Protein AF-0000000083547851 (afdb_homodimer)

Secondary structure (DSSP, 8-state):
---SEEEETTEEEEETTT----SHHHHHHSHHHHHHHHHHHHHHHHHT-HHHHHHHHHH-S-GGGHHHHHHHHHHHHTTS-HHHHHHTT-TTHHHHSSHHHHHHHHHHHHHHHHHSEEEEEEE--SS-HHHHHHHHHHHHHHHHHHHHHHHHHHHHHHHSS--SEEE----S-SEEEEEE-----PPTT-GGGTTPPEEEEEEE-SSEEE--S-S---S-PEEESS-GGGGEE--GGGEEEEEEEETTEEEEEEEEGGGHHHHHHHHHHSEEPPHHHHTT---SEEEEEEEEES-SSPPEEEEEETTTTEEEEEEE--GGG-SHHHHHHHHHHHHHHHHHHTT-EEEEEEEEEEEETTS-EEEEEEE--TTSSHHHHHHHHHHHTTTTEEEEEEEEEEEEEEE--TTSPPEEEES-SEEEEEGGGS-HHHHHHTTTT-EEE-TTSTT-EEEEE-S-HHHHTS-EE-SEEEEEE-SS--BTTB-SEEE-SSHHHHHHHHHHTEEEEESSSS-EEEEE-GGG-TTTTTTTHHHHHHHHHHHHHHHHHHT-EEEEEE--TTSTT-TTHHHHHHHHHHHHHHH-/---SEEEETTEEEEETTT----SHHHHHHSHHHHHHHHHHHHHHHHHT-HHHHHHHHHH-S-GGGHHHHHHHHHHHHTTS-HHHHHHTT-TTHHHHSSHHHHHHHHHHHHHHHHHSEEEEEEE--SS-HHHHHHHHHHHHHHHHHHHHHHHHHHHHHHHSS--SEEE----S-SEEEEEE-----PPTT-GGGTTPPEEEEEEE-SSEEE--S-S---S-PEEESS-GGGGEE--GGGEEEEEEEETTEEEEEEEEGGGHHHHHHHHHHSEEPPHHHHTT---SEEEEEEEEES-SSPPEEEEEETTTTEEEEEEE--GGG-SHHHHHHHHHHHHHHHHHHTT-EEEEEEEEEEEETTS-EEEEEEE--TTSSHHHHHHHHHHHTTTTEEEEEEEEEEEEEEE--TTS--EEEES-SEEEEEGGGS-HHHHHHTTTT-EEE-TTSTT-EEEEE-S-HHHHTS-EE-SEEEEEE-SS--BTTB-SEEE-SSHHHHHHHHHHTEEEEESSSS-EEEEE-GGG-TTTTTTTHHHHHHHHHHHHHHHHHHT-EEEEEE--TTSTT-TTHHHHHHHHHHHHHHH-

InterPro domains:
  IPR008210 Phosphoenolpyruvate carboxykinase, N-terminal [G3DSA:3.40.449.10] (261-346)
  IPR013035 Phosphoenolpyruvate carboxykinase, C-terminal [G3DSA:3.90.228.20] (347-407)

Structure (mmCIF, N/CA/C/O backbone):
data_AF-0000000083547851-model_v1
#
loop_
_entity.id
_entity.type
_entity.pdbx_description
1 polymer 'Phosphoenolpyruvate carboxykinase'
#
loop_
_atom_site.group_PDB
_atom_site.id
_atom_site.type_symbol
_atom_site.label_atom_id
_atom_site.label_alt_id
_atom_site.label_comp_id
_atom_site.label_asym_id
_atom_site.label_entity_id
_atom_site.label_seq_id
_atom_site.pdbx_PDB_ins_code
_atom_site.Cartn_x
_atom_site.Cartn_y
_atom_site.Cartn_z
_atom_site.occupancy
_atom_site.B_iso_or_equiv
_atom_site.auth_seq_id
_atom_site.auth_comp_id
_atom_site.auth_asym_id
_atom_site.auth_atom_id
_atom_site.pdbx_PDB_model_num
ATOM 1 N N . MET A 1 1 ? 23.109 -26.609 12.781 1 41.97 1 MET A N 1
ATOM 2 C CA . MET A 1 1 ? 22.141 -25.875 13.594 1 41.97 1 MET A CA 1
ATOM 3 C C . MET A 1 1 ? 21.719 -24.578 12.906 1 41.97 1 MET A C 1
ATOM 5 O O . MET A 1 1 ? 22.578 -23.812 12.469 1 41.97 1 MET A O 1
ATOM 9 N N . LYS A 1 2 ? 20.484 -24.531 12.523 1 64.06 2 LYS A N 1
ATOM 10 C CA . LYS A 1 2 ? 20.016 -23.391 11.75 1 64.06 2 LYS A CA 1
ATOM 11 C C . LYS A 1 2 ? 20.234 -22.078 12.508 1 64.06 2 LYS A C 1
ATOM 13 O O . LYS A 1 2 ? 19.922 -21.984 13.695 1 64.06 2 LYS A O 1
ATOM 18 N N . LYS A 1 3 ? 21.094 -21.312 12.062 1 80.38 3 LYS A N 1
ATOM 19 C CA . LYS A 1 3 ? 21.438 -20.016 12.648 1 80.38 3 LYS A CA 1
ATOM 20 C C . LYS A 1 3 ? 20.188 -19.281 13.125 1 80.38 3 LYS A C 1
ATOM 22 O O . LYS A 1 3 ? 19.125 -19.375 12.5 1 80.38 3 LYS A O 1
ATOM 27 N N . GLU A 1 4 ? 20.359 -18.797 14.297 1 88.25 4 GLU A N 1
ATOM 28 C CA . GLU A 1 4 ? 19.25 -18.047 14.875 1 88.25 4 GLU A CA 1
ATOM 29 C C . GLU A 1 4 ? 18.922 -16.812 14.047 1 88.25 4 GLU A C 1
ATOM 31 O O . GLU A 1 4 ? 17.766 -16.359 14.031 1 88.25 4 GLU A O 1
ATOM 36 N N . PHE A 1 5 ? 19.984 -16.312 13.461 1 92.56 5 PHE A N 1
ATOM 37 C CA . PHE A 1 5 ? 19.812 -15.047 12.742 1 92.56 5 PHE A CA 1
ATOM 38 C C . PHE A 1 5 ? 20.797 -14.945 11.594 1 92.56 5 PHE A C 1
ATOM 40 O O . PHE A 1 5 ? 21.953 -15.383 11.711 1 92.56 5 PHE A O 1
ATOM 47 N N . SER A 1 6 ? 20.328 -14.492 10.477 1 93 6 SER A N 1
ATOM 48 C CA . SER A 1 6 ? 21.219 -14.211 9.352 1 93 6 SER A CA 1
ATOM 49 C C . SER A 1 6 ? 20.828 -12.914 8.648 1 93 6 SER A C 1
ATOM 51 O O . SER A 1 6 ? 19.656 -12.555 8.609 1 93 6 SER A O 1
ATOM 53 N N . LEU A 1 7 ? 21.781 -12.18 8.258 1 94 7 LEU A N 1
ATOM 54 C CA . LEU A 1 7 ? 21.625 -10.953 7.492 1 94 7 LEU A CA 1
ATOM 55 C C . LEU A 1 7 ? 22.562 -10.93 6.289 1 94 7 LEU A C 1
ATOM 57 O O . LEU A 1 7 ? 23.781 -10.922 6.445 1 94 7 LEU A O 1
ATOM 61 N N . SER A 1 8 ? 21.938 -11.078 5.137 1 89 8 SER A N 1
ATOM 62 C CA . SER A 1 8 ? 22.688 -11.062 3.891 1 89 8 SER A CA 1
ATOM 63 C C . SER A 1 8 ? 21.875 -10.461 2.754 1 89 8 SER A C 1
ATOM 65 O O . SER A 1 8 ? 20.688 -10.773 2.598 1 89 8 SER A O 1
ATOM 67 N N . ASN A 1 9 ? 22.469 -9.609 2.033 1 85.25 9 ASN A N 1
ATOM 68 C CA . ASN A 1 9 ? 21.812 -9 0.874 1 85.25 9 ASN A CA 1
ATOM 69 C C . ASN A 1 9 ? 20.516 -8.312 1.257 1 85.25 9 ASN A C 1
ATOM 71 O O . ASN A 1 9 ? 19.484 -8.523 0.616 1 85.25 9 ASN A O 1
ATOM 75 N N . ASP A 1 10 ? 20.516 -7.652 2.377 1 88.94 10 ASP A N 1
ATOM 76 C CA . ASP A 1 10 ? 19.375 -6.879 2.889 1 88.94 10 ASP A CA 1
ATOM 77 C C . ASP A 1 10 ? 18.219 -7.793 3.256 1 88.94 10 ASP A C 1
ATOM 79 O O . ASP A 1 10 ? 17.078 -7.336 3.379 1 88.94 10 ASP A O 1
ATOM 83 N N . ASN A 1 11 ? 18.594 -9.117 3.385 1 91.75 11 ASN A N 1
ATOM 84 C CA . ASN A 1 11 ? 17.625 -10.109 3.855 1 91.75 11 ASN A CA 1
ATOM 85 C C . ASN A 1 11 ? 17.938 -10.562 5.277 1 91.75 11 ASN A C 1
ATOM 87 O O . ASN A 1 11 ? 19.094 -10.859 5.594 1 91.75 11 ASN A O 1
ATOM 91 N N . VAL A 1 12 ? 16.953 -10.57 6.035 1 95 12 VAL A N 1
ATOM 92 C CA . VAL A 1 12 ? 17.094 -11.039 7.41 1 95 12 VAL A CA 1
ATOM 93 C C . VAL A 1 12 ? 16.281 -12.32 7.602 1 95 12 VAL A C 1
ATOM 95 O O . VAL A 1 12 ? 15.125 -12.398 7.18 1 95 12 VAL A O 1
ATOM 98 N N . MET A 1 13 ? 16.906 -13.289 8.141 1 94.56 13 MET A N 1
ATOM 99 C CA . MET A 1 13 ? 16.219 -14.516 8.531 1 94.56 13 MET A CA 1
ATOM 100 C C . MET A 1 13 ? 16.266 -14.703 10.047 1 94.56 13 MET A C 1
ATOM 102 O O . MET A 1 13 ? 17.328 -14.727 10.648 1 94.56 13 MET A O 1
ATOM 106 N N . ILE A 1 14 ? 15.141 -14.781 10.609 1 94.88 14 ILE A N 1
ATOM 107 C CA . ILE A 1 14 ? 15.016 -14.992 12.047 1 94.88 14 ILE A CA 1
ATOM 108 C C . ILE A 1 14 ? 14.43 -16.375 12.328 1 94.88 14 ILE A C 1
ATOM 110 O O . ILE A 1 14 ? 13.273 -16.641 11.984 1 94.88 14 ILE A O 1
ATOM 114 N N . ASN A 1 15 ? 15.156 -17.188 12.961 1 92.69 15 ASN A N 1
ATOM 115 C CA . ASN A 1 15 ? 14.727 -18.531 13.281 1 92.69 15 ASN A CA 1
ATOM 116 C C . ASN A 1 15 ? 14.094 -18.609 14.672 1 92.69 15 ASN A C 1
ATOM 118 O O . ASN A 1 15 ? 14.805 -18.734 15.672 1 92.69 15 ASN A O 1
ATOM 122 N N . PHE A 1 16 ? 12.82 -18.672 14.727 1 90.62 16 PHE A N 1
ATOM 123 C CA . PHE A 1 16 ? 12.086 -18.688 15.984 1 90.62 16 PHE A CA 1
ATOM 124 C C . PHE A 1 16 ? 12.32 -20 16.734 1 90.62 16 PHE A C 1
ATOM 126 O O . PHE A 1 16 ? 12.172 -20.062 17.953 1 90.62 16 PHE A O 1
ATOM 133 N N . THR A 1 17 ? 12.625 -21.016 15.969 1 86.25 17 THR A N 1
ATOM 134 C CA . THR A 1 17 ? 12.891 -22.312 16.578 1 86.25 17 THR A CA 1
ATOM 135 C C . THR A 1 17 ? 14.18 -22.266 17.406 1 86.25 17 THR A C 1
ATOM 137 O O . THR A 1 17 ? 14.242 -22.828 18.5 1 86.25 17 THR A O 1
ATOM 140 N N . ALA A 1 18 ? 15.141 -21.625 16.875 1 86.56 18 ALA A N 1
ATOM 141 C CA . ALA A 1 18 ? 16.438 -21.531 17.531 1 86.56 18 ALA A CA 1
ATOM 142 C C . ALA A 1 18 ? 16.391 -20.562 18.719 1 86.56 18 ALA A C 1
ATOM 144 O O . ALA A 1 18 ? 16.922 -20.859 19.781 1 86.56 18 ALA A O 1
ATOM 145 N N . LYS A 1 19 ? 15.789 -19.391 18.484 1 87 19 LYS A N 1
ATOM 146 C CA . LYS A 1 19 ? 15.695 -18.375 19.531 1 87 19 LYS A CA 1
ATOM 147 C C . LYS A 1 19 ? 14.5 -17.453 19.297 1 87 19 LYS A C 1
ATOM 149 O O . LYS A 1 19 ? 14.312 -16.938 18.203 1 87 19 LYS A O 1
ATOM 154 N N . TYR A 1 20 ? 13.711 -17.359 20.312 1 90.19 20 TYR A N 1
ATOM 155 C CA . TYR A 1 20 ? 12.578 -16.453 20.266 1 90.19 20 TYR A CA 1
ATOM 156 C C . TYR A 1 20 ? 12.695 -15.375 21.344 1 90.19 20 TYR A C 1
ATOM 158 O O . TYR A 1 20 ? 12.812 -15.695 22.531 1 90.19 20 TYR A O 1
ATOM 166 N N . CYS A 1 21 ? 12.75 -14.125 20.891 1 90.25 21 CYS A N 1
ATOM 167 C CA . CYS A 1 21 ? 12.836 -13.008 21.828 1 90.25 21 CYS A CA 1
ATOM 168 C C . CYS A 1 21 ? 11.453 -12.555 22.266 1 90.25 21 CYS A C 1
ATOM 170 O O . CYS A 1 21 ? 10.656 -12.094 21.453 1 90.25 21 CYS A O 1
ATOM 172 N N . ASN A 1 22 ? 11.133 -12.641 23.531 1 91.38 22 ASN A N 1
ATOM 173 C CA . ASN A 1 22 ? 9.812 -12.242 24.031 1 91.38 22 ASN A CA 1
ATOM 174 C C . ASN A 1 22 ? 9.914 -11.094 25.016 1 91.38 22 ASN A C 1
ATOM 176 O O . ASN A 1 22 ? 8.961 -10.82 25.75 1 91.38 22 ASN A O 1
ATOM 180 N N . SER A 1 23 ? 11.109 -10.492 25.109 1 94.31 23 SER A N 1
ATOM 181 C CA . SER A 1 23 ? 11.312 -9.32 25.953 1 94.31 23 SER A CA 1
ATOM 182 C C . SER A 1 23 ? 12.289 -8.344 25.312 1 94.31 23 SER A C 1
ATOM 184 O O . SER A 1 23 ? 13.109 -8.734 24.484 1 94.31 23 SER A O 1
ATOM 186 N N . PRO A 1 24 ? 12.219 -7.066 25.766 1 94.88 24 PRO A N 1
ATOM 187 C CA . PRO A 1 24 ? 13.164 -6.078 25.234 1 94.88 24 PRO A CA 1
ATOM 188 C C . PRO A 1 24 ? 14.617 -6.438 25.516 1 94.88 24 PRO A C 1
ATOM 190 O O . PRO A 1 24 ? 15.484 -6.242 24.656 1 94.88 24 PRO A O 1
ATOM 193 N N . GLU A 1 25 ? 14.875 -6.992 26.672 1 94.56 25 GLU A N 1
ATOM 194 C CA . GLU A 1 25 ? 16.234 -7.355 27.062 1 94.56 25 GLU A CA 1
ATOM 195 C C . GLU A 1 25 ? 16.797 -8.461 26.172 1 94.56 25 GLU A C 1
ATOM 197 O O . GLU A 1 25 ? 17.922 -8.367 25.688 1 94.56 25 GLU A O 1
ATOM 202 N N . LYS A 1 26 ? 15.977 -9.438 25.969 1 94.75 26 LYS A N 1
ATOM 203 C CA . LYS A 1 26 ? 16.406 -10.539 25.109 1 94.75 26 LYS A CA 1
ATOM 204 C C . LYS A 1 26 ? 16.641 -10.062 23.688 1 94.75 26 LYS A C 1
ATOM 206 O O . LYS A 1 26 ? 17.578 -10.523 23.016 1 94.75 26 LYS A O 1
ATOM 211 N N . LEU A 1 27 ? 15.766 -9.18 23.219 1 96 27 LEU A N 1
ATOM 212 C CA . LEU A 1 27 ? 15.898 -8.641 21.875 1 96 27 LEU A CA 1
ATOM 213 C C . LEU A 1 27 ? 17.188 -7.84 21.734 1 96 27 LEU A C 1
ATOM 215 O O . LEU A 1 27 ? 17.969 -8.062 20.797 1 96 27 LEU A O 1
ATOM 219 N N . LEU A 1 28 ? 17.453 -6.973 22.703 1 96.62 28 LEU A N 1
ATOM 220 C CA . LEU A 1 28 ? 18.609 -6.086 22.656 1 96.62 28 LEU A CA 1
ATOM 221 C C . LEU A 1 28 ? 19.906 -6.871 22.812 1 96.62 28 LEU A C 1
ATOM 223 O O . LEU A 1 28 ? 20.938 -6.508 22.219 1 96.62 28 LEU A O 1
ATOM 227 N N . GLU A 1 29 ? 19.859 -7.953 23.453 1 94.69 29 GLU A N 1
ATOM 228 C CA . GLU A 1 29 ? 21.062 -8.742 23.703 1 94.69 29 GLU A CA 1
ATOM 229 C C . GLU A 1 29 ? 21.266 -9.805 22.641 1 94.69 29 GLU A C 1
ATOM 231 O O . GLU A 1 29 ? 22.297 -10.492 22.625 1 94.69 29 GLU A O 1
ATOM 236 N N . SER A 1 30 ? 20.359 -9.906 21.812 1 94.19 30 SER A N 1
ATOM 237 C CA . SER A 1 30 ? 20.438 -10.938 20.781 1 94.19 30 SER A CA 1
ATOM 238 C C . SER A 1 30 ? 21.531 -10.633 19.781 1 94.19 30 SER A C 1
ATOM 240 O O . SER A 1 30 ? 21.891 -9.477 19.578 1 94.19 30 SER A O 1
ATOM 242 N N . ASN A 1 31 ? 22.031 -11.703 19.219 1 93.38 31 ASN A N 1
ATOM 243 C CA . ASN A 1 31 ? 23 -11.555 18.141 1 93.38 31 ASN A CA 1
ATOM 244 C C . ASN A 1 31 ? 22.391 -10.836 16.938 1 93.38 31 ASN A C 1
ATOM 246 O O . ASN A 1 31 ? 23.078 -10.078 16.25 1 93.38 31 ASN A O 1
ATOM 250 N N . GLY A 1 32 ? 21.172 -11.102 16.703 1 94.5 32 GLY A N 1
ATOM 251 C CA . GLY A 1 32 ? 20.484 -10.445 15.609 1 94.5 32 GLY A CA 1
ATOM 252 C C . GLY A 1 32 ? 20.469 -8.938 15.719 1 94.5 32 GLY A C 1
ATOM 253 O O . GLY A 1 32 ? 20.766 -8.234 14.75 1 94.5 32 GLY A O 1
ATOM 254 N N . PHE A 1 33 ? 20.203 -8.453 16.922 1 96.44 33 PHE A N 1
ATOM 255 C CA . PHE A 1 33 ? 20.172 -7.004 17.109 1 96.44 33 PHE A CA 1
ATOM 256 C C . PHE A 1 33 ? 21.531 -6.391 16.844 1 96.44 33 PHE A C 1
ATOM 258 O O . PHE A 1 33 ? 21.641 -5.367 16.172 1 96.44 33 PHE A O 1
ATOM 265 N N . LYS A 1 34 ? 22.531 -7.008 17.359 1 95.31 34 LYS A N 1
ATOM 266 C CA . LYS A 1 34 ? 23.906 -6.527 17.203 1 95.31 34 LYS A CA 1
ATOM 267 C C . LYS A 1 34 ? 24.297 -6.484 15.719 1 95.31 34 LYS A C 1
ATOM 269 O O . LYS A 1 34 ? 24.891 -5.508 15.258 1 95.31 34 LYS A O 1
ATOM 274 N N . ARG A 1 35 ? 23.922 -7.504 15.039 1 95.56 35 ARG A N 1
ATOM 275 C CA . ARG A 1 35 ? 24.266 -7.586 13.617 1 95.56 35 ARG A CA 1
ATOM 276 C C . ARG A 1 35 ? 23.547 -6.496 12.828 1 95.56 35 ARG A C 1
ATOM 278 O O . ARG A 1 35 ? 24.141 -5.902 11.922 1 95.56 35 ARG A O 1
ATOM 285 N N . VAL A 1 36 ? 22.328 -6.289 13.156 1 97.19 36 VAL A N 1
ATOM 286 C CA . VAL A 1 36 ? 21.547 -5.266 12.461 1 97.19 36 VAL A CA 1
ATOM 287 C C . VAL A 1 36 ? 22.141 -3.887 12.742 1 97.19 36 VAL A C 1
ATOM 289 O O . VAL A 1 36 ? 22.297 -3.07 11.836 1 97.19 36 VAL A O 1
ATOM 292 N N . PHE A 1 37 ? 22.484 -3.604 13.992 1 97.12 37 PHE A N 1
ATOM 293 C CA . PHE A 1 37 ? 23.062 -2.312 14.352 1 97.12 37 PHE A CA 1
ATOM 294 C C . PHE A 1 37 ? 24.375 -2.084 13.625 1 97.12 37 PHE A C 1
ATOM 296 O O . PHE A 1 37 ? 24.641 -0.99 13.117 1 97.12 37 PHE A O 1
ATOM 303 N N . ASN A 1 38 ? 25.203 -3.094 13.555 1 96.19 38 ASN A N 1
ATOM 304 C CA . ASN A 1 38 ? 26.484 -2.971 12.891 1 96.19 38 ASN A CA 1
ATOM 305 C C . ASN A 1 38 ? 26.312 -2.76 11.383 1 96.19 38 ASN A C 1
ATOM 307 O O . ASN A 1 38 ? 27.094 -2.023 10.766 1 96.19 38 ASN A O 1
ATOM 311 N N . ALA A 1 39 ? 25.344 -3.506 10.836 1 96.38 39 ALA A N 1
ATOM 312 C CA . ALA A 1 39 ? 25.062 -3.283 9.422 1 96.38 39 ALA A CA 1
ATOM 313 C C . ALA A 1 39 ? 24.594 -1.849 9.18 1 96.38 39 ALA A C 1
ATOM 315 O O . ALA A 1 39 ? 24.984 -1.231 8.18 1 96.38 39 ALA A O 1
ATOM 316 N N . TYR A 1 40 ? 23.797 -1.335 10.086 1 96.12 40 TYR A N 1
ATOM 317 C CA . TYR A 1 40 ? 23.328 0.049 10.023 1 96.12 40 TYR A CA 1
ATOM 318 C C . TYR A 1 40 ? 24.516 1.015 10.117 1 96.12 40 TYR A C 1
ATOM 320 O O . TYR A 1 40 ? 24.625 1.94 9.312 1 96.12 40 TYR A O 1
ATOM 328 N N . LEU A 1 41 ? 25.406 0.788 11.031 1 94.81 41 LEU A N 1
ATOM 329 C CA . LEU A 1 41 ? 26.578 1.645 11.242 1 94.81 41 LEU A CA 1
ATOM 330 C C . LEU A 1 41 ? 27.469 1.678 10.008 1 94.81 41 LEU A C 1
ATOM 332 O O . LEU A 1 41 ? 27.984 2.734 9.633 1 94.81 41 LEU A O 1
ATOM 336 N N . LYS A 1 42 ? 27.641 0.545 9.445 1 94.06 42 LYS A N 1
ATOM 337 C CA . LYS A 1 42 ? 28.438 0.468 8.227 1 94.06 42 LYS A CA 1
ATOM 338 C C . LYS A 1 42 ? 27.828 1.298 7.109 1 94.06 42 LYS A C 1
ATOM 340 O O . LYS A 1 42 ? 28.531 1.981 6.367 1 94.06 42 LYS A O 1
ATOM 345 N N . LYS A 1 43 ? 26.562 1.206 7.023 1 93.25 43 LYS A N 1
ATOM 346 C CA . LYS A 1 43 ? 25.859 1.924 5.969 1 93.25 43 LYS A CA 1
ATOM 347 C C . LYS A 1 43 ? 25.969 3.434 6.156 1 93.25 43 LYS A C 1
ATOM 349 O O . LYS A 1 43 ? 26.281 4.16 5.207 1 93.25 43 LYS A O 1
ATOM 354 N N . ILE A 1 44 ? 25.719 3.91 7.363 1 91.31 44 ILE A N 1
ATOM 355 C CA . ILE A 1 44 ? 25.734 5.352 7.598 1 91.31 44 ILE A CA 1
ATOM 356 C C . ILE A 1 44 ? 27.172 5.871 7.555 1 91.31 44 ILE A C 1
ATOM 358 O O . ILE A 1 44 ? 27.406 7.031 7.219 1 91.31 44 ILE A O 1
ATOM 362 N 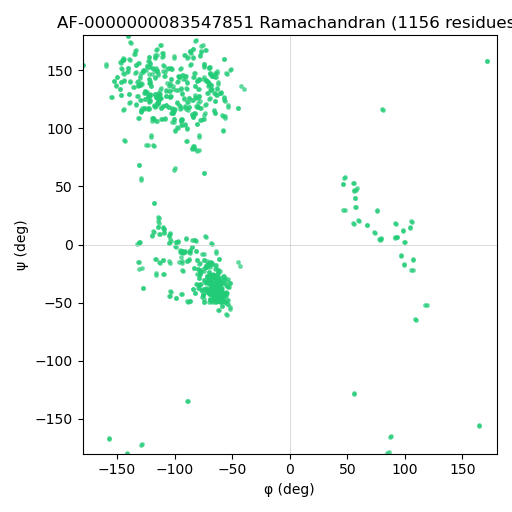N . LYS A 1 45 ? 28.125 5.031 7.871 1 89.62 45 LYS A N 1
ATOM 363 C CA . LYS A 1 45 ? 29.531 5.395 7.742 1 89.62 45 LYS A CA 1
ATOM 364 C C . LYS A 1 45 ? 29.922 5.602 6.281 1 89.62 45 LYS A C 1
ATOM 366 O O . LYS A 1 45 ? 30.578 6.586 5.941 1 89.62 45 LYS A O 1
ATOM 371 N N . LYS A 1 46 ? 29.5 4.684 5.488 1 89.88 46 LYS A N 1
ATOM 372 C CA . LYS A 1 46 ? 29.812 4.758 4.062 1 89.88 46 LYS A CA 1
ATOM 373 C C . LYS A 1 46 ? 29.25 6.043 3.453 1 89.88 46 LYS A C 1
ATOM 375 O O . LYS A 1 46 ? 29.891 6.656 2.594 1 89.88 46 LYS A O 1
ATOM 380 N N . LYS A 1 47 ? 28.172 6.477 3.943 1 81.88 47 LYS A N 1
ATOM 381 C CA . LYS A 1 47 ? 27.516 7.668 3.416 1 81.88 47 LYS A CA 1
ATOM 382 C C . LYS A 1 47 ? 27.953 8.914 4.172 1 81.88 47 LYS A C 1
ATOM 384 O O . LYS A 1 47 ? 27.609 10.039 3.789 1 81.88 47 LYS A O 1
ATOM 389 N N . ASN A 1 48 ? 28.703 8.742 5.184 1 81.75 48 ASN A N 1
ATOM 390 C CA . ASN A 1 48 ? 29.062 9.836 6.074 1 81.75 48 ASN A CA 1
ATOM 391 C C . ASN A 1 48 ? 27.859 10.688 6.445 1 81.75 48 ASN A C 1
ATOM 393 O O . ASN A 1 48 ? 27.859 11.898 6.258 1 81.75 48 ASN A O 1
ATOM 397 N N . SER A 1 49 ? 26.859 9.977 6.914 1 83.12 49 SER A N 1
ATOM 398 C CA . SER A 1 49 ? 25.578 10.609 7.199 1 83.12 49 SER A CA 1
ATOM 399 C C . SER A 1 49 ? 25.656 11.461 8.461 1 83.12 49 SER A C 1
ATOM 401 O O . SER A 1 49 ? 26.625 11.383 9.211 1 83.12 49 SER A O 1
ATOM 403 N N . ASN A 1 50 ? 24.641 12.32 8.734 1 80.56 50 ASN A N 1
ATOM 404 C CA . ASN A 1 50 ? 24.562 13.133 9.938 1 80.56 50 ASN A CA 1
ATOM 405 C C . ASN A 1 50 ? 24.438 12.266 11.188 1 80.56 50 ASN A C 1
ATOM 407 O O . ASN A 1 50 ? 24.953 12.617 12.25 1 80.56 50 ASN A O 1
ATOM 411 N N . SER A 1 51 ? 23.797 11.164 11.008 1 88.25 51 SER A N 1
ATOM 412 C CA . SER A 1 51 ? 23.656 10.242 12.125 1 88.25 51 SER A CA 1
ATOM 413 C C . SER A 1 51 ? 25 9.656 12.531 1 88.25 51 SER A C 1
ATOM 415 O O . SER A 1 51 ? 25.281 9.484 13.719 1 88.25 51 SER A O 1
ATOM 417 N N . TYR A 1 52 ? 25.797 9.359 11.469 1 88.94 52 TYR A N 1
ATOM 418 C CA . TYR A 1 52 ? 27.125 8.812 11.766 1 88.94 52 TYR A CA 1
ATOM 419 C C . TYR A 1 52 ? 27.984 9.844 12.484 1 88.94 52 TYR A C 1
ATOM 421 O O . TYR A 1 52 ? 28.609 9.539 13.508 1 88.94 52 TYR A O 1
ATOM 429 N N . LYS A 1 53 ? 27.984 11.086 11.984 1 86.38 53 LYS A N 1
ATOM 430 C CA . LYS A 1 53 ? 28.766 12.164 12.594 1 86.38 53 LYS A CA 1
ATOM 431 C C . LYS A 1 53 ? 28.312 12.414 14.031 1 86.38 53 LYS A C 1
ATOM 433 O O . LYS A 1 53 ? 29.141 12.602 14.922 1 86.38 53 LYS A O 1
ATOM 438 N N . TYR A 1 54 ? 27.031 12.375 14.18 1 89.69 54 TYR A N 1
ATOM 439 C CA . TYR A 1 54 ? 26.453 12.594 15.5 1 89.69 54 TYR A CA 1
ATOM 440 C C . TYR A 1 54 ? 26.922 11.531 16.484 1 89.69 54 TYR A C 1
ATOM 442 O O . TYR A 1 54 ? 27.344 11.859 17.594 1 89.69 54 TYR A O 1
ATOM 450 N N . LEU A 1 55 ? 26.922 10.281 16.078 1 91.38 55 LEU A N 1
ATOM 451 C CA . LEU A 1 55 ? 27.266 9.18 16.969 1 91.38 55 LEU A CA 1
ATOM 452 C C . LEU A 1 55 ? 28.75 9.219 17.328 1 91.38 55 LEU A C 1
ATOM 454 O O . LEU A 1 55 ? 29.125 9.039 18.5 1 91.38 55 LEU A O 1
ATOM 458 N N . ILE A 1 56 ? 29.562 9.484 16.359 1 89.12 56 ILE A N 1
ATOM 459 C CA . ILE A 1 56 ? 31.016 9.461 16.578 1 89.12 56 ILE A CA 1
ATOM 460 C C . ILE A 1 56 ? 31.422 10.664 17.438 1 89.12 56 ILE A C 1
ATOM 462 O O . ILE A 1 56 ? 32.281 10.547 18.312 1 89.12 56 ILE A O 1
ATOM 466 N N . GLN A 1 57 ? 30.828 11.75 17.203 1 88.25 57 GLN A N 1
ATOM 467 C CA . GLN A 1 57 ? 31.188 12.977 17.922 1 88.25 57 GLN A CA 1
ATOM 468 C C . GLN A 1 57 ? 30.75 12.898 19.391 1 88.25 57 GLN A C 1
ATOM 470 O O . GLN A 1 57 ? 31.422 13.453 20.266 1 88.25 57 GLN A O 1
ATOM 475 N N . ASN A 1 58 ? 29.656 12.188 19.656 1 89.88 58 ASN A N 1
ATOM 476 C CA . ASN A 1 58 ? 29.062 12.305 20.984 1 89.88 58 ASN A CA 1
ATOM 477 C C . ASN A 1 58 ? 29.25 11.031 21.797 1 89.88 58 ASN A C 1
ATOM 479 O O . ASN A 1 58 ? 29.141 11.047 23.031 1 89.88 58 ASN A O 1
ATOM 483 N N . ALA A 1 59 ? 29.406 9.867 21.219 1 86.19 59 ALA A N 1
ATOM 484 C CA . ALA A 1 59 ? 29.547 8.625 21.969 1 86.19 59 ALA A CA 1
ATOM 485 C C . ALA A 1 59 ? 30.953 8.523 22.578 1 86.19 59 ALA A C 1
ATOM 487 O O . ALA A 1 59 ? 31.125 7.883 23.625 1 86.19 59 ALA A O 1
ATOM 488 N N . HIS A 1 60 ? 32 9.227 22.109 1 81.25 60 HIS A N 1
ATOM 489 C CA . HIS A 1 60 ? 33.375 9.219 22.578 1 81.25 60 HIS A CA 1
ATOM 490 C C . HIS A 1 60 ? 33.875 7.789 22.781 1 81.25 60 HIS A C 1
ATOM 492 O O . HIS A 1 60 ? 34.5 7.477 23.812 1 81.25 60 HIS A O 1
ATOM 498 N N . THR A 1 61 ? 33.406 6.812 22.047 1 79.62 61 THR A N 1
ATOM 499 C CA . THR A 1 61 ? 33.812 5.418 22.062 1 79.62 61 THR A CA 1
ATOM 500 C C . THR A 1 61 ? 34.375 5.012 20.703 1 79.62 61 THR A C 1
ATOM 502 O O . THR A 1 61 ? 34.094 5.652 19.688 1 79.62 61 THR A O 1
ATOM 505 N N . GLU A 1 62 ? 35.281 4.031 20.891 1 77.44 62 GLU A N 1
ATOM 506 C CA . GLU A 1 62 ? 35.812 3.5 19.641 1 77.44 62 GLU A CA 1
ATOM 507 C C . GLU A 1 62 ? 34.719 2.848 18.812 1 77.44 62 GLU A C 1
ATOM 509 O O . GLU A 1 62 ? 33.75 2.299 19.344 1 77.44 62 GLU A O 1
ATOM 514 N N . ASN A 1 63 ? 34.812 2.898 17.594 1 76.19 63 ASN A N 1
ATOM 515 C CA . ASN A 1 63 ? 33.844 2.4 16.641 1 76.19 63 ASN A CA 1
ATOM 516 C C . ASN A 1 63 ? 33.5 0.931 16.891 1 76.19 63 ASN A C 1
ATOM 518 O O . ASN A 1 63 ? 32.375 0.513 16.75 1 76.19 63 ASN A O 1
ATOM 522 N N . GLU A 1 64 ? 34.438 0.224 17.422 1 79.94 64 GLU A N 1
ATOM 523 C CA . GLU A 1 64 ? 34.281 -1.218 17.578 1 79.94 64 GLU A CA 1
ATOM 524 C C . GLU A 1 64 ? 33.406 -1.538 18.781 1 79.94 64 GLU A C 1
ATOM 526 O O . GLU A 1 64 ? 32.812 -2.611 18.859 1 79.94 64 GLU A O 1
ATOM 531 N N . ASP A 1 65 ? 33.219 -0.588 19.641 1 88.81 65 ASP A N 1
ATOM 532 C CA . ASP A 1 65 ? 32.469 -0.851 20.859 1 88.81 65 ASP A CA 1
ATOM 533 C C . ASP A 1 65 ? 31.156 -0.068 20.875 1 88.81 65 ASP A C 1
ATOM 535 O O . ASP A 1 65 ? 30.453 -0.04 21.875 1 88.81 65 ASP A O 1
ATOM 539 N N . LEU A 1 66 ? 30.875 0.491 19.797 1 92.19 66 LEU A N 1
ATOM 540 C CA . LEU A 1 66 ? 29.703 1.348 19.734 1 92.19 66 LEU A CA 1
ATOM 541 C C . LEU A 1 66 ? 28.422 0.525 19.875 1 92.19 66 LEU A C 1
ATOM 543 O O . LEU A 1 66 ? 27.422 1.005 20.422 1 92.19 66 LEU A O 1
ATOM 547 N N . ASP A 1 67 ? 28.453 -0.737 19.375 1 93.44 67 ASP A N 1
ATOM 548 C CA . ASP A 1 67 ? 27.266 -1.586 19.453 1 93.44 67 ASP A CA 1
ATOM 549 C C . ASP A 1 67 ? 26.953 -1.924 20.906 1 93.44 67 ASP A C 1
ATOM 551 O O . ASP A 1 67 ? 25.797 -1.77 21.344 1 93.44 67 ASP A O 1
ATOM 555 N N . VAL A 1 68 ? 27.984 -2.252 21.672 1 93.38 68 VAL A N 1
ATOM 556 C CA . VAL A 1 68 ? 27.797 -2.574 23.078 1 93.38 68 VAL A CA 1
ATOM 557 C C . VAL A 1 68 ? 27.328 -1.33 23.828 1 93.38 68 VAL A C 1
ATOM 559 O O . VAL A 1 68 ? 26.438 -1.405 24.672 1 93.38 68 VAL A O 1
ATOM 562 N N . PHE A 1 69 ? 27.969 -0.246 23.5 1 93.88 69 PHE A N 1
ATOM 563 C CA . PHE A 1 69 ? 27.641 1.041 24.109 1 93.88 69 PHE A CA 1
ATOM 564 C C . PHE A 1 69 ? 26.172 1.39 23.875 1 93.88 69 PHE A C 1
ATOM 566 O O . PHE A 1 69 ? 25.469 1.741 24.828 1 93.88 69 PHE A O 1
ATOM 573 N N . MET A 1 70 ? 25.703 1.268 22.688 1 94.75 70 MET A N 1
ATOM 574 C CA . MET A 1 70 ? 24.344 1.642 22.312 1 94.75 70 MET A CA 1
ATOM 575 C C . MET A 1 70 ? 23.328 0.666 22.906 1 94.75 70 MET A C 1
ATOM 577 O O . MET A 1 70 ? 22.234 1.069 23.312 1 94.75 70 MET A O 1
ATOM 581 N N . ILE A 1 71 ? 23.656 -0.613 22.906 1 95.69 71 ILE A N 1
ATOM 582 C CA . ILE A 1 71 ? 22.766 -1.627 23.469 1 95.69 71 ILE A CA 1
ATOM 583 C C . ILE A 1 71 ? 22.516 -1.343 24.938 1 95.69 71 ILE A C 1
ATOM 585 O O . ILE A 1 71 ? 21.375 -1.414 25.406 1 95.69 71 ILE A O 1
ATOM 589 N N . HIS A 1 72 ? 23.562 -0.981 25.594 1 94.31 72 HIS A N 1
ATOM 590 C CA . HIS A 1 72 ? 23.406 -0.659 27.016 1 94.31 72 HIS A CA 1
ATOM 591 C C . HIS A 1 72 ? 22.547 0.584 27.219 1 94.31 72 HIS A C 1
ATOM 593 O O . HIS A 1 72 ? 21.719 0.629 28.125 1 94.31 72 HIS A O 1
ATOM 599 N N . LEU A 1 73 ? 22.812 1.528 26.422 1 95.12 73 LEU A N 1
ATOM 600 C CA . LEU A 1 73 ? 22 2.742 26.5 1 95.12 73 LEU A CA 1
ATOM 601 C C . LEU A 1 73 ? 20.531 2.438 26.234 1 95.12 73 LEU A C 1
ATOM 603 O O . LEU A 1 73 ? 19.656 2.949 26.938 1 95.12 73 LEU A O 1
ATOM 607 N N . PHE A 1 74 ? 20.234 1.61 25.203 1 96.88 74 PHE A N 1
ATOM 608 C CA . PHE A 1 74 ? 18.859 1.248 24.859 1 96.88 74 PHE A CA 1
ATOM 609 C C . PHE A 1 74 ? 18.219 0.48 26 1 96.88 74 PHE A C 1
ATOM 611 O O . PHE A 1 74 ? 17.016 0.646 26.266 1 96.88 74 PHE A O 1
ATOM 618 N N . LYS A 1 75 ? 19 -0.335 26.672 1 95.81 75 LYS A N 1
ATOM 619 C CA . LYS A 1 75 ? 18.5 -1.049 27.828 1 95.81 75 LYS A CA 1
ATOM 620 C C . LYS A 1 75 ? 18.078 -0.078 28.938 1 95.81 75 LYS A C 1
ATOM 622 O O . LYS A 1 75 ? 17.016 -0.235 29.531 1 95.81 75 LYS A O 1
ATOM 627 N N . LEU A 1 76 ? 18.875 0.927 29.156 1 95.38 76 LEU A N 1
ATOM 628 C CA . LEU A 1 76 ? 18.547 1.937 30.156 1 95.38 76 LEU A CA 1
ATOM 629 C C . LEU A 1 76 ? 17.312 2.727 29.75 1 95.38 76 LEU A C 1
ATOM 631 O O . LEU A 1 76 ? 16.406 2.945 30.562 1 95.38 76 LEU A O 1
ATOM 635 N N . LEU A 1 77 ? 17.266 3.086 28.453 1 95.88 77 LEU A N 1
ATOM 636 C CA . LEU A 1 77 ? 16.172 3.916 27.953 1 95.88 77 LEU A CA 1
ATOM 637 C C . LEU A 1 77 ? 14.867 3.127 27.891 1 95.88 77 LEU A C 1
ATOM 639 O O . LEU A 1 77 ? 13.789 3.707 27.75 1 95.88 77 LEU A O 1
ATOM 643 N N . SER A 1 78 ? 14.961 1.794 28 1 95 78 SER A N 1
ATOM 644 C CA . SER A 1 78 ? 13.75 0.982 28.047 1 95 78 SER A CA 1
ATOM 645 C C . SER A 1 78 ? 13.055 1.091 29.406 1 95 78 SER A C 1
ATOM 647 O O . SER A 1 78 ? 11.875 0.744 29.531 1 95 78 SER A O 1
ATOM 649 N N . ILE A 1 79 ? 13.852 1.665 30.359 1 93.06 79 ILE A N 1
ATOM 650 C CA . ILE A 1 79 ? 13.312 1.696 31.703 1 93.06 79 ILE A CA 1
ATOM 651 C C . ILE A 1 79 ? 13.375 3.119 32.25 1 93.06 79 ILE A C 1
ATOM 653 O O . ILE A 1 79 ? 12.461 3.568 32.938 1 93.06 79 ILE A O 1
ATOM 657 N N . LEU A 1 80 ? 14.484 3.869 31.906 1 94.44 80 LEU A N 1
ATOM 658 C CA . LEU A 1 80 ? 14.734 5.184 32.469 1 94.44 80 LEU A CA 1
ATOM 659 C C . LEU A 1 80 ? 14.523 6.285 31.453 1 94.44 80 LEU A C 1
ATOM 661 O O . LEU A 1 80 ? 14.75 6.07 30.25 1 94.44 80 LEU A O 1
ATOM 665 N N . ASN A 1 81 ? 14.094 7.441 31.875 1 94.19 81 ASN A N 1
ATOM 666 C CA . ASN A 1 81 ? 14.031 8.594 30.969 1 94.19 81 ASN A CA 1
ATOM 667 C C . ASN A 1 81 ? 15.375 9.305 30.891 1 94.19 81 ASN A C 1
ATOM 669 O O . ASN A 1 81 ? 16.297 9.016 31.656 1 94.19 81 ASN A O 1
ATOM 673 N N . VAL A 1 82 ? 15.477 10.148 29.984 1 93.81 82 VAL A N 1
ATOM 674 C CA . VAL A 1 82 ? 16.719 10.82 29.656 1 93.81 82 VAL A CA 1
ATOM 675 C C . VAL A 1 82 ? 17.234 11.578 30.875 1 93.81 82 VAL A C 1
ATOM 677 O O . VAL A 1 82 ? 18.438 11.539 31.172 1 93.81 82 VAL A O 1
ATOM 680 N N . ASN A 1 83 ? 16.375 12.281 31.594 1 92.38 83 ASN A N 1
ATOM 681 C CA . ASN A 1 83 ? 16.781 13.078 32.75 1 92.38 83 ASN A CA 1
ATOM 682 C C . ASN A 1 83 ? 17.375 12.203 33.844 1 92.38 83 ASN A C 1
ATOM 684 O O . ASN A 1 83 ? 18.359 12.578 34.5 1 92.38 83 ASN A O 1
ATOM 688 N N . GLU A 1 84 ? 16.797 11.078 34 1 93.94 84 GLU A N 1
ATOM 689 C CA . GLU A 1 84 ? 17.297 10.125 35 1 93.94 84 GLU A CA 1
ATOM 690 C C . GLU A 1 84 ? 18.703 9.625 34.625 1 93.94 84 GLU A C 1
ATOM 692 O O . GLU A 1 84 ? 19.578 9.508 35.5 1 93.94 84 GLU A O 1
ATOM 697 N N . ILE A 1 85 ? 18.922 9.359 33.406 1 94.19 85 ILE A N 1
ATOM 698 C CA . ILE A 1 85 ? 20.203 8.844 32.938 1 94.19 85 ILE A CA 1
ATOM 699 C C . ILE A 1 85 ? 21.266 9.922 33.062 1 94.19 85 ILE A C 1
ATOM 701 O O . ILE A 1 85 ? 22.406 9.648 33.469 1 94.19 85 ILE A O 1
ATOM 705 N N . ILE A 1 86 ? 20.922 11.102 32.719 1 90.69 86 ILE A N 1
ATOM 706 C CA . ILE A 1 86 ? 21.844 12.227 32.812 1 90.69 86 ILE A CA 1
ATOM 707 C C . ILE A 1 86 ? 22.203 12.477 34.25 1 90.69 86 ILE A C 1
ATOM 709 O O . ILE A 1 86 ? 23.375 12.727 34.594 1 90.69 86 ILE A O 1
ATOM 713 N N . ASN A 1 87 ? 21.234 12.438 35.125 1 91.88 87 ASN A N 1
ATOM 714 C CA . ASN A 1 87 ? 21.469 12.68 36.562 1 91.88 87 ASN A CA 1
ATOM 715 C C . ASN A 1 87 ? 22.391 11.641 37.156 1 91.88 87 ASN A C 1
ATOM 717 O O . ASN A 1 87 ? 23.078 11.906 38.156 1 91.88 87 ASN A O 1
ATOM 721 N N . LEU A 1 88 ? 22.406 10.539 36.5 1 91.56 88 LEU A N 1
ATOM 722 C CA . LEU A 1 88 ? 23.297 9.477 36.969 1 91.56 88 LEU A CA 1
ATOM 723 C C . LEU A 1 88 ? 24.719 9.695 36.438 1 91.56 88 LEU A C 1
ATOM 725 O O . LEU A 1 88 ? 25.625 8.922 36.781 1 91.56 88 LEU A O 1
ATOM 729 N N . ASN A 1 89 ? 24.891 10.844 35.719 1 82.19 89 ASN A N 1
ATOM 730 C CA . ASN A 1 89 ? 26.188 11.203 35.156 1 82.19 89 ASN A CA 1
ATOM 731 C C . ASN A 1 89 ? 26.844 10.023 34.438 1 82.19 89 ASN A C 1
ATOM 733 O O . ASN A 1 89 ? 27.984 9.656 34.75 1 82.19 89 ASN A O 1
ATOM 737 N N . THR A 1 90 ? 26.109 9.586 33.531 1 80.75 90 THR A N 1
ATOM 738 C CA . THR A 1 90 ? 26.594 8.422 32.781 1 80.75 90 THR A CA 1
ATOM 739 C C . THR A 1 90 ? 27.375 8.859 31.562 1 80.75 90 THR A C 1
ATOM 741 O O . THR A 1 90 ? 27.328 10.023 31.156 1 80.75 90 THR A O 1
ATOM 744 N N . LYS A 1 91 ? 28.125 7.977 31.016 1 87.94 91 LYS A N 1
ATOM 745 C CA . LYS A 1 91 ? 28.906 8.195 29.797 1 87.94 91 LYS A CA 1
ATOM 746 C C . LYS A 1 91 ? 28 8.453 28.594 1 87.94 91 LYS A C 1
ATOM 748 O O . LYS A 1 91 ? 28.469 8.914 27.547 1 87.94 91 LYS A O 1
ATOM 753 N N . TYR A 1 92 ? 26.719 8.328 28.828 1 91.56 92 TYR A N 1
ATOM 754 C CA . TYR A 1 92 ? 25.781 8.445 27.719 1 91.56 92 TYR A CA 1
ATOM 755 C C . TYR A 1 92 ? 25.25 9.867 27.609 1 91.56 92 TYR A C 1
ATOM 757 O O . TYR A 1 92 ? 24.562 10.211 26.641 1 91.56 92 TYR A O 1
ATOM 765 N N . SER A 1 93 ? 25.562 10.758 28.531 1 90.56 93 SER A N 1
ATOM 766 C CA . SER A 1 93 ? 24.969 12.086 28.641 1 90.56 93 SER A CA 1
ATOM 767 C C . SER A 1 93 ? 25.234 12.914 27.391 1 90.56 93 SER A C 1
ATOM 769 O O . SER A 1 93 ? 24.359 13.641 26.906 1 90.56 93 SER A O 1
ATOM 771 N N . SER A 1 94 ? 26.391 12.781 26.891 1 89.62 94 SER A N 1
ATOM 772 C CA . SER A 1 94 ? 26.75 13.57 25.719 1 89.62 94 SER A CA 1
ATOM 773 C C . SER A 1 94 ? 25.875 13.219 24.516 1 89.62 94 SER A C 1
ATOM 775 O O . SER A 1 94 ? 25.609 14.078 23.672 1 89.62 94 SER A O 1
ATOM 777 N N . LEU A 1 95 ? 25.406 12.008 24.469 1 91.38 95 LEU A N 1
ATOM 778 C CA . LEU A 1 95 ? 24.625 11.523 23.344 1 91.38 95 LEU A CA 1
ATOM 779 C C . LEU A 1 95 ? 23.156 11.914 23.484 1 91.38 95 LEU A C 1
ATOM 781 O O . LEU A 1 95 ? 22.5 12.234 22.5 1 91.38 95 LEU A O 1
ATOM 785 N N . ILE A 1 96 ? 22.672 11.852 24.688 1 92.31 96 ILE A N 1
ATOM 786 C CA . ILE A 1 96 ? 21.234 11.969 24.859 1 92.31 96 ILE A CA 1
ATOM 787 C C . ILE A 1 96 ? 20.875 13.398 25.266 1 92.31 96 ILE A C 1
ATOM 789 O O . ILE A 1 96 ? 19.688 13.734 25.391 1 92.31 96 ILE A O 1
ATOM 793 N N . ASN A 1 97 ? 21.922 14.273 25.438 1 87.44 97 ASN A N 1
ATOM 794 C CA . ASN A 1 97 ? 21.672 15.672 25.75 1 87.44 97 ASN A CA 1
ATOM 795 C C . ASN A 1 97 ? 20.969 16.391 24.609 1 87.44 97 ASN A C 1
ATOM 797 O O . ASN A 1 97 ? 20.125 17.266 24.844 1 87.44 97 ASN A O 1
ATOM 801 N N . ASN A 1 98 ? 21.344 16.078 23.469 1 88.75 98 ASN A N 1
ATOM 802 C CA . ASN A 1 98 ? 20.625 16.578 22.312 1 88.75 98 ASN A CA 1
ATOM 803 C C . ASN A 1 98 ? 19.5 15.633 21.891 1 88.75 98 ASN A C 1
ATOM 805 O O . ASN A 1 98 ? 19.672 14.82 20.984 1 88.75 98 ASN A O 1
ATOM 809 N N . LYS A 1 99 ? 18.391 15.852 22.453 1 91 99 LYS A N 1
ATOM 810 C CA . LYS A 1 99 ? 17.25 14.945 22.312 1 91 99 LYS A CA 1
ATOM 811 C C . LYS A 1 99 ? 16.828 14.828 20.844 1 91 99 LYS A C 1
ATOM 813 O O . LYS A 1 99 ? 16.531 13.734 20.359 1 91 99 LYS A O 1
ATOM 818 N N . ASP A 1 100 ? 16.844 15.945 20.125 1 86.94 100 ASP A N 1
ATOM 819 C CA . ASP A 1 100 ? 16.375 15.961 18.75 1 86.94 100 ASP A CA 1
ATOM 820 C C . ASP A 1 100 ? 17.266 15.109 17.844 1 86.94 100 ASP A C 1
ATOM 822 O O . ASP A 1 100 ? 16.781 14.305 17.047 1 86.94 100 ASP A O 1
ATOM 826 N N . SER A 1 101 ? 18.516 15.328 17.984 1 88.25 101 SER A N 1
ATOM 827 C CA . SER A 1 101 ? 19.469 14.562 17.188 1 88.25 101 SER A CA 1
ATOM 828 C C . SER A 1 101 ? 19.391 13.07 17.516 1 88.25 101 SER A C 1
ATOM 830 O O . SER A 1 101 ? 19.531 12.227 16.625 1 88.25 101 SER A O 1
ATOM 832 N N . PHE A 1 102 ? 19.234 12.789 18.781 1 94.25 102 PHE A N 1
ATOM 833 C CA . PHE A 1 102 ? 19.141 11.391 19.188 1 94.25 102 PHE A CA 1
ATOM 834 C C . PHE A 1 102 ? 17.891 10.75 18.594 1 94.25 102 PHE A C 1
ATOM 836 O O . PHE A 1 102 ? 17.922 9.602 18.156 1 94.25 102 PHE A O 1
ATOM 843 N N . ILE A 1 103 ? 16.812 11.492 18.609 1 92.5 103 ILE A N 1
ATOM 844 C CA . ILE A 1 103 ? 15.562 10.984 18.047 1 92.5 103 ILE A CA 1
ATOM 845 C C . ILE A 1 103 ? 15.727 10.75 16.547 1 92.5 103 ILE A C 1
ATOM 847 O O . ILE A 1 103 ? 15.219 9.766 16.016 1 92.5 103 ILE A O 1
ATOM 851 N N . ASP A 1 104 ? 16.375 11.633 15.898 1 89.06 104 ASP A N 1
ATOM 852 C CA . ASP A 1 104 ? 16.656 11.469 14.477 1 89.06 104 ASP A CA 1
ATOM 853 C C . ASP A 1 104 ? 17.422 10.18 14.203 1 89.06 104 ASP A C 1
ATOM 855 O O . ASP A 1 104 ? 17.141 9.469 13.242 1 89.06 104 ASP A O 1
ATOM 859 N N . PHE A 1 105 ? 18.406 9.961 15.07 1 93.69 105 PHE A N 1
ATOM 860 C CA . PHE A 1 105 ? 19.203 8.742 14.969 1 93.69 105 PHE A CA 1
ATOM 861 C C . PHE A 1 105 ? 18.328 7.512 15.164 1 93.69 105 PHE A C 1
ATOM 863 O O . PHE A 1 105 ? 18.422 6.551 14.398 1 93.69 105 PHE A O 1
ATOM 870 N N . ILE A 1 106 ? 17.453 7.523 16.188 1 95.62 106 ILE A N 1
ATOM 871 C CA . ILE A 1 106 ? 16.594 6.383 16.484 1 95.62 106 ILE A CA 1
ATOM 872 C C . ILE A 1 106 ? 15.648 6.129 15.312 1 95.62 106 ILE A C 1
ATOM 874 O O . ILE A 1 106 ? 15.438 4.977 14.914 1 95.62 106 ILE A O 1
ATOM 878 N N . GLU A 1 107 ? 15.086 7.141 14.758 1 92.38 107 GLU A N 1
ATOM 879 C CA . GLU A 1 107 ? 14.18 7.016 13.617 1 92.38 107 GLU A CA 1
ATOM 880 C C . GLU A 1 107 ? 14.898 6.445 12.398 1 92.38 107 GLU A C 1
ATOM 882 O O . GLU A 1 107 ? 14.336 5.621 11.672 1 92.38 107 GLU A O 1
ATOM 887 N N . ASP A 1 108 ? 16.062 6.918 12.203 1 93.38 108 ASP A N 1
ATOM 888 C CA . ASP A 1 108 ? 16.875 6.438 11.078 1 93.38 108 ASP A CA 1
ATOM 889 C C . ASP A 1 108 ? 17.188 4.949 11.227 1 93.38 108 ASP A C 1
ATOM 891 O O . ASP A 1 108 ? 17.094 4.195 10.258 1 93.38 108 ASP A O 1
ATOM 895 N N . PHE A 1 109 ? 17.578 4.605 12.445 1 96.69 109 PHE A N 1
ATOM 896 C CA . PHE A 1 109 ? 17.906 3.207 12.711 1 96.69 109 PHE A CA 1
ATOM 897 C C . PHE A 1 109 ? 16.672 2.33 12.547 1 96.69 109 PHE A C 1
ATOM 899 O O . PHE A 1 109 ? 16.734 1.268 11.922 1 96.69 109 PHE A O 1
ATOM 906 N N . TYR A 1 110 ? 15.539 2.762 13.141 1 95.62 110 TYR A N 1
ATOM 907 C CA . TYR A 1 110 ? 14.273 2.045 13 1 95.62 110 TYR A CA 1
ATOM 908 C C . TYR A 1 110 ? 13.875 1.923 11.539 1 95.62 110 TYR A C 1
ATOM 910 O O . TYR A 1 110 ? 13.422 0.863 11.094 1 95.62 110 TYR A O 1
ATOM 918 N N . GLY A 1 111 ? 14.078 2.996 10.805 1 93.25 111 GLY A N 1
ATOM 919 C CA . GLY A 1 111 ? 13.805 2.977 9.375 1 93.25 111 GLY A CA 1
ATOM 920 C C . GLY A 1 111 ? 14.664 1.985 8.609 1 93.25 111 GLY A C 1
ATOM 921 O O . GLY A 1 111 ? 14.18 1.307 7.703 1 93.25 111 GLY A O 1
ATOM 922 N N . PHE A 1 112 ? 15.945 1.89 8.992 1 94.81 112 PHE A N 1
ATOM 923 C CA . PHE A 1 112 ? 16.859 0.924 8.383 1 94.81 112 PHE A CA 1
ATOM 924 C C . PHE A 1 112 ? 16.344 -0.497 8.57 1 94.81 112 PHE A C 1
ATOM 926 O O . PHE A 1 112 ? 16.297 -1.279 7.617 1 94.81 112 PHE A O 1
ATOM 933 N N . TRP A 1 113 ? 15.922 -0.797 9.781 1 96.81 113 TRP A N 1
ATOM 934 C CA . TRP A 1 113 ? 15.391 -2.117 10.094 1 96.81 113 TRP A CA 1
ATOM 935 C C . TRP A 1 113 ? 14.164 -2.424 9.242 1 96.81 113 TRP A C 1
ATOM 937 O O . TRP A 1 113 ? 14.055 -3.508 8.664 1 96.81 113 TRP A O 1
ATOM 947 N N . ARG A 1 114 ? 13.297 -1.522 9.094 1 93.5 114 ARG A N 1
ATOM 948 C CA . ARG A 1 114 ? 12.023 -1.738 8.414 1 93.5 114 ARG A CA 1
ATOM 949 C C . ARG A 1 114 ? 12.211 -1.853 6.91 1 93.5 114 ARG A C 1
ATOM 951 O O . ARG A 1 114 ? 11.336 -2.35 6.203 1 93.5 114 ARG A O 1
ATOM 958 N N . LYS A 1 115 ? 13.305 -1.384 6.453 1 90.94 115 LYS A N 1
ATOM 959 C CA . LYS A 1 115 ? 13.57 -1.442 5.02 1 90.94 115 LYS A CA 1
ATOM 960 C C . LYS A 1 115 ? 14.133 -2.803 4.617 1 90.94 115 LYS A C 1
ATOM 962 O O . LYS A 1 115 ? 14.117 -3.164 3.441 1 90.94 115 LYS A O 1
ATOM 967 N N . LEU A 1 116 ? 14.648 -3.482 5.586 1 94.5 116 LEU A N 1
ATOM 968 C CA . LEU A 1 116 ? 15.164 -4.82 5.312 1 94.5 116 LEU A CA 1
ATOM 969 C C . LEU A 1 116 ? 14.031 -5.789 5 1 94.5 116 LEU A C 1
ATOM 971 O O . LEU A 1 116 ? 12.898 -5.582 5.434 1 94.5 116 LEU A O 1
ATOM 975 N N . GLU A 1 117 ? 14.281 -6.762 4.148 1 94.38 117 GLU A N 1
ATOM 976 C CA . GLU A 1 117 ? 13.359 -7.887 3.99 1 94.38 117 GLU A CA 1
ATOM 977 C C . GLU A 1 117 ? 13.5 -8.883 5.137 1 94.38 117 GLU A C 1
ATOM 979 O O . GLU A 1 117 ? 14.562 -9.492 5.309 1 94.38 117 GLU A O 1
ATOM 984 N N . ARG A 1 118 ? 12.484 -9.062 5.883 1 96.75 118 ARG A N 1
ATOM 985 C CA . ARG A 1 118 ? 12.57 -9.805 7.137 1 96.75 118 ARG A CA 1
ATOM 986 C C . ARG A 1 118 ? 11.719 -11.07 7.082 1 96.75 118 ARG A C 1
ATOM 988 O O . ARG A 1 118 ? 10.5 -10.992 6.945 1 96.75 118 ARG A O 1
ATOM 995 N N . TYR A 1 119 ? 12.406 -12.195 7.23 1 96.38 119 TYR A N 1
ATOM 996 C CA . TYR A 1 119 ? 11.758 -13.5 7.176 1 96.38 119 TYR A CA 1
ATOM 997 C C . TYR A 1 119 ? 11.867 -14.227 8.516 1 96.38 119 TYR A C 1
ATOM 999 O O . TYR A 1 119 ? 12.961 -14.328 9.078 1 96.38 119 TYR A O 1
ATOM 1007 N N . THR A 1 120 ? 10.758 -14.664 9.055 1 95.62 120 THR A N 1
ATOM 1008 C CA . THR A 1 120 ? 10.758 -15.5 10.25 1 95.62 120 THR A CA 1
ATOM 1009 C C . THR A 1 120 ? 10.492 -16.953 9.883 1 95.62 120 THR A C 1
ATOM 1011 O O . THR A 1 120 ? 9.727 -17.234 8.953 1 95.62 120 THR A O 1
ATOM 1014 N N . VAL A 1 121 ? 11.156 -17.875 10.555 1 93.88 121 VAL A N 1
ATOM 1015 C CA . VAL A 1 121 ? 11.039 -19.297 10.219 1 93.88 121 VAL A CA 1
ATOM 1016 C C . VAL A 1 121 ? 10.797 -20.109 11.484 1 93.88 121 VAL A C 1
ATOM 1018 O O . VAL A 1 121 ? 11.391 -19.828 12.531 1 93.88 121 VAL A O 1
ATOM 1021 N N . ILE A 1 122 ? 9.922 -21.016 11.406 1 91.75 122 ILE A N 1
ATOM 1022 C CA . ILE A 1 122 ? 9.727 -21.984 12.477 1 91.75 122 ILE A CA 1
ATOM 1023 C C . ILE A 1 122 ? 9.703 -23.391 11.906 1 91.75 122 ILE A C 1
ATOM 1025 O O . ILE A 1 122 ? 9.188 -23.609 10.805 1 91.75 122 ILE A O 1
ATOM 1029 N N . GLN A 1 123 ? 10.352 -24.266 12.562 1 88.62 123 GLN A N 1
ATOM 1030 C CA . GLN A 1 123 ? 10.359 -25.672 12.156 1 88.62 123 GLN A CA 1
ATOM 1031 C C . GLN A 1 123 ? 9.234 -26.453 12.844 1 88.62 123 GLN A C 1
ATOM 1033 O O . GLN A 1 123 ? 9.109 -26.422 14.07 1 88.62 123 GLN A O 1
ATOM 1038 N N . ASN A 1 124 ? 8.422 -26.953 12.078 1 79.88 124 ASN A N 1
ATOM 1039 C CA . ASN A 1 124 ? 7.34 -27.781 12.594 1 79.88 124 ASN A CA 1
ATOM 1040 C C . ASN A 1 124 ? 7.805 -29.219 12.805 1 79.88 124 ASN A C 1
ATOM 1042 O O . ASN A 1 124 ? 7.953 -29.984 11.844 1 79.88 124 ASN A O 1
ATOM 1046 N N . ASN A 1 125 ? 8.438 -29.625 13.93 1 64.38 125 ASN A N 1
ATOM 1047 C CA . ASN A 1 125 ? 8.891 -31 14.172 1 64.38 125 ASN A CA 1
ATOM 1048 C C . ASN A 1 125 ? 7.727 -31.922 14.5 1 64.38 125 ASN A C 1
ATOM 1050 O O . ASN A 1 125 ? 7.809 -33.125 14.281 1 64.38 125 ASN A O 1
ATOM 1054 N N . LYS A 1 126 ? 6.785 -31.516 15.5 1 55.81 126 LYS A N 1
ATOM 1055 C CA . LYS A 1 126 ? 5.777 -32.438 15.992 1 55.81 126 LYS A CA 1
ATOM 1056 C C . LYS A 1 126 ? 4.484 -32.344 15.188 1 55.81 126 LYS A C 1
ATOM 1058 O O . LYS A 1 126 ? 4.176 -31.281 14.641 1 55.81 126 LYS A O 1
ATOM 1063 N N . ILE A 1 127 ? 3.828 -33.406 14.938 1 45.03 127 ILE A N 1
ATOM 1064 C CA . ILE A 1 127 ? 2.539 -33.719 14.328 1 45.03 127 ILE A CA 1
ATOM 1065 C C . ILE A 1 127 ? 1.479 -32.75 14.852 1 45.03 127 ILE A C 1
ATOM 1067 O O . ILE A 1 127 ? 0.326 -32.781 14.422 1 45.03 127 ILE A O 1
ATOM 1071 N N . ASN A 1 128 ? 1.681 -32.125 15.867 1 43.12 128 ASN A N 1
ATOM 1072 C CA . ASN A 1 128 ? 0.507 -31.422 16.375 1 43.12 128 ASN A CA 1
ATOM 1073 C C . ASN A 1 128 ? 0.242 -30.125 15.609 1 43.12 128 ASN A C 1
ATOM 1075 O O . ASN A 1 128 ? 0.838 -29.094 15.898 1 43.12 128 ASN A O 1
ATOM 1079 N N . ASP A 1 129 ? -0.363 -30.203 14.516 1 50.56 129 ASP A N 1
ATOM 1080 C CA . ASP A 1 129 ? -0.625 -29.438 13.312 1 50.56 129 ASP A CA 1
ATOM 1081 C C . ASP A 1 129 ? -1.161 -28.047 13.656 1 50.56 129 ASP A C 1
ATOM 1083 O O . ASP A 1 129 ? -0.704 -27.047 13.109 1 50.56 129 ASP A O 1
ATOM 1087 N N . GLY A 1 130 ? -2.295 -27.984 14.469 1 45.94 130 GLY A N 1
ATOM 1088 C CA . GLY A 1 130 ? -3.189 -26.844 14.594 1 45.94 130 GLY A CA 1
ATOM 1089 C C . GLY A 1 130 ? -2.621 -25.719 15.453 1 45.94 130 GLY A C 1
ATOM 1090 O O . GLY A 1 130 ? -2.65 -24.562 15.055 1 45.94 130 GLY A O 1
ATOM 1091 N N . LEU A 1 131 ? -1.979 -26.141 16.516 1 44.94 131 LEU A N 1
ATOM 1092 C CA . LEU A 1 131 ? -1.527 -25.203 17.547 1 44.94 131 LEU A CA 1
ATOM 1093 C C . LEU A 1 131 ? -0.273 -24.469 17.078 1 44.94 131 LEU A C 1
ATOM 1095 O O . LEU A 1 131 ? -0.105 -23.281 17.375 1 44.94 131 LEU A O 1
ATOM 1099 N N . GLU A 1 132 ? 0.402 -25.141 16.141 1 62.16 132 GLU A N 1
ATOM 1100 C CA . GLU A 1 132 ? 1.711 -24.578 15.805 1 62.16 132 GLU A CA 1
ATOM 1101 C C . GLU A 1 132 ? 1.584 -23.406 14.844 1 62.16 132 GLU A C 1
ATOM 1103 O O . GLU A 1 132 ? 2.273 -22.391 14.992 1 62.16 132 GLU A O 1
ATOM 1108 N N . LYS A 1 133 ? 0.559 -23.625 14.031 1 71.56 133 LYS A N 1
ATOM 1109 C CA . LYS A 1 133 ? 0.464 -22.531 13.07 1 71.56 133 LYS A CA 1
ATOM 1110 C C . LYS A 1 133 ? -0.119 -21.281 13.719 1 71.56 133 LYS A C 1
ATOM 1112 O O . LYS A 1 133 ? 0.379 -20.172 13.5 1 71.56 133 LYS A O 1
ATOM 1117 N N . THR A 1 134 ? -1.149 -21.531 14.492 1 70.56 134 THR A N 1
ATOM 1118 C CA . THR A 1 134 ? -1.743 -20.406 15.195 1 70.56 134 THR A CA 1
ATOM 1119 C C . THR A 1 134 ? -0.736 -19.781 16.156 1 70.56 134 THR A C 1
ATOM 1121 O O . THR A 1 134 ? -0.655 -18.562 16.266 1 70.56 134 THR A O 1
ATOM 1124 N N . SER A 1 135 ? -0.046 -20.688 16.609 1 79.56 135 SER A N 1
ATOM 1125 C CA . SER A 1 135 ? 0.97 -20.219 17.547 1 79.56 135 SER A CA 1
ATOM 1126 C C . SER A 1 135 ? 2.055 -19.422 16.828 1 79.56 135 SER A C 1
ATOM 1128 O O . SER A 1 135 ? 2.564 -18.438 17.359 1 79.56 135 SER A O 1
ATOM 1130 N N . PHE A 1 136 ? 2.256 -19.906 15.641 1 86.38 136 PHE A N 1
ATOM 1131 C CA . PHE A 1 136 ? 3.289 -19.188 14.891 1 86.38 136 PHE A CA 1
ATOM 1132 C C . PHE A 1 136 ? 2.814 -17.797 14.5 1 86.38 136 PHE A C 1
ATOM 1134 O O . PHE A 1 136 ? 3.574 -16.828 14.578 1 86.38 136 PHE A O 1
ATOM 1141 N N . ILE A 1 137 ? 1.591 -17.703 14.102 1 88.12 137 ILE A N 1
ATOM 1142 C CA . ILE A 1 137 ? 1.01 -16.422 13.727 1 88.12 137 ILE A CA 1
ATOM 1143 C C . ILE A 1 137 ? 1.027 -15.477 14.93 1 88.12 137 ILE A C 1
ATOM 1145 O O . ILE A 1 137 ? 1.421 -14.32 14.812 1 88.12 137 ILE A O 1
ATOM 1149 N N . GLU A 1 138 ? 0.691 -16 16 1 88.44 138 GLU A N 1
ATOM 1150 C CA . GLU A 1 138 ? 0.697 -15.203 17.234 1 88.44 138 GLU A CA 1
ATOM 1151 C C . GLU A 1 138 ? 2.113 -14.781 17.609 1 88.44 138 GLU A C 1
ATOM 1153 O O . GLU A 1 138 ? 2.33 -13.641 18.031 1 88.44 138 GLU A O 1
ATOM 1158 N N . ALA A 1 139 ? 3.021 -15.711 17.453 1 90.62 139 ALA A N 1
ATOM 1159 C CA . ALA A 1 139 ? 4.418 -15.406 17.766 1 90.62 139 ALA A CA 1
ATOM 1160 C C . ALA A 1 139 ? 4.934 -14.266 16.891 1 90.62 139 ALA A C 1
ATOM 1162 O O . ALA A 1 139 ? 5.672 -13.398 17.359 1 90.62 139 ALA A O 1
ATOM 1163 N N . ASN A 1 140 ? 4.574 -14.336 15.672 1 92.12 140 ASN A N 1
ATOM 1164 C CA . ASN A 1 140 ? 4.992 -13.273 14.766 1 92.12 140 ASN A CA 1
ATOM 1165 C C . ASN A 1 140 ? 4.391 -11.93 15.164 1 92.12 140 ASN A C 1
ATOM 1167 O O . ASN A 1 140 ? 5.066 -10.898 15.109 1 92.12 140 ASN A O 1
ATOM 1171 N N . ASN A 1 141 ? 3.154 -11.945 15.5 1 90.06 141 ASN A N 1
ATOM 1172 C CA . ASN A 1 141 ? 2.48 -10.727 15.938 1 90.06 141 ASN A CA 1
ATOM 1173 C C . ASN A 1 141 ? 3.115 -10.164 17.203 1 90.06 141 ASN A C 1
ATOM 1175 O O . ASN A 1 141 ? 3.316 -8.953 17.328 1 90.06 141 ASN A O 1
ATOM 1179 N N . ASP A 1 142 ? 3.369 -11.016 18.094 1 91.69 142 ASP A N 1
ATOM 1180 C CA . ASP A 1 142 ? 3.984 -10.602 19.359 1 91.69 142 ASP A CA 1
ATOM 1181 C C . ASP A 1 142 ? 5.379 -10.023 19.125 1 91.69 142 ASP A C 1
ATOM 1183 O O . ASP A 1 142 ? 5.781 -9.07 19.781 1 91.69 142 ASP A O 1
ATOM 1187 N N . PHE A 1 143 ? 6.082 -10.703 18.297 1 94.06 143 PHE A N 1
ATOM 1188 C CA . PHE A 1 143 ? 7.414 -10.219 17.969 1 94.06 143 PHE A CA 1
ATOM 1189 C C . PHE A 1 143 ? 7.348 -8.812 17.375 1 94.06 143 PHE A C 1
ATOM 1191 O O . PHE A 1 143 ? 8.141 -7.945 17.734 1 94.06 143 PHE A O 1
ATOM 1198 N N . SER A 1 144 ? 6.406 -8.586 16.484 1 93.31 144 SER A N 1
ATOM 1199 C CA . SER A 1 144 ? 6.203 -7.262 15.898 1 93.31 144 SER A CA 1
ATOM 1200 C C . SER A 1 144 ? 5.875 -6.223 16.969 1 93.31 144 SER A C 1
ATOM 1202 O O . SER A 1 144 ? 6.438 -5.129 16.969 1 93.31 144 SER A O 1
ATOM 1204 N N . MET A 1 145 ? 4.996 -6.543 17.875 1 91.75 145 MET A N 1
ATOM 1205 C CA . MET A 1 145 ? 4.59 -5.633 18.938 1 91.75 145 MET A CA 1
ATOM 1206 C C . MET A 1 145 ? 5.758 -5.344 19.875 1 91.75 145 MET A C 1
ATOM 1208 O O . MET A 1 145 ? 5.887 -4.227 20.391 1 91.75 145 MET A O 1
ATOM 1212 N N . LEU A 1 146 ? 6.566 -6.367 20.078 1 94.25 146 LEU A N 1
ATOM 1213 C CA . LEU A 1 146 ? 7.734 -6.188 20.938 1 94.25 146 LEU A CA 1
ATOM 1214 C C . LEU A 1 146 ? 8.656 -5.109 20.375 1 94.25 146 LEU A C 1
ATOM 1216 O O . LEU A 1 146 ? 9.102 -4.223 21.109 1 94.25 146 LEU A O 1
ATOM 1220 N N . ILE A 1 147 ? 8.938 -5.211 19.125 1 96 147 ILE A N 1
ATOM 1221 C CA . ILE A 1 147 ? 9.828 -4.258 18.484 1 96 147 ILE A CA 1
ATOM 1222 C C . ILE A 1 147 ? 9.195 -2.867 18.5 1 96 147 ILE A C 1
ATOM 1224 O O . ILE A 1 147 ? 9.859 -1.888 18.859 1 96 147 ILE A O 1
ATOM 1228 N N . LEU A 1 148 ? 7.914 -2.756 18.172 1 92.75 148 LEU A N 1
ATOM 1229 C CA . LEU A 1 148 ? 7.207 -1.48 18.141 1 92.75 148 LEU A CA 1
ATOM 1230 C C . LEU A 1 148 ? 7.176 -0.834 19.516 1 92.75 148 LEU A C 1
ATOM 1232 O O . LEU A 1 148 ? 7.422 0.368 19.656 1 92.75 148 LEU A O 1
ATOM 1236 N N . ASN A 1 149 ? 6.902 -1.608 20.469 1 92.81 149 ASN A N 1
ATOM 1237 C CA . ASN A 1 149 ? 6.812 -1.094 21.828 1 92.81 149 ASN A CA 1
ATOM 1238 C C . ASN A 1 149 ? 8.172 -0.614 22.344 1 92.81 149 ASN A C 1
ATOM 1240 O O . ASN A 1 149 ? 8.25 0.405 23.031 1 92.81 149 ASN A O 1
ATOM 1244 N N . LEU A 1 150 ? 9.156 -1.389 22.062 1 95.62 150 LEU A N 1
ATOM 1245 C CA . LEU A 1 150 ? 10.5 -0.977 22.469 1 95.62 150 LEU A CA 1
ATOM 1246 C C . LEU A 1 150 ? 10.891 0.339 21.812 1 95.62 150 LEU A C 1
ATOM 1248 O O . LEU A 1 150 ? 11.391 1.249 22.469 1 95.62 150 LEU A O 1
ATOM 1252 N N . TYR A 1 151 ? 10.68 0.438 20.531 1 95.5 151 TYR A N 1
ATOM 1253 C CA . TYR A 1 151 ? 10.953 1.652 19.781 1 95.5 151 TYR A CA 1
ATOM 1254 C C . TYR A 1 151 ? 10.234 2.85 20.391 1 95.5 151 TYR A C 1
ATOM 1256 O O . TYR A 1 151 ? 10.844 3.891 20.641 1 95.5 151 TYR A O 1
ATOM 1264 N N . ARG A 1 152 ? 8.977 2.693 20.672 1 93 152 ARG A N 1
ATOM 1265 C CA . ARG A 1 152 ? 8.148 3.771 21.203 1 93 152 ARG A CA 1
ATOM 1266 C C . ARG A 1 152 ? 8.578 4.145 22.625 1 93 152 ARG A C 1
ATOM 1268 O O . ARG A 1 152 ? 8.594 5.32 22.984 1 93 152 ARG A O 1
ATOM 1275 N N . LYS A 1 153 ? 8.906 3.121 23.359 1 94.56 153 LYS A N 1
ATOM 1276 C CA . LYS A 1 153 ? 9.336 3.357 24.734 1 94.56 153 LYS A CA 1
ATOM 1277 C C . LYS A 1 153 ? 10.633 4.164 24.781 1 94.56 153 LYS A C 1
ATOM 1279 O O . LYS A 1 153 ? 10.766 5.09 25.578 1 94.56 153 LYS A O 1
ATOM 1284 N N . ILE A 1 154 ? 11.539 3.805 23.953 1 95.88 154 ILE A N 1
ATOM 1285 C CA . ILE A 1 154 ? 12.805 4.531 23.875 1 95.88 154 ILE A CA 1
ATOM 1286 C C . ILE A 1 154 ? 12.547 5.98 23.469 1 95.88 154 ILE A C 1
ATOM 1288 O O . ILE A 1 154 ? 13.055 6.906 24.109 1 95.88 154 ILE A O 1
ATOM 1292 N N . GLU A 1 155 ? 11.766 6.195 22.484 1 94.12 155 GLU A N 1
ATOM 1293 C CA . GLU A 1 155 ? 11.445 7.547 22.031 1 94.12 155 GLU A CA 1
ATOM 1294 C C . GLU A 1 155 ? 10.742 8.336 23.141 1 94.12 155 GLU A C 1
ATOM 1296 O O . GLU A 1 155 ? 11.047 9.508 23.359 1 94.12 155 GLU A O 1
ATOM 1301 N N . GLU A 1 156 ? 9.828 7.707 23.766 1 93.5 156 GLU A N 1
ATOM 1302 C CA . GLU A 1 156 ? 9.07 8.336 24.844 1 93.5 156 GLU A CA 1
ATOM 1303 C C . GLU A 1 156 ? 9.984 8.773 25.984 1 93.5 156 GLU A C 1
ATOM 1305 O O . GLU A 1 156 ? 9.836 9.875 26.516 1 93.5 156 GLU A O 1
ATOM 1310 N N . ASN A 1 157 ? 10.906 7.918 26.312 1 95.12 157 ASN A N 1
ATOM 1311 C CA . ASN A 1 157 ? 11.812 8.195 27.422 1 95.12 157 ASN A CA 1
ATOM 1312 C C . ASN A 1 157 ? 12.828 9.281 27.062 1 95.12 157 ASN A C 1
ATOM 1314 O O . ASN A 1 157 ? 13.398 9.914 27.953 1 95.12 157 ASN A O 1
ATOM 1318 N N . VAL A 1 158 ? 12.969 9.469 25.797 1 94.25 158 VAL A N 1
ATOM 1319 C CA . VAL A 1 158 ? 13.867 10.531 25.359 1 94.25 158 VAL A CA 1
ATOM 1320 C C . VAL A 1 158 ? 13.102 11.852 25.266 1 94.25 158 VAL A C 1
ATOM 1322 O O . VAL A 1 158 ? 13.539 12.867 25.812 1 94.25 158 VAL A O 1
ATOM 1325 N N . VAL A 1 159 ? 11.984 11.859 24.625 1 90.5 159 VAL A N 1
ATOM 1326 C CA . VAL A 1 159 ? 11.219 13.078 24.375 1 90.5 159 VAL A CA 1
ATOM 1327 C C . VAL A 1 159 ? 10.484 13.5 25.641 1 90.5 159 VAL A C 1
ATOM 1329 O O . VAL A 1 159 ? 10.289 14.695 25.891 1 90.5 159 VAL A O 1
ATOM 1332 N N . GLY A 1 160 ? 10 12.539 26.5 1 89.25 160 GLY A N 1
ATOM 1333 C CA . GLY A 1 160 ? 9.359 12.836 27.766 1 89.25 160 GLY A CA 1
ATOM 1334 C C . GLY A 1 160 ? 7.844 12.781 27.688 1 89.25 160 GLY A C 1
ATOM 1335 O O . GLY A 1 160 ? 7.156 13.148 28.656 1 89.25 160 GLY A O 1
ATOM 1336 N N . HIS A 1 161 ? 7.277 12.43 26.516 1 88.69 161 HIS A N 1
ATOM 1337 C CA . HIS A 1 161 ? 5.828 12.289 26.406 1 88.69 161 HIS A CA 1
ATOM 1338 C C . HIS A 1 161 ? 5.457 11.203 25.406 1 88.69 161 HIS A C 1
ATOM 1340 O O . HIS A 1 161 ? 6.25 10.859 24.531 1 88.69 161 HIS A O 1
ATOM 1346 N N . LYS A 1 162 ? 4.258 10.656 25.562 1 88.5 162 LYS A N 1
ATOM 1347 C CA . LYS A 1 162 ? 3.742 9.633 24.656 1 88.5 162 LYS A CA 1
ATOM 1348 C C . LYS A 1 162 ? 3.32 10.234 23.312 1 88.5 162 LYS A C 1
ATOM 1350 O O . LYS A 1 162 ? 2.928 11.398 23.25 1 88.5 162 LYS A O 1
ATOM 1355 N N . PRO A 1 163 ? 3.371 9.43 22.344 1 88.94 163 PRO A N 1
ATOM 1356 C CA . PRO A 1 163 ? 2.898 9.914 21.047 1 88.94 163 PRO A CA 1
ATOM 1357 C C . PRO A 1 163 ? 1.383 10.102 21 1 88.94 163 PRO A C 1
ATOM 1359 O O . PRO A 1 163 ? 0.653 9.43 21.734 1 88.94 163 PRO A O 1
ATOM 1362 N N . THR A 1 164 ? 0.956 11.008 20.172 1 92.5 164 THR A N 1
ATOM 1363 C CA . THR A 1 164 ? -0.471 11.227 19.953 1 92.5 164 THR A CA 1
ATOM 1364 C C . THR A 1 164 ? -0.979 10.406 18.781 1 92.5 164 THR A C 1
ATOM 1366 O O . THR A 1 164 ? -2.182 10.164 18.656 1 92.5 164 THR A O 1
ATOM 1369 N N . VAL A 1 165 ? -0.098 10.055 17.938 1 92.44 165 VAL A N 1
ATOM 1370 C CA . VAL A 1 165 ? -0.458 9.25 16.781 1 92.44 165 VAL A CA 1
ATOM 1371 C C . VAL A 1 165 ? 0.361 7.961 16.766 1 92.44 165 VAL A C 1
ATOM 1373 O O . VAL A 1 165 ? 1.594 8 16.766 1 92.44 165 VAL A O 1
ATOM 1376 N N . TYR A 1 166 ? -0.3 6.895 16.859 1 92.38 166 TYR A N 1
ATOM 1377 C CA . TYR A 1 166 ? 0.331 5.578 16.828 1 92.38 166 TYR A CA 1
ATOM 1378 C C . TYR A 1 166 ? 0.182 4.945 15.445 1 92.38 166 TYR A C 1
ATOM 1380 O O . TYR A 1 166 ? -0.931 4.625 15.023 1 92.38 166 TYR A O 1
ATOM 1388 N N . ARG A 1 167 ? 1.261 4.73 14.812 1 89.69 167 ARG A N 1
ATOM 1389 C CA . ARG A 1 167 ? 1.246 4.086 13.5 1 89.69 167 ARG A CA 1
ATOM 1390 C C . ARG A 1 167 ? 1.623 2.613 13.617 1 89.69 167 ARG A C 1
ATOM 1392 O O . ARG A 1 167 ? 2.762 2.281 13.945 1 89.69 167 ARG A O 1
ATOM 1399 N N . GLN A 1 168 ? 0.676 1.802 13.305 1 87.19 168 GLN A N 1
ATOM 1400 C CA . GLN A 1 168 ? 0.887 0.361 13.406 1 87.19 168 GLN A CA 1
ATOM 1401 C C . GLN A 1 168 ? 1.538 -0.189 12.141 1 87.19 168 GLN A C 1
ATOM 1403 O O . GLN A 1 168 ? 0.878 -0.846 11.328 1 87.19 168 GLN A O 1
ATOM 1408 N N . LEU A 1 169 ? 2.85 -0.051 12.102 1 85.75 169 LEU A N 1
ATOM 1409 C CA . LEU A 1 169 ? 3.625 -0.522 10.961 1 85.75 169 LEU A CA 1
ATOM 1410 C C . LEU A 1 169 ? 4.164 -1.926 11.211 1 85.75 169 LEU A C 1
ATOM 1412 O O . LEU A 1 169 ? 4.406 -2.307 12.359 1 85.75 169 LEU A O 1
ATOM 1416 N N . PRO A 1 170 ? 4.328 -2.611 10.133 1 85.38 170 PRO A N 1
ATOM 1417 C CA . PRO A 1 170 ? 4.984 -3.91 10.312 1 85.38 170 PRO A CA 1
ATOM 1418 C C . PRO A 1 170 ? 6.43 -3.783 10.789 1 85.38 170 PRO A C 1
ATOM 1420 O O . PRO A 1 170 ? 7.266 -3.209 10.086 1 85.38 170 PRO A O 1
ATOM 1423 N N . ALA A 1 171 ? 6.656 -4.23 11.977 1 91.69 171 ALA A N 1
ATOM 1424 C CA . ALA A 1 171 ? 7.992 -4.105 12.547 1 91.69 171 ALA A CA 1
ATOM 1425 C C . ALA A 1 171 ? 8.648 -5.473 12.719 1 91.69 171 ALA A C 1
ATOM 1427 O O . ALA A 1 171 ? 9.867 -5.57 12.891 1 91.69 171 ALA A O 1
ATOM 1428 N N . GLY A 1 172 ? 7.867 -6.496 12.656 1 93.31 172 GLY A N 1
ATOM 1429 C CA . GLY A 1 172 ? 8.406 -7.844 12.727 1 93.31 172 GLY A CA 1
ATOM 1430 C C . GLY A 1 172 ? 8.797 -8.406 11.375 1 93.31 172 GLY A C 1
ATOM 1431 O O . GLY A 1 172 ? 9.5 -7.75 10.602 1 93.31 172 GLY A O 1
ATOM 1432 N N . GLY A 1 173 ? 8.43 -9.633 11.117 1 93.38 173 GLY A N 1
ATOM 1433 C CA . GLY A 1 173 ? 8.695 -10.227 9.812 1 93.38 173 GLY A CA 1
ATOM 1434 C C . GLY A 1 173 ? 7.688 -9.812 8.758 1 93.38 173 GLY A C 1
ATOM 1435 O O . GLY A 1 173 ? 6.496 -9.68 9.039 1 93.38 173 GLY A O 1
ATOM 1436 N N . ASN A 1 174 ? 8.18 -9.57 7.555 1 93 174 ASN A N 1
ATOM 1437 C CA . ASN A 1 174 ? 7.285 -9.336 6.422 1 93 174 ASN A CA 1
ATOM 1438 C C . ASN A 1 174 ? 6.625 -10.625 5.945 1 93 174 ASN A C 1
ATOM 1440 O O . ASN A 1 174 ? 5.539 -10.594 5.367 1 93 174 ASN A O 1
ATOM 1444 N N . ALA A 1 175 ? 7.371 -11.664 6.129 1 95.69 175 ALA A N 1
ATOM 1445 C CA . ALA A 1 175 ? 6.859 -12.984 5.789 1 95.69 175 ALA A CA 1
ATOM 1446 C C . ALA A 1 175 ? 7.348 -14.039 6.781 1 95.69 175 ALA A C 1
ATOM 1448 O O . ALA A 1 175 ? 8.484 -13.969 7.262 1 95.69 175 ALA A O 1
ATOM 1449 N N . GLY A 1 176 ? 6.465 -14.938 7.09 1 95.12 176 GLY A N 1
ATOM 1450 C CA . GLY A 1 176 ? 6.797 -16.062 7.949 1 95.12 176 GLY A CA 1
ATOM 1451 C C . GLY A 1 176 ? 6.668 -17.406 7.254 1 95.12 176 GLY A C 1
ATOM 1452 O O . GLY A 1 176 ? 5.754 -17.609 6.453 1 95.12 176 GLY A O 1
ATOM 1453 N N . LEU A 1 177 ? 7.59 -18.328 7.609 1 95.62 177 LEU A N 1
ATOM 1454 C CA . LEU A 1 177 ? 7.598 -19.656 7.004 1 95.62 177 LEU A CA 1
ATOM 1455 C C . LEU A 1 177 ? 7.48 -20.734 8.07 1 95.62 177 LEU A C 1
ATOM 1457 O O . LEU A 1 177 ? 8.195 -20.703 9.078 1 95.62 177 LEU A O 1
ATOM 1461 N N . ILE A 1 178 ? 6.57 -21.547 7.863 1 94.38 178 ILE A N 1
ATOM 1462 C CA . ILE A 1 178 ? 6.559 -22.812 8.586 1 94.38 178 ILE A CA 1
ATOM 1463 C C . ILE A 1 178 ? 7.148 -23.906 7.711 1 94.38 178 ILE A C 1
ATOM 1465 O O . ILE A 1 178 ? 6.668 -24.156 6.605 1 94.38 178 ILE A O 1
ATOM 1469 N N . VAL A 1 179 ? 8.156 -24.531 8.172 1 94.5 179 VAL A N 1
ATOM 1470 C CA . VAL A 1 179 ? 8.852 -25.5 7.336 1 94.5 179 VAL A CA 1
ATOM 1471 C C . VAL A 1 179 ? 8.844 -26.875 8.016 1 94.5 179 VAL A C 1
ATOM 1473 O O . VAL A 1 179 ? 8.625 -26.969 9.227 1 94.5 179 VAL A O 1
ATOM 1476 N N . ASN A 1 180 ? 8.969 -27.891 7.27 1 93.12 180 ASN A N 1
ATOM 1477 C CA . ASN A 1 180 ? 9.07 -29.266 7.777 1 93.12 180 ASN A CA 1
ATOM 1478 C C . ASN A 1 180 ? 10.188 -30.031 7.078 1 93.12 180 ASN A C 1
ATOM 1480 O O . ASN A 1 180 ? 10.781 -29.531 6.117 1 93.12 180 ASN A O 1
ATOM 1484 N N . ASN A 1 181 ? 10.516 -31.141 7.648 1 90.5 181 ASN A N 1
ATOM 1485 C CA . ASN A 1 181 ? 11.555 -32 7.082 1 90.5 181 ASN A CA 1
ATOM 1486 C C . ASN A 1 181 ? 10.953 -33.156 6.281 1 90.5 181 ASN A C 1
ATOM 1488 O O . ASN A 1 181 ? 11.156 -34.312 6.625 1 90.5 181 ASN A O 1
ATOM 1492 N N . ALA A 1 182 ? 10.328 -32.812 5.242 1 90 182 ALA A N 1
ATOM 1493 C CA . ALA A 1 182 ? 9.766 -33.844 4.391 1 90 182 ALA A CA 1
ATOM 1494 C C . ALA A 1 182 ? 10.859 -34.531 3.568 1 90 182 ALA A C 1
ATOM 1496 O O . ALA A 1 182 ? 11.875 -33.906 3.238 1 90 182 ALA A O 1
ATOM 1497 N N . ASN A 1 183 ? 10.617 -35.812 3.447 1 89.88 183 ASN A N 1
ATOM 1498 C CA . ASN A 1 183 ? 11.531 -36.594 2.607 1 89.88 183 ASN A CA 1
ATOM 1499 C C . ASN A 1 183 ? 10.82 -37.156 1.376 1 89.88 183 ASN A C 1
ATOM 1501 O O . ASN A 1 183 ? 9.602 -37.344 1.383 1 89.88 183 ASN A O 1
ATOM 1505 N N . TRP A 1 184 ? 11.594 -37.281 0.352 1 93.38 184 TRP A N 1
ATOM 1506 C CA . TRP A 1 184 ? 11.133 -37.906 -0.871 1 93.38 184 TRP A CA 1
ATOM 1507 C C . TRP A 1 184 ? 12.172 -38.906 -1.398 1 93.38 184 TRP A C 1
ATOM 1509 O O . TRP A 1 184 ? 13.336 -38.844 -1.001 1 93.38 184 TRP A O 1
ATOM 1519 N N . PRO A 1 185 ? 11.758 -39.969 -2.031 1 94.69 185 PRO A N 1
ATOM 1520 C CA . PRO A 1 185 ? 12.742 -40.906 -2.541 1 94.69 185 PRO A CA 1
ATOM 1521 C C . PRO A 1 185 ? 13.742 -40.281 -3.504 1 94.69 185 PRO A C 1
ATOM 1523 O O . PRO A 1 185 ? 13.492 -40.219 -4.711 1 94.69 185 PRO A O 1
ATOM 1526 N N . LEU A 1 186 ? 14.844 -39.969 -2.982 1 94.81 186 LEU A N 1
ATOM 1527 C CA . LEU A 1 186 ? 15.875 -39.25 -3.742 1 94.81 186 LEU A CA 1
ATOM 1528 C C . LEU A 1 186 ? 16.656 -40.25 -4.617 1 94.81 186 LEU A C 1
ATOM 1530 O O . LEU A 1 186 ? 17.312 -41.156 -4.109 1 94.81 186 LEU A O 1
ATOM 1534 N N . PRO A 1 187 ? 16.594 -40.031 -5.867 1 95.06 187 PRO A N 1
ATOM 1535 C CA . PRO A 1 187 ? 17.422 -40.875 -6.727 1 95.06 187 PRO A CA 1
ATOM 1536 C C . PRO A 1 187 ? 18.891 -40.469 -6.707 1 95.06 187 PRO A C 1
ATOM 1538 O O . PRO A 1 187 ? 19.25 -39.438 -6.113 1 95.06 187 PRO A O 1
ATOM 1541 N N . SER A 1 188 ? 19.688 -41.344 -7.34 1 92.25 188 SER A N 1
ATOM 1542 C CA . SER A 1 188 ? 21.109 -41.031 -7.445 1 92.25 188 SER A CA 1
ATOM 1543 C C . SER A 1 188 ? 21.328 -39.719 -8.18 1 92.25 188 SER A C 1
ATOM 1545 O O . SER A 1 188 ? 20.672 -39.438 -9.188 1 92.25 188 SER A O 1
ATOM 1547 N N . GLY A 1 189 ? 22.141 -38.844 -7.598 1 93.94 189 GLY A N 1
ATOM 1548 C CA . GLY A 1 189 ? 22.438 -37.594 -8.227 1 93.94 189 GLY A CA 1
ATOM 1549 C C . GLY A 1 189 ? 21.75 -36.406 -7.562 1 93.94 189 GLY A C 1
ATOM 1550 O O . GLY A 1 189 ? 22.094 -35.25 -7.828 1 93.94 189 GLY A O 1
ATOM 1551 N N . TYR A 1 190 ? 20.797 -36.719 -6.715 1 96.69 190 TYR A N 1
ATOM 1552 C CA . TYR A 1 190 ? 20.016 -35.625 -6.086 1 96.69 190 TYR A CA 1
ATOM 1553 C C . TYR A 1 190 ? 20.281 -35.594 -4.586 1 96.69 190 TYR A C 1
ATOM 1555 O O . TYR A 1 190 ? 19.547 -34.938 -3.84 1 96.69 190 TYR A O 1
ATOM 1563 N N . GLU A 1 191 ? 21.344 -36.156 -4.094 1 93.75 191 GLU A N 1
ATOM 1564 C CA . GLU A 1 191 ? 21.656 -36.312 -2.676 1 93.75 191 GLU A CA 1
ATOM 1565 C C . GLU A 1 191 ? 21.906 -34.969 -1.998 1 93.75 191 GLU A C 1
ATOM 1567 O O . GLU A 1 191 ? 21.609 -34.812 -0.811 1 93.75 191 GLU A O 1
ATOM 1572 N N . LYS A 1 192 ? 22.312 -34.031 -2.73 1 94.31 192 LYS A N 1
ATOM 1573 C CA . LYS A 1 192 ? 22.641 -32.719 -2.178 1 94.31 192 LYS A CA 1
ATOM 1574 C C . LYS A 1 192 ? 21.391 -32 -1.704 1 94.31 192 LYS A C 1
ATOM 1576 O O . LYS A 1 192 ? 21.469 -31.031 -0.943 1 94.31 192 LYS A O 1
ATOM 1581 N N . LEU A 1 193 ? 20.266 -32.438 -2.199 1 96.12 193 LEU A N 1
ATOM 1582 C CA . LEU A 1 193 ? 19.016 -31.766 -1.854 1 96.12 193 LEU A CA 1
ATOM 1583 C C . LEU A 1 193 ? 18.391 -32.375 -0.608 1 96.12 193 LEU A C 1
ATOM 1585 O O . LEU A 1 193 ? 17.344 -31.938 -0.141 1 96.12 193 LEU A O 1
ATOM 1589 N N . LYS A 1 194 ? 19.141 -33.281 -0.081 1 93 194 LYS A N 1
ATOM 1590 C CA . LYS A 1 194 ? 18.625 -34 1.094 1 93 194 LYS A CA 1
ATOM 1591 C C . LYS A 1 194 ? 18.578 -33.062 2.309 1 93 194 LYS A C 1
ATOM 1593 O O . LYS A 1 194 ? 19.469 -32.219 2.494 1 93 194 LYS A O 1
ATOM 1598 N N . ASP A 1 195 ? 17.562 -33.062 3.111 1 91.44 195 ASP A N 1
ATOM 1599 C CA . ASP A 1 195 ? 17.406 -32.406 4.406 1 91.44 195 ASP A CA 1
ATOM 1600 C C . ASP A 1 195 ? 17.125 -30.922 4.238 1 91.44 195 ASP A C 1
ATOM 1602 O O . ASP A 1 195 ? 17.219 -30.156 5.195 1 91.44 195 ASP A O 1
ATOM 1606 N N . ILE A 1 196 ? 16.969 -30.5 3.021 1 95.38 196 ILE A N 1
ATOM 1607 C CA . ILE A 1 196 ? 16.469 -29.141 2.83 1 95.38 196 ILE A CA 1
ATOM 1608 C C . ILE A 1 196 ? 15.008 -29.047 3.258 1 95.38 196 ILE A C 1
ATOM 1610 O O . ILE A 1 196 ? 14.18 -29.859 2.824 1 95.38 196 ILE A O 1
ATOM 1614 N N . PRO A 1 197 ? 14.695 -28.141 4.129 1 95.25 197 PRO A N 1
ATOM 1615 C CA . PRO A 1 197 ? 13.32 -28.062 4.641 1 95.25 197 PRO A CA 1
ATOM 1616 C C . PRO A 1 197 ? 12.312 -27.656 3.572 1 95.25 197 PRO A C 1
ATOM 1618 O O . PRO A 1 197 ? 12.633 -26.844 2.699 1 95.25 197 PRO A O 1
ATOM 1621 N N . PHE A 1 198 ? 11.109 -28.234 3.686 1 97.06 198 PHE A N 1
ATOM 1622 C CA . PHE A 1 198 ? 10 -27.891 2.809 1 97.06 198 PHE A CA 1
ATOM 1623 C C . PHE A 1 198 ? 9.117 -26.828 3.447 1 97.06 198 PHE A C 1
ATOM 1625 O O . PHE A 1 198 ? 8.82 -26.891 4.641 1 97.06 198 PHE A O 1
ATOM 1632 N N . ILE A 1 199 ? 8.758 -25.844 2.689 1 96.88 199 ILE A N 1
ATOM 1633 C CA . ILE A 1 199 ? 7.82 -24.828 3.164 1 96.88 199 ILE A CA 1
ATOM 1634 C C . ILE A 1 199 ? 6.414 -25.422 3.213 1 96.88 199 ILE A C 1
ATOM 1636 O O . ILE A 1 199 ? 5.875 -25.844 2.188 1 96.88 199 ILE A O 1
ATOM 1640 N N . GLU A 1 200 ? 5.863 -25.438 4.297 1 95.19 200 GLU A N 1
ATOM 1641 C CA . GLU A 1 200 ? 4.523 -25.969 4.504 1 95.19 200 GLU A CA 1
ATOM 1642 C C . GLU A 1 200 ? 3.467 -24.875 4.414 1 95.19 200 GLU A C 1
ATOM 1644 O O . GLU A 1 200 ? 2.369 -25.109 3.902 1 95.19 200 GLU A O 1
ATOM 1649 N N . SER A 1 201 ? 3.799 -23.75 5.031 1 94.88 201 SER A N 1
ATOM 1650 C CA . SER A 1 201 ? 2.889 -22.609 5.043 1 94.88 201 SER A CA 1
ATOM 1651 C C . SER A 1 201 ? 3.652 -21.297 5.016 1 94.88 201 SER A C 1
ATOM 1653 O O . SER A 1 201 ? 4.805 -21.234 5.445 1 94.88 201 SER A O 1
ATOM 1655 N N . ILE A 1 202 ? 3.045 -20.328 4.477 1 96.12 202 ILE A N 1
ATOM 1656 C CA . ILE A 1 202 ? 3.619 -19 4.402 1 96.12 202 ILE A CA 1
ATOM 1657 C C . ILE A 1 202 ? 2.65 -17.984 5.016 1 96.12 202 ILE A C 1
ATOM 1659 O O . ILE A 1 202 ? 1.438 -18.062 4.797 1 96.12 202 ILE A O 1
ATOM 1663 N N . MET A 1 203 ? 3.131 -17.172 5.832 1 94.94 203 MET A N 1
ATOM 1664 C CA . MET A 1 203 ? 2.381 -16.031 6.371 1 94.94 203 MET A CA 1
ATOM 1665 C C . MET A 1 203 ? 2.881 -14.719 5.781 1 94.94 203 MET A C 1
ATOM 1667 O O . MET A 1 203 ? 4.078 -14.43 5.832 1 94.94 203 MET A O 1
ATOM 1671 N N . LEU A 1 204 ? 2 -13.93 5.254 1 94.56 204 LEU A N 1
ATOM 1672 C CA . LEU A 1 204 ? 2.373 -12.656 4.648 1 94.56 204 LEU A CA 1
ATOM 1673 C C . LEU A 1 204 ? 1.793 -11.484 5.441 1 94.56 204 LEU A C 1
ATOM 1675 O O . LEU A 1 204 ? 0.601 -11.477 5.754 1 94.56 204 LEU A O 1
ATOM 1679 N N . ASP A 1 205 ? 2.643 -10.625 5.812 1 91.56 205 ASP A N 1
ATOM 1680 C CA . ASP A 1 205 ? 2.193 -9.352 6.363 1 91.56 205 ASP A CA 1
ATOM 1681 C C . ASP A 1 205 ? 2.039 -8.305 5.262 1 91.56 205 ASP A C 1
ATOM 1683 O O . ASP A 1 205 ? 3.014 -7.66 4.871 1 91.56 205 ASP A O 1
ATOM 1687 N N . LEU A 1 206 ? 0.831 -8.039 4.867 1 85.75 206 LEU A N 1
ATOM 1688 C CA . LEU A 1 206 ? 0.569 -7.215 3.691 1 85.75 206 LEU A CA 1
ATOM 1689 C C . LEU A 1 206 ? 0.447 -5.742 4.07 1 85.75 206 LEU A C 1
ATOM 1691 O O . LEU A 1 206 ? 0.017 -5.418 5.18 1 85.75 206 LEU A O 1
ATOM 1695 N N . PRO A 1 207 ? 0.903 -4.898 3.217 1 86.81 207 PRO A N 1
ATOM 1696 C CA . PRO A 1 207 ? 1.398 -5.148 1.861 1 86.81 207 PRO A CA 1
ATOM 1697 C C . PRO A 1 207 ? 2.824 -5.695 1.846 1 86.81 207 PRO A C 1
ATOM 1699 O O . PRO A 1 207 ? 3.652 -5.293 2.668 1 86.81 207 PRO A O 1
ATOM 1702 N N . TYR A 1 208 ? 3.059 -6.602 0.928 1 92.19 208 TYR A N 1
ATOM 1703 C CA . TYR A 1 208 ? 4.387 -7.18 0.763 1 92.19 208 TYR A CA 1
ATOM 1704 C C . TYR A 1 208 ? 5.102 -6.574 -0.441 1 92.19 208 TYR A C 1
ATOM 1706 O O . TYR A 1 208 ? 4.656 -6.742 -1.581 1 92.19 208 TYR A O 1
ATOM 1714 N N . ILE A 1 209 ? 6.145 -5.852 -0.172 1 91.12 209 ILE A N 1
ATOM 1715 C CA . ILE A 1 209 ? 6.926 -5.184 -1.208 1 91.12 209 ILE A CA 1
ATOM 1716 C C . ILE A 1 209 ? 8.375 -5.66 -1.151 1 91.12 209 ILE A C 1
ATOM 1718 O O . ILE A 1 209 ? 9.016 -5.598 -0.101 1 91.12 209 ILE A O 1
ATOM 1722 N N . SER A 1 210 ? 8.898 -6.168 -2.238 1 93.25 210 SER A N 1
ATOM 1723 C CA . SER A 1 210 ? 10.289 -6.598 -2.314 1 93.25 210 SER A CA 1
ATOM 1724 C C . SER A 1 210 ? 11.07 -5.777 -3.334 1 93.25 210 SER A C 1
ATOM 1726 O O . SER A 1 210 ? 10.477 -5.133 -4.203 1 93.25 210 SER A O 1
ATOM 1728 N N . TYR A 1 211 ? 12.367 -5.805 -3.213 1 90.81 211 TYR A N 1
ATOM 1729 C CA . TYR A 1 211 ? 13.234 -5 -4.07 1 90.81 211 TYR A CA 1
ATOM 1730 C C . TYR A 1 211 ? 14.359 -5.844 -4.656 1 90.81 211 TYR A C 1
ATOM 1732 O O . TYR A 1 211 ? 15.531 -5.609 -4.371 1 90.81 211 TYR A O 1
ATOM 1740 N N . PRO A 1 212 ? 14 -6.773 -5.543 1 93.88 212 PRO A N 1
ATOM 1741 C CA . PRO A 1 212 ? 15.055 -7.535 -6.219 1 93.88 212 PRO A CA 1
ATOM 1742 C C . PRO A 1 212 ? 16.047 -6.641 -6.957 1 93.88 212 PRO A C 1
ATOM 1744 O O . PRO A 1 212 ? 15.711 -5.508 -7.312 1 93.88 212 PRO A O 1
ATOM 1747 N N . LYS A 1 213 ? 17.219 -7.145 -7.238 1 92.94 213 LYS A N 1
ATOM 1748 C CA . LYS A 1 213 ? 18.297 -6.352 -7.809 1 92.94 213 LYS A CA 1
ATOM 1749 C C . LYS A 1 213 ? 18.094 -6.137 -9.305 1 92.94 213 LYS A C 1
ATOM 1751 O O . LYS A 1 213 ? 18.609 -5.176 -9.875 1 92.94 213 LYS A O 1
ATOM 1756 N N . ARG A 1 214 ? 17.312 -7.031 -9.922 1 91.38 214 ARG A N 1
ATOM 1757 C CA . ARG A 1 214 ? 17.047 -6.934 -11.352 1 91.38 214 ARG A CA 1
ATOM 1758 C C . ARG A 1 214 ? 15.547 -6.84 -11.625 1 91.38 214 ARG A C 1
ATOM 1760 O O . ARG A 1 214 ? 14.727 -7.184 -10.766 1 91.38 214 ARG A O 1
ATOM 1767 N N . ASN A 1 215 ? 15.242 -6.359 -12.836 1 88.38 215 ASN A N 1
ATOM 1768 C CA . ASN A 1 215 ? 13.836 -6.211 -13.195 1 88.38 215 ASN A CA 1
ATOM 1769 C C . ASN A 1 215 ? 13.539 -6.82 -14.562 1 88.38 215 ASN A C 1
ATOM 1771 O O . ASN A 1 215 ? 12.43 -6.691 -15.086 1 88.38 215 ASN A O 1
ATOM 1775 N N . THR A 1 216 ? 14.508 -7.387 -15.141 1 86.56 216 THR A N 1
ATOM 1776 C CA . THR A 1 216 ? 14.32 -8.039 -16.438 1 86.56 216 THR A CA 1
ATOM 1777 C C . THR A 1 216 ? 15.086 -9.359 -16.484 1 86.56 216 THR A C 1
ATOM 1779 O O . THR A 1 216 ? 15.953 -9.617 -15.648 1 86.56 216 THR A O 1
ATOM 1782 N N . ARG A 1 217 ? 14.68 -10.164 -17.344 1 87.31 217 ARG A N 1
ATOM 1783 C CA . ARG A 1 217 ? 15.352 -11.43 -17.641 1 87.31 217 ARG A CA 1
ATOM 1784 C C . ARG A 1 217 ? 16.031 -11.391 -19 1 87.31 217 ARG A C 1
ATOM 1786 O O . ARG A 1 217 ? 15.594 -10.664 -19.891 1 87.31 217 ARG A O 1
ATOM 1793 N N . ASP A 1 218 ? 17.047 -12.195 -19.094 1 84.06 218 ASP A N 1
ATOM 1794 C CA . ASP A 1 218 ? 17.75 -12.281 -20.375 1 84.06 218 ASP A CA 1
ATOM 1795 C C . ASP A 1 218 ? 17.922 -13.734 -20.797 1 84.06 218 ASP A C 1
ATOM 1797 O O . ASP A 1 218 ? 18.016 -14.633 -19.953 1 84.06 218 ASP A O 1
ATOM 1801 N N . GLY A 1 219 ? 17.812 -13.961 -22.109 1 80 219 GLY A N 1
ATOM 1802 C CA . GLY A 1 219 ? 18.234 -15.219 -22.688 1 80 219 GLY A CA 1
ATOM 1803 C C . GLY A 1 219 ? 17.172 -16.297 -22.656 1 80 219 GLY A C 1
ATOM 1804 O O . GLY A 1 219 ? 16 -16.016 -22.375 1 80 219 GLY A O 1
ATOM 1805 N N . ILE A 1 220 ? 17.578 -17.484 -23.172 1 87.31 220 ILE A N 1
ATOM 1806 C CA . ILE A 1 220 ? 16.766 -18.688 -23.203 1 87.31 220 ILE A CA 1
ATOM 1807 C C . ILE A 1 220 ? 17.391 -19.781 -22.344 1 87.31 220 ILE A C 1
ATOM 1809 O O . ILE A 1 220 ? 18.594 -19.75 -22.094 1 87.31 220 ILE A O 1
ATOM 1813 N N . PHE A 1 221 ? 16.641 -20.672 -21.797 1 96.06 221 PHE A N 1
ATOM 1814 C CA . PHE A 1 221 ? 17.141 -21.766 -20.984 1 96.06 221 PHE A CA 1
ATOM 1815 C C . PHE A 1 221 ? 17.641 -22.906 -21.875 1 96.06 221 PHE A C 1
ATOM 1817 O O . PHE A 1 221 ? 16.906 -23.406 -22.719 1 96.06 221 PHE A O 1
ATOM 1824 N N . ASN A 1 222 ? 18.859 -23.312 -21.656 1 96 222 ASN A N 1
ATOM 1825 C CA . ASN A 1 222 ? 19.469 -24.297 -22.547 1 96 222 ASN A CA 1
ATOM 1826 C C . ASN A 1 222 ? 19.5 -25.688 -21.906 1 96 222 ASN A C 1
ATOM 1828 O O . ASN A 1 222 ? 19.594 -25.797 -20.688 1 96 222 ASN A O 1
ATOM 1832 N N . GLU A 1 223 ? 19.469 -26.672 -22.75 1 97.38 223 GLU A N 1
ATOM 1833 C CA . GLU A 1 223 ? 19.547 -28.047 -22.281 1 97.38 223 GLU A CA 1
ATOM 1834 C C . GLU A 1 223 ? 21 -28.453 -22.031 1 97.38 223 GLU A C 1
ATOM 1836 O O . GLU A 1 223 ? 21.891 -28.078 -22.781 1 97.38 223 GLU A O 1
ATOM 1841 N N . CYS A 1 224 ? 21.234 -29.109 -20.953 1 96.69 224 CYS A N 1
ATOM 1842 C CA . CYS A 1 224 ? 22.516 -29.766 -20.719 1 96.69 224 CYS A CA 1
ATOM 1843 C C . CYS A 1 224 ? 22.344 -31.281 -20.609 1 96.69 224 CYS A C 1
ATOM 1845 O O . CYS A 1 224 ? 21.234 -31.766 -20.406 1 96.69 224 CYS A O 1
ATOM 1847 N N . PHE A 1 225 ? 23.438 -32.031 -20.734 1 96.31 225 PHE A N 1
ATOM 1848 C CA . PHE A 1 225 ? 23.297 -33.469 -20.875 1 96.31 225 PHE A CA 1
ATOM 1849 C C . PHE A 1 225 ? 24 -34.188 -19.734 1 96.31 225 PHE A C 1
ATOM 1851 O O . PHE A 1 225 ? 24.203 -35.406 -19.797 1 96.31 225 PHE A O 1
ATOM 1858 N N . GLU A 1 226 ? 24.422 -33.344 -18.781 1 95.12 226 GLU A N 1
ATOM 1859 C CA . GLU A 1 226 ? 24.891 -33.844 -17.5 1 95.12 226 GLU A CA 1
ATOM 1860 C C . GLU A 1 226 ? 24.156 -33.188 -16.344 1 95.12 226 GLU A C 1
ATOM 1862 O O . GLU A 1 226 ? 23.734 -32.031 -16.453 1 95.12 226 GLU A O 1
ATOM 1867 N N . ASN A 1 227 ? 24.047 -33.969 -15.289 1 96.31 227 ASN A N 1
ATOM 1868 C CA . ASN A 1 227 ? 23.359 -33.406 -14.117 1 96.31 227 ASN A CA 1
ATOM 1869 C C . ASN A 1 227 ? 24.141 -32.25 -13.5 1 96.31 227 ASN A C 1
ATOM 1871 O O . ASN A 1 227 ? 25.234 -32.469 -12.969 1 96.31 227 ASN A O 1
ATOM 1875 N N . PRO A 1 228 ? 23.562 -31.094 -13.539 1 96 228 PRO A N 1
ATOM 1876 C CA . PRO A 1 228 ? 24.297 -29.922 -13.055 1 96 228 PRO A CA 1
ATOM 1877 C C . PRO A 1 228 ? 24.5 -29.938 -11.539 1 96 228 PRO A C 1
ATOM 1879 O O . PRO A 1 228 ? 25.328 -29.203 -11.016 1 96 228 PRO A O 1
ATOM 1882 N N . LEU A 1 229 ? 23.812 -30.734 -10.773 1 95.5 229 LEU A N 1
ATOM 1883 C CA . LEU A 1 229 ? 23.922 -30.812 -9.32 1 95.5 229 LEU A CA 1
ATOM 1884 C C . LEU A 1 229 ? 25.25 -31.453 -8.914 1 95.5 229 LEU A C 1
ATOM 1886 O O . LEU A 1 229 ? 25.672 -31.312 -7.77 1 95.5 229 LEU A O 1
ATOM 1890 N N . GLU A 1 230 ? 25.844 -32.094 -9.812 1 92.06 230 GLU A N 1
ATOM 1891 C CA . GLU A 1 230 ? 27.109 -32.75 -9.516 1 92.06 230 GLU A CA 1
ATOM 1892 C C . GLU A 1 230 ? 28.219 -31.75 -9.227 1 92.06 230 GLU A C 1
ATOM 1894 O O . GLU A 1 230 ? 29.141 -32.031 -8.461 1 92.06 230 GLU A O 1
ATOM 1899 N N . HIS A 1 231 ? 28.141 -30.609 -9.773 1 88.25 231 HIS A N 1
ATOM 1900 C CA . HIS A 1 231 ? 29.25 -29.672 -9.695 1 88.25 231 HIS A CA 1
ATOM 1901 C C . HIS A 1 231 ? 28.859 -28.438 -8.875 1 88.25 231 HIS A C 1
ATOM 1903 O O . HIS A 1 231 ? 29.562 -27.422 -8.914 1 88.25 231 HIS A O 1
ATOM 1909 N N . CYS A 1 232 ? 27.812 -28.547 -8.164 1 91.38 232 CYS A N 1
ATOM 1910 C CA . CYS A 1 232 ? 27.422 -27.375 -7.379 1 91.38 232 CYS A CA 1
ATOM 1911 C C . CYS A 1 232 ? 27.609 -27.625 -5.887 1 91.38 232 CYS A C 1
ATOM 1913 O O . CYS A 1 232 ? 27.906 -28.75 -5.48 1 91.38 232 CYS A O 1
ATOM 1915 N N . THR A 1 233 ? 27.656 -26.578 -5.125 1 89.19 233 THR A N 1
ATOM 1916 C CA . THR A 1 233 ? 27.734 -26.625 -3.668 1 89.19 233 THR A CA 1
ATOM 1917 C C . THR A 1 233 ? 26.453 -26.062 -3.039 1 89.19 233 THR A C 1
ATOM 1919 O O . THR A 1 233 ? 26.016 -24.969 -3.387 1 89.19 233 THR A O 1
ATOM 1922 N N . LEU A 1 234 ? 25.875 -26.922 -2.176 1 91.69 234 LEU A N 1
ATOM 1923 C CA . LEU A 1 234 ? 24.672 -26.516 -1.472 1 91.69 234 LEU A CA 1
ATOM 1924 C C . LEU A 1 234 ? 24.828 -26.688 0.035 1 91.69 234 LEU A C 1
ATOM 1926 O O . LEU A 1 234 ? 25.156 -27.766 0.508 1 91.69 234 LEU A O 1
ATOM 1930 N N . SER A 1 235 ? 24.766 -25.578 0.746 1 89 235 SER A N 1
ATOM 1931 C CA . SER A 1 235 ? 24.656 -25.641 2.199 1 89 235 SER A CA 1
ATOM 1932 C C . SER A 1 235 ? 23.203 -25.719 2.645 1 89 235 SER A C 1
ATOM 1934 O O . SER A 1 235 ? 22.453 -24.75 2.514 1 89 235 SER A O 1
ATOM 1936 N N . THR A 1 236 ? 22.859 -26.781 3.236 1 87.75 236 THR A N 1
ATOM 1937 C CA . THR A 1 236 ? 21.453 -27.094 3.535 1 87.75 236 THR A CA 1
ATOM 1938 C C . THR A 1 236 ? 20.812 -25.969 4.352 1 87.75 236 THR A C 1
ATOM 1940 O O . THR A 1 236 ? 19.641 -25.656 4.164 1 87.75 236 THR A O 1
ATOM 1943 N N . ASP A 1 237 ? 21.562 -25.281 5.113 1 87.5 237 ASP A N 1
ATOM 1944 C CA . ASP A 1 237 ? 21.031 -24.281 6.035 1 87.5 237 ASP A CA 1
ATOM 1945 C C . ASP A 1 237 ? 20.625 -23.016 5.289 1 87.5 237 ASP A C 1
ATOM 1947 O O . ASP A 1 237 ? 19.906 -22.172 5.836 1 87.5 237 ASP A O 1
ATOM 1951 N N . HIS A 1 238 ? 20.953 -22.984 4.062 1 92.31 238 HIS A N 1
ATOM 1952 C CA . HIS A 1 238 ? 20.688 -21.766 3.314 1 92.31 238 HIS A CA 1
ATOM 1953 C C . HIS A 1 238 ? 19.562 -21.953 2.305 1 92.31 238 HIS A C 1
ATOM 1955 O O . HIS A 1 238 ? 19.328 -21.094 1.458 1 92.31 238 HIS A O 1
ATOM 1961 N N . TRP A 1 239 ? 18.859 -23.078 2.502 1 95.56 239 TRP A N 1
ATOM 1962 C CA . TRP A 1 239 ? 17.953 -23.406 1.408 1 95.56 239 TRP A CA 1
ATOM 1963 C C . TRP A 1 239 ? 16.562 -23.719 1.935 1 95.56 239 TRP A C 1
ATOM 1965 O O . TRP A 1 239 ? 16.406 -24.141 3.082 1 95.56 239 TRP A O 1
ATOM 1975 N N . PHE A 1 240 ? 15.594 -23.547 1.079 1 97.12 240 PHE A N 1
ATOM 1976 C CA . PHE A 1 240 ? 14.195 -23.891 1.306 1 97.12 240 PHE A CA 1
ATOM 1977 C C . PHE A 1 240 ? 13.57 -24.469 0.042 1 97.12 240 PHE A C 1
ATOM 1979 O O . PHE A 1 240 ? 13.953 -24.109 -1.071 1 97.12 240 PHE A O 1
ATOM 1986 N N . CYS A 1 241 ? 12.656 -25.344 0.223 1 98.31 241 CYS A N 1
ATOM 1987 C CA . CYS A 1 241 ? 11.961 -25.938 -0.911 1 98.31 241 CYS A CA 1
ATOM 1988 C C . CYS A 1 241 ? 10.492 -25.547 -0.93 1 98.31 241 CYS A C 1
ATOM 1990 O O . CYS A 1 241 ? 9.781 -25.734 0.056 1 98.31 241 CYS A O 1
ATOM 1992 N N . TYR A 1 242 ? 10.039 -24.969 -1.94 1 98.62 242 TYR A N 1
ATOM 1993 C CA . TYR A 1 242 ? 8.633 -24.703 -2.186 1 98.62 242 TYR A CA 1
ATOM 1994 C C . TYR A 1 242 ? 8 -25.828 -3.018 1 98.62 242 TYR A C 1
ATOM 1996 O O . TYR A 1 242 ? 8.312 -25.969 -4.203 1 98.62 242 TYR A O 1
ATOM 2004 N N . PRO A 1 243 ? 7.184 -26.625 -2.406 1 98.69 243 PRO A N 1
ATOM 2005 C CA . PRO A 1 243 ? 6.477 -27.625 -3.205 1 98.69 243 PRO A CA 1
ATOM 2006 C C . PRO A 1 243 ? 5.336 -27.031 -4.023 1 98.69 243 PRO A C 1
ATOM 2008 O O . PRO A 1 243 ? 4.273 -26.719 -3.475 1 98.69 243 PRO A O 1
ATOM 2011 N N . ALA A 1 244 ? 5.543 -26.969 -5.281 1 98.69 244 ALA A N 1
ATOM 2012 C CA . ALA A 1 244 ? 4.609 -26.25 -6.152 1 98.69 244 ALA A CA 1
ATOM 2013 C C . ALA A 1 244 ? 3.812 -27.219 -7.016 1 98.69 244 ALA A C 1
ATOM 2015 O O . ALA A 1 244 ? 4.309 -28.281 -7.387 1 98.69 244 ALA A O 1
ATOM 2016 N N . LYS A 1 245 ? 2.637 -26.906 -7.258 1 98.44 245 LYS A N 1
ATOM 2017 C CA . LYS A 1 245 ? 1.858 -27.516 -8.328 1 98.44 245 LYS A CA 1
ATOM 2018 C C . LYS A 1 245 ? 1.861 -26.656 -9.586 1 98.44 245 LYS A C 1
ATOM 2020 O O . LYS A 1 245 ? 1.117 -25.672 -9.672 1 98.44 245 LYS A O 1
ATOM 2025 N N . VAL A 1 246 ? 2.633 -26.984 -10.5 1 98.5 246 VAL A N 1
ATOM 2026 C CA . VAL A 1 246 ? 2.68 -26.312 -11.797 1 98.5 246 VAL A CA 1
ATOM 2027 C C . VAL A 1 246 ? 1.791 -27.062 -12.789 1 98.5 246 VAL A C 1
ATOM 2029 O O . VAL A 1 246 ? 2.18 -28.094 -13.32 1 98.5 246 VAL A O 1
ATOM 2032 N N . GLY A 1 247 ? 0.67 -26.438 -13.094 1 97.56 247 GLY A N 1
ATOM 2033 C CA . GLY A 1 247 ? -0.338 -27.281 -13.719 1 97.56 247 GLY A CA 1
ATOM 2034 C C . GLY A 1 247 ? -0.685 -28.5 -12.891 1 97.56 247 GLY A C 1
ATOM 2035 O O . GLY A 1 247 ? -0.987 -28.391 -11.703 1 97.56 247 GLY A O 1
ATOM 2036 N N . THR A 1 248 ? -0.627 -29.625 -13.5 1 97.12 248 THR A N 1
ATOM 2037 C CA . THR A 1 248 ? -0.948 -30.859 -12.781 1 97.12 248 THR A CA 1
ATOM 2038 C C . THR A 1 248 ? 0.323 -31.531 -12.281 1 97.12 248 THR A C 1
ATOM 2040 O O . THR A 1 248 ? 0.26 -32.594 -11.672 1 97.12 248 THR A O 1
ATOM 2043 N N . LEU A 1 249 ? 1.456 -30.922 -12.516 1 98.62 249 LEU A N 1
ATOM 2044 C CA . LEU A 1 249 ? 2.725 -31.547 -12.148 1 98.62 249 LEU A CA 1
ATOM 2045 C C . LEU A 1 249 ? 3.172 -31.109 -10.766 1 98.62 249 LEU A C 1
ATOM 2047 O O . LEU A 1 249 ? 2.92 -29.969 -10.359 1 98.62 249 LEU A O 1
ATOM 2051 N N . LEU A 1 250 ? 3.822 -31.969 -10.016 1 98.69 250 LEU A N 1
ATOM 2052 C CA . LEU A 1 250 ? 4.457 -31.641 -8.75 1 98.69 250 LEU A CA 1
ATOM 2053 C C . LEU A 1 250 ? 5.895 -31.172 -8.961 1 98.69 250 LEU A C 1
ATOM 2055 O O . LEU A 1 250 ? 6.695 -31.875 -9.586 1 98.69 250 LEU A O 1
ATOM 2059 N N . ALA A 1 251 ? 6.195 -30.016 -8.508 1 98.88 251 ALA A N 1
ATOM 2060 C CA . ALA A 1 251 ? 7.527 -29.438 -8.672 1 98.88 251 ALA A CA 1
ATOM 2061 C C . ALA A 1 251 ? 8.133 -29.078 -7.316 1 98.88 251 ALA A C 1
ATOM 2063 O O . ALA A 1 251 ? 7.473 -28.453 -6.484 1 98.88 251 ALA A O 1
ATOM 2064 N N . PHE A 1 252 ? 9.328 -29.531 -7.027 1 98.81 252 PHE A N 1
ATOM 2065 C CA . PHE A 1 252 ? 10.109 -29.078 -5.891 1 98.81 252 PHE A CA 1
ATOM 2066 C C . PHE A 1 252 ? 11.055 -27.953 -6.309 1 98.81 252 PHE A C 1
ATOM 2068 O O . PHE A 1 252 ? 12.062 -28.203 -6.98 1 98.81 252 PHE A O 1
ATOM 2075 N N . ILE A 1 253 ? 10.758 -26.75 -5.93 1 98.81 253 ILE A N 1
ATOM 2076 C CA . ILE A 1 253 ? 11.562 -25.578 -6.277 1 98.81 253 ILE A CA 1
ATOM 2077 C C . ILE A 1 253 ? 12.438 -25.188 -5.086 1 98.81 253 ILE A C 1
ATOM 2079 O O . ILE A 1 253 ? 11.93 -24.672 -4.086 1 98.81 253 ILE A O 1
ATOM 2083 N N . TYR A 1 254 ? 13.695 -25.469 -5.168 1 98.56 254 TYR A N 1
ATOM 2084 C CA . TYR A 1 254 ? 14.672 -25.109 -4.141 1 98.56 254 TYR A CA 1
ATOM 2085 C C . TYR A 1 254 ? 15.227 -23.719 -4.371 1 98.56 254 TYR A C 1
ATOM 2087 O O . TYR A 1 254 ? 15.719 -23.406 -5.461 1 98.56 254 TYR A O 1
ATOM 2095 N N . VAL A 1 255 ? 15.148 -22.875 -3.357 1 97.94 255 VAL A N 1
ATOM 2096 C CA . VAL A 1 255 ? 15.578 -21.484 -3.494 1 97.94 255 VAL A CA 1
ATOM 2097 C C . VAL A 1 255 ? 16.594 -21.141 -2.4 1 97.94 255 VAL A C 1
ATOM 2099 O O . VAL A 1 255 ? 16.359 -21.453 -1.226 1 97.94 255 VAL A O 1
ATOM 2102 N N . HIS A 1 256 ? 17.688 -20.578 -2.789 1 96.5 256 HIS A N 1
ATOM 2103 C CA . HIS A 1 256 ? 18.672 -20.078 -1.831 1 96.5 256 HIS A CA 1
ATOM 2104 C C . HIS A 1 256 ? 18.094 -18.922 -1.011 1 96.5 256 HIS A C 1
ATOM 2106 O O . HIS A 1 256 ? 17.344 -18.094 -1.53 1 96.5 256 HIS A O 1
ATOM 2112 N N . ARG A 1 257 ? 18.438 -18.75 0.181 1 94.06 257 ARG A N 1
ATOM 2113 C CA . ARG A 1 257 ? 17.875 -17.797 1.128 1 94.06 257 ARG A CA 1
ATOM 2114 C C . ARG A 1 257 ? 18.094 -16.359 0.646 1 94.06 257 ARG A C 1
ATOM 2116 O O . ARG A 1 257 ? 17.297 -15.477 0.951 1 94.06 257 ARG A O 1
ATOM 2123 N N . ASP A 1 258 ? 19.125 -16.125 -0.115 1 94.5 258 ASP A N 1
ATOM 2124 C CA . ASP A 1 258 ? 19.406 -14.773 -0.608 1 94.5 258 ASP A CA 1
ATOM 2125 C C . ASP A 1 258 ? 18.328 -14.32 -1.595 1 94.5 258 ASP A C 1
ATOM 2127 O O . ASP A 1 258 ? 18.234 -13.133 -1.91 1 94.5 258 ASP A O 1
ATOM 2131 N N . PHE A 1 259 ? 17.547 -15.297 -2.094 1 96.31 259 PHE A N 1
ATOM 2132 C CA . PHE A 1 259 ? 16.5 -14.984 -3.055 1 96.31 259 PHE A CA 1
ATOM 2133 C C . PHE A 1 259 ? 15.133 -15.344 -2.496 1 96.31 259 PHE A C 1
ATOM 2135 O O . PHE A 1 259 ? 14.242 -15.766 -3.24 1 96.31 259 PHE A O 1
ATOM 2142 N N . MET A 1 260 ? 14.984 -15.148 -1.211 1 95.88 260 MET A N 1
ATOM 2143 C CA . MET A 1 260 ? 13.789 -15.617 -0.518 1 95.88 260 MET A CA 1
ATOM 2144 C C . MET A 1 260 ? 12.547 -14.875 -1.01 1 95.88 260 MET A C 1
ATOM 2146 O O . MET A 1 260 ? 11.438 -15.406 -0.972 1 95.88 260 MET A O 1
ATOM 2150 N N . ALA A 1 261 ? 12.695 -13.648 -1.471 1 95.75 261 ALA A N 1
ATOM 2151 C CA . ALA A 1 261 ? 11.562 -12.898 -2.008 1 95.75 261 ALA A CA 1
ATOM 2152 C C . ALA A 1 261 ? 10.875 -13.664 -3.129 1 95.75 261 ALA A C 1
ATOM 2154 O O . ALA A 1 261 ? 9.648 -13.609 -3.27 1 95.75 261 ALA A O 1
ATOM 2155 N N . HIS A 1 262 ? 11.648 -14.375 -3.893 1 97.44 262 HIS A N 1
ATOM 2156 C CA . HIS A 1 262 ? 11.086 -15.133 -5.004 1 97.44 262 HIS A CA 1
ATOM 2157 C C . HIS A 1 262 ? 10.359 -16.375 -4.508 1 97.44 262 HIS A C 1
ATOM 2159 O O . HIS A 1 262 ? 9.32 -16.75 -5.055 1 97.44 262 HIS A O 1
ATOM 2165 N N . ALA A 1 263 ? 10.938 -17 -3.49 1 97 263 ALA A N 1
ATOM 2166 C CA . ALA A 1 263 ? 10.258 -18.141 -2.902 1 97 263 ALA A CA 1
ATOM 2167 C C . ALA A 1 263 ? 8.883 -17.766 -2.357 1 97 263 ALA A C 1
ATOM 2169 O O . ALA A 1 263 ? 7.906 -18.484 -2.561 1 97 263 ALA A O 1
ATOM 2170 N N . ILE A 1 264 ? 8.859 -16.656 -1.691 1 97.06 264 ILE A N 1
ATOM 2171 C CA . ILE A 1 264 ? 7.613 -16.156 -1.125 1 97.06 264 ILE A CA 1
ATOM 2172 C C . ILE A 1 264 ? 6.625 -15.852 -2.248 1 97.06 264 ILE A C 1
ATOM 2174 O O . ILE A 1 264 ? 5.441 -16.188 -2.148 1 97.06 264 ILE A O 1
ATOM 2178 N N . THR A 1 265 ? 7.121 -15.266 -3.256 1 97.69 265 THR A N 1
ATOM 2179 C CA . THR A 1 265 ? 6.277 -14.828 -4.363 1 97.69 265 THR A CA 1
ATOM 2180 C C . THR A 1 265 ? 5.625 -16.016 -5.055 1 97.69 265 THR A C 1
ATOM 2182 O O . THR A 1 265 ? 4.539 -15.898 -5.621 1 97.69 265 THR A O 1
ATOM 2185 N N . LEU A 1 266 ? 6.227 -17.156 -4.996 1 98.38 266 LEU A N 1
ATOM 2186 C CA . LEU A 1 266 ? 5.699 -18.359 -5.609 1 98.38 266 LEU A CA 1
ATOM 2187 C C . LEU A 1 266 ? 4.309 -18.688 -5.074 1 98.38 266 LEU A C 1
ATOM 2189 O O . LEU A 1 266 ? 3.482 -19.266 -5.785 1 98.38 266 LEU A O 1
ATOM 2193 N N . CYS A 1 267 ? 4.008 -18.281 -3.893 1 97.56 267 CYS A N 1
ATOM 2194 C CA . CYS A 1 267 ? 2.74 -18.656 -3.281 1 97.56 267 CYS A CA 1
ATOM 2195 C C . CYS A 1 267 ? 1.573 -17.953 -3.969 1 97.56 267 CYS A C 1
ATOM 2197 O O . CYS A 1 267 ? 0.435 -18.422 -3.896 1 97.56 267 CYS A O 1
ATOM 2199 N N . ASN A 1 268 ? 1.881 -16.828 -4.605 1 96.88 268 ASN A N 1
ATOM 2200 C CA . ASN A 1 268 ? 0.847 -16.141 -5.363 1 96.88 268 ASN A CA 1
ATOM 2201 C C . ASN A 1 268 ? 0.747 -16.656 -6.793 1 96.88 268 ASN A C 1
ATOM 2203 O O . ASN A 1 268 ? -0.227 -16.391 -7.492 1 96.88 268 ASN A O 1
ATOM 2207 N N . LEU A 1 269 ? 1.704 -17.406 -7.223 1 97.5 269 LEU A N 1
ATOM 2208 C CA . LEU A 1 269 ? 1.751 -17.812 -8.625 1 97.5 269 LEU A CA 1
ATOM 2209 C C . LEU A 1 269 ? 1.323 -19.266 -8.789 1 97.5 269 LEU A C 1
ATOM 2211 O O . LEU A 1 269 ? 0.652 -19.609 -9.758 1 97.5 269 LEU A O 1
ATOM 2215 N N . PHE A 1 270 ? 1.837 -20.125 -7.898 1 98.25 270 PHE A N 1
ATOM 2216 C CA . PHE A 1 270 ? 1.554 -21.547 -7.977 1 98.25 270 PHE A CA 1
ATOM 2217 C C . PHE A 1 270 ? 0.9 -22.047 -6.691 1 98.25 270 PHE A C 1
ATOM 2219 O O . PHE A 1 270 ? 1.294 -21.641 -5.598 1 98.25 270 PHE A O 1
ATOM 2226 N N . GLU A 1 271 ? -0.075 -22.906 -6.902 1 97.31 271 GLU A N 1
ATOM 2227 C CA . GLU A 1 271 ? -0.647 -23.562 -5.734 1 97.31 271 GLU A CA 1
ATOM 2228 C C . GLU A 1 271 ? 0.408 -24.375 -4.988 1 97.31 271 GLU A C 1
ATOM 2230 O O . GLU A 1 271 ? 1.207 -25.094 -5.609 1 97.31 271 GLU A O 1
ATOM 2235 N N . MET A 1 272 ? 0.479 -24.188 -3.703 1 97.69 272 MET A N 1
ATOM 2236 C CA . MET A 1 272 ? 1.396 -24.969 -2.875 1 97.69 272 MET A CA 1
ATOM 2237 C C . MET A 1 272 ? 0.826 -26.359 -2.586 1 97.69 272 MET A C 1
ATOM 2239 O O . MET A 1 272 ? -0.323 -26.484 -2.16 1 97.69 272 MET A O 1
ATOM 2243 N N . ALA A 1 273 ? 1.608 -27.359 -2.848 1 97.81 273 ALA A N 1
ATOM 2244 C CA . ALA A 1 273 ? 1.187 -28.719 -2.52 1 97.81 273 ALA A CA 1
ATOM 2245 C C . ALA A 1 273 ? 1.118 -28.922 -1.008 1 97.81 273 ALA A C 1
ATOM 2247 O O . ALA A 1 273 ? 1.939 -28.375 -0.265 1 97.81 273 ALA A O 1
ATOM 2248 N N . ARG A 1 274 ? 0.201 -29.688 -0.579 1 95.06 274 ARG A N 1
ATOM 2249 C CA . ARG A 1 274 ? 0.082 -30.031 0.835 1 95.06 274 ARG A CA 1
ATOM 2250 C C . ARG A 1 274 ? 1.003 -31.188 1.198 1 95.06 274 ARG A C 1
ATOM 2252 O O . ARG A 1 274 ? 1.432 -31.953 0.325 1 95.06 274 ARG A O 1
ATOM 2259 N N . GLU A 1 275 ? 1.246 -31.281 2.443 1 93.5 275 GLU A N 1
ATOM 2260 C CA . GLU A 1 275 ? 2.24 -32.25 2.904 1 93.5 275 GLU A CA 1
ATOM 2261 C C . GLU A 1 275 ? 1.919 -33.656 2.408 1 93.5 275 GLU A C 1
ATOM 2263 O O . GLU A 1 275 ? 2.814 -34.375 1.984 1 93.5 275 GLU A O 1
ATOM 2268 N N . LYS A 1 276 ? 0.635 -34.031 2.443 1 93.94 276 LYS A N 1
ATOM 2269 C CA . LYS A 1 276 ? 0.215 -35.344 2.012 1 93.94 276 LYS A CA 1
ATOM 2270 C C . LYS A 1 276 ? 0.473 -35.562 0.521 1 93.94 276 LYS A C 1
ATOM 2272 O O . LYS A 1 276 ? 0.551 -36.688 0.048 1 93.94 276 LYS A O 1
ATOM 2277 N N . GLU A 1 277 ? 0.662 -34.469 -0.16 1 96.38 277 GLU A N 1
ATOM 2278 C CA . GLU A 1 277 ? 0.803 -34.531 -1.611 1 96.38 277 GLU A CA 1
ATOM 2279 C C . GLU A 1 277 ? 2.271 -34.625 -2.021 1 96.38 277 GLU A C 1
ATOM 2281 O O . GLU A 1 277 ? 2.584 -34.875 -3.184 1 96.38 277 GLU A O 1
ATOM 2286 N N . TYR A 1 278 ? 3.178 -34.344 -1.076 1 96.94 278 TYR A N 1
ATOM 2287 C CA . TYR A 1 278 ? 4.566 -34.344 -1.526 1 96.94 278 TYR A CA 1
ATOM 2288 C C . TYR A 1 278 ? 5.441 -35.219 -0.639 1 96.94 278 TYR A C 1
ATOM 2290 O O . TYR A 1 278 ? 6.555 -35.562 -1.021 1 96.94 278 TYR A O 1
ATOM 2298 N N . ARG A 1 279 ? 5.035 -35.531 0.567 1 95.56 279 ARG A N 1
ATOM 2299 C CA . ARG A 1 279 ? 5.832 -36.406 1.437 1 95.56 279 ARG A CA 1
ATOM 2300 C C . ARG A 1 279 ? 5.941 -37.812 0.859 1 95.56 279 ARG A C 1
ATOM 2302 O O . ARG A 1 279 ? 4.93 -38.438 0.555 1 95.56 279 ARG A O 1
ATOM 2309 N N . GLY A 1 280 ? 7.086 -38.188 0.69 1 96.25 280 GLY A N 1
ATOM 2310 C CA . GLY A 1 280 ? 7.324 -39.531 0.173 1 96.25 280 GLY A CA 1
ATOM 2311 C C . GLY A 1 280 ? 7.023 -39.656 -1.308 1 96.25 280 GLY A C 1
ATOM 2312 O O . GLY A 1 280 ? 6.961 -40.781 -1.838 1 96.25 280 GLY A O 1
ATOM 2313 N N . ILE A 1 281 ? 6.801 -38.594 -1.983 1 97 281 ILE A N 1
ATOM 2314 C CA . ILE A 1 281 ? 6.418 -38.625 -3.391 1 97 281 ILE A CA 1
ATOM 2315 C C . ILE A 1 281 ? 7.535 -38.031 -4.242 1 97 281 ILE A C 1
ATOM 2317 O O . ILE A 1 281 ? 8.078 -36.969 -3.914 1 97 281 ILE A O 1
ATOM 2321 N N . LYS A 1 282 ? 7.926 -38.781 -5.277 1 97.31 282 LYS A N 1
ATOM 2322 C CA . LYS A 1 282 ? 8.891 -38.25 -6.234 1 97.31 282 LYS A CA 1
ATOM 2323 C C . LYS A 1 282 ? 8.266 -37.156 -7.109 1 97.31 282 LYS A C 1
ATOM 2325 O O . LYS A 1 282 ? 7.188 -37.375 -7.676 1 97.31 282 LYS A O 1
ATOM 2330 N N . PRO A 1 283 ? 8.891 -36.031 -7.238 1 98.31 283 PRO A N 1
ATOM 2331 C CA . PRO A 1 283 ? 8.328 -34.969 -8.07 1 98.31 283 PRO A CA 1
ATOM 2332 C C . PRO A 1 283 ? 8.547 -35.219 -9.562 1 98.31 283 PRO A C 1
ATOM 2334 O O . PRO A 1 283 ? 9.367 -36.062 -9.945 1 98.31 283 PRO A O 1
ATOM 2337 N N . ASP A 1 284 ? 7.801 -34.531 -10.391 1 98.69 284 ASP A N 1
ATOM 2338 C CA . ASP A 1 284 ? 8.023 -34.5 -11.836 1 98.69 284 ASP A CA 1
ATOM 2339 C C . ASP A 1 284 ? 9.148 -33.531 -12.188 1 98.69 284 ASP A C 1
ATOM 2341 O O . ASP A 1 284 ? 9.898 -33.75 -13.141 1 98.69 284 ASP A O 1
ATOM 2345 N N . ILE A 1 285 ? 9.203 -32.406 -11.445 1 98.81 285 ILE A N 1
ATOM 2346 C CA . ILE A 1 285 ? 10.125 -31.312 -11.719 1 98.81 285 ILE A CA 1
ATOM 2347 C C . ILE A 1 285 ? 10.961 -31.031 -10.477 1 98.81 285 ILE A C 1
ATOM 2349 O O . ILE A 1 285 ? 10.438 -31.016 -9.359 1 98.81 285 ILE A O 1
ATOM 2353 N N . VAL A 1 286 ? 12.234 -30.922 -10.594 1 98.75 286 VAL A N 1
ATOM 2354 C CA . VAL A 1 286 ? 13.133 -30.344 -9.594 1 98.75 286 VAL A CA 1
ATOM 2355 C C . VAL A 1 286 ? 13.789 -29.094 -10.148 1 98.75 286 VAL A C 1
ATOM 2357 O O . VAL A 1 286 ? 14.312 -29.094 -11.266 1 98.75 286 VAL A O 1
ATOM 2360 N N . PHE A 1 287 ? 13.719 -28 -9.484 1 98.88 287 PHE A N 1
ATOM 2361 C CA . PHE A 1 287 ? 14.281 -26.734 -9.922 1 98.88 287 PHE A CA 1
ATOM 2362 C C . PHE A 1 287 ? 15.141 -26.109 -8.82 1 98.88 287 PHE A C 1
ATOM 2364 O O . PHE A 1 287 ? 14.648 -25.828 -7.73 1 98.88 287 PHE A O 1
ATOM 2371 N N . VAL A 1 288 ? 16.406 -25.969 -9.031 1 98.5 288 VAL A N 1
ATOM 2372 C CA . VAL A 1 288 ? 17.359 -25.422 -8.07 1 98.5 288 VAL A CA 1
ATOM 2373 C C . VAL A 1 288 ? 17.75 -24 -8.492 1 98.5 288 VAL A C 1
ATOM 2375 O O . VAL A 1 288 ? 18.359 -23.812 -9.547 1 98.5 288 VAL A O 1
ATOM 2378 N N . PHE A 1 289 ? 17.453 -23.047 -7.645 1 98.31 289 PHE A N 1
ATOM 2379 C CA . PHE A 1 289 ? 17.641 -21.625 -7.977 1 98.31 289 PHE A CA 1
ATOM 2380 C C . PHE A 1 289 ? 18.625 -20.984 -7.008 1 98.31 289 PHE A C 1
ATOM 2382 O O . PHE A 1 289 ? 18.297 -20.719 -5.852 1 98.31 289 PHE A O 1
ATOM 2389 N N . GLY A 1 290 ? 19.828 -20.672 -7.484 1 96.25 290 GLY A N 1
ATOM 2390 C CA . GLY A 1 290 ? 20.781 -19.922 -6.691 1 96.25 290 GLY A CA 1
ATOM 2391 C C . GLY A 1 290 ? 21.922 -20.781 -6.16 1 96.25 290 GLY A C 1
ATOM 2392 O O . GLY A 1 290 ? 22.5 -20.484 -5.113 1 96.25 290 GLY A O 1
ATOM 2393 N N . ALA A 1 291 ? 22.141 -21.891 -6.723 1 95.75 291 ALA A N 1
ATOM 2394 C CA . ALA A 1 291 ? 23.266 -22.734 -6.312 1 95.75 291 ALA A CA 1
ATOM 2395 C C . ALA A 1 291 ? 24.594 -22.141 -6.785 1 95.75 291 ALA A C 1
ATOM 2397 O O . ALA A 1 291 ? 24.672 -21.578 -7.883 1 95.75 291 ALA A O 1
ATOM 2398 N N . LYS A 1 292 ? 25.547 -22.25 -5.961 1 92.56 292 LYS A N 1
ATOM 2399 C CA . LYS A 1 292 ? 26.859 -21.766 -6.332 1 92.56 292 LYS A CA 1
ATOM 2400 C C . LYS A 1 292 ? 27.672 -22.844 -7.035 1 92.56 292 LYS A C 1
ATOM 2402 O O . LYS A 1 292 ? 27.625 -24.016 -6.66 1 92.56 292 LYS A O 1
ATOM 2407 N N . ASP A 1 293 ? 28.266 -22.453 -8.094 1 89.62 293 ASP A N 1
ATOM 2408 C CA . ASP A 1 293 ? 29.156 -23.391 -8.781 1 89.62 293 ASP A CA 1
ATOM 2409 C C . ASP A 1 293 ? 30.406 -22.672 -9.297 1 89.62 293 ASP A C 1
ATOM 2411 O O . ASP A 1 293 ? 30.641 -21.5 -8.977 1 89.62 293 ASP A O 1
ATOM 2415 N N . SER A 1 294 ? 31.328 -23.375 -9.945 1 84.5 294 SER A N 1
ATOM 2416 C CA . SER A 1 294 ? 32.656 -22.875 -10.281 1 84.5 294 SER A CA 1
ATOM 2417 C C . SER A 1 294 ? 32.625 -22.016 -11.539 1 84.5 294 SER A C 1
ATOM 2419 O O . SER A 1 294 ? 33.562 -21.297 -11.828 1 84.5 294 SER A O 1
ATOM 2421 N N . SER A 1 295 ? 31.547 -21.953 -12.141 1 86.81 295 SER A N 1
ATOM 2422 C CA . SER A 1 295 ? 31.469 -21.188 -13.383 1 86.81 295 SER A CA 1
ATOM 2423 C C . SER A 1 295 ? 31.359 -19.703 -13.117 1 86.81 295 SER A C 1
ATOM 2425 O O . SER A 1 295 ? 30.641 -19.281 -12.203 1 86.81 295 SER A O 1
ATOM 2427 N N . PRO A 1 296 ? 32.125 -18.922 -13.82 1 85.5 296 PRO A N 1
ATOM 2428 C CA . PRO A 1 296 ? 32.031 -17.484 -13.641 1 85.5 296 PRO A CA 1
ATOM 2429 C C . PRO A 1 296 ? 30.75 -16.891 -14.172 1 85.5 296 PRO A C 1
ATOM 2431 O O . PRO A 1 296 ? 30.328 -15.812 -13.727 1 85.5 296 PRO A O 1
ATOM 2434 N N . LYS A 1 297 ? 30.266 -17.562 -15.141 1 88.62 297 LYS A N 1
ATOM 2435 C CA . LYS A 1 297 ? 29 -17.062 -15.711 1 88.62 297 LYS A CA 1
ATOM 2436 C C . LYS A 1 297 ? 27.812 -17.812 -15.125 1 88.62 297 LYS A C 1
ATOM 2438 O O . LYS A 1 297 ? 27.875 -19.016 -14.867 1 88.62 297 LYS A O 1
ATOM 2443 N N . VAL A 1 298 ? 26.766 -17.125 -14.953 1 93.56 298 VAL A N 1
ATOM 2444 C CA . VAL A 1 298 ? 25.531 -17.719 -14.43 1 93.56 298 VAL A CA 1
ATOM 2445 C C . VAL A 1 298 ? 24.984 -18.734 -15.422 1 93.56 298 VAL A C 1
ATOM 2447 O O . VAL A 1 298 ? 24.906 -18.469 -16.625 1 93.56 298 VAL A O 1
ATOM 2450 N N . LYS A 1 299 ? 24.688 -19.859 -14.977 1 94.5 299 LYS A N 1
ATOM 2451 C CA . LYS A 1 299 ? 24.078 -20.922 -15.789 1 94.5 299 LYS A CA 1
ATOM 2452 C C . LYS A 1 299 ? 22.562 -20.891 -15.68 1 94.5 299 LYS A C 1
ATOM 2454 O O . LYS A 1 299 ? 22.016 -20.734 -14.586 1 94.5 299 LYS A O 1
ATOM 2459 N N . THR A 1 300 ? 21.906 -20.906 -16.719 1 96.5 300 THR A N 1
ATOM 2460 C CA . THR A 1 300 ? 20.469 -21.078 -16.828 1 96.5 300 THR A CA 1
ATOM 2461 C C . THR A 1 300 ? 20.125 -22.266 -17.719 1 96.5 300 THR A C 1
ATOM 2463 O O . THR A 1 300 ? 19.859 -22.078 -18.922 1 96.5 300 THR A O 1
ATOM 2466 N N . ILE A 1 301 ? 20.109 -23.406 -17.109 1 97.5 301 ILE A N 1
ATOM 2467 C CA . ILE A 1 301 ? 20.094 -24.625 -17.922 1 97.5 301 ILE A CA 1
ATOM 2468 C C . ILE A 1 301 ? 19.062 -25.609 -17.359 1 97.5 301 ILE A C 1
ATOM 2470 O O . ILE A 1 301 ? 18.562 -25.406 -16.25 1 97.5 301 ILE A O 1
ATOM 2474 N N . PHE A 1 302 ? 18.688 -26.578 -18.109 1 98.38 302 PHE A N 1
ATOM 2475 C CA . PHE A 1 302 ? 17.844 -27.672 -17.656 1 98.38 302 PHE A CA 1
ATOM 2476 C C . PHE A 1 302 ? 18.406 -29.016 -18.109 1 98.38 302 PHE A C 1
ATOM 2478 O O . PHE A 1 302 ? 19.188 -29.078 -19.062 1 98.38 302 PHE A O 1
ATOM 2485 N N . TYR A 1 303 ? 18.094 -30.031 -17.406 1 98.44 303 TYR A N 1
ATOM 2486 C CA . TYR A 1 303 ? 18.547 -31.391 -17.641 1 98.44 303 TYR A CA 1
ATOM 2487 C C . TYR A 1 303 ? 17.375 -32.375 -17.672 1 98.44 303 TYR A C 1
ATOM 2489 O O . TYR A 1 303 ? 16.672 -32.531 -16.688 1 98.44 303 TYR A O 1
ATOM 2497 N N . ASP A 1 304 ? 17.172 -32.969 -18.844 1 98.19 304 ASP A N 1
ATOM 2498 C CA . ASP A 1 304 ? 16.156 -34 -18.969 1 98.19 304 ASP A CA 1
ATOM 2499 C C . ASP A 1 304 ? 16.672 -35.344 -18.422 1 98.19 304 ASP A C 1
ATOM 2501 O O . ASP A 1 304 ? 17.266 -36.125 -19.156 1 98.19 304 ASP A O 1
ATOM 2505 N N . ASP A 1 305 ? 16.391 -35.625 -17.172 1 97.75 305 ASP A N 1
ATOM 2506 C CA . ASP A 1 305 ? 16.844 -36.844 -16.516 1 97.75 305 ASP A CA 1
ATOM 2507 C C . ASP A 1 305 ? 15.898 -38 -16.828 1 97.75 305 ASP A C 1
ATOM 2509 O O . ASP A 1 305 ? 15.109 -38.406 -15.969 1 97.75 305 ASP A O 1
ATOM 2513 N N . SER A 1 306 ? 16.062 -38.625 -17.922 1 95.31 306 SER A N 1
ATOM 2514 C CA . SER A 1 306 ? 15.195 -39.688 -18.391 1 95.31 306 SER A CA 1
ATOM 2515 C C . SER A 1 306 ? 15.305 -40.938 -17.516 1 95.31 306 SER A C 1
ATOM 2517 O O . SER A 1 306 ? 14.336 -41.688 -17.359 1 95.31 306 SER A O 1
ATOM 2519 N N . GLU A 1 307 ? 16.469 -41.094 -16.938 1 95.38 307 GLU A N 1
ATOM 2520 C CA . GLU A 1 307 ? 16.688 -42.281 -16.078 1 95.38 307 GLU A CA 1
ATOM 2521 C C . GLU A 1 307 ? 15.766 -42.25 -14.852 1 95.38 307 GLU A C 1
ATOM 2523 O O . GLU A 1 307 ? 15.211 -43.25 -14.461 1 95.38 307 GLU A O 1
ATOM 2528 N N . ASN A 1 308 ? 15.656 -41.094 -14.305 1 96.12 308 ASN A N 1
ATOM 2529 C CA . ASN A 1 308 ? 14.867 -40.969 -13.086 1 96.12 308 ASN A CA 1
ATOM 2530 C C . ASN A 1 308 ? 13.516 -40.312 -13.359 1 96.12 308 ASN A C 1
ATOM 2532 O O . ASN A 1 308 ? 12.695 -40.156 -12.453 1 96.12 308 ASN A O 1
ATOM 2536 N N . ASP A 1 309 ? 13.227 -39.969 -14.609 1 97 309 ASP A N 1
ATOM 2537 C CA . ASP A 1 309 ? 11.984 -39.312 -15.023 1 97 309 ASP A CA 1
ATOM 2538 C C . ASP A 1 309 ? 11.75 -38.031 -14.25 1 97 309 ASP A C 1
ATOM 2540 O O . ASP A 1 309 ? 10.695 -37.844 -13.648 1 97 309 ASP A O 1
ATOM 2544 N N . ILE A 1 310 ? 12.75 -37.219 -14.148 1 98.38 310 ILE A N 1
ATOM 2545 C CA . ILE A 1 310 ? 12.711 -35.906 -13.516 1 98.38 310 ILE A CA 1
ATOM 2546 C C . ILE A 1 310 ? 13.219 -34.844 -14.484 1 98.38 310 ILE A C 1
ATOM 2548 O O . ILE A 1 310 ? 14.25 -35.031 -15.141 1 98.38 310 ILE A O 1
ATOM 2552 N N . MET A 1 311 ? 12.469 -33.812 -14.758 1 98.75 311 MET A N 1
ATOM 2553 C CA . MET A 1 311 ? 12.969 -32.625 -15.461 1 98.75 311 MET A CA 1
ATOM 2554 C C . MET A 1 311 ? 13.633 -31.656 -14.5 1 98.75 311 MET A C 1
ATOM 2556 O O . MET A 1 311 ? 12.961 -31.062 -13.648 1 98.75 311 MET A O 1
ATOM 2560 N N . LEU A 1 312 ? 14.945 -31.516 -14.578 1 98.69 312 LEU A N 1
ATOM 2561 C CA . LEU A 1 312 ? 15.727 -30.75 -13.609 1 98.69 312 LEU A CA 1
ATOM 2562 C C . LEU A 1 312 ? 16.094 -29.375 -14.18 1 98.69 312 LEU A C 1
ATOM 2564 O O . LEU A 1 312 ? 16.672 -29.281 -15.266 1 98.69 312 LEU A O 1
ATOM 2568 N N . GLY A 1 313 ? 15.617 -28.281 -13.562 1 98.62 313 GLY A N 1
ATOM 2569 C CA . GLY A 1 313 ? 16.062 -26.938 -13.867 1 98.62 313 GLY A CA 1
ATOM 2570 C C . GLY A 1 313 ? 17.156 -26.438 -12.93 1 98.62 313 GLY A C 1
ATOM 2571 O O . GLY A 1 313 ? 17.141 -26.766 -11.742 1 98.62 313 GLY A O 1
ATOM 2572 N N . TYR A 1 314 ? 18.078 -25.656 -13.453 1 98.19 314 TYR A N 1
ATOM 2573 C CA . TYR A 1 314 ? 19.234 -25.188 -12.688 1 98.19 314 TYR A CA 1
ATOM 2574 C C . TYR A 1 314 ? 19.625 -23.781 -13.086 1 98.19 314 TYR A C 1
ATOM 2576 O O . TYR A 1 314 ? 19.953 -23.516 -14.242 1 98.19 314 TYR A O 1
ATOM 2584 N N . ILE A 1 315 ? 19.516 -22.891 -12.18 1 97.5 315 ILE A N 1
ATOM 2585 C CA . ILE A 1 315 ? 20.016 -21.531 -12.336 1 97.5 315 ILE A CA 1
ATOM 2586 C C . ILE A 1 315 ? 21.016 -21.219 -11.234 1 97.5 315 ILE A C 1
ATOM 2588 O O . ILE A 1 315 ? 20.672 -21.219 -10.055 1 97.5 315 ILE A O 1
ATOM 2592 N N . SER A 1 316 ? 22.25 -20.969 -11.562 1 96.69 316 SER A N 1
ATOM 2593 C CA . SER A 1 316 ? 23.297 -20.766 -10.578 1 96.69 316 SER A CA 1
ATOM 2594 C C . SER A 1 316 ? 23.219 -19.375 -9.953 1 96.69 316 SER A C 1
ATOM 2596 O O . SER A 1 316 ? 22.516 -18.5 -10.461 1 96.69 316 SER A O 1
ATOM 2598 N N . TYR A 1 317 ? 23.953 -19.203 -8.852 1 95.69 317 TYR A N 1
ATOM 2599 C CA . TYR A 1 317 ? 23.922 -17.984 -8.039 1 95.69 317 TYR A CA 1
ATOM 2600 C C . TYR A 1 317 ? 24.531 -16.812 -8.797 1 95.69 317 TYR A C 1
ATOM 2602 O O . TYR A 1 317 ? 25.562 -16.953 -9.445 1 95.69 317 TYR A O 1
ATOM 2610 N N . GLY A 1 318 ? 23.844 -15.711 -8.742 1 93.69 318 GLY A N 1
ATOM 2611 C CA . GLY A 1 318 ? 24.312 -14.453 -9.305 1 93.69 318 GLY A CA 1
ATOM 2612 C C . GLY A 1 318 ? 23.344 -13.312 -9.117 1 93.69 318 GLY A C 1
ATOM 2613 O O . GLY A 1 318 ? 22.125 -13.531 -9.047 1 93.69 318 GLY A O 1
ATOM 2614 N N . GLU A 1 319 ? 23.844 -12.141 -9.109 1 90.75 319 GLU A N 1
ATOM 2615 C CA . GLU A 1 319 ? 22.984 -10.977 -8.93 1 90.75 319 GLU A CA 1
ATOM 2616 C C . GLU A 1 319 ? 22.047 -10.789 -10.125 1 90.75 319 GLU A C 1
ATOM 2618 O O . GLU A 1 319 ? 20.938 -10.266 -9.977 1 90.75 319 GLU A O 1
ATOM 2623 N N . GLU A 1 320 ? 22.5 -11.266 -11.219 1 91.44 320 GLU A N 1
ATOM 2624 C CA . GLU A 1 320 ? 21.766 -11.062 -12.461 1 91.44 320 GLU A CA 1
ATOM 2625 C C . GLU A 1 320 ? 20.453 -11.859 -12.477 1 91.44 320 GLU A C 1
ATOM 2627 O O . GLU A 1 320 ? 19.547 -11.562 -13.242 1 91.44 320 GLU A O 1
ATOM 2632 N N . ILE A 1 321 ? 20.359 -12.828 -11.609 1 94.19 321 ILE A N 1
ATOM 2633 C CA . ILE A 1 321 ? 19.203 -13.703 -11.672 1 94.19 321 ILE A CA 1
ATOM 2634 C C . ILE A 1 321 ? 18.172 -13.273 -10.641 1 94.19 321 ILE A C 1
ATOM 2636 O O . ILE A 1 321 ? 17.125 -13.914 -10.484 1 94.19 321 ILE A O 1
ATOM 2640 N N . ASP A 1 322 ? 18.484 -12.18 -9.922 1 95.5 322 ASP A N 1
ATOM 2641 C CA . ASP A 1 322 ? 17.594 -11.703 -8.867 1 95.5 322 ASP A CA 1
ATOM 2642 C C . ASP A 1 322 ? 16.359 -11.016 -9.461 1 95.5 322 ASP A C 1
ATOM 2644 O O . ASP A 1 322 ? 16.156 -9.82 -9.25 1 95.5 322 ASP A O 1
ATOM 2648 N N . TYR A 1 323 ? 15.68 -11.766 -10.148 1 95.19 323 TYR A N 1
ATOM 2649 C CA . TYR A 1 323 ? 14.438 -11.375 -10.812 1 95.19 323 TYR A CA 1
ATOM 2650 C C . TYR A 1 323 ? 13.461 -12.539 -10.867 1 95.19 323 TYR A C 1
ATOM 2652 O O . TYR A 1 323 ? 13.812 -13.633 -11.32 1 95.19 323 TYR A O 1
ATOM 2660 N N . PHE A 1 324 ? 12.25 -12.305 -10.43 1 97.12 324 PHE A N 1
ATOM 2661 C CA . PHE A 1 324 ? 11.266 -13.367 -10.289 1 97.12 324 PHE A CA 1
ATOM 2662 C C . PHE A 1 324 ? 10.953 -14 -11.641 1 97.12 324 PHE A C 1
ATOM 2664 O O . PHE A 1 324 ? 10.539 -15.156 -11.703 1 97.12 324 PHE A O 1
ATOM 2671 N N . GLY A 1 325 ? 11.148 -13.281 -12.695 1 94.75 325 GLY A N 1
ATOM 2672 C CA . GLY A 1 325 ? 10.914 -13.805 -14.031 1 94.75 325 GLY A CA 1
ATOM 2673 C C . GLY A 1 325 ? 11.719 -15.055 -14.336 1 94.75 325 GLY A C 1
ATOM 2674 O O . GLY A 1 325 ? 11.258 -15.93 -15.078 1 94.75 325 GLY A O 1
ATOM 2675 N N . TYR A 1 326 ? 12.906 -15.133 -13.781 1 96.62 326 TYR A N 1
ATOM 2676 C CA . TYR A 1 326 ? 13.727 -16.328 -13.992 1 96.62 326 TYR A CA 1
ATOM 2677 C C . TYR A 1 326 ? 13.086 -17.547 -13.352 1 96.62 326 TYR A C 1
ATOM 2679 O O . TYR A 1 326 ? 13.094 -18.641 -13.93 1 96.62 326 TYR A O 1
ATOM 2687 N N . VAL A 1 327 ? 12.562 -17.359 -12.156 1 98.06 327 VAL A N 1
ATOM 2688 C CA . VAL A 1 327 ? 11.945 -18.469 -11.438 1 98.06 327 VAL A CA 1
ATOM 2689 C C . VAL A 1 327 ? 10.672 -18.906 -12.156 1 98.06 327 VAL A C 1
ATOM 2691 O O . VAL A 1 327 ? 10.469 -20.094 -12.414 1 98.06 327 VAL A O 1
ATOM 2694 N N . LYS A 1 328 ? 9.844 -17.969 -12.469 1 96.81 328 LYS A N 1
ATOM 2695 C CA . LYS A 1 328 ? 8.578 -18.25 -13.148 1 96.81 328 LYS A CA 1
ATOM 2696 C C . LYS A 1 328 ? 8.812 -18.953 -14.477 1 96.81 328 LYS A C 1
ATOM 2698 O O . LYS A 1 328 ? 8.258 -20.031 -14.727 1 96.81 328 LYS A O 1
ATOM 2703 N N . LYS A 1 329 ? 9.664 -18.359 -15.32 1 96.19 329 LYS A N 1
ATOM 2704 C CA . LYS A 1 329 ? 9.789 -18.844 -16.688 1 96.19 329 LYS A CA 1
ATOM 2705 C C . LYS A 1 329 ? 10.516 -20.172 -16.75 1 96.19 329 LYS A C 1
ATOM 2707 O O . LYS A 1 329 ? 10.227 -21.016 -17.609 1 96.19 329 LYS A O 1
ATOM 2712 N N . MET A 1 330 ? 11.461 -20.375 -15.828 1 98.19 330 MET A N 1
ATOM 2713 C CA . MET A 1 330 ? 12.094 -21.688 -15.781 1 98.19 330 MET A CA 1
ATOM 2714 C C . MET A 1 330 ? 11.086 -22.766 -15.383 1 98.19 330 MET A C 1
ATOM 2716 O O . MET A 1 330 ? 11.031 -23.828 -16 1 98.19 330 MET A O 1
ATOM 2720 N N . ALA A 1 331 ? 10.297 -22.516 -14.336 1 98.56 331 ALA A N 1
ATOM 2721 C CA . ALA A 1 331 ? 9.273 -23.469 -13.914 1 98.56 331 ALA A CA 1
ATOM 2722 C C . ALA A 1 331 ? 8.328 -23.812 -15.07 1 98.56 3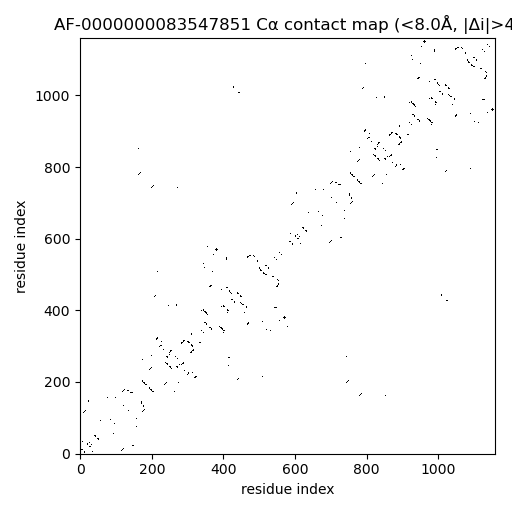31 ALA A C 1
ATOM 2724 O O . ALA A 1 331 ? 7.996 -24.969 -15.289 1 98.56 331 ALA A O 1
ATOM 2725 N N . LEU A 1 332 ? 7.957 -22.812 -15.805 1 97.94 332 LEU A N 1
ATOM 2726 C CA . LEU A 1 332 ? 7.043 -22.984 -16.922 1 97.94 332 LEU A CA 1
ATOM 2727 C C . LEU A 1 332 ? 7.719 -23.75 -18.062 1 97.94 332 LEU A C 1
ATOM 2729 O O . LEU A 1 332 ? 7.082 -24.562 -18.734 1 97.94 332 LEU A O 1
ATOM 2733 N N . THR A 1 333 ? 8.984 -23.453 -18.297 1 98.38 333 THR A N 1
ATOM 2734 C CA . THR A 1 333 ? 9.734 -24.172 -19.328 1 98.38 333 THR A CA 1
ATOM 2735 C C . THR A 1 333 ? 9.805 -25.656 -19 1 98.38 333 THR A C 1
ATOM 2737 O O . THR A 1 333 ? 9.555 -26.5 -19.859 1 98.38 333 THR A O 1
ATOM 2740 N N . LEU A 1 334 ? 10.18 -25.953 -17.75 1 98.81 334 LEU A N 1
ATOM 2741 C CA . LEU A 1 334 ? 10.281 -27.344 -17.344 1 98.81 334 LEU A CA 1
ATOM 2742 C C . LEU A 1 334 ? 8.945 -28.062 -17.484 1 98.81 334 LEU A C 1
ATOM 2744 O O . LEU A 1 334 ? 8.898 -29.203 -17.953 1 98.81 334 LEU A O 1
ATOM 2748 N N . HIS A 1 335 ? 7.879 -27.391 -17.094 1 98.75 335 HIS A N 1
ATOM 2749 C CA . HIS A 1 335 ? 6.535 -27.938 -17.281 1 98.75 335 HIS A CA 1
ATOM 2750 C C . HIS A 1 335 ? 6.25 -28.219 -18.75 1 98.75 335 HIS A C 1
ATOM 2752 O O . HIS A 1 335 ? 5.797 -29.297 -19.094 1 98.75 335 HIS A O 1
ATOM 2758 N N . ASN A 1 336 ? 6.523 -27.281 -19.609 1 98.56 336 ASN A N 1
ATOM 2759 C CA . ASN A 1 336 ? 6.234 -27.391 -21.031 1 98.56 336 ASN A CA 1
ATOM 2760 C C . ASN A 1 336 ? 7.023 -28.531 -21.672 1 98.56 336 ASN A C 1
ATOM 2762 O O . ASN A 1 336 ? 6.516 -29.219 -22.562 1 98.56 336 ASN A O 1
ATOM 2766 N N . LEU A 1 337 ? 8.266 -28.672 -21.281 1 98.62 337 LEU A N 1
ATOM 2767 C CA . LEU A 1 337 ? 9.094 -29.75 -21.828 1 98.62 337 LEU A CA 1
ATOM 2768 C C . LEU A 1 337 ? 8.484 -31.109 -21.531 1 98.62 337 LEU A C 1
ATOM 2770 O O . LEU A 1 337 ? 8.484 -31.984 -22.406 1 98.62 337 LEU A O 1
ATOM 2774 N N . ILE A 1 338 ? 8 -31.281 -20.328 1 98.69 338 ILE A N 1
ATOM 2775 C CA . ILE A 1 338 ? 7.363 -32.531 -19.953 1 98.69 338 ILE A CA 1
ATOM 2776 C C . ILE A 1 338 ? 6.082 -32.719 -20.766 1 98.69 338 ILE A C 1
ATOM 2778 O O . ILE A 1 338 ? 5.809 -33.812 -21.266 1 98.69 338 ILE A O 1
ATOM 2782 N N . MET A 1 339 ? 5.289 -31.703 -20.953 1 98.44 339 MET A N 1
ATOM 2783 C CA . MET A 1 339 ? 4.051 -31.781 -21.719 1 98.44 339 MET A CA 1
ATOM 2784 C C . MET A 1 339 ? 4.336 -32.156 -23.172 1 98.44 339 MET A C 1
ATOM 2786 O O . MET A 1 339 ? 3.617 -32.969 -23.766 1 98.44 339 MET A O 1
ATOM 2790 N N . ILE A 1 340 ? 5.34 -31.562 -23.75 1 98.31 340 ILE A N 1
ATOM 2791 C CA . ILE A 1 340 ? 5.734 -31.859 -25.109 1 98.31 340 ILE A CA 1
ATOM 2792 C C . ILE A 1 340 ? 6.086 -33.344 -25.234 1 98.31 340 ILE A C 1
ATOM 2794 O O . ILE A 1 340 ? 5.633 -34.031 -26.156 1 98.31 340 ILE A O 1
ATOM 2798 N N . LYS A 1 341 ? 6.848 -33.844 -24.266 1 97.31 341 LYS A N 1
ATOM 2799 C CA . LYS A 1 341 ? 7.223 -35.25 -24.234 1 97.31 341 LYS A CA 1
ATOM 2800 C C . LYS A 1 341 ? 5.988 -36.156 -24.172 1 97.31 341 LYS A C 1
ATOM 2802 O O . LYS A 1 341 ? 5.98 -37.25 -24.719 1 97.31 341 LYS A O 1
ATOM 2807 N N . ARG A 1 342 ? 4.984 -35.625 -23.516 1 97.31 342 ARG A N 1
ATOM 2808 C CA . ARG A 1 342 ? 3.762 -36.406 -23.312 1 97.31 342 ARG A CA 1
ATOM 2809 C C . ARG A 1 342 ? 2.807 -36.25 -24.484 1 97.31 342 ARG A C 1
ATOM 2811 O O . ARG A 1 342 ? 1.702 -36.781 -24.484 1 97.31 342 ARG A O 1
ATOM 2818 N N . GLY A 1 343 ? 3.145 -35.406 -25.438 1 97.25 343 GLY A N 1
ATOM 2819 C CA . GLY A 1 343 ? 2.365 -35.219 -26.656 1 97.25 343 GLY A CA 1
ATOM 2820 C C . GLY A 1 343 ? 1.338 -34.125 -26.562 1 97.25 343 GLY A C 1
ATOM 2821 O O . GLY A 1 343 ? 0.382 -34.094 -27.344 1 97.25 343 GLY A O 1
ATOM 2822 N N . HIS A 1 344 ? 1.479 -33.25 -25.609 1 98.19 344 HIS A N 1
ATOM 2823 C CA . HIS A 1 344 ? 0.583 -32.125 -25.469 1 98.19 344 HIS A CA 1
ATOM 2824 C C . HIS A 1 344 ? 1.219 -30.844 -26.031 1 98.19 344 HIS A C 1
ATOM 2826 O O . HIS A 1 344 ? 2.428 -30.812 -26.266 1 98.19 344 HIS A O 1
ATOM 2832 N N . LEU A 1 345 ? 0.418 -29.844 -26.297 1 98.38 345 LEU A N 1
ATOM 2833 C CA . LEU A 1 345 ? 0.9 -28.625 -26.953 1 98.38 345 LEU A CA 1
ATOM 2834 C C . LEU A 1 345 ? 0.854 -27.438 -26 1 98.38 345 LEU A C 1
ATOM 2836 O O . LEU A 1 345 ? -0.224 -26.922 -25.703 1 98.38 345 LEU A O 1
ATOM 2840 N N . PRO A 1 346 ? 1.999 -26.938 -25.516 1 98.19 346 PRO A N 1
ATOM 2841 C CA . PRO A 1 346 ? 2.014 -25.734 -24.688 1 98.19 346 PRO A CA 1
ATOM 2842 C C . PRO A 1 346 ? 1.702 -24.469 -25.5 1 98.19 346 PRO A C 1
ATOM 2844 O O . PRO A 1 346 ? 2.17 -24.312 -26.625 1 98.19 346 PRO A O 1
ATOM 2847 N N . ILE A 1 347 ? 0.946 -23.609 -24.922 1 97.69 347 ILE A N 1
ATOM 2848 C CA . ILE A 1 347 ? 0.556 -22.359 -25.562 1 97.69 347 ILE A CA 1
ATOM 2849 C C . ILE A 1 347 ? 0.985 -21.172 -24.688 1 97.69 347 ILE A C 1
ATOM 2851 O O . ILE A 1 347 ? 0.668 -21.125 -23.5 1 97.69 347 ILE A O 1
ATOM 2855 N N . HIS A 1 348 ? 1.747 -20.281 -25.219 1 96.5 348 HIS A N 1
ATOM 2856 C CA . HIS A 1 348 ? 2.051 -19 -24.578 1 96.5 348 HIS A CA 1
ATOM 2857 C C . HIS A 1 348 ? 0.959 -17.969 -24.859 1 96.5 348 HIS A C 1
ATOM 2859 O O . HIS A 1 348 ? 0.763 -17.562 -26 1 96.5 348 HIS A O 1
ATOM 2865 N N . GLY A 1 349 ? 0.258 -17.656 -23.891 1 94.44 349 GLY A N 1
ATOM 2866 C CA . GLY A 1 349 ? -0.864 -16.75 -24.047 1 94.44 349 GLY A CA 1
ATOM 2867 C C . GLY A 1 349 ? -1.829 -16.766 -22.875 1 94.44 349 GLY A C 1
ATOM 2868 O O . GLY A 1 349 ? -1.428 -17.031 -21.75 1 94.44 349 GLY A O 1
ATOM 2869 N N . ALA A 1 350 ? -3.119 -16.359 -23.203 1 93.19 350 ALA A N 1
ATOM 2870 C CA . ALA A 1 350 ? -4.168 -16.312 -22.188 1 93.19 350 ALA A CA 1
ATOM 2871 C C . ALA A 1 350 ? -5.41 -17.078 -22.641 1 93.19 350 ALA A C 1
ATOM 2873 O O . ALA A 1 350 ? -5.637 -17.25 -23.828 1 93.19 350 ALA A O 1
ATOM 2874 N N . MET A 1 351 ? -6.102 -17.594 -21.719 1 94.88 351 MET A N 1
ATOM 2875 C CA . MET A 1 351 ? -7.379 -18.25 -21.984 1 94.88 351 MET A CA 1
ATOM 2876 C C . MET A 1 351 ? -8.422 -17.844 -20.953 1 94.88 351 MET A C 1
ATOM 2878 O O . MET A 1 351 ? -8.117 -17.766 -19.75 1 94.88 351 MET A O 1
ATOM 2882 N N . VAL A 1 352 ? -9.578 -17.547 -21.406 1 93.25 352 VAL A N 1
ATOM 2883 C CA . VAL A 1 352 ? -10.656 -17.172 -20.5 1 93.25 352 VAL A CA 1
ATOM 2884 C C . VAL A 1 352 ? -11.93 -17.938 -20.844 1 93.25 352 VAL A C 1
ATOM 2886 O O . VAL A 1 352 ? -12.172 -18.234 -22.016 1 93.25 352 VAL A O 1
ATOM 2889 N N . ASN A 1 353 ? -12.609 -18.328 -19.891 1 93.62 353 ASN A N 1
ATOM 2890 C CA . ASN A 1 353 ? -13.984 -18.797 -20.016 1 93.62 353 ASN A CA 1
ATOM 2891 C C . ASN A 1 353 ? -14.977 -17.672 -19.734 1 93.62 353 ASN A C 1
ATOM 2893 O O . ASN A 1 353 ? -14.977 -17.094 -18.641 1 93.62 353 ASN A O 1
ATOM 2897 N N . VAL A 1 354 ? -15.742 -17.312 -20.672 1 90.25 354 VAL A N 1
ATOM 2898 C CA . VAL A 1 354 ? -16.672 -16.203 -20.547 1 90.25 354 VAL A CA 1
ATOM 2899 C C . VAL A 1 354 ? -18.109 -16.719 -20.578 1 90.25 354 VAL A C 1
ATOM 2901 O O . VAL A 1 354 ? -18.484 -17.469 -21.484 1 90.25 354 VAL A O 1
ATOM 2904 N N . VAL A 1 355 ? -18.812 -16.359 -19.609 1 85.81 355 VAL A N 1
ATOM 2905 C CA . VAL A 1 355 ? -20.25 -16.641 -19.578 1 85.81 355 VAL A CA 1
ATOM 2906 C C . VAL A 1 355 ? -21.031 -15.344 -19.625 1 85.81 355 VAL A C 1
ATOM 2908 O O . VAL A 1 355 ? -20.875 -14.484 -18.75 1 85.81 355 VAL A O 1
ATOM 2911 N N . MET A 1 356 ? -21.859 -15.219 -20.594 1 84 356 MET A N 1
ATOM 2912 C CA . MET A 1 356 ? -22.656 -14.008 -20.781 1 84 356 MET A CA 1
ATOM 2913 C C . MET A 1 356 ? -23.984 -14.094 -20.016 1 84 356 MET A C 1
ATOM 2915 O O . MET A 1 356 ? -24.422 -15.195 -19.672 1 84 356 MET A O 1
ATOM 2919 N N . ASN A 1 357 ? -24.594 -12.969 -19.781 1 79.38 357 ASN A N 1
ATOM 2920 C CA . ASN A 1 357 ? -25.875 -12.906 -19.062 1 79.38 357 ASN A CA 1
ATOM 2921 C C . ASN A 1 357 ? -26.969 -13.656 -19.828 1 79.38 357 ASN A C 1
ATOM 2923 O O . ASN A 1 357 ? -27.906 -14.156 -19.219 1 79.38 357 ASN A O 1
ATOM 2927 N N . ASN A 1 358 ? -26.875 -13.688 -21.125 1 82.06 358 ASN A N 1
ATOM 2928 C CA . ASN A 1 358 ? -27.906 -14.336 -21.922 1 82.06 358 ASN A CA 1
ATOM 2929 C C . ASN A 1 358 ? -27.703 -15.844 -21.984 1 82.06 358 ASN A C 1
ATOM 2931 O O . ASN A 1 358 ? -28.422 -16.547 -22.703 1 82.06 358 ASN A O 1
ATOM 2935 N N . GLY A 1 359 ? -26.656 -16.328 -21.234 1 80.31 359 GLY A N 1
ATOM 2936 C CA . GLY A 1 359 ? -26.453 -17.766 -21.125 1 80.31 359 GLY A CA 1
ATOM 2937 C C . GLY A 1 359 ? -25.391 -18.297 -22.062 1 80.31 359 GLY A C 1
ATOM 2938 O O . GLY A 1 359 ? -24.891 -19.406 -21.891 1 80.31 359 GLY A O 1
ATOM 2939 N N . LYS A 1 360 ? -25.062 -17.484 -23.062 1 87.94 360 LYS A N 1
ATOM 2940 C CA . LYS A 1 360 ? -24 -17.906 -23.984 1 87.94 360 LYS A CA 1
ATOM 2941 C C . LYS A 1 360 ? -22.641 -17.906 -23.281 1 87.94 360 LYS A C 1
ATOM 2943 O O . LYS A 1 360 ? -22.438 -17.141 -22.328 1 87.94 360 LYS A O 1
ATOM 2948 N N . SER A 1 361 ? -21.812 -18.859 -23.719 1 90.94 361 SER A N 1
ATOM 2949 C CA . SER A 1 361 ? -20.484 -18.938 -23.141 1 90.94 361 SER A CA 1
ATOM 2950 C C . SER A 1 361 ? -19.438 -19.266 -24.219 1 90.94 361 SER A C 1
ATOM 2952 O O . SER A 1 361 ? -19.781 -19.797 -25.281 1 90.94 361 SER A O 1
ATOM 2954 N N . ALA A 1 362 ? -18.281 -18.859 -24.047 1 94.06 362 ALA A N 1
ATOM 2955 C CA . ALA A 1 362 ? -17.188 -19.156 -24.969 1 94.06 362 ALA A CA 1
ATOM 2956 C C . ALA A 1 362 ? -15.867 -19.297 -24.203 1 94.06 362 ALA A C 1
ATOM 2958 O O . ALA A 1 362 ? -15.609 -18.578 -23.25 1 94.06 362 ALA A O 1
ATOM 2959 N N . ASN A 1 363 ? -15.133 -20.25 -24.641 1 96.44 363 ASN A N 1
ATOM 2960 C CA . ASN A 1 363 ? -13.742 -20.406 -24.203 1 96.44 363 ASN A CA 1
ATOM 2961 C C . ASN A 1 363 ? -12.766 -19.875 -25.25 1 96.44 363 ASN A C 1
ATOM 2963 O O . ASN A 1 363 ? -12.656 -20.453 -26.344 1 96.44 363 ASN A O 1
ATOM 2967 N N . VAL A 1 364 ? -12.094 -18.828 -24.906 1 95.5 364 VAL A N 1
ATOM 2968 C CA . VAL A 1 364 ? -11.289 -18.109 -25.875 1 95.5 364 VAL A CA 1
ATOM 2969 C C . VAL A 1 364 ? -9.812 -18.203 -25.5 1 95.5 364 VAL A C 1
ATOM 2971 O O . VAL A 1 364 ? -9.438 -17.859 -24.375 1 95.5 364 VAL A O 1
ATOM 2974 N N . VAL A 1 365 ? -8.977 -18.609 -26.406 1 96.5 365 VAL A N 1
ATOM 2975 C CA . VAL A 1 365 ? -7.523 -18.594 -26.266 1 96.5 365 VAL A CA 1
ATOM 2976 C C . VAL A 1 365 ? -6.941 -17.453 -27.078 1 96.5 365 VAL A C 1
ATOM 2978 O O . VAL A 1 365 ? -7.266 -17.281 -28.266 1 96.5 365 VAL A O 1
ATOM 2981 N N . ILE A 1 366 ? -6.168 -16.656 -26.469 1 95.31 366 ILE A N 1
ATOM 2982 C CA . ILE A 1 366 ? -5.391 -15.625 -27.156 1 95.31 366 ILE A CA 1
ATOM 2983 C C . ILE A 1 366 ? -3.9 -15.922 -27.016 1 95.31 366 ILE A C 1
ATOM 2985 O O . ILE A 1 366 ? -3.324 -15.727 -25.953 1 95.31 366 ILE A O 1
ATOM 2989 N N . MET A 1 367 ? -3.316 -16.359 -28.062 1 96.31 367 MET A N 1
ATOM 2990 C CA . MET A 1 367 ? -1.904 -16.719 -28.094 1 96.31 367 MET A CA 1
ATOM 2991 C C . MET A 1 367 ? -1.037 -15.523 -28.469 1 96.31 367 MET A C 1
ATOM 2993 O O . MET A 1 367 ? -1.431 -14.703 -29.297 1 96.31 367 MET A O 1
ATOM 2997 N N . GLY A 1 368 ? 0.056 -15.406 -27.812 1 92.5 368 GLY A N 1
ATOM 2998 C CA . GLY A 1 368 ? 0.978 -14.336 -28.156 1 92.5 368 GLY A CA 1
ATOM 2999 C C . GLY A 1 368 ? 2.123 -14.195 -27.172 1 92.5 368 GLY A C 1
ATOM 3000 O O . GLY A 1 368 ? 2.014 -14.625 -26.016 1 92.5 368 GLY A O 1
ATOM 3001 N N . ASP A 1 369 ? 3.189 -13.594 -27.656 1 87.06 369 ASP A N 1
ATOM 3002 C CA . ASP A 1 369 ? 4.359 -13.336 -26.828 1 87.06 369 ASP A CA 1
ATOM 3003 C C . ASP A 1 369 ? 4.168 -12.07 -25.984 1 87.06 369 ASP A C 1
ATOM 3005 O O . ASP A 1 369 ? 3.105 -11.445 -26.031 1 87.06 369 ASP A O 1
ATOM 3009 N N . SER A 1 370 ? 5.191 -11.828 -25.125 1 78.88 370 SER A N 1
ATOM 3010 C CA . SER A 1 370 ? 5.125 -10.68 -24.234 1 78.88 370 SER A CA 1
ATOM 3011 C C . SER A 1 370 ? 4.953 -9.383 -25.016 1 78.88 370 SER A C 1
ATOM 3013 O O . SER A 1 370 ? 5.648 -9.148 -26 1 78.88 370 SER A O 1
ATOM 3015 N N . GLY A 1 371 ? 3.932 -8.586 -24.672 1 76.19 371 GLY A N 1
ATOM 3016 C CA . GLY A 1 371 ? 3.74 -7.281 -25.281 1 76.19 371 GLY A CA 1
ATOM 3017 C C . GLY A 1 371 ? 2.82 -7.32 -26.484 1 76.19 371 GLY A C 1
ATOM 3018 O O . GLY A 1 371 ? 2.604 -6.297 -27.141 1 76.19 371 GLY A O 1
ATOM 3019 N N . ALA A 1 372 ? 2.254 -8.469 -26.703 1 81.19 372 ALA A N 1
ATOM 3020 C CA . ALA A 1 372 ? 1.406 -8.617 -27.891 1 81.19 372 ALA A CA 1
ATOM 3021 C C . ALA A 1 372 ? 0.016 -8.039 -27.641 1 81.19 372 ALA A C 1
ATOM 3023 O O . ALA A 1 372 ? -0.763 -7.859 -28.578 1 81.19 372 ALA A O 1
ATOM 3024 N N . GLY A 1 373 ? -0.33 -7.742 -26.359 1 77.5 373 GLY A N 1
ATOM 3025 C CA . GLY A 1 373 ? -1.602 -7.105 -26.062 1 77.5 373 GLY A CA 1
ATOM 3026 C C . GLY A 1 373 ? -2.625 -8.062 -25.469 1 77.5 373 GLY A C 1
ATOM 3027 O O . GLY A 1 373 ? -3.816 -7.75 -25.422 1 77.5 373 GLY A O 1
ATOM 3028 N N . LYS A 1 374 ? -2.182 -9.211 -25.031 1 82.75 374 LYS A N 1
ATOM 3029 C CA . LYS A 1 374 ? -3.09 -10.219 -24.5 1 82.75 374 LYS A CA 1
ATOM 3030 C C . LYS A 1 374 ? -3.807 -9.695 -23.25 1 82.75 374 LYS A C 1
ATOM 3032 O O . LYS A 1 374 ? -5.039 -9.68 -23.203 1 82.75 374 LYS A O 1
ATOM 3037 N N . SER A 1 375 ? -3.014 -9.312 -22.344 1 73.5 375 SER A N 1
ATOM 3038 C CA . SER A 1 375 ? -3.562 -8.859 -21.062 1 73.5 375 SER A CA 1
ATOM 3039 C C . SER A 1 375 ? -4.406 -7.602 -21.25 1 73.5 375 SER A C 1
ATOM 3041 O O . SER A 1 375 ? -5.438 -7.441 -20.594 1 73.5 375 SER A O 1
ATOM 3043 N N . GLU A 1 376 ? -3.982 -6.703 -22.141 1 72.69 376 GLU A N 1
ATOM 3044 C CA . GLU A 1 376 ? -4.715 -5.469 -22.406 1 72.69 376 GLU A CA 1
ATOM 3045 C C . GLU A 1 376 ? -6.078 -5.758 -23.016 1 72.69 376 GLU A C 1
ATOM 3047 O O . GLU A 1 376 ? -7.074 -5.125 -22.656 1 72.69 376 GLU A O 1
ATOM 3052 N N . CYS A 1 377 ? -6.035 -6.664 -23.875 1 78.38 377 CYS A N 1
ATOM 3053 C CA . CYS A 1 377 ? -7.281 -7.039 -24.531 1 78.38 377 CYS A CA 1
ATOM 3054 C C . CYS A 1 377 ? -8.258 -7.656 -23.547 1 78.38 377 CYS A C 1
ATOM 3056 O O . CYS A 1 377 ? -9.453 -7.34 -23.562 1 78.38 377 CYS A O 1
ATOM 3058 N N . LEU A 1 378 ? -7.77 -8.469 -22.703 1 77.19 378 LEU A N 1
ATOM 3059 C CA . LEU A 1 378 ? -8.609 -9.133 -21.719 1 77.19 378 LEU A CA 1
ATOM 3060 C C . LEU A 1 378 ? -9.141 -8.133 -20.703 1 77.19 378 LEU A C 1
ATOM 3062 O O . LEU A 1 378 ? -10.281 -8.242 -20.25 1 77.19 378 LEU A O 1
ATOM 3066 N N . GLU A 1 379 ? -8.328 -7.281 -20.328 1 72.81 379 GLU A N 1
ATOM 3067 C CA . GLU A 1 379 ? -8.773 -6.242 -19.406 1 72.81 379 GLU A CA 1
ATOM 3068 C C . GLU A 1 379 ? -9.844 -5.359 -20.047 1 72.81 379 GLU A C 1
ATOM 3070 O O . GLU A 1 379 ? -10.812 -4.969 -19.391 1 72.81 379 GLU A O 1
ATOM 3075 N N . ALA A 1 380 ? -9.648 -4.953 -21.266 1 74.75 380 ALA A N 1
ATOM 3076 C CA . ALA A 1 380 ? -10.633 -4.176 -22 1 74.75 380 ALA A CA 1
ATOM 3077 C C . ALA A 1 380 ? -11.953 -4.938 -22.125 1 74.75 380 ALA A C 1
ATOM 3079 O O . ALA A 1 380 ? -13.031 -4.348 -22.031 1 74.75 380 ALA A O 1
ATOM 3080 N N . PHE A 1 381 ? -11.742 -6.148 -22.391 1 80.38 381 PHE A N 1
ATOM 3081 C CA . PHE A 1 381 ? -12.922 -7.004 -22.5 1 80.38 381 PHE A CA 1
ATOM 3082 C C . PHE A 1 381 ? -13.703 -7.016 -21.188 1 80.38 381 PHE A C 1
ATOM 3084 O O . PHE A 1 381 ? -14.93 -6.902 -21.203 1 80.38 381 PHE A O 1
ATOM 3091 N N . ARG A 1 382 ? -13.039 -7.09 -20.109 1 75.5 382 ARG A N 1
ATOM 3092 C CA . ARG A 1 382 ? -13.664 -7.09 -18.797 1 75.5 382 ARG A CA 1
ATOM 3093 C C . ARG A 1 382 ? -14.375 -5.762 -18.531 1 75.5 382 ARG A C 1
ATOM 3095 O O . ARG A 1 382 ? -15.477 -5.742 -17.984 1 75.5 382 ARG A O 1
ATOM 3102 N N . SER A 1 383 ? -13.742 -4.758 -18.859 1 71.81 383 SER A N 1
ATOM 3103 C CA . SER A 1 383 ? -14.281 -3.426 -18.609 1 71.81 383 SER A CA 1
ATOM 3104 C C . SER A 1 383 ? -15.523 -3.162 -19.453 1 71.81 383 SER A C 1
ATOM 3106 O O . SER A 1 383 ? -16.5 -2.572 -18.969 1 71.81 383 SER A O 1
ATOM 3108 N N . LEU A 1 384 ? -15.453 -3.535 -20.672 1 70.62 384 LEU A N 1
ATOM 3109 C CA . LEU A 1 384 ? -16.531 -3.279 -21.625 1 70.62 384 LEU A CA 1
ATOM 3110 C C . LEU A 1 384 ? -17.734 -4.152 -21.328 1 70.62 384 LEU A C 1
ATOM 3112 O O . LEU A 1 384 ? -18.875 -3.732 -21.547 1 70.62 384 LEU A O 1
ATOM 3116 N N . SER A 1 385 ? -17.438 -5.191 -20.797 1 67.06 385 SER A N 1
ATOM 3117 C CA . SER A 1 385 ? -18.5 -6.207 -20.734 1 67.06 385 SER A CA 1
ATOM 3118 C C . SER A 1 385 ? -19 -6.398 -19.312 1 67.06 385 SER A C 1
ATOM 3120 O O . SER A 1 385 ? -19.672 -7.398 -19.016 1 67.06 385 SER A O 1
ATOM 3122 N N . GLY A 1 386 ? -18.609 -5.539 -18.484 1 66.88 386 GLY A N 1
ATOM 3123 C CA . GLY A 1 386 ? -18.953 -5.699 -17.078 1 66.88 386 GLY A CA 1
ATOM 3124 C C . GLY A 1 386 ? -20.438 -5.918 -16.844 1 66.88 386 GLY A C 1
ATOM 3125 O O . GLY A 1 386 ? -20.828 -6.801 -16.078 1 66.88 386 GLY A O 1
ATOM 3126 N N . ASP A 1 387 ? -21.25 -5.285 -17.703 1 67.44 387 ASP A N 1
ATOM 3127 C CA . ASP A 1 387 ? -22.688 -5.371 -17.5 1 67.44 387 ASP A CA 1
ATOM 3128 C C . ASP A 1 387 ? -23.281 -6.582 -18.219 1 67.44 387 ASP A C 1
ATOM 3130 O O . ASP A 1 387 ? -24.406 -6.996 -17.938 1 67.44 387 ASP A O 1
ATOM 3134 N N . TYR A 1 388 ? -22.453 -7.137 -19.125 1 77.44 388 TYR A N 1
ATOM 3135 C CA . TYR A 1 388 ? -23 -8.195 -19.953 1 77.44 388 TYR A CA 1
ATOM 3136 C C . TYR A 1 388 ? -22.406 -9.547 -19.594 1 77.44 388 TYR A C 1
ATOM 3138 O O . TYR A 1 388 ? -22.844 -10.586 -20.094 1 77.44 388 TYR A O 1
ATOM 3146 N N . ILE A 1 389 ? -21.375 -9.555 -18.859 1 78.5 389 ILE A N 1
ATOM 3147 C CA . ILE A 1 389 ? -20.672 -10.766 -18.453 1 78.5 389 ILE A CA 1
ATOM 3148 C C . ILE A 1 389 ? -21.172 -11.219 -17.078 1 78.5 389 ILE A C 1
ATOM 3150 O O . ILE A 1 389 ? -21.203 -10.422 -16.141 1 78.5 389 ILE A O 1
ATOM 3154 N N . SER A 1 390 ? -21.688 -12.375 -17.094 1 74.44 390 SER A N 1
ATOM 3155 C CA . SER A 1 390 ? -22.109 -12.961 -15.82 1 74.44 390 SER A CA 1
ATOM 3156 C C . SER A 1 390 ? -20.906 -13.453 -15.016 1 74.44 390 SER A C 1
ATOM 3158 O O . SER A 1 390 ? -20.859 -13.273 -13.797 1 74.44 390 SER A O 1
ATOM 3160 N N . ASP A 1 391 ? -19.984 -14.133 -15.82 1 77.81 391 ASP A N 1
ATOM 3161 C CA . ASP A 1 391 ? -18.812 -14.695 -15.148 1 77.81 391 ASP A CA 1
ATOM 3162 C C . ASP A 1 391 ? -17.625 -14.797 -16.109 1 77.81 391 ASP A C 1
ATOM 3164 O O . ASP A 1 391 ? -17.812 -15.047 -17.297 1 77.81 391 ASP A O 1
ATOM 3168 N N . MET A 1 392 ? -16.562 -14.531 -15.641 1 83.88 392 MET A N 1
ATOM 3169 C CA . MET A 1 392 ? -15.32 -14.695 -16.391 1 83.88 392 MET A CA 1
ATOM 3170 C C . MET A 1 392 ? -14.258 -15.398 -15.562 1 83.88 392 MET A C 1
ATOM 3172 O O . MET A 1 392 ? -13.914 -14.938 -14.477 1 83.88 392 MET A O 1
ATOM 3176 N N . THR A 1 393 ? -13.805 -16.516 -16.047 1 87.88 393 THR A N 1
ATOM 3177 C CA . THR A 1 393 ? -12.781 -17.297 -15.367 1 87.88 393 THR A CA 1
ATOM 3178 C C . THR A 1 393 ? -11.484 -17.312 -16.172 1 87.88 393 THR A C 1
ATOM 3180 O O . THR A 1 393 ? -11.492 -17.641 -17.359 1 87.88 393 THR A O 1
ATOM 3183 N N . ILE A 1 394 ? -10.484 -16.922 -15.57 1 89.94 394 ILE A N 1
ATOM 3184 C CA . ILE A 1 394 ? -9.18 -17.016 -16.219 1 89.94 394 ILE A CA 1
ATOM 3185 C C . ILE A 1 394 ? -8.648 -18.438 -16.109 1 89.94 394 ILE A C 1
ATOM 3187 O O . ILE A 1 394 ? -8.461 -18.969 -15.008 1 89.94 394 ILE A O 1
ATOM 3191 N N . VAL A 1 395 ? -8.461 -19.016 -17.203 1 94.19 395 VAL A N 1
ATOM 3192 C CA . VAL A 1 395 ? -7.949 -20.391 -17.234 1 94.19 395 VAL A CA 1
ATOM 3193 C C . VAL A 1 395 ? -6.422 -20.375 -17.188 1 94.19 395 VAL A C 1
ATOM 3195 O O . VAL A 1 395 ? -5.816 -21.109 -16.391 1 94.19 395 VAL A O 1
ATOM 3198 N N . PHE A 1 396 ? -5.816 -19.609 -17.984 1 93.75 396 PHE A N 1
ATOM 3199 C CA . PHE A 1 396 ? -4.395 -19.328 -17.828 1 93.75 396 PHE A CA 1
ATOM 3200 C C . PHE A 1 396 ? -4.062 -17.938 -18.344 1 93.75 396 PHE A C 1
ATOM 3202 O O . PHE A 1 396 ? -4.734 -17.422 -19.234 1 93.75 396 PHE A O 1
ATOM 3209 N N . ASP A 1 397 ? -3.137 -17.359 -17.641 1 88.94 397 ASP A N 1
ATOM 3210 C CA . ASP A 1 397 ? -2.576 -16.047 -17.969 1 88.94 397 ASP A CA 1
ATOM 3211 C C . ASP A 1 397 ? -1.069 -16.141 -18.203 1 88.94 397 ASP A C 1
ATOM 3213 O O . ASP A 1 397 ? -0.28 -16 -17.266 1 88.94 397 ASP A O 1
ATOM 3217 N N . ASP A 1 398 ? -0.576 -16.297 -19.375 1 91.56 398 ASP A N 1
ATOM 3218 C CA . ASP A 1 398 ? 0.819 -16.375 -19.797 1 91.56 398 ASP A CA 1
ATOM 3219 C C . ASP A 1 398 ? 1.127 -17.734 -20.422 1 91.56 398 ASP A C 1
ATOM 3221 O O . ASP A 1 398 ? 1.687 -17.812 -21.516 1 91.56 398 ASP A O 1
ATOM 3225 N N . MET A 1 399 ? 0.754 -18.875 -19.641 1 95.81 399 MET A N 1
ATOM 3226 C CA . MET A 1 399 ? 1.119 -20.203 -20.141 1 95.81 399 MET A CA 1
ATOM 3227 C C . MET A 1 399 ? -0.009 -21.203 -19.906 1 95.81 399 MET A C 1
ATOM 3229 O O . MET A 1 399 ? -0.591 -21.25 -18.812 1 95.81 399 MET A O 1
ATOM 3233 N N . GLY A 1 400 ? -0.399 -21.922 -20.922 1 97.19 400 GLY A N 1
ATOM 3234 C CA . GLY A 1 400 ? -1.34 -23.031 -20.828 1 97.19 400 GLY A CA 1
ATOM 3235 C C . GLY A 1 400 ? -0.938 -24.219 -21.672 1 97.19 400 GLY A C 1
ATOM 3236 O O . GLY A 1 400 ? 0.104 -24.203 -22.328 1 97.19 400 GLY A O 1
ATOM 3237 N N . VAL A 1 401 ? -1.708 -25.281 -21.516 1 98.25 401 VAL A N 1
ATOM 3238 C CA . VAL A 1 401 ? -1.458 -26.484 -22.297 1 98.25 401 VAL A CA 1
ATOM 3239 C C . VAL A 1 401 ? -2.758 -26.969 -22.938 1 98.25 401 VAL A C 1
ATOM 3241 O O . VAL A 1 401 ? -3.82 -26.922 -22.312 1 98.25 401 VAL A O 1
ATOM 3244 N N . VAL A 1 402 ? -2.652 -27.359 -24.203 1 98.25 402 VAL A N 1
ATOM 3245 C CA . VAL A 1 402 ? -3.791 -27.906 -24.922 1 98.25 402 VAL A CA 1
ATOM 3246 C C . VAL A 1 402 ? -3.633 -29.422 -25.062 1 98.25 402 VAL A C 1
ATOM 3248 O O . VAL A 1 402 ? -2.549 -29.922 -25.375 1 98.25 402 VAL A O 1
ATOM 3251 N N . THR A 1 403 ? -4.648 -30.109 -24.75 1 97.94 403 THR A N 1
ATOM 3252 C CA . THR A 1 403 ? -4.68 -31.578 -24.859 1 97.94 403 THR A CA 1
ATOM 3253 C C . THR A 1 403 ? -5.805 -32.031 -25.781 1 97.94 403 THR A C 1
ATOM 3255 O O . THR A 1 403 ? -6.785 -31.297 -25.969 1 97.94 403 THR A O 1
ATOM 3258 N N . MET A 1 404 ? -5.602 -33.156 -26.375 1 96.56 404 MET A N 1
ATOM 3259 C CA . MET A 1 404 ? -6.637 -33.75 -27.219 1 96.56 404 MET A CA 1
ATOM 3260 C C . MET A 1 404 ? -7.797 -34.281 -26.391 1 96.56 404 MET A C 1
ATOM 3262 O O . MET A 1 404 ? -7.605 -34.688 -25.25 1 96.56 404 MET A O 1
ATOM 3266 N N . ASN A 1 405 ? -8.859 -34.094 -26.875 1 90.56 405 ASN A N 1
ATOM 3267 C CA . ASN A 1 405 ? -10.086 -34.594 -26.297 1 90.56 405 ASN A CA 1
ATOM 3268 C C . ASN A 1 405 ? -10.812 -35.531 -27.266 1 90.56 405 ASN A C 1
ATOM 3270 O O . ASN A 1 405 ? -11.398 -35.094 -28.25 1 90.56 405 ASN A O 1
ATOM 3274 N N . GLU A 1 406 ? -10.758 -36.844 -26.953 1 86.25 406 GLU A N 1
ATOM 3275 C CA . GLU A 1 406 ? -11.359 -37.781 -27.875 1 86.25 406 GLU A CA 1
ATOM 3276 C C . GLU A 1 406 ? -12.812 -37.438 -28.188 1 86.25 406 GLU A C 1
ATOM 3278 O O . GLU A 1 406 ? -13.648 -37.375 -27.281 1 86.25 406 GLU A O 1
ATOM 3283 N N . GLY A 1 407 ? -13.039 -37.188 -29.406 1 83.56 407 GLY A N 1
ATOM 3284 C CA . GLY A 1 407 ? -14.383 -36.938 -29.922 1 83.56 407 GLY A CA 1
ATOM 3285 C C . GLY A 1 407 ? -14.883 -35.531 -29.641 1 83.56 407 GLY A C 1
ATOM 3286 O O . GLY A 1 407 ? -16.047 -35.25 -29.891 1 83.56 407 GLY A O 1
ATOM 3287 N N . GLY A 1 408 ? -14.023 -34.75 -29.109 1 91.88 408 GLY A N 1
ATOM 3288 C CA . GLY A 1 408 ? -14.445 -33.406 -28.844 1 91.88 408 GLY A CA 1
ATOM 3289 C C . GLY A 1 408 ? -13.359 -32.375 -29.125 1 91.88 408 GLY A C 1
ATOM 3290 O O . GLY A 1 408 ? -12.305 -32.719 -29.656 1 91.88 408 GLY A O 1
ATOM 3291 N N . LYS A 1 409 ? -13.742 -31.094 -28.875 1 96.5 409 LYS A N 1
ATOM 3292 C CA . LYS A 1 409 ? -12.773 -30.016 -29.031 1 96.5 409 LYS A CA 1
ATOM 3293 C C . LYS A 1 409 ? -11.609 -30.172 -28.062 1 96.5 409 LYS A C 1
ATOM 3295 O O . LYS A 1 409 ? -11.805 -30.578 -26.906 1 96.5 409 LYS A O 1
ATOM 3300 N N . PRO A 1 410 ? -10.414 -29.906 -28.516 1 97.81 410 PRO A N 1
ATOM 3301 C CA . PRO A 1 410 ? -9.281 -29.938 -27.594 1 97.81 410 PRO A CA 1
ATOM 3302 C C . PRO A 1 410 ? -9.523 -29.094 -26.344 1 97.81 410 PRO A C 1
ATOM 3304 O O . PRO A 1 410 ? -10.281 -28.109 -26.391 1 97.81 410 PRO A O 1
ATOM 3307 N N . LEU A 1 411 ? -8.906 -29.516 -25.25 1 98.25 411 LEU A N 1
ATOM 3308 C CA . LEU A 1 411 ? -9.102 -28.859 -23.953 1 98.25 411 LEU A CA 1
ATOM 3309 C C . LEU A 1 411 ? -7.898 -27.984 -23.594 1 98.25 411 LEU A C 1
ATOM 3311 O O . LEU A 1 411 ? -6.754 -28.359 -23.859 1 98.25 411 LEU A O 1
ATOM 3315 N N . GLY A 1 412 ? -8.188 -26.828 -23.094 1 98.06 412 GLY A N 1
ATOM 3316 C CA . GLY A 1 412 ? -7.152 -25.969 -22.547 1 98.06 412 GLY A CA 1
ATOM 3317 C C . GLY A 1 412 ? -7.043 -26.047 -21.031 1 98.06 412 GLY A C 1
ATOM 3318 O O . GLY A 1 412 ? -8.062 -26.078 -20.344 1 98.06 412 GLY A O 1
ATOM 3319 N N . PHE A 1 413 ? -5.824 -26.188 -20.5 1 98.19 413 PHE A N 1
ATOM 3320 C CA . PHE A 1 413 ? -5.512 -26.234 -19.078 1 98.19 413 PHE A CA 1
ATOM 3321 C C . PHE A 1 413 ? -4.531 -25.141 -18.688 1 98.19 413 PHE A C 1
ATOM 3323 O O . PHE A 1 413 ? -3.635 -24.797 -19.469 1 98.19 413 PHE A O 1
ATOM 3330 N N . GLY A 1 414 ? -4.738 -24.578 -17.516 1 97.44 414 GLY A N 1
ATOM 3331 C CA . GLY A 1 414 ? -3.793 -23.578 -17.031 1 97.44 414 GLY A CA 1
ATOM 3332 C C . GLY A 1 414 ? -2.617 -24.188 -16.297 1 97.44 414 GLY A C 1
ATOM 3333 O O . GLY A 1 414 ? -2.604 -25.391 -16.016 1 97.44 414 GLY A O 1
ATOM 3334 N N . THR A 1 415 ? -1.578 -23.344 -16.078 1 97.56 415 THR A N 1
ATOM 3335 C CA . THR A 1 415 ? -0.375 -23.781 -15.383 1 97.56 415 THR A CA 1
ATOM 3336 C C . THR A 1 415 ? -0.198 -23.031 -14.07 1 97.56 415 THR A C 1
ATOM 3338 O O . THR A 1 415 ? 0.427 -23.531 -13.133 1 97.56 415 THR A O 1
ATOM 3341 N N . GLU A 1 416 ? -0.739 -21.844 -13.977 1 97.06 416 GLU A N 1
ATOM 3342 C CA . GLU A 1 416 ? -0.528 -20.922 -12.867 1 97.06 416 GLU A CA 1
ATOM 3343 C C . GLU A 1 416 ? -1.855 -20.438 -12.289 1 97.06 416 GLU A C 1
ATOM 3345 O O . GLU A 1 416 ? -2.824 -20.25 -13.031 1 97.06 416 GLU A O 1
ATOM 3350 N N . ILE A 1 417 ? -1.855 -20.172 -11.008 1 96.25 417 ILE A N 1
ATOM 3351 C CA . ILE A 1 417 ? -3.07 -19.641 -10.391 1 96.25 417 ILE A CA 1
ATOM 3352 C C . ILE A 1 417 ? -2.988 -18.125 -10.312 1 96.25 417 ILE A C 1
ATOM 3354 O O . ILE A 1 417 ? -3.988 -17.453 -10.039 1 96.25 417 ILE A O 1
ATOM 3358 N N . GLY A 1 418 ? -1.772 -17.641 -10.508 1 94.38 418 GLY A N 1
ATOM 3359 C CA . GLY A 1 418 ? -1.589 -16.203 -10.352 1 94.38 418 GLY A CA 1
ATOM 3360 C C . GLY A 1 418 ? -1.182 -15.508 -11.633 1 94.38 418 GLY A C 1
ATOM 3361 O O . GLY A 1 418 ? -0.885 -16.172 -12.633 1 94.38 418 GLY A O 1
ATOM 3362 N N . ALA A 1 419 ? -1.254 -14.195 -11.625 1 90.56 419 ALA A N 1
ATOM 3363 C CA . ALA A 1 419 ? -0.836 -13.352 -12.742 1 90.56 419 ALA A CA 1
ATOM 3364 C C . ALA A 1 419 ? 0.403 -12.539 -12.375 1 90.56 419 ALA A C 1
ATOM 3366 O O . ALA A 1 419 ? 0.545 -12.086 -11.242 1 90.56 419 ALA A O 1
ATOM 3367 N N . PHE A 1 420 ? 1.313 -12.492 -13.188 1 91.69 420 PHE A N 1
ATOM 3368 C CA . PHE A 1 420 ? 2.518 -11.672 -13.125 1 91.69 420 PHE A CA 1
ATOM 3369 C C . PHE A 1 420 ? 2.375 -10.438 -14 1 91.69 420 PHE A C 1
ATOM 3371 O O . PHE A 1 420 ? 2.693 -10.477 -15.195 1 91.69 420 PHE A O 1
ATOM 3378 N N . VAL A 1 421 ? 2.02 -9.312 -13.398 1 84.56 421 VAL A N 1
ATOM 3379 C CA . VAL A 1 421 ? 1.546 -8.172 -14.172 1 84.56 421 VAL A CA 1
ATOM 3380 C C . VAL A 1 421 ? 2.533 -7.016 -14.039 1 84.56 421 VAL A C 1
ATOM 3382 O O . VAL A 1 421 ? 3.123 -6.812 -12.977 1 84.56 421 VAL A O 1
ATOM 3385 N N . ARG A 1 422 ? 2.654 -6.25 -15.07 1 81.19 422 ARG A N 1
ATOM 3386 C CA . ARG A 1 422 ? 3.434 -5.02 -15.023 1 81.19 422 ARG A CA 1
ATOM 3387 C C . ARG A 1 422 ? 2.641 -3.895 -14.367 1 81.19 422 ARG A C 1
ATOM 3389 O O . ARG A 1 422 ? 1.558 -3.535 -14.836 1 81.19 422 ARG A O 1
ATOM 3396 N N . LEU A 1 423 ? 3.197 -3.377 -13.328 1 80.19 423 LEU A N 1
ATOM 3397 C CA . LEU A 1 423 ? 2.521 -2.33 -12.57 1 80.19 423 LEU A CA 1
ATOM 3398 C C . LEU A 1 423 ? 2.355 -1.069 -13.414 1 80.19 423 LEU A C 1
ATOM 3400 O O . LEU A 1 423 ? 1.355 -0.36 -13.289 1 80.19 423 LEU A O 1
ATOM 3404 N N . ASP A 1 424 ? 3.301 -0.771 -14.266 1 72.12 424 ASP A N 1
ATOM 3405 C CA . ASP A 1 424 ? 3.322 0.444 -15.078 1 72.12 424 ASP A CA 1
ATOM 3406 C C . ASP A 1 424 ? 2.154 0.471 -16.062 1 72.12 424 ASP A C 1
ATOM 3408 O O . ASP A 1 424 ? 1.787 1.533 -16.562 1 72.12 424 ASP A O 1
ATOM 3412 N N . ASP A 1 425 ? 1.592 -0.685 -16.344 1 67.44 425 ASP A N 1
ATOM 3413 C CA . ASP A 1 425 ? 0.52 -0.788 -17.328 1 67.44 425 ASP A CA 1
ATOM 3414 C C . ASP A 1 425 ? -0.849 -0.64 -16.656 1 67.44 425 ASP A C 1
ATOM 3416 O O . ASP A 1 425 ? -1.873 -0.593 -17.344 1 67.44 425 ASP A O 1
ATOM 3420 N N . LEU A 1 426 ? -0.801 -0.576 -15.375 1 70.12 426 LEU A N 1
ATOM 3421 C CA . LEU A 1 426 ? -2.059 -0.521 -14.641 1 70.12 426 LEU A CA 1
ATOM 3422 C C . LEU A 1 426 ? -2.352 0.899 -14.164 1 70.12 426 LEU A C 1
ATOM 3424 O O . LEU A 1 426 ? -1.429 1.695 -13.977 1 70.12 426 LEU A O 1
ATOM 3428 N N . ASP A 1 427 ? -3.605 1.139 -14.07 1 65.06 427 ASP A N 1
ATOM 3429 C CA . ASP A 1 427 ? -3.998 2.377 -13.406 1 65.06 427 ASP A CA 1
ATOM 3430 C C . ASP A 1 427 ? -3.59 2.367 -11.938 1 65.06 427 ASP A C 1
ATOM 3432 O O . ASP A 1 427 ? -3.57 1.312 -11.305 1 65.06 427 ASP A O 1
ATOM 3436 N N . ALA A 1 428 ? -3.211 3.537 -11.484 1 66.5 428 ALA A N 1
ATOM 3437 C CA . ALA A 1 428 ? -2.781 3.658 -10.094 1 66.5 428 ALA A CA 1
ATOM 3438 C C . ALA A 1 428 ? -3.834 3.094 -9.141 1 66.5 428 ALA A C 1
ATOM 3440 O O . ALA A 1 428 ? -3.5 2.416 -8.172 1 66.5 428 ALA A O 1
ATOM 3441 N N . GLY A 1 429 ? -5.008 3.273 -9.438 1 73.25 429 GLY A N 1
ATOM 3442 C CA . GLY A 1 429 ? -6.086 2.818 -8.578 1 73.25 429 GLY A CA 1
ATOM 3443 C C . GLY A 1 429 ? -6.172 1.307 -8.477 1 73.25 429 GLY A C 1
ATOM 3444 O O . GLY A 1 429 ? -6.594 0.771 -7.449 1 73.25 429 GLY A O 1
ATOM 3445 N N . TYR A 1 430 ? -5.699 0.664 -9.477 1 75 430 TYR A N 1
ATOM 3446 C CA . TYR A 1 430 ? -5.773 -0.792 -9.492 1 75 430 TYR A CA 1
ATOM 3447 C C . TYR A 1 430 ? -4.824 -1.398 -8.469 1 75 430 TYR A C 1
ATOM 3449 O O . TYR A 1 430 ? -5.188 -2.336 -7.754 1 75 430 TYR A O 1
ATOM 3457 N N . ALA A 1 431 ? -3.617 -0.822 -8.406 1 79.06 431 ALA A N 1
ATOM 3458 C CA . ALA A 1 431 ? -2.621 -1.334 -7.465 1 79.06 431 ALA A CA 1
ATOM 3459 C C . ALA A 1 431 ? -3.111 -1.222 -6.027 1 79.06 431 ALA A C 1
ATOM 3461 O O . ALA A 1 431 ? -2.9 -2.131 -5.219 1 79.06 431 ALA A O 1
ATOM 3462 N N . PHE A 1 432 ? -3.805 -0.245 -5.758 1 81.75 432 PHE A N 1
ATOM 3463 C CA . PHE A 1 432 ? -4.277 -0.023 -4.395 1 81.75 432 PHE A CA 1
ATOM 3464 C C . PHE A 1 432 ? -5.48 -0.906 -4.09 1 81.75 432 PHE A C 1
ATOM 3466 O O . PHE A 1 432 ? -5.668 -1.33 -2.945 1 81.75 432 PHE A O 1
ATOM 3473 N N . LYS A 1 433 ? -6.199 -1.195 -5.121 1 77.75 433 LYS A N 1
ATOM 3474 C CA . LYS A 1 433 ? -7.344 -2.08 -4.941 1 77.75 433 LYS A CA 1
ATOM 3475 C C . LYS A 1 433 ? -6.898 -3.51 -4.652 1 77.75 433 LYS A C 1
ATOM 3477 O O . LYS A 1 433 ? -7.566 -4.238 -3.918 1 77.75 433 LYS A O 1
ATOM 3482 N N . GLU A 1 434 ? -5.746 -3.842 -5.18 1 81.12 434 GLU A N 1
ATOM 3483 C CA . GLU A 1 434 ? -5.266 -5.215 -5.07 1 81.12 434 GLU A CA 1
ATOM 3484 C C . GLU A 1 434 ? -4.16 -5.332 -4.023 1 81.12 434 GLU A C 1
ATOM 3486 O O . GLU A 1 434 ? -3.523 -6.379 -3.896 1 81.12 434 GLU A O 1
ATOM 3491 N N . ILE A 1 435 ? -3.971 -4.297 -3.293 1 84.25 435 ILE A N 1
ATOM 3492 C CA . ILE A 1 435 ? -2.816 -4.203 -2.406 1 84.25 435 ILE A CA 1
ATOM 3493 C C . ILE A 1 435 ? -2.883 -5.309 -1.355 1 84.25 435 ILE A C 1
ATOM 3495 O O . ILE A 1 435 ? -1.85 -5.793 -0.888 1 84.25 435 ILE A O 1
ATOM 3499 N N . ASP A 1 436 ? -4.07 -5.855 -1.095 1 85.38 436 ASP A N 1
ATOM 3500 C CA . ASP A 1 436 ? -4.258 -6.805 -0.004 1 85.38 436 ASP A CA 1
ATOM 3501 C C . ASP A 1 436 ? -3.963 -8.234 -0.462 1 85.38 436 ASP A C 1
ATOM 3503 O O . ASP A 1 436 ? -3.855 -9.141 0.36 1 85.38 436 ASP A O 1
ATOM 3507 N N . ARG A 1 437 ? -3.73 -8.422 -1.701 1 88.19 437 ARG A N 1
ATOM 3508 C CA . ARG A 1 437 ? -3.518 -9.781 -2.188 1 88.19 437 ARG A CA 1
ATOM 3509 C C . ARG A 1 437 ? -2.283 -9.859 -3.08 1 88.19 437 ARG A C 1
ATOM 3511 O O . ARG A 1 437 ? -1.918 -10.938 -3.553 1 88.19 437 ARG A O 1
ATOM 3518 N N . SER A 1 438 ? -1.677 -8.75 -3.229 1 91.38 438 SER A N 1
ATOM 3519 C CA . SER A 1 438 ? -0.607 -8.695 -4.219 1 91.38 438 SER A CA 1
ATOM 3520 C C . SER A 1 438 ? 0.764 -8.664 -3.553 1 91.38 438 SER A C 1
ATOM 3522 O O . SER A 1 438 ? 0.882 -8.289 -2.385 1 91.38 438 SER A O 1
ATOM 3524 N N . ILE A 1 439 ? 1.731 -9.164 -4.219 1 95.25 439 ILE A N 1
ATOM 3525 C CA . ILE A 1 439 ? 3.148 -8.992 -3.916 1 95.25 439 ILE A CA 1
ATOM 3526 C C . ILE A 1 439 ? 3.783 -8.055 -4.941 1 95.25 439 ILE A C 1
ATOM 3528 O O . ILE A 1 439 ? 3.746 -8.32 -6.145 1 95.25 439 ILE A O 1
ATOM 3532 N N . PHE A 1 440 ? 4.324 -6.934 -4.449 1 92.88 440 PHE A N 1
ATOM 3533 C CA . PHE A 1 440 ? 4.902 -5.922 -5.328 1 92.88 440 PHE A CA 1
ATOM 3534 C C . PHE A 1 440 ? 6.414 -6.09 -5.422 1 92.88 440 PHE A C 1
ATOM 3536 O O . PHE A 1 440 ? 7.074 -6.391 -4.426 1 92.88 440 PHE A O 1
ATOM 3543 N N . MET A 1 441 ? 6.945 -5.906 -6.594 1 94 441 MET A N 1
ATOM 3544 C CA . MET A 1 441 ? 8.391 -5.969 -6.809 1 94 441 MET A CA 1
ATOM 3545 C C . MET A 1 441 ? 8.891 -4.703 -7.496 1 94 441 MET A C 1
ATOM 3547 O O . MET A 1 441 ? 8.484 -4.395 -8.617 1 94 441 MET A O 1
ATOM 3551 N N . ASN A 1 442 ? 9.711 -3.988 -6.855 1 91.06 442 ASN A N 1
ATOM 3552 C CA . ASN A 1 442 ? 10.375 -2.789 -7.359 1 91.06 442 ASN A CA 1
ATOM 3553 C C . ASN A 1 442 ? 9.367 -1.76 -7.859 1 91.06 442 ASN A C 1
ATOM 3555 O O . ASN A 1 442 ? 9.469 -1.277 -8.984 1 91.06 442 ASN A O 1
ATOM 3559 N N . PRO A 1 443 ? 8.43 -1.414 -7.066 1 86.44 443 PRO A N 1
ATOM 3560 C CA . PRO A 1 443 ? 7.426 -0.45 -7.527 1 86.44 443 PRO A CA 1
ATOM 3561 C C . PRO A 1 443 ? 8.039 0.902 -7.895 1 86.44 443 PRO A C 1
ATOM 3563 O O . PRO A 1 443 ? 7.391 1.714 -8.562 1 86.44 443 PRO A O 1
ATOM 3566 N N . ASP A 1 444 ? 9.25 1.131 -7.539 1 78 444 ASP A N 1
ATOM 3567 C CA . ASP A 1 444 ? 9.922 2.41 -7.758 1 78 444 ASP A CA 1
ATOM 3568 C C . ASP A 1 444 ? 10.695 2.406 -9.07 1 78 444 ASP A C 1
ATOM 3570 O O . ASP A 1 444 ? 11.258 3.428 -9.469 1 78 444 ASP A O 1
ATOM 3574 N N . LYS A 1 445 ? 10.766 1.362 -9.672 1 80.75 445 LYS A N 1
ATOM 3575 C CA . LYS A 1 445 ? 11.523 1.245 -10.906 1 80.75 445 LYS A CA 1
ATOM 3576 C C . LYS A 1 445 ? 10.602 1.06 -12.109 1 80.75 445 LYS A C 1
ATOM 3578 O O . LYS A 1 445 ? 9.406 0.814 -11.938 1 80.75 445 LYS A O 1
ATOM 3583 N N . ILE A 1 446 ? 11.273 1.275 -13.211 1 77.75 446 ILE A N 1
ATOM 3584 C CA . ILE A 1 446 ? 10.578 0.954 -14.453 1 77.75 446 ILE A CA 1
ATOM 3585 C C . ILE A 1 446 ? 10.43 -0.56 -14.586 1 77.75 446 ILE A C 1
ATOM 3587 O O . ILE A 1 446 ? 11.328 -1.312 -14.188 1 77.75 446 ILE A O 1
ATOM 3591 N N . ASN A 1 447 ? 9.258 -1.078 -15.047 1 80.75 447 ASN A N 1
ATOM 3592 C CA . ASN A 1 447 ? 8.938 -2.494 -15.195 1 80.75 447 ASN A CA 1
ATOM 3593 C C . ASN A 1 447 ? 8.633 -3.143 -13.852 1 80.75 447 ASN A C 1
ATOM 3595 O O . ASN A 1 447 ? 9.047 -4.277 -13.594 1 80.75 447 ASN A O 1
ATOM 3599 N N . ALA A 1 448 ? 8.141 -2.316 -12.984 1 88 448 ALA A N 1
ATOM 3600 C CA . ALA A 1 448 ? 7.664 -2.85 -11.711 1 88 448 ALA A CA 1
ATOM 3601 C C . ALA A 1 448 ? 6.645 -3.965 -11.93 1 88 448 ALA A C 1
ATOM 3603 O O . ALA A 1 448 ? 5.906 -3.953 -12.922 1 88 448 ALA A O 1
ATOM 3604 N N . ARG A 1 449 ? 6.645 -4.922 -11.047 1 89.75 449 ARG A N 1
ATOM 3605 C CA . ARG A 1 449 ? 5.762 -6.07 -11.227 1 89.75 449 ARG A CA 1
ATOM 3606 C C . ARG A 1 449 ? 4.852 -6.254 -10.016 1 89.75 449 ARG A C 1
ATOM 3608 O O . ARG A 1 449 ? 5.191 -5.828 -8.906 1 89.75 449 ARG A O 1
ATOM 3615 N N . LEU A 1 450 ? 3.799 -6.82 -10.289 1 90.44 450 LEU A N 1
ATOM 3616 C CA . LEU A 1 450 ? 2.824 -7.242 -9.289 1 90.44 450 LEU A CA 1
ATOM 3617 C C . LEU A 1 450 ? 2.385 -8.68 -9.539 1 90.44 450 LEU A C 1
ATOM 3619 O O . LEU A 1 450 ? 2.076 -9.055 -10.672 1 90.44 450 LEU A O 1
ATOM 3623 N N . VAL A 1 451 ? 2.473 -9.547 -8.484 1 94.25 451 VAL A N 1
ATOM 3624 C CA . VAL A 1 451 ? 2.006 -10.922 -8.586 1 94.25 451 VAL A CA 1
ATOM 3625 C C . VAL A 1 451 ? 0.781 -11.125 -7.699 1 94.25 451 VAL A C 1
ATOM 3627 O O . VAL A 1 451 ? 0.834 -10.867 -6.492 1 94.25 451 VAL A O 1
ATOM 3630 N N . MET A 1 452 ? -0.309 -11.617 -8.273 1 93.25 452 MET A N 1
ATOM 3631 C CA . MET A 1 452 ? -1.533 -11.805 -7.504 1 93.25 452 MET A CA 1
ATOM 3632 C C . MET A 1 452 ? -2.279 -13.055 -7.957 1 93.25 452 MET A C 1
ATOM 3634 O O . MET A 1 452 ? -2.26 -13.398 -9.141 1 93.25 452 MET A O 1
ATOM 3638 N N . PRO A 1 453 ? -2.926 -13.68 -7.02 1 92.5 453 PRO A N 1
ATOM 3639 C CA . PRO A 1 453 ? -3.783 -14.797 -7.422 1 92.5 453 PRO A CA 1
ATOM 3640 C C . PRO A 1 453 ? -4.996 -14.344 -8.227 1 92.5 453 PRO A C 1
ATOM 3642 O O . PRO A 1 453 ? -5.633 -13.344 -7.895 1 92.5 453 PRO A O 1
ATOM 3645 N N . VAL A 1 454 ? -5.32 -15.086 -9.297 1 88.81 454 VAL A N 1
ATOM 3646 C CA . VAL A 1 454 ? -6.422 -14.648 -10.156 1 88.81 454 VAL A CA 1
ATOM 3647 C C . VAL A 1 454 ? -7.367 -15.82 -10.414 1 88.81 454 VAL A C 1
ATOM 3649 O O . VAL A 1 454 ? -8.492 -15.625 -10.883 1 88.81 454 VAL A O 1
ATOM 3652 N N . ALA A 1 455 ? -6.934 -17.047 -10.133 1 90.5 455 ALA A N 1
ATOM 3653 C CA . ALA A 1 455 ? -7.75 -18.234 -10.367 1 90.5 455 ALA A CA 1
ATOM 3654 C C . ALA A 1 455 ? -7.516 -19.281 -9.289 1 90.5 455 ALA A C 1
ATOM 3656 O O . ALA A 1 455 ? -6.496 -19.25 -8.594 1 90.5 455 ALA A O 1
ATOM 3657 N N . SER A 1 456 ? -8.469 -20.156 -9.164 1 90.75 456 SER A N 1
ATOM 3658 C CA . SER A 1 456 ? -8.281 -21.297 -8.266 1 90.75 456 SER A CA 1
ATOM 3659 C C . SER A 1 456 ? -7.586 -22.453 -8.984 1 90.75 456 SER A C 1
ATOM 3661 O O . SER A 1 456 ? -7.621 -22.531 -10.211 1 90.75 456 SER A O 1
ATOM 3663 N N . TYR A 1 457 ? -6.941 -23.234 -8.188 1 94.5 457 TYR A N 1
ATOM 3664 C CA . TYR A 1 457 ? -6.289 -24.406 -8.773 1 94.5 457 TYR A CA 1
ATOM 3665 C C . TYR A 1 457 ? -7.305 -25.312 -9.461 1 94.5 457 TYR A C 1
ATOM 3667 O O . TYR A 1 457 ? -7.035 -25.859 -10.539 1 94.5 457 TYR A O 1
ATOM 3675 N N . LYS A 1 458 ? -8.469 -25.438 -8.867 1 91.88 458 LYS A N 1
ATOM 3676 C CA . LYS A 1 458 ? -9.523 -26.266 -9.445 1 91.88 458 LYS A CA 1
ATOM 3677 C C . LYS A 1 458 ? -9.914 -25.766 -10.828 1 91.88 458 LYS A C 1
ATOM 3679 O O . LYS A 1 458 ? -10.133 -26.562 -11.742 1 91.88 458 LYS A O 1
ATOM 3684 N N . ASP A 1 459 ? -9.938 -24.516 -11.016 1 92.06 459 ASP A N 1
ATOM 3685 C CA . ASP A 1 459 ? -10.359 -23.922 -12.273 1 92.06 459 ASP A CA 1
ATOM 3686 C C . ASP A 1 459 ? -9.312 -24.125 -13.359 1 92.06 459 ASP A C 1
ATOM 3688 O O . ASP A 1 459 ? -9.648 -24.422 -14.508 1 92.06 459 ASP A O 1
ATOM 3692 N N . ILE A 1 460 ? -8.07 -24.031 -12.992 1 96 460 ILE A N 1
ATOM 3693 C CA . ILE A 1 460 ? -7.059 -24.031 -14.039 1 96 460 ILE A CA 1
ATOM 3694 C C . ILE A 1 460 ? -6.805 -25.453 -14.516 1 96 460 ILE A C 1
ATOM 3696 O O . ILE A 1 460 ? -6.324 -25.672 -15.625 1 96 460 ILE A O 1
ATOM 3700 N N . ILE A 1 461 ? -7.152 -26.484 -13.688 1 96.62 461 ILE A N 1
ATOM 3701 C CA . ILE A 1 461 ? -6.867 -27.859 -14.078 1 96.62 461 ILE A CA 1
ATOM 3702 C C . ILE A 1 461 ? -8.148 -28.547 -14.555 1 96.62 461 ILE A C 1
ATOM 3704 O O . ILE A 1 461 ? -8.156 -29.75 -14.82 1 96.62 461 ILE A O 1
ATOM 3708 N N . LYS A 1 462 ? -9.258 -27.938 -14.641 1 94.75 462 LYS A N 1
ATOM 3709 C CA . LYS A 1 462 ? -10.555 -28.484 -15.023 1 94.75 462 LYS A CA 1
ATOM 3710 C C . LYS A 1 462 ? -10.562 -28.906 -16.484 1 94.75 462 LYS A C 1
ATOM 3712 O O . LYS A 1 462 ? -11.172 -29.906 -16.844 1 94.75 462 LYS A O 1
ATOM 3717 N N . GLY A 1 463 ? -9.906 -28.203 -17.312 1 95.88 463 GLY A N 1
ATOM 3718 C CA . GLY A 1 463 ? -9.961 -28.422 -18.75 1 95.88 463 GLY A CA 1
ATOM 3719 C C . GLY A 1 463 ? -11.188 -27.812 -19.406 1 95.88 463 GLY A C 1
ATOM 3720 O O . GLY A 1 463 ? -12.32 -28.188 -19.094 1 95.88 463 GLY A O 1
ATOM 3721 N N . TYR A 1 464 ? -10.961 -26.875 -20.266 1 96.88 464 TYR A N 1
ATOM 3722 C CA . TYR A 1 464 ? -12.031 -26.188 -20.969 1 96.88 464 TYR A CA 1
ATOM 3723 C C . TYR A 1 464 ? -11.945 -26.422 -22.469 1 96.88 464 TYR A C 1
ATOM 3725 O O . TYR A 1 464 ? -10.883 -26.25 -23.062 1 96.88 464 TYR A O 1
ATOM 3733 N N . PRO A 1 465 ? -13.039 -26.828 -23.078 1 97.69 465 PRO A N 1
ATOM 3734 C CA . PRO A 1 465 ? -13.008 -26.953 -24.531 1 97.69 465 PRO A CA 1
ATOM 3735 C C . PRO A 1 465 ? -12.766 -25.625 -25.234 1 97.69 465 PRO A C 1
ATOM 3737 O O . PRO A 1 465 ? -13.414 -24.625 -24.906 1 97.69 465 PRO A O 1
ATOM 3740 N N . ILE A 1 466 ? -11.898 -25.594 -26.188 1 98 466 ILE A N 1
ATOM 3741 C CA . ILE A 1 466 ? 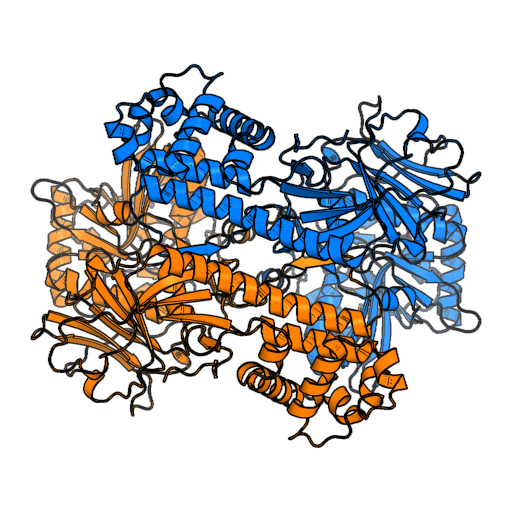-11.523 -24.359 -26.859 1 98 466 ILE A CA 1
ATOM 3742 C C . ILE A 1 466 ? -12.531 -24.047 -27.969 1 98 466 ILE A C 1
ATOM 3744 O O . ILE A 1 466 ? -12.75 -24.859 -28.875 1 98 466 ILE A O 1
ATOM 3748 N N . ASP A 1 467 ? -13.117 -22.844 -27.891 1 97.31 467 ASP A N 1
ATOM 3749 C CA . ASP A 1 467 ? -14.047 -22.422 -28.938 1 97.31 467 ASP A CA 1
ATOM 3750 C C . ASP A 1 467 ? -13.359 -21.516 -29.953 1 97.31 467 ASP A C 1
ATOM 3752 O O . ASP A 1 467 ? -13.594 -21.641 -31.156 1 97.31 467 ASP A O 1
ATOM 3756 N N . LEU A 1 468 ? -12.633 -20.594 -29.438 1 96.81 468 LEU A N 1
ATOM 3757 C CA . LEU A 1 468 ? -11.906 -19.625 -30.25 1 96.81 468 LEU A CA 1
ATOM 3758 C C . LEU A 1 468 ? -10.414 -19.672 -29.938 1 96.81 468 LEU A C 1
ATOM 3760 O O . LEU A 1 468 ? -10.016 -19.656 -28.766 1 96.81 468 LEU A O 1
ATOM 3764 N N . PHE A 1 469 ? -9.617 -19.812 -30.938 1 97.81 469 PHE A N 1
ATOM 3765 C CA . PHE A 1 469 ? -8.164 -19.734 -30.828 1 97.81 469 PHE A CA 1
ATOM 3766 C C . PHE A 1 469 ? -7.625 -18.578 -31.672 1 97.81 469 PHE A C 1
ATOM 3768 O O . PHE A 1 469 ? -7.57 -18.672 -32.906 1 97.81 469 PHE A O 1
ATOM 3775 N N . LEU A 1 470 ? -7.172 -17.531 -31.016 1 96.69 470 LEU A N 1
ATOM 3776 C CA . LEU A 1 470 ? -6.809 -16.297 -31.719 1 96.69 470 LEU A CA 1
ATOM 3777 C C . LEU A 1 470 ? -5.348 -15.945 -31.469 1 96.69 470 LEU A C 1
ATOM 3779 O O . LEU A 1 470 ? -4.887 -15.945 -30.328 1 96.69 470 LEU A O 1
ATOM 3783 N N . TYR A 1 471 ? -4.621 -15.688 -32.469 1 96.44 471 TYR A N 1
ATOM 3784 C CA . TYR A 1 471 ? -3.266 -15.156 -32.375 1 96.44 471 TYR A CA 1
ATOM 3785 C C . TYR A 1 471 ? -3.289 -13.641 -32.188 1 96.44 471 TYR A C 1
ATOM 3787 O O . TYR A 1 471 ? -3.936 -12.922 -32.938 1 96.44 471 TYR A O 1
ATOM 3795 N N . ALA A 1 472 ? -2.594 -13.156 -31.156 1 94.19 472 ALA A N 1
ATOM 3796 C CA . ALA A 1 472 ? -2.553 -11.719 -30.891 1 94.19 472 ALA A CA 1
ATOM 3797 C C . ALA A 1 472 ? -1.603 -11.008 -31.844 1 94.19 472 ALA A C 1
ATOM 3799 O O . ALA A 1 472 ? -0.382 -11.086 -31.703 1 94.19 472 ALA A O 1
ATOM 3800 N N . ASN A 1 473 ? -2.139 -10.281 -32.781 1 91.56 473 ASN A N 1
ATOM 3801 C CA . ASN A 1 473 ? -1.409 -9.492 -33.75 1 91.56 473 ASN A CA 1
ATOM 3802 C C . ASN A 1 473 ? -1.378 -8.008 -33.375 1 91.56 473 ASN A C 1
ATOM 3804 O O . ASN A 1 473 ? -2.385 -7.312 -33.5 1 91.56 473 ASN A O 1
ATOM 3808 N N . ASN A 1 474 ? -0.166 -7.566 -32.938 1 89.56 474 ASN A N 1
ATOM 3809 C CA . ASN A 1 474 ? -0.108 -6.188 -32.469 1 89.56 474 ASN A CA 1
ATOM 3810 C C . ASN A 1 474 ? 0.579 -5.277 -33.5 1 89.56 474 ASN A C 1
ATOM 3812 O O . ASN A 1 474 ? 0.878 -4.121 -33.188 1 89.56 474 ASN A O 1
ATOM 3816 N N . TYR A 1 475 ? 0.893 -5.715 -34.688 1 89.81 475 TYR A N 1
ATOM 3817 C CA . TYR A 1 475 ? 1.736 -4.965 -35.625 1 89.81 475 TYR A CA 1
ATOM 3818 C C . TYR A 1 475 ? 0.963 -4.578 -36.875 1 89.81 475 TYR A C 1
ATOM 3820 O O . TYR A 1 475 ? 1.436 -3.771 -37.688 1 89.81 475 TYR A O 1
ATOM 3828 N N . GLU A 1 476 ? -0.148 -5.102 -37.094 1 87.94 476 GLU A N 1
ATOM 3829 C CA . GLU A 1 476 ? -0.981 -4.734 -38.219 1 87.94 476 GLU A CA 1
ATOM 3830 C C . GLU A 1 476 ? -2.109 -3.795 -37.812 1 87.94 476 GLU A C 1
ATOM 3832 O O . GLU A 1 476 ? -2.73 -3.994 -36.75 1 87.94 476 GLU A O 1
ATOM 3837 N N . GLU A 1 477 ? -2.357 -2.797 -38.469 1 84.88 477 GLU A N 1
ATOM 3838 C CA . GLU A 1 477 ? -3.432 -1.844 -38.188 1 84.88 477 GLU A CA 1
ATOM 3839 C C . GLU A 1 477 ? -4.766 -2.346 -38.75 1 84.88 477 GLU A C 1
ATOM 3841 O O . GLU A 1 477 ? -4.801 -3.049 -39.75 1 84.88 477 GLU A O 1
ATOM 3846 N N . VAL A 1 478 ? -5.754 -1.949 -38 1 85.31 478 VAL A N 1
ATOM 3847 C CA . VAL A 1 478 ? -7.102 -2.244 -38.469 1 85.31 478 VAL A CA 1
ATOM 3848 C C . VAL A 1 478 ? -7.512 -1.209 -39.531 1 85.31 478 VAL A C 1
ATOM 3850 O O . VAL A 1 478 ? -7.633 -0.021 -39.219 1 85.31 478 VAL A O 1
ATOM 3853 N N . LYS A 1 479 ? -7.57 -1.352 -40.75 1 74.81 479 LYS A N 1
ATOM 3854 C CA . LYS A 1 479 ? -7.996 -0.497 -41.844 1 74.81 479 LYS A CA 1
ATOM 3855 C C . LYS A 1 479 ? -9 -1.218 -42.75 1 74.81 479 LYS A C 1
ATOM 3857 O O . LYS A 1 479 ? -9.383 -2.354 -42.469 1 74.81 479 LYS A O 1
ATOM 3862 N N . GLU A 1 480 ? -9.289 -0.44 -43.938 1 67.88 480 GLU A N 1
ATOM 3863 C CA . GLU A 1 480 ? -10.219 -0.974 -44.906 1 67.88 480 GLU A CA 1
ATOM 3864 C C . GLU A 1 480 ? -9.781 -2.354 -45.406 1 67.88 480 GLU A C 1
ATOM 3866 O O . GLU A 1 480 ? -8.672 -2.518 -45.906 1 67.88 480 GLU A O 1
ATOM 3871 N N . GLY A 1 481 ? -10.531 -3.512 -45.031 1 66 481 GLY A N 1
ATOM 3872 C CA . GLY A 1 481 ? -10.297 -4.891 -45.406 1 66 481 GLY A CA 1
ATOM 3873 C C . GLY A 1 481 ? -9.711 -5.742 -44.312 1 66 481 GLY A C 1
ATOM 3874 O O . GLY A 1 481 ? -9.766 -6.973 -44.375 1 66 481 GLY A O 1
ATOM 3875 N N . ASN A 1 482 ? -9.047 -5.125 -43.281 1 77.94 482 ASN A N 1
ATOM 3876 C CA . ASN A 1 482 ? -8.5 -5.855 -42.156 1 77.94 482 ASN A CA 1
ATOM 3877 C C . ASN A 1 482 ? -9.312 -5.605 -40.875 1 77.94 482 ASN A C 1
ATOM 3879 O O . ASN A 1 482 ? -9.188 -4.547 -40.25 1 77.94 482 ASN A O 1
ATOM 3883 N N . GLU A 1 483 ? -9.992 -6.609 -40.531 1 89.06 483 GLU A N 1
ATOM 3884 C CA . GLU A 1 483 ? -10.875 -6.484 -39.375 1 89.06 483 GLU A CA 1
ATOM 3885 C C . GLU A 1 483 ? -10.125 -6.777 -38.094 1 89.06 483 GLU A C 1
ATOM 3887 O O . GLU A 1 483 ? -8.992 -7.254 -38.094 1 89.06 483 GLU A O 1
ATOM 3892 N N . GLU A 1 484 ? -10.758 -6.406 -37.062 1 92.62 484 GLU A N 1
ATOM 3893 C CA . GLU A 1 484 ? -10.164 -6.617 -35.719 1 92.62 484 GLU A CA 1
ATOM 3894 C C . GLU A 1 484 ? -9.898 -8.094 -35.469 1 92.62 484 GLU A C 1
ATOM 3896 O O . GLU A 1 484 ? -8.875 -8.461 -34.906 1 92.62 484 GLU A O 1
ATOM 3901 N N . ILE A 1 485 ? -10.797 -8.922 -35.938 1 94.56 485 ILE A N 1
ATOM 3902 C CA . ILE A 1 485 ? -10.625 -10.367 -35.844 1 94.56 485 ILE A CA 1
ATOM 3903 C C . ILE A 1 485 ? -10.867 -11.008 -37.219 1 94.56 485 ILE A C 1
ATOM 3905 O O . ILE A 1 485 ? -11.875 -10.734 -37.875 1 94.56 485 ILE A O 1
ATOM 3909 N N . THR A 1 486 ? -9.922 -11.766 -37.75 1 94.88 486 THR A N 1
ATOM 3910 C CA . THR A 1 486 ? -10.039 -12.531 -39 1 94.88 486 THR A CA 1
ATOM 3911 C C . THR A 1 486 ? -9.797 -14.016 -38.719 1 94.88 486 THR A C 1
ATOM 3913 O O . THR A 1 486 ? -8.906 -14.383 -37.969 1 94.88 486 THR A O 1
ATOM 3916 N N . PHE A 1 487 ? -10.562 -14.844 -39.375 1 96.75 487 PHE A N 1
ATOM 3917 C CA . PHE A 1 487 ? -10.445 -16.281 -39.156 1 96.75 487 PHE A CA 1
ATOM 3918 C C . PHE A 1 487 ? -9.742 -16.938 -40.375 1 96.75 487 PHE A C 1
ATOM 3920 O O . PHE A 1 487 ? -9.977 -16.547 -41.5 1 96.75 487 PHE A O 1
ATOM 3927 N N . PHE A 1 488 ? -8.891 -17.844 -40.062 1 97.38 488 PHE A N 1
ATOM 3928 C CA . PHE A 1 488 ? -8.25 -18.641 -41.125 1 97.38 488 PHE A CA 1
ATOM 3929 C C . PHE A 1 488 ? -9.219 -19.656 -41.688 1 97.38 488 PHE A C 1
ATOM 3931 O O . PHE A 1 488 ? -10.109 -20.141 -40.969 1 97.38 488 PHE A O 1
ATOM 3938 N N . THR A 1 489 ? -8.977 -20.078 -42.938 1 95.38 489 THR A N 1
ATOM 3939 C CA . THR A 1 489 ? -9.867 -21.031 -43.594 1 95.38 489 THR A CA 1
ATOM 3940 C C . THR A 1 489 ? -9.234 -22.422 -43.625 1 95.38 489 THR A C 1
ATOM 3942 O O . THR A 1 489 ? -9.914 -23.406 -43.906 1 95.38 489 THR A O 1
ATOM 3945 N N . ASN A 1 490 ? -7.945 -22.422 -43.375 1 95.88 490 ASN A N 1
ATOM 3946 C CA . ASN A 1 490 ? -7.258 -23.719 -43.344 1 95.88 490 ASN A CA 1
ATOM 3947 C C . ASN A 1 490 ? -6.148 -23.734 -42.281 1 95.88 490 ASN A C 1
ATOM 3949 O O . ASN A 1 490 ? -5.605 -22.688 -41.938 1 95.88 490 ASN A O 1
ATOM 3953 N N . PRO A 1 491 ? -5.773 -24.922 -41.875 1 97.12 491 PRO A N 1
ATOM 3954 C CA . PRO A 1 491 ? -4.793 -25.031 -40.781 1 97.12 491 PRO A CA 1
ATOM 3955 C C . PRO A 1 491 ? -3.4 -24.562 -41.188 1 97.12 491 PRO A C 1
ATOM 3957 O O . PRO A 1 491 ? -2.668 -24 -40.375 1 97.12 491 PRO A O 1
ATOM 3960 N N . MET A 1 492 ? -3.039 -24.688 -42.406 1 97 492 MET A N 1
ATOM 3961 C CA . MET A 1 492 ? -1.694 -24.359 -42.875 1 97 492 MET A CA 1
ATOM 3962 C C . MET A 1 492 ? -1.426 -22.859 -42.719 1 97 492 MET A C 1
ATOM 3964 O O . MET A 1 492 ? -0.345 -22.469 -42.281 1 97 492 MET A O 1
ATOM 3968 N N . ASP A 1 493 ? -2.373 -22.094 -43.094 1 96.81 493 ASP A N 1
ATOM 3969 C CA . ASP A 1 493 ? -2.227 -20.656 -42.969 1 96.81 493 ASP A CA 1
ATOM 3970 C C . ASP A 1 493 ? -2.121 -20.25 -41.5 1 96.81 493 ASP A C 1
ATOM 3972 O O . ASP A 1 493 ? -1.343 -19.359 -41.125 1 96.81 493 ASP A O 1
ATOM 3976 N N . ALA A 1 494 ? -2.928 -20.875 -40.719 1 97.44 494 ALA A N 1
ATOM 3977 C CA . ALA A 1 494 ? -2.9 -20.609 -39.281 1 97.44 494 ALA A CA 1
ATOM 3978 C C . ALA A 1 494 ? -1.549 -20.969 -38.656 1 97.44 494 ALA A C 1
ATOM 3980 O O . ALA A 1 494 ? -0.985 -20.203 -37.875 1 97.44 494 ALA A O 1
ATOM 3981 N N . ILE A 1 495 ? -1.087 -22.141 -39.062 1 97.75 495 ILE A N 1
ATOM 3982 C CA . ILE A 1 495 ? 0.186 -22.641 -38.562 1 97.75 495 ILE A CA 1
ATOM 3983 C C . ILE A 1 495 ? 1.309 -21.672 -38.938 1 97.75 495 ILE A C 1
ATOM 3985 O O . ILE A 1 495 ? 2.184 -21.375 -38.125 1 97.75 495 ILE A O 1
ATOM 3989 N N . ASP A 1 496 ? 1.274 -21.172 -40.125 1 96.5 496 ASP A N 1
ATOM 3990 C CA . ASP A 1 496 ? 2.314 -20.266 -40.594 1 96.5 496 ASP A CA 1
ATOM 3991 C C . ASP A 1 496 ? 2.4 -19.016 -39.719 1 96.5 496 ASP A C 1
ATOM 3993 O O . ASP A 1 496 ? 3.492 -18.609 -39.312 1 96.5 496 ASP A O 1
ATOM 3997 N N . VAL A 1 497 ? 1.323 -18.5 -39.438 1 95 497 VAL A N 1
ATOM 3998 C CA . VAL A 1 497 ? 1.271 -17.266 -38.656 1 95 497 VAL A CA 1
ATOM 3999 C C . VAL A 1 497 ? 1.702 -17.562 -37.219 1 95 497 VAL A C 1
ATOM 4001 O O . VAL A 1 497 ? 2.533 -16.844 -36.656 1 95 497 VAL A O 1
ATOM 4004 N N . CYS A 1 498 ? 1.133 -18.578 -36.625 1 96.31 498 CYS A N 1
ATOM 4005 C CA . CYS A 1 498 ? 1.396 -18.891 -35.219 1 96.31 498 CYS A CA 1
ATOM 4006 C C . CYS A 1 498 ? 2.838 -19.344 -35.031 1 96.31 498 CYS A C 1
ATOM 4008 O O . CYS A 1 498 ? 3.455 -19.047 -34 1 96.31 498 CYS A O 1
ATOM 4010 N N . LYS A 1 499 ? 3.344 -20.109 -35.938 1 96 499 LYS A N 1
ATOM 4011 C CA . LYS A 1 499 ? 4.719 -20.594 -35.875 1 96 499 LYS A CA 1
ATOM 4012 C C . LYS A 1 499 ? 5.715 -19.438 -36 1 96 499 LYS A C 1
ATOM 4014 O O . LYS A 1 499 ? 6.75 -19.438 -35.312 1 96 499 LYS A O 1
ATOM 4019 N N . LYS A 1 500 ? 5.422 -18.5 -36.906 1 93.75 500 LYS A N 1
ATOM 4020 C CA . LYS A 1 500 ? 6.285 -17.328 -37.062 1 93.75 500 LYS A CA 1
ATOM 4021 C C . LYS A 1 500 ? 6.367 -16.516 -35.781 1 93.75 500 LYS A C 1
ATOM 4023 O O . LYS A 1 500 ? 7.426 -16 -35.438 1 93.75 500 LYS A O 1
ATOM 4028 N N . GLY A 1 501 ? 5.266 -16.406 -35.094 1 93.94 501 GLY A N 1
ATOM 4029 C CA . GLY A 1 501 ? 5.215 -15.719 -33.812 1 93.94 501 GLY A CA 1
ATOM 4030 C C . GLY A 1 501 ? 5.676 -14.273 -33.906 1 93.94 501 GLY A C 1
ATOM 4031 O O . GLY A 1 501 ? 6.449 -13.812 -33.062 1 93.94 501 GLY A O 1
ATOM 4032 N N . ALA A 1 502 ? 5.188 -13.531 -34.844 1 90.12 502 ALA A N 1
ATOM 4033 C CA . ALA A 1 502 ? 5.609 -12.148 -35.094 1 90.12 502 ALA A CA 1
ATOM 4034 C C . ALA A 1 502 ? 4.926 -11.195 -34.094 1 90.12 502 ALA A C 1
ATOM 4036 O O . ALA A 1 502 ? 3.762 -11.398 -33.75 1 90.12 502 ALA A O 1
ATOM 4037 N N . ARG A 1 503 ? 5.688 -10.172 -33.625 1 88.62 503 ARG A N 1
ATOM 4038 C CA . ARG A 1 503 ? 5.125 -9.125 -32.781 1 88.62 503 ARG A CA 1
ATOM 4039 C C . ARG A 1 503 ? 6.004 -7.879 -32.812 1 88.62 503 ARG A C 1
ATOM 4041 O O . ARG A 1 503 ? 7.203 -7.965 -33.062 1 88.62 503 ARG A O 1
ATOM 4048 N N . MET A 1 504 ? 5.379 -6.801 -32.531 1 85.44 504 MET A N 1
ATOM 4049 C CA . MET A 1 504 ? 6.121 -5.57 -32.281 1 85.44 504 MET A CA 1
ATOM 4050 C C . MET A 1 504 ? 6.578 -5.504 -30.828 1 85.44 504 MET A C 1
ATOM 4052 O O . MET A 1 504 ? 5.762 -5.336 -29.922 1 85.44 504 MET A O 1
ATOM 4056 N N . ALA A 1 505 ? 7.844 -5.586 -30.531 1 77.94 505 ALA A N 1
ATOM 4057 C CA . ALA A 1 505 ? 8.375 -5.602 -29.172 1 77.94 505 ALA A CA 1
ATOM 4058 C C . ALA A 1 505 ? 8.203 -4.242 -28.5 1 77.94 505 ALA A C 1
ATOM 4060 O O . ALA A 1 505 ? 8.453 -3.201 -29.109 1 77.94 505 ALA A O 1
ATOM 4061 N N . LYS A 1 506 ? 7.664 -4.156 -27.141 1 69.25 506 LYS A N 1
ATOM 4062 C CA . LYS A 1 506 ? 7.391 -2.91 -26.422 1 69.25 506 LYS A CA 1
ATOM 4063 C C . LYS A 1 506 ? 8.312 -2.75 -25.219 1 69.25 506 LYS A C 1
ATOM 4065 O O . LYS A 1 506 ? 7.953 -2.094 -24.234 1 69.25 506 LYS A O 1
ATOM 4070 N N . GLY A 1 507 ? 9.43 -3.41 -25.25 1 61.78 507 GLY A N 1
ATOM 4071 C CA . GLY A 1 507 ? 10.438 -3.15 -24.25 1 61.78 507 GLY A CA 1
ATOM 4072 C C . GLY A 1 507 ? 10.32 -4.059 -23.031 1 61.78 507 GLY A C 1
ATOM 4073 O O . GLY A 1 507 ? 10.875 -3.76 -21.969 1 61.78 507 GLY A O 1
ATOM 4074 N N . THR A 1 508 ? 9.477 -5.004 -23.047 1 58.47 508 THR A N 1
ATOM 4075 C CA . THR A 1 508 ? 9.414 -5.945 -21.922 1 58.47 508 THR A CA 1
ATOM 4076 C C . THR A 1 508 ? 10.648 -6.832 -21.891 1 58.47 508 THR A C 1
ATOM 4078 O O . THR A 1 508 ? 11.047 -7.316 -20.828 1 58.47 508 THR A O 1
ATOM 4081 N N . THR A 1 509 ? 11.148 -7.141 -23.047 1 59.47 509 THR A N 1
ATOM 4082 C CA . THR A 1 509 ? 12.422 -7.832 -23.234 1 59.47 509 THR A CA 1
ATOM 4083 C C . THR A 1 509 ? 13.453 -6.902 -23.859 1 59.47 509 THR A C 1
ATOM 4085 O O . THR A 1 509 ? 13.195 -5.711 -24.047 1 59.47 509 THR A O 1
ATOM 4088 N N . THR A 1 510 ? 14.57 -7.297 -23.922 1 61.53 510 THR A N 1
ATOM 4089 C CA . THR A 1 510 ? 15.633 -6.484 -24.5 1 61.53 510 THR A CA 1
ATOM 4090 C C . THR A 1 510 ? 15.414 -6.293 -26 1 61.53 510 THR A C 1
ATOM 4092 O O . THR A 1 510 ? 16.125 -5.523 -26.641 1 61.53 510 THR A O 1
ATOM 4095 N N . GLU A 1 511 ? 14.305 -6.875 -26.594 1 68.19 511 GLU A N 1
ATOM 4096 C CA . GLU A 1 511 ? 14.062 -6.832 -28.031 1 68.19 511 GLU A CA 1
ATOM 4097 C C . GLU A 1 511 ? 13.383 -5.527 -28.438 1 68.19 511 GLU A C 1
ATOM 4099 O O . GLU A 1 511 ? 12.617 -4.953 -27.656 1 68.19 511 GLU A O 1
ATOM 4104 N N . LEU A 1 512 ? 13.75 -4.988 -29.672 1 72.44 512 LEU A N 1
ATOM 4105 C CA . LEU A 1 512 ? 13.133 -3.777 -30.203 1 72.44 512 LEU A CA 1
ATOM 4106 C C . LEU A 1 512 ? 12.641 -3.996 -31.641 1 72.44 512 LEU A C 1
ATOM 4108 O O . LEU A 1 512 ? 13.305 -4.668 -32.438 1 72.44 512 LEU A O 1
ATOM 4112 N N . GLY A 1 513 ? 11.438 -3.473 -32.031 1 79.75 513 GLY A N 1
ATOM 4113 C CA . GLY A 1 513 ? 10.922 -3.543 -33.375 1 79.75 513 GLY A CA 1
ATOM 4114 C C . GLY A 1 513 ? 10.133 -4.809 -33.656 1 79.75 513 GLY A C 1
ATOM 4115 O O . GLY A 1 513 ? 9.609 -5.434 -32.719 1 79.75 513 GLY A O 1
ATOM 4116 N N . LEU A 1 514 ? 9.891 -5.078 -34.938 1 86.31 514 LEU A N 1
ATOM 4117 C CA . LEU A 1 514 ? 9.188 -6.285 -35.344 1 86.31 514 LEU A CA 1
ATOM 4118 C C . LEU A 1 514 ? 10.078 -7.516 -35.188 1 86.31 514 LEU A C 1
ATOM 4120 O O . LEU A 1 514 ? 11.102 -7.633 -35.875 1 86.31 514 LEU A O 1
ATOM 4124 N N . VAL A 1 515 ? 9.797 -8.383 -34.344 1 87.19 515 VAL A N 1
ATOM 4125 C CA . VAL A 1 515 ? 10.602 -9.57 -34.031 1 87.19 515 VAL A CA 1
ATOM 4126 C C . VAL A 1 515 ? 9.742 -10.82 -34.219 1 87.19 515 VAL A C 1
ATOM 4128 O O . VAL A 1 515 ? 8.508 -10.742 -34.281 1 87.19 515 VAL A O 1
ATOM 4131 N N . THR A 1 516 ? 10.422 -11.898 -34.406 1 89.75 516 THR A N 1
ATOM 4132 C CA . THR A 1 516 ? 9.742 -13.188 -34.5 1 89.75 516 THR A CA 1
ATOM 4133 C C . THR A 1 516 ? 10.258 -14.141 -33.438 1 89.75 516 THR A C 1
ATOM 4135 O O . THR A 1 516 ? 11.406 -14.031 -33 1 89.75 516 THR A O 1
ATOM 4138 N N . SER A 1 517 ? 9.445 -14.984 -32.938 1 89.75 517 SER A N 1
ATOM 4139 C CA . SER A 1 517 ? 9.758 -16.047 -31.984 1 89.75 517 SER A CA 1
ATOM 4140 C C . SER A 1 517 ? 9 -17.328 -32.312 1 89.75 517 SER A C 1
ATOM 4142 O O . SER A 1 517 ? 7.77 -17.328 -32.406 1 89.75 517 SER A O 1
ATOM 4144 N N . TYR A 1 518 ? 9.734 -18.406 -32.531 1 94.31 518 TYR A N 1
ATOM 4145 C CA . TYR A 1 518 ? 9.117 -19.672 -32.906 1 94.31 518 TYR A CA 1
ATOM 4146 C C . TYR A 1 518 ? 7.895 -19.953 -32.031 1 94.31 518 TYR A C 1
ATOM 4148 O O . TYR A 1 518 ? 8.008 -20.109 -30.812 1 94.31 518 TYR A O 1
ATOM 4156 N N . PHE A 1 519 ? 6.699 -20.031 -32.719 1 96.5 519 PHE A N 1
ATOM 4157 C CA . PHE A 1 519 ? 5.402 -20.375 -32.125 1 96.5 519 PHE A CA 1
ATOM 4158 C C . PHE A 1 519 ? 5.074 -19.438 -30.969 1 96.5 519 PHE A C 1
ATOM 4160 O O . PHE A 1 519 ? 4.324 -19.812 -30.062 1 96.5 519 PHE A O 1
ATOM 4167 N N . ALA A 1 520 ? 5.75 -18.281 -30.891 1 93.56 520 ALA A N 1
ATOM 4168 C CA . ALA A 1 520 ? 5.57 -17.25 -29.875 1 93.56 520 ALA A CA 1
ATOM 4169 C C . ALA A 1 520 ? 5.762 -17.812 -28.469 1 93.56 520 ALA A C 1
ATOM 4171 O O . ALA A 1 520 ? 5.07 -17.406 -27.531 1 93.56 520 ALA A O 1
ATOM 4172 N N . ASN A 1 521 ? 6.625 -18.797 -28.312 1 94.44 521 ASN A N 1
ATOM 4173 C CA . ASN A 1 521 ? 6.805 -19.453 -27.016 1 94.44 521 ASN A CA 1
ATOM 4174 C C . ASN A 1 521 ? 8.266 -19.828 -26.781 1 94.44 521 ASN A C 1
ATOM 4176 O O . ASN A 1 521 ? 8.664 -20.969 -27.047 1 94.44 521 ASN A O 1
ATOM 4180 N N . PRO A 1 522 ? 8.992 -18.969 -26.234 1 92.31 522 PRO A N 1
ATOM 4181 C CA . PRO A 1 522 ? 10.406 -19.234 -25.984 1 92.31 522 PRO A CA 1
ATOM 4182 C C . PRO A 1 522 ? 10.625 -20.219 -24.844 1 92.31 522 PRO A C 1
ATOM 4184 O O . PRO A 1 522 ? 11.758 -20.594 -24.547 1 92.31 522 PRO A O 1
ATOM 4187 N N . PHE A 1 523 ? 9.578 -20.828 -24.281 1 95.75 523 PHE A N 1
ATOM 4188 C CA . PHE A 1 523 ? 9.672 -21.641 -23.078 1 95.75 523 PHE A CA 1
ATOM 4189 C C . PHE A 1 523 ? 9.25 -23.078 -23.375 1 95.75 523 PHE A C 1
ATOM 4191 O O . PHE A 1 523 ? 8.156 -23.5 -22.984 1 95.75 523 PHE A O 1
ATOM 4198 N N . GLY A 1 524 ? 10.18 -23.859 -23.844 1 96.12 524 GLY A N 1
ATOM 4199 C CA . GLY A 1 524 ? 9.883 -25.234 -24.172 1 96.12 524 GLY A CA 1
ATOM 4200 C C . GLY A 1 524 ? 9.883 -25.516 -25.672 1 96.12 524 GLY A C 1
ATOM 4201 O O . GLY A 1 524 ? 10.758 -26.203 -26.172 1 96.12 524 GLY A O 1
ATOM 4202 N N . PRO A 1 525 ? 8.977 -24.938 -26.406 1 94.12 525 PRO A N 1
ATOM 4203 C CA . PRO A 1 525 ? 8.867 -25.141 -27.844 1 94.12 525 PRO A CA 1
ATOM 4204 C C . PRO A 1 525 ? 10.148 -24.781 -28.594 1 94.12 525 PRO A C 1
ATOM 4206 O O . PRO A 1 525 ? 10.586 -25.516 -29.469 1 94.12 525 PRO A O 1
ATOM 4209 N N . VAL A 1 526 ? 10.727 -23.688 -28.25 1 93.94 526 VAL A N 1
ATOM 4210 C CA . VAL A 1 526 ? 11.953 -23.266 -28.922 1 93.94 526 VAL A CA 1
ATOM 4211 C C . VAL A 1 526 ? 13.039 -24.312 -28.703 1 93.94 526 VAL A C 1
ATOM 4213 O O . VAL A 1 526 ? 13.867 -24.562 -29.578 1 93.94 526 VAL A O 1
ATOM 4216 N N . GLN A 1 527 ? 13.062 -24.984 -27.547 1 95.12 527 GLN A N 1
ATOM 4217 C CA . GLN A 1 527 ? 14.086 -25.953 -27.188 1 95.12 527 GLN A CA 1
ATOM 4218 C C . GLN A 1 527 ? 13.836 -27.297 -27.891 1 95.12 527 GLN A C 1
ATOM 4220 O O . GLN A 1 527 ? 14.766 -28.094 -28.062 1 95.12 527 GLN A O 1
ATOM 4225 N N . LYS A 1 528 ? 12.617 -27.547 -28.219 1 96.88 528 LYS A N 1
ATOM 4226 C CA . LYS A 1 528 ? 12.242 -28.828 -28.828 1 96.88 528 LYS A CA 1
ATOM 4227 C C . LYS A 1 528 ? 11.43 -28.609 -30.109 1 96.88 528 LYS A C 1
ATOM 4229 O O . LYS A 1 528 ? 10.344 -29.172 -30.25 1 96.88 528 LYS A O 1
ATOM 4234 N N . GLN A 1 529 ? 11.93 -27.891 -31.047 1 96.12 529 GLN A N 1
ATOM 4235 C CA . GLN A 1 529 ? 11.211 -27.422 -32.219 1 96.12 529 GLN A CA 1
ATOM 4236 C C . GLN A 1 529 ? 10.742 -28.609 -33.062 1 96.12 529 GLN A C 1
ATOM 4238 O O . GLN A 1 529 ? 9.602 -28.625 -33.562 1 96.12 529 GLN A O 1
ATOM 4243 N N . GLU A 1 530 ? 11.602 -29.594 -33.219 1 96.44 530 GLU A N 1
ATOM 4244 C CA . GLU A 1 530 ? 11.273 -30.734 -34.062 1 96.44 530 GLU A CA 1
ATOM 4245 C C . GLU A 1 530 ? 10.039 -31.469 -33.531 1 96.44 530 GLU A C 1
ATOM 4247 O O . GLU A 1 530 ? 9.148 -31.828 -34.312 1 96.44 530 GLU A O 1
ATOM 4252 N N . LEU A 1 531 ? 10.039 -31.672 -32.281 1 96.81 531 LEU A N 1
ATOM 4253 C CA . LEU A 1 531 ? 8.906 -32.344 -31.656 1 96.81 531 LEU A CA 1
ATOM 4254 C C . LEU A 1 531 ? 7.656 -31.469 -31.719 1 96.81 531 LEU A C 1
ATOM 4256 O O . LEU A 1 531 ? 6.555 -31.969 -31.953 1 96.81 531 LEU A O 1
ATOM 4260 N N . VAL A 1 532 ? 7.805 -30.234 -31.547 1 97.81 532 VAL A N 1
ATOM 4261 C CA . VAL A 1 532 ? 6.684 -29.312 -31.469 1 97.81 532 VAL A CA 1
ATOM 4262 C C . VAL A 1 532 ? 6.074 -29.125 -32.875 1 97.81 532 VAL A C 1
ATOM 4264 O O . VAL A 1 532 ? 4.859 -28.953 -33 1 97.81 532 VAL A O 1
ATOM 4267 N N . ASP A 1 533 ? 6.887 -29.188 -33.906 1 97.5 533 ASP A N 1
ATOM 4268 C CA . ASP A 1 533 ? 6.383 -29.094 -35.281 1 97.5 533 ASP A CA 1
ATOM 4269 C C . ASP A 1 533 ? 5.324 -30.156 -35.531 1 97.5 533 ASP A C 1
ATOM 4271 O O . ASP A 1 533 ? 4.289 -29.875 -36.156 1 97.5 533 ASP A O 1
ATOM 4275 N N . VAL A 1 534 ? 5.641 -31.281 -35.062 1 97.75 534 VAL A N 1
ATOM 4276 C CA . VAL A 1 534 ? 4.719 -32.406 -35.25 1 97.75 534 VAL A CA 1
ATOM 4277 C C . VAL A 1 534 ? 3.436 -32.125 -34.469 1 97.75 534 VAL A C 1
ATOM 4279 O O . VAL A 1 534 ? 2.336 -32.375 -34.938 1 97.75 534 VAL A O 1
ATOM 4282 N N . LEU A 1 535 ? 3.57 -31.703 -33.281 1 97.94 535 LEU A N 1
ATOM 4283 C CA . LEU A 1 535 ? 2.418 -31.422 -32.438 1 97.94 535 LEU A CA 1
ATOM 4284 C C . LEU A 1 535 ? 1.56 -30.312 -33.031 1 97.94 535 LEU A C 1
ATOM 4286 O O . LEU A 1 535 ? 0.329 -30.391 -33 1 97.94 535 LEU A O 1
ATOM 4290 N N . ILE A 1 536 ? 2.186 -29.266 -33.531 1 98.12 536 ILE A N 1
ATOM 4291 C CA . ILE A 1 536 ? 1.472 -28.125 -34.125 1 98.12 536 ILE A CA 1
ATOM 4292 C C . ILE A 1 536 ? 0.564 -28.609 -35.25 1 98.12 536 ILE A C 1
ATOM 4294 O O . ILE A 1 536 ? -0.619 -28.266 -35.281 1 98.12 536 ILE A O 1
ATOM 4298 N N . GLU A 1 537 ? 1.092 -29.391 -36.125 1 97.56 537 GLU A N 1
ATOM 4299 C CA . GLU A 1 537 ? 0.31 -29.906 -37.25 1 97.56 537 GLU A CA 1
ATOM 4300 C C . GLU A 1 537 ? -0.875 -30.734 -36.75 1 97.56 537 GLU A C 1
ATOM 4302 O O . GLU A 1 537 ? -2.002 -30.562 -37.219 1 97.56 537 GLU A O 1
ATOM 4307 N N . LYS A 1 538 ? -0.577 -31.562 -35.812 1 96.88 538 LYS A N 1
ATOM 4308 C CA . LYS A 1 538 ? -1.604 -32.469 -35.281 1 96.88 538 LYS A CA 1
ATOM 4309 C C . LYS A 1 538 ? -2.717 -31.656 -34.594 1 96.88 538 LYS A C 1
ATOM 4311 O O . LYS A 1 538 ? -3.898 -31.906 -34.844 1 96.88 538 LYS A O 1
ATOM 4316 N N . TYR A 1 539 ? -2.402 -30.766 -33.781 1 97.75 539 TYR A N 1
ATOM 4317 C CA . TYR A 1 539 ? -3.375 -30.031 -32.969 1 97.75 539 TYR A CA 1
ATOM 4318 C C . TYR A 1 539 ? -4.148 -29.031 -33.844 1 97.75 539 TYR A C 1
ATOM 4320 O O . TYR A 1 539 ? -5.359 -28.859 -33.656 1 97.75 539 TYR A O 1
ATOM 4328 N N . PHE A 1 540 ? -3.506 -28.328 -34.781 1 97.94 540 PHE A N 1
ATOM 4329 C CA . PHE A 1 540 ? -4.203 -27.359 -35.656 1 97.94 540 PHE A CA 1
ATOM 4330 C C . PHE A 1 540 ? -5.168 -28.078 -36.594 1 97.94 540 PHE A C 1
ATOM 4332 O O . PHE A 1 540 ? -6.246 -27.562 -36.875 1 97.94 540 PHE A O 1
ATOM 4339 N N . GLU A 1 541 ? -4.758 -29.219 -37.062 1 96.81 541 GLU A N 1
ATOM 4340 C CA . GLU A 1 541 ? -5.699 -30.031 -37.812 1 96.81 541 GLU A CA 1
ATOM 4341 C C . GLU A 1 541 ? -6.926 -30.391 -37 1 96.81 541 GLU A C 1
ATOM 4343 O O . GLU A 1 541 ? -8.055 -30.328 -37.5 1 96.81 541 GLU A O 1
ATOM 4348 N N . GLU A 1 542 ? -6.66 -30.781 -35.781 1 96.88 542 GLU A N 1
ATOM 4349 C CA . GLU A 1 542 ? -7.758 -31.156 -34.906 1 96.88 542 GLU A CA 1
ATOM 4350 C C . GLU A 1 542 ? -8.648 -29.953 -34.594 1 96.88 542 GLU A C 1
ATOM 4352 O O . GLU A 1 542 ? -9.859 -30.094 -34.438 1 96.88 542 GLU A O 1
ATOM 4357 N N . PHE A 1 543 ? -8.047 -28.766 -34.438 1 97.69 543 PHE A N 1
ATOM 4358 C CA . PHE A 1 543 ? -8.836 -27.547 -34.219 1 97.69 543 PHE A CA 1
ATOM 4359 C C . PHE A 1 543 ? -9.883 -27.391 -35.344 1 97.69 543 PHE A C 1
ATOM 4361 O O . PHE A 1 543 ? -11.07 -27.234 -35.062 1 97.69 543 PHE A O 1
ATOM 4368 N N . PHE A 1 544 ? -9.445 -27.469 -36.531 1 96.88 544 PHE A N 1
ATOM 4369 C CA . PHE A 1 544 ? -10.328 -27.25 -37.688 1 96.88 544 PHE A CA 1
ATOM 4370 C C . PHE A 1 544 ? -11.336 -28.391 -37.812 1 96.88 544 PHE A C 1
ATOM 4372 O O . PHE A 1 544 ? -12.508 -28.156 -38.125 1 96.88 544 PHE A O 1
ATOM 4379 N N . LYS A 1 545 ? -10.914 -29.562 -37.531 1 96.06 545 LYS A N 1
ATOM 4380 C CA . LYS A 1 545 ? -11.781 -30.734 -37.625 1 96.06 545 LYS A CA 1
ATOM 4381 C C . LYS A 1 545 ? -12.922 -30.656 -36.625 1 96.06 545 LYS A C 1
ATOM 4383 O O . LYS A 1 545 ? -14.047 -31.078 -36.906 1 96.06 545 LYS A O 1
ATOM 4388 N N . THR A 1 546 ? -12.695 -30.156 -35.438 1 96.56 546 THR A N 1
ATOM 4389 C CA . THR A 1 546 ? -13.672 -30.188 -34.375 1 96.56 546 THR A CA 1
ATOM 4390 C C . THR A 1 546 ? -14.461 -28.891 -34.312 1 96.56 546 THR A C 1
ATOM 4392 O O . THR A 1 546 ? -15.336 -28.719 -33.469 1 96.56 546 THR A O 1
ATOM 4395 N N . GLY A 1 547 ? -14.102 -27.906 -35.125 1 95.25 547 GLY A N 1
ATOM 4396 C CA . GLY A 1 547 ? -14.906 -26.703 -35.25 1 95.25 547 GLY A CA 1
ATOM 4397 C C . GLY A 1 547 ? -14.391 -25.547 -34.406 1 95.25 547 GLY A C 1
ATOM 4398 O O . GLY A 1 547 ? -15.094 -24.562 -34.188 1 95.25 547 GLY A O 1
ATOM 4399 N N . VAL A 1 548 ? -13.18 -25.672 -33.875 1 97.19 548 VAL A N 1
ATOM 4400 C CA . VAL A 1 548 ? -12.562 -24.516 -33.219 1 97.19 548 VAL A CA 1
ATOM 4401 C C . VAL A 1 548 ? -12.32 -23.422 -34.25 1 97.19 548 VAL A C 1
ATOM 4403 O O . VAL A 1 548 ? -11.789 -23.672 -35.312 1 97.19 548 VAL A O 1
ATOM 4406 N N . LYS A 1 549 ? -12.773 -22.172 -33.969 1 96.88 549 LYS A N 1
ATOM 4407 C CA . LYS A 1 549 ? -12.484 -21.047 -34.875 1 96.88 549 LYS A CA 1
ATOM 4408 C C . LYS A 1 549 ? -11.094 -20.484 -34.594 1 96.88 549 LYS A C 1
ATOM 4410 O O . LYS A 1 549 ? -10.852 -19.891 -33.562 1 96.88 549 LYS A O 1
ATOM 4415 N N . VAL A 1 550 ? -10.227 -20.672 -35.594 1 97.88 550 VAL A N 1
ATOM 4416 C CA . VAL A 1 550 ? -8.844 -20.219 -35.469 1 97.88 550 VAL A CA 1
ATOM 4417 C C . VAL A 1 550 ? -8.641 -18.938 -36.281 1 97.88 550 VAL A C 1
ATOM 4419 O O . VAL A 1 550 ? -9 -18.859 -37.438 1 97.88 550 VAL A O 1
ATOM 4422 N N . GLY A 1 551 ? -8.109 -17.906 -35.594 1 97 551 GLY A N 1
ATOM 4423 C CA . GLY A 1 551 ? -7.926 -16.641 -36.281 1 97 551 GLY A CA 1
ATOM 4424 C C . GLY A 1 551 ? -6.867 -15.766 -35.656 1 97 551 GLY A C 1
ATOM 4425 O O . GLY A 1 551 ? -5.98 -16.25 -34.938 1 97 551 GLY A O 1
ATOM 4426 N N . GLN A 1 552 ? -6.879 -14.523 -36.094 1 95 552 GLN A N 1
ATOM 4427 C CA . GLN A 1 552 ? -6.016 -13.477 -35.531 1 95 552 GLN A CA 1
ATOM 4428 C C . GLN A 1 552 ? -6.832 -12.328 -34.969 1 95 552 GLN A C 1
ATOM 4430 O O . GLN A 1 552 ? -7.863 -11.945 -35.531 1 95 552 GLN A O 1
ATOM 4435 N N . ILE A 1 553 ? -6.383 -11.922 -33.812 1 94.38 553 ILE A N 1
ATOM 4436 C CA . ILE A 1 553 ? -6.98 -10.734 -33.219 1 94.38 553 ILE A CA 1
ATOM 4437 C C . ILE A 1 553 ? -5.98 -9.578 -33.25 1 94.38 553 ILE A C 1
ATOM 4439 O O . ILE A 1 553 ? -4.906 -9.656 -32.656 1 94.38 553 ILE A O 1
ATOM 4443 N N . ARG A 1 554 ? -6.336 -8.555 -33.906 1 93 554 ARG A N 1
ATOM 4444 C CA . ARG A 1 554 ? -5.445 -7.414 -34.094 1 93 554 ARG A CA 1
ATOM 4445 C C . ARG A 1 554 ? -5.605 -6.41 -32.969 1 93 554 ARG A C 1
ATOM 4447 O O . ARG A 1 554 ? -6.512 -5.574 -32.969 1 93 554 ARG A O 1
ATOM 4454 N N . THR A 1 555 ? -4.676 -6.477 -32 1 87.94 555 THR A N 1
ATOM 4455 C CA . THR A 1 555 ? -4.715 -5.609 -30.844 1 87.94 555 THR A CA 1
ATOM 4456 C C . THR A 1 555 ? -4.176 -4.223 -31.172 1 87.94 555 THR A C 1
ATOM 4458 O O . THR A 1 555 ? -4.48 -3.246 -30.484 1 87.94 555 THR A O 1
ATOM 4461 N N . SER A 1 556 ? -3.303 -4.082 -32.188 1 83.69 556 SER A N 1
ATOM 4462 C CA . SER A 1 556 ? -2.711 -2.842 -32.656 1 83.69 556 SER A CA 1
ATOM 4463 C C . SER A 1 556 ? -1.918 -2.137 -31.578 1 83.69 556 SER A C 1
ATOM 4465 O O . SER A 1 556 ? -1.733 -0.918 -31.625 1 83.69 556 SER A O 1
ATOM 4467 N N . LEU A 1 557 ? -1.523 -2.857 -30.594 1 82.06 557 LEU A N 1
ATOM 4468 C CA . LEU A 1 557 ? -0.81 -2.287 -29.453 1 82.06 557 LEU A CA 1
ATOM 4469 C C . LEU A 1 557 ? 0.537 -1.717 -29.891 1 82.06 557 LEU A C 1
ATOM 4471 O O . LEU A 1 557 ? 1.029 -0.756 -29.297 1 82.06 557 LEU A O 1
ATOM 4475 N N . GLY A 1 558 ? 1.139 -2.314 -30.891 1 80.5 558 GLY A N 1
ATOM 4476 C CA . GLY A 1 558 ? 2.445 -1.884 -31.375 1 80.5 558 GLY A CA 1
ATOM 4477 C C . GLY A 1 558 ? 2.371 -0.744 -32.375 1 80.5 558 GLY A C 1
ATOM 4478 O O . GLY A 1 558 ? 3.4 -0.261 -32.844 1 80.5 558 GLY A O 1
ATOM 4479 N N . ILE A 1 559 ? 1.211 -0.345 -32.688 1 80.81 559 ILE A N 1
ATOM 4480 C CA . ILE A 1 559 ? 1.004 0.744 -33.625 1 80.81 559 ILE A CA 1
ATOM 4481 C C . ILE A 1 559 ? 0.906 2.07 -32.875 1 80.81 559 ILE A C 1
ATOM 4483 O O . ILE A 1 559 ? 0.117 2.203 -31.938 1 80.81 559 ILE A O 1
ATOM 4487 N N . LYS A 1 560 ? 1.723 2.973 -33.281 1 78.31 560 LYS A N 1
ATOM 4488 C CA . LYS A 1 560 ? 1.802 4.262 -32.594 1 78.31 560 LYS A CA 1
ATOM 4489 C C . LYS A 1 560 ? 0.439 4.949 -32.562 1 78.31 560 LYS A C 1
ATOM 4491 O O . LYS A 1 560 ? -0.22 5.09 -33.594 1 78.31 560 LYS A O 1
ATOM 4496 N N . GLY A 1 561 ? -0.057 5.297 -31.469 1 76.75 561 GLY A N 1
ATOM 4497 C CA . GLY A 1 561 ? -1.309 6.023 -31.297 1 76.75 561 GLY A CA 1
ATOM 4498 C C . GLY A 1 561 ? -2.488 5.117 -31 1 76.75 561 GLY A C 1
ATOM 4499 O O . GLY A 1 561 ? -3.57 5.59 -30.656 1 76.75 561 GLY A O 1
ATOM 4500 N N . GLN A 1 562 ? -2.283 3.869 -31.125 1 78.19 562 GLN A N 1
ATOM 4501 C CA . GLN A 1 562 ? -3.391 2.936 -30.969 1 78.19 562 GLN A CA 1
ATOM 4502 C C . GLN A 1 562 ? -3.234 2.119 -29.688 1 78.19 562 GLN A C 1
ATOM 4504 O O . GLN A 1 562 ? -3.924 1.114 -29.484 1 78.19 562 GLN A O 1
ATOM 4509 N N . GLU A 1 563 ? -2.391 2.537 -28.828 1 75.81 563 GLU A N 1
ATOM 4510 C CA . GLU A 1 563 ? -2.045 1.751 -27.641 1 75.81 563 GLU A CA 1
ATOM 4511 C C . GLU A 1 563 ? -3.254 1.552 -26.734 1 75.81 563 GLU A C 1
ATOM 4513 O O . GLU A 1 563 ? -3.369 0.527 -26.062 1 75.81 563 GLU A O 1
ATOM 4518 N N . LYS A 1 564 ? -4.191 2.445 -26.75 1 76.56 564 LYS A N 1
ATOM 4519 C CA . LYS A 1 564 ? -5.383 2.32 -25.906 1 76.56 564 LYS A CA 1
ATOM 4520 C C . LYS A 1 564 ? -6.59 1.882 -26.734 1 76.56 564 LYS A C 1
ATOM 4522 O O . LYS A 1 564 ? -7.285 0.935 -26.359 1 76.56 564 LYS A O 1
ATOM 4527 N N . ASN A 1 565 ? -6.746 2.389 -27.891 1 80.94 565 ASN A N 1
ATOM 4528 C CA . ASN A 1 565 ? -7.938 2.143 -28.703 1 80.94 565 ASN A CA 1
ATOM 4529 C C . ASN A 1 565 ? -7.875 0.784 -29.391 1 80.94 565 ASN A C 1
ATOM 4531 O O . ASN A 1 565 ? -8.906 0.146 -29.609 1 80.94 565 ASN A O 1
ATOM 4535 N N . GLY A 1 566 ? -6.727 0.413 -29.766 1 84.56 566 GLY A N 1
ATOM 4536 C CA . GLY A 1 566 ? -6.566 -0.86 -30.438 1 84.56 566 GLY A CA 1
ATOM 4537 C C . GLY A 1 566 ? -7.129 -2.033 -29.656 1 84.56 566 GLY A C 1
ATOM 4538 O O . GLY A 1 566 ? -8.07 -2.688 -30.109 1 84.56 566 GLY A O 1
ATOM 4539 N N . PRO A 1 567 ? -6.605 -2.258 -28.453 1 83.88 567 PRO A N 1
ATOM 4540 C CA . PRO A 1 567 ? -7.105 -3.355 -27.609 1 83.88 567 PRO A CA 1
ATOM 4541 C C . PRO A 1 567 ? -8.594 -3.229 -27.312 1 83.88 567 PRO A C 1
ATOM 4543 O O . PRO A 1 567 ? -9.305 -4.234 -27.219 1 83.88 567 PRO A O 1
ATOM 4546 N N . LYS A 1 568 ? -9.094 -2.059 -27.25 1 85.56 568 LYS A N 1
ATOM 4547 C CA . LYS A 1 568 ? -10.508 -1.839 -26.969 1 85.56 568 LYS A CA 1
ATOM 4548 C C . LYS A 1 568 ? -11.375 -2.291 -28.141 1 85.56 568 LYS A C 1
ATOM 4550 O O . LYS A 1 568 ? -12.414 -2.92 -27.953 1 85.56 568 LYS A O 1
ATOM 4555 N N . LYS A 1 569 ? -10.961 -1.885 -29.297 1 87.31 569 LYS A N 1
ATOM 4556 C CA . LYS A 1 569 ? -11.695 -2.291 -30.5 1 87.31 569 LYS A CA 1
ATOM 4557 C C . LYS A 1 569 ? -11.68 -3.809 -30.672 1 87.31 569 LYS A C 1
ATOM 4559 O O . LYS A 1 569 ? -12.688 -4.41 -31.031 1 87.31 569 LYS A O 1
ATOM 4564 N N . ALA A 1 570 ? -10.516 -4.352 -30.469 1 89.38 570 ALA A N 1
ATOM 4565 C CA . ALA A 1 570 ? -10.383 -5.805 -30.531 1 89.38 570 ALA A CA 1
ATOM 4566 C C . ALA A 1 570 ? -11.305 -6.488 -29.516 1 89.38 570 ALA A C 1
ATOM 4568 O O . ALA A 1 570 ? -11.969 -7.477 -29.844 1 89.38 570 ALA A O 1
ATOM 4569 N N . ALA A 1 571 ? -11.336 -5.996 -28.344 1 87 571 ALA A N 1
ATOM 4570 C CA . ALA A 1 571 ? -12.18 -6.535 -27.281 1 87 571 ALA A CA 1
ATOM 4571 C C . ALA A 1 571 ? -13.656 -6.426 -27.641 1 87 571 ALA A C 1
ATOM 4573 O O . ALA A 1 571 ? -14.438 -7.332 -27.344 1 87 571 ALA A O 1
ATOM 4574 N N . LYS A 1 572 ? -14.023 -5.316 -28.234 1 87.94 572 LYS A N 1
ATOM 4575 C CA . LYS A 1 572 ? -15.406 -5.121 -28.656 1 87.94 572 LYS A CA 1
ATOM 4576 C C . LYS A 1 572 ? -15.812 -6.16 -29.703 1 87.94 572 LYS A C 1
ATOM 4578 O O . LYS A 1 572 ? -16.922 -6.699 -29.641 1 87.94 572 LYS A O 1
ATOM 4583 N N . LYS A 1 573 ? -14.984 -6.305 -30.641 1 90.31 573 LYS A N 1
ATOM 4584 C CA . LYS A 1 573 ? -15.273 -7.301 -31.656 1 90.31 573 LYS A CA 1
ATOM 4585 C C . LYS A 1 573 ? -15.406 -8.695 -31.047 1 90.31 573 LYS A C 1
ATOM 4587 O O . LYS A 1 573 ? -16.266 -9.484 -31.469 1 90.31 573 LYS A O 1
ATOM 4592 N N . LEU A 1 574 ? -14.539 -9.031 -30.172 1 90.19 574 LEU A N 1
ATOM 4593 C CA . LEU A 1 574 ? -14.602 -10.312 -29.484 1 90.19 574 LEU A CA 1
ATOM 4594 C C . LEU A 1 574 ? -15.93 -10.469 -28.734 1 90.19 574 LEU A C 1
ATOM 4596 O O . LEU A 1 574 ? -16.531 -11.539 -28.766 1 90.19 574 LEU A O 1
ATOM 4600 N N . PHE A 1 575 ? -16.312 -9.414 -28.125 1 88.31 575 PHE A N 1
ATOM 4601 C CA . PHE A 1 575 ? -17.578 -9.398 -27.422 1 88.31 575 PHE A CA 1
ATOM 4602 C C . PHE A 1 575 ? -18.734 -9.703 -28.391 1 88.31 575 PHE A C 1
ATOM 4604 O O . PHE A 1 575 ? -19.609 -10.508 -28.078 1 88.31 575 PHE A O 1
ATOM 4611 N N . GLU A 1 576 ? -18.688 -9.039 -29.5 1 88.56 576 GLU A N 1
ATOM 4612 C CA . GLU A 1 576 ? -19.734 -9.242 -30.5 1 88.56 576 GLU A CA 1
ATOM 4613 C C . GLU A 1 576 ? -19.766 -10.68 -31 1 88.56 576 GLU A C 1
ATOM 4615 O O . GLU A 1 576 ? -20.828 -11.227 -31.281 1 88.56 576 GLU A O 1
ATOM 4620 N N . LEU A 1 577 ? -18.672 -11.211 -31.094 1 89.56 577 LEU A N 1
ATOM 4621 C CA . LEU A 1 577 ? -18.562 -12.586 -31.578 1 89.56 577 LEU A CA 1
ATOM 4622 C C . LEU A 1 577 ? -19.156 -13.562 -30.562 1 89.56 577 LEU A C 1
ATOM 4624 O O . LEU A 1 577 ? -19.75 -14.57 -30.953 1 89.56 577 LEU A O 1
ATOM 4628 N N . ILE A 1 578 ? -19 -13.328 -29.281 1 89.12 578 ILE A N 1
ATOM 4629 C CA . ILE A 1 578 ? -19.422 -14.258 -28.25 1 89.12 578 ILE A CA 1
ATOM 4630 C C . ILE A 1 578 ? -20.906 -14.102 -27.969 1 89.12 578 ILE A C 1
ATOM 4632 O O . ILE A 1 578 ? -21.609 -15.086 -27.734 1 89.12 578 ILE A O 1
ATOM 4636 N N . ILE A 1 579 ? -21.375 -12.828 -27.922 1 85.56 579 ILE A N 1
ATOM 4637 C CA . ILE A 1 579 ? -22.75 -12.555 -27.531 1 85.56 579 ILE A CA 1
ATOM 4638 C C . ILE A 1 579 ? -23.703 -13.07 -28.609 1 85.56 579 ILE A C 1
ATOM 4640 O O . ILE A 1 579 ? -24.875 -13.32 -28.344 1 85.56 579 ILE A O 1
ATOM 4644 N N . LYS A 1 580 ? -23.375 -13.141 -29.875 1 76.81 580 LYS A N 1
ATOM 4645 C CA . LYS A 1 580 ? -24.234 -13.609 -30.969 1 76.81 580 LYS A CA 1
ATOM 4646 C C . LYS A 1 580 ? -24.438 -15.125 -30.891 1 76.81 580 LYS A C 1
ATOM 4648 O O . LYS A 1 580 ? -25.531 -15.617 -31.156 1 76.81 580 LYS A O 1
ATOM 4653 N N . MET B 1 1 ? -26.016 7.402 25.812 1 42.53 1 MET B N 1
ATOM 4654 C CA . MET B 1 1 ? -25.109 6.262 25.828 1 42.53 1 MET B CA 1
ATOM 4655 C C . MET B 1 1 ? -24.531 6.004 24.453 1 42.53 1 MET B C 1
ATOM 4657 O O . MET B 1 1 ? -25.266 5.953 23.453 1 42.53 1 MET B O 1
ATOM 4661 N N . LYS B 1 2 ? -23.234 6.168 24.328 1 64.69 2 LYS B N 1
ATOM 4662 C CA . LYS B 1 2 ? -22.594 6.051 23.016 1 64.69 2 LYS B CA 1
ATOM 4663 C C . LYS B 1 2 ? -22.844 4.672 22.406 1 64.69 2 LYS B C 1
ATOM 4665 O O . LYS B 1 2 ? -22.703 3.654 23.094 1 64.69 2 LYS B O 1
ATOM 4670 N N . LYS B 1 3 ? -23.562 4.609 21.422 1 80.5 3 LYS B N 1
ATOM 4671 C CA . LYS B 1 3 ? -23.906 3.379 20.719 1 80.5 3 LYS B CA 1
ATOM 4672 C C . LYS B 1 3 ? -22.688 2.471 20.578 1 80.5 3 LYS B C 1
ATOM 4674 O O . LYS B 1 3 ? -21.562 2.949 20.391 1 80.5 3 LYS B O 1
ATOM 4679 N N . GLU B 1 4 ? -22.984 1.251 20.844 1 88.38 4 GLU B N 1
ATOM 4680 C CA . GLU B 1 4 ? -21.906 0.263 20.75 1 88.38 4 GLU B CA 1
ATOM 4681 C C . GLU B 1 4 ? -21.406 0.14 19.312 1 88.38 4 GLU B C 1
ATOM 4683 O O . GLU B 1 4 ? -20.234 -0.196 19.094 1 88.38 4 GLU B O 1
ATOM 4688 N N . PHE B 1 5 ? -22.344 0.346 18.422 1 92.62 5 PHE B N 1
ATOM 4689 C CA . PHE B 1 5 ? -22.016 0.129 17.016 1 92.62 5 PHE B CA 1
ATOM 4690 C C . PHE B 1 5 ? -22.859 1.032 16.109 1 92.62 5 PHE B C 1
ATOM 4692 O O . PHE B 1 5 ? -24.031 1.271 16.391 1 92.62 5 PHE B O 1
ATOM 4699 N N . SER B 1 6 ? -22.234 1.607 15.141 1 93.06 6 SER B N 1
ATOM 4700 C CA . SER B 1 6 ? -22.953 2.377 14.133 1 93.06 6 SER B CA 1
ATOM 4701 C C . SER B 1 6 ? -22.406 2.115 12.734 1 93.06 6 SER B C 1
ATOM 4703 O O . SER B 1 6 ? -21.219 1.862 12.57 1 93.06 6 SER B O 1
ATOM 4705 N N . LEU B 1 7 ? -23.266 2.014 11.805 1 94.06 7 LEU B N 1
ATOM 4706 C CA . LEU B 1 7 ? -22.938 1.856 10.391 1 94.06 7 LEU B CA 1
ATOM 4707 C C . LEU B 1 7 ? -23.719 2.854 9.539 1 94.06 7 LEU B C 1
ATOM 4709 O O . LEU B 1 7 ? -24.938 2.803 9.477 1 94.06 7 LEU B O 1
ATOM 4713 N N . SER B 1 8 ? -22.953 3.824 9.039 1 88.94 8 SER B N 1
ATOM 4714 C CA . SER B 1 8 ? -23.562 4.848 8.188 1 88.94 8 SER B CA 1
ATOM 4715 C C . SER B 1 8 ? -22.578 5.324 7.121 1 88.94 8 SER B C 1
ATOM 4717 O O . SER B 1 8 ? -21.406 5.566 7.418 1 88.94 8 SER B O 1
ATOM 4719 N N . ASN B 1 9 ? -23.016 5.414 5.945 1 85.38 9 ASN B N 1
ATOM 4720 C CA . ASN B 1 9 ? -22.203 5.918 4.848 1 85.38 9 ASN B CA 1
ATOM 4721 C C . ASN B 1 9 ? -20.906 5.117 4.688 1 85.38 9 ASN B C 1
ATOM 4723 O O . ASN B 1 9 ? -19.828 5.688 4.598 1 85.38 9 ASN B O 1
ATOM 4727 N N . ASP B 1 10 ? -21 3.822 4.848 1 89 10 ASP B N 1
ATOM 4728 C CA . ASP B 1 10 ? -19.906 2.881 4.68 1 89 10 ASP B CA 1
ATOM 4729 C C . ASP B 1 10 ? -18.844 3.078 5.766 1 89 10 ASP B C 1
ATOM 4731 O O . ASP B 1 10 ? -17.703 2.637 5.613 1 89 10 ASP B O 1
ATOM 4735 N N . ASN B 1 11 ? -19.312 3.809 6.84 1 91.75 11 ASN B N 1
ATOM 4736 C CA . ASN B 1 11 ? -18.484 3.98 8.023 1 91.75 11 ASN B CA 1
ATOM 4737 C C . ASN B 1 11 ? -19 3.16 9.203 1 91.75 11 ASN B C 1
ATOM 4739 O O . ASN B 1 11 ? -20.203 3.154 9.477 1 91.75 11 ASN B O 1
ATOM 4743 N N . VAL B 1 12 ? -18.109 2.504 9.781 1 95 12 VAL B N 1
ATOM 4744 C CA . VAL B 1 12 ? -18.438 1.716 10.969 1 95 12 VAL B CA 1
ATOM 4745 C C . VAL B 1 12 ? -17.734 2.301 12.188 1 95 12 VAL B C 1
ATOM 4747 O O . VAL B 1 12 ? -16.547 2.605 12.141 1 95 12 VAL B O 1
ATOM 4750 N N . MET B 1 13 ? -18.469 2.514 13.195 1 94.62 13 MET B N 1
ATOM 4751 C CA . MET B 1 13 ? -17.922 2.922 14.492 1 94.62 13 MET B CA 1
ATOM 4752 C C . MET B 1 13 ? -18.156 1.844 15.547 1 94.62 13 MET B C 1
ATOM 4754 O O . MET B 1 13 ? -19.297 1.447 15.789 1 94.62 13 MET B O 1
ATOM 4758 N N . ILE B 1 14 ? -17.125 1.383 16.078 1 94.94 14 ILE B N 1
ATOM 4759 C CA . ILE B 1 14 ? -17.188 0.366 17.125 1 94.94 14 ILE B CA 1
ATOM 4760 C C . ILE B 1 14 ? -16.719 0.96 18.453 1 94.94 14 ILE B C 1
ATOM 4762 O O . ILE B 1 14 ? -15.547 1.326 18.609 1 94.94 14 ILE B O 1
ATOM 4766 N N . ASN B 1 15 ? -17.562 0.997 19.391 1 92.75 15 ASN B N 1
ATOM 4767 C CA . ASN B 1 15 ? -17.266 1.553 20.703 1 92.75 15 ASN B CA 1
ATOM 4768 C C . ASN B 1 15 ? -16.812 0.469 21.672 1 92.75 15 ASN B C 1
ATOM 4770 O O . ASN B 1 15 ? -17.641 -0.2 22.297 1 92.75 15 ASN B O 1
ATOM 4774 N N . PHE B 1 16 ? -15.555 0.383 21.922 1 90.62 16 PHE B N 1
ATOM 4775 C CA . PHE B 1 16 ? -14.977 -0.638 22.797 1 90.62 16 PHE B CA 1
ATOM 4776 C C . PHE B 1 16 ? -15.375 -0.402 24.25 1 90.62 16 PHE B C 1
ATOM 4778 O O . PHE B 1 16 ? -15.383 -1.334 25.047 1 90.62 16 PHE B O 1
ATOM 4785 N N . THR B 1 17 ? -15.656 0.826 24.531 1 86.19 17 THR B N 1
ATOM 4786 C CA . THR B 1 17 ? -16.062 1.158 25.891 1 86.19 17 THR B CA 1
ATOM 4787 C C . THR B 1 17 ? -17.438 0.563 26.203 1 86.19 17 THR B C 1
ATOM 4789 O O . THR B 1 17 ? -17.672 0.054 27.297 1 86.19 17 THR B O 1
ATOM 4792 N N . ALA B 1 18 ? -18.297 0.624 25.25 1 86.5 18 ALA B N 1
ATOM 4793 C CA . ALA B 1 18 ? -19.656 0.13 25.422 1 86.5 18 ALA B CA 1
ATOM 4794 C C . ALA B 1 18 ? -19.688 -1.396 25.375 1 86.5 18 ALA B C 1
ATOM 4796 O O . ALA B 1 18 ? -20.375 -2.029 26.188 1 86.5 18 ALA B O 1
ATOM 4797 N N . LYS B 1 19 ? -18.984 -1.966 24.391 1 87.12 19 LYS B N 1
ATOM 4798 C CA . LYS B 1 19 ? -18.969 -3.418 24.234 1 87.12 19 LYS B CA 1
ATOM 4799 C C . LYS B 1 19 ? -17.703 -3.871 23.516 1 87.12 19 LYS B C 1
ATOM 4801 O O . LYS B 1 19 ? -17.344 -3.336 22.453 1 87.12 19 LYS B O 1
ATOM 4806 N N . TYR B 1 20 ? -17.031 -4.785 24.141 1 90.19 20 TYR B N 1
ATOM 4807 C CA . TYR B 1 20 ? -15.852 -5.379 23.531 1 90.19 20 TYR B CA 1
ATOM 4808 C C . TYR B 1 20 ? -16.047 -6.879 23.312 1 90.19 20 TYR B C 1
ATOM 4810 O O . TYR B 1 20 ? -16.328 -7.613 24.266 1 90.19 20 TYR B O 1
ATOM 4818 N N . CYS B 1 21 ? -15.961 -7.277 22.047 1 90.19 21 CYS B N 1
ATOM 4819 C CA . CYS B 1 21 ? -16.094 -8.688 21.719 1 90.19 21 CYS B CA 1
ATOM 4820 C C . CYS B 1 21 ? -14.75 -9.398 21.797 1 90.19 21 CYS B C 1
ATOM 4822 O O . CYS B 1 21 ? -13.836 -9.086 21.031 1 90.19 21 CYS B O 1
ATOM 4824 N N . ASN B 1 22 ? -14.594 -10.367 22.656 1 91.31 22 ASN B N 1
ATOM 4825 C CA . ASN B 1 22 ? -13.328 -11.078 22.812 1 91.31 22 ASN B CA 1
ATOM 4826 C C . ASN B 1 22 ? -13.477 -12.562 22.5 1 91.31 22 ASN B C 1
ATOM 4828 O O . ASN B 1 22 ? -12.609 -13.367 22.844 1 91.31 22 ASN B O 1
ATOM 4832 N N . SER B 1 23 ? -14.633 -12.922 21.922 1 94.38 23 SER B N 1
ATOM 4833 C CA . SER B 1 23 ? -14.859 -14.297 21.484 1 94.38 23 SER B CA 1
ATOM 4834 C C . SER B 1 23 ? -15.695 -14.336 20.203 1 94.38 23 SER B C 1
ATOM 4836 O O . SER B 1 23 ? -16.438 -13.391 19.922 1 94.38 23 SER B O 1
ATOM 4838 N N . PRO B 1 24 ? -15.609 -15.484 19.5 1 94.94 24 PRO B N 1
ATOM 4839 C CA . PRO B 1 24 ? -16.422 -15.617 18.281 1 94.94 24 PRO B CA 1
ATOM 4840 C C . PRO B 1 24 ? -17.922 -15.531 18.562 1 94.94 24 PRO B C 1
ATOM 4842 O O . PRO B 1 24 ? -18.656 -14.922 17.781 1 94.94 24 PRO B O 1
ATOM 4845 N N . GLU B 1 25 ? -18.344 -16.078 19.656 1 94.56 25 GLU B N 1
ATOM 4846 C CA . GLU B 1 25 ? -19.766 -16.094 20.016 1 94.56 25 GLU B CA 1
ATOM 4847 C C . GLU B 1 25 ? -20.266 -14.672 20.281 1 94.56 25 GLU B C 1
ATOM 4849 O O . GLU B 1 25 ? -21.328 -14.289 19.781 1 94.56 25 GLU B O 1
ATOM 4854 N N . LYS B 1 26 ? -19.5 -13.969 21.031 1 94.81 26 LYS B N 1
ATOM 4855 C CA . LYS B 1 26 ? -19.875 -12.594 21.328 1 94.81 26 LYS B CA 1
ATOM 4856 C C . LYS B 1 26 ? -19.922 -11.742 20.078 1 94.81 26 LYS B C 1
ATOM 4858 O O . LYS B 1 26 ? -20.781 -10.883 19.922 1 94.81 26 LYS B O 1
ATOM 4863 N N . LEU B 1 27 ? -18.938 -11.969 19.188 1 96 27 LEU B N 1
ATOM 4864 C CA . LEU B 1 27 ? -18.875 -11.227 17.938 1 96 27 LEU B CA 1
ATOM 4865 C C . LEU B 1 27 ? -20.094 -11.531 17.062 1 96 27 LEU B C 1
ATOM 4867 O O . LEU B 1 27 ? -20.766 -10.617 16.578 1 96 27 LEU B O 1
ATOM 4871 N N . LEU B 1 28 ? -20.422 -12.812 16.938 1 96.62 28 LEU B N 1
ATOM 4872 C CA . LEU B 1 28 ? -21.5 -13.242 16.062 1 96.62 28 LEU B CA 1
ATOM 4873 C C . LEU B 1 28 ? -22.844 -12.812 16.609 1 96.62 28 LEU B C 1
ATOM 4875 O O . LEU B 1 28 ? -23.766 -12.516 15.852 1 96.62 28 LEU B O 1
ATOM 4879 N N . GLU B 1 29 ? -22.953 -12.656 17.859 1 94.69 29 GLU B N 1
ATOM 4880 C CA . GLU B 1 29 ? -24.219 -12.305 18.5 1 94.69 29 GLU B CA 1
ATOM 4881 C C . GLU B 1 29 ? -24.359 -10.797 18.656 1 94.69 29 GLU B C 1
ATOM 4883 O O . GLU B 1 29 ? -25.406 -10.305 19.078 1 94.69 29 GLU B O 1
ATOM 4888 N N . SER B 1 30 ? -23.359 -10.148 18.344 1 94.25 30 SER B N 1
ATOM 4889 C CA . SER B 1 30 ? -23.359 -8.703 18.547 1 94.25 30 SER B CA 1
ATOM 4890 C C . SER B 1 30 ? -24.312 -8.023 17.562 1 94.25 30 SER B C 1
ATOM 4892 O O . SER B 1 30 ? -24.578 -8.555 16.469 1 94.25 30 SER B O 1
ATOM 4894 N N . ASN B 1 31 ? -24.812 -6.895 18 1 93.38 31 ASN B N 1
ATOM 4895 C CA . ASN B 1 31 ? -25.625 -6.066 17.125 1 93.38 31 ASN B CA 1
ATOM 4896 C C . ASN B 1 31 ? -24.828 -5.602 15.898 1 93.38 31 ASN B C 1
ATOM 4898 O O . ASN B 1 31 ? -25.391 -5.48 14.805 1 93.38 31 ASN B O 1
ATOM 4902 N N . GLY B 1 32 ? -23.625 -5.332 16.109 1 94.56 32 GLY B N 1
ATOM 4903 C CA . GLY B 1 32 ? -22.766 -4.906 15.023 1 94.56 32 GLY B CA 1
ATOM 4904 C C . GLY B 1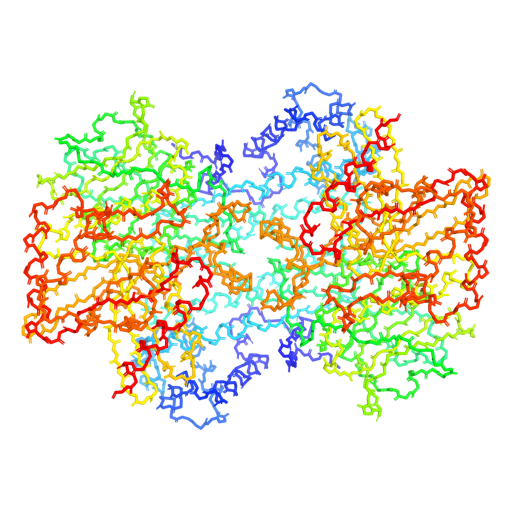 32 ? -22.672 -5.922 13.898 1 94.56 32 GLY B C 1
ATOM 4905 O O . GLY B 1 32 ? -22.797 -5.566 12.727 1 94.56 32 GLY B O 1
ATOM 4906 N N . PHE B 1 33 ? -22.531 -7.18 14.273 1 96.5 33 PHE B N 1
ATOM 4907 C CA . PHE B 1 33 ? -22.422 -8.219 13.258 1 96.5 33 PHE B CA 1
ATOM 4908 C C . PHE B 1 33 ? -23.719 -8.305 12.445 1 96.5 33 PHE B C 1
ATOM 4910 O O . PHE B 1 33 ? -23.672 -8.391 11.211 1 96.5 33 PHE B O 1
ATOM 4917 N N . LYS B 1 34 ? -24.797 -8.273 13.133 1 95.38 34 LYS B N 1
ATOM 4918 C CA . LYS B 1 34 ? -26.094 -8.352 12.484 1 95.38 34 LYS B CA 1
ATOM 4919 C C . LYS B 1 34 ? -26.297 -7.191 11.516 1 95.38 34 LYS B C 1
ATOM 4921 O O . LYS B 1 34 ? -26.781 -7.391 10.391 1 95.38 34 LYS B O 1
ATOM 4926 N N . ARG B 1 35 ? -25.938 -6.047 11.945 1 95.56 35 ARG B N 1
ATOM 4927 C CA . ARG B 1 35 ? -26.094 -4.859 11.117 1 95.56 35 ARG B CA 1
ATOM 4928 C C . ARG B 1 35 ? -25.234 -4.941 9.859 1 95.56 35 ARG B C 1
ATOM 4930 O O . ARG B 1 35 ? -25.672 -4.559 8.773 1 95.56 35 ARG B O 1
ATOM 4937 N N . VAL B 1 36 ? -24.031 -5.402 10.039 1 97.19 36 VAL B N 1
ATOM 4938 C CA . VAL B 1 36 ? -23.125 -5.527 8.906 1 97.19 36 VAL B CA 1
ATOM 4939 C C . VAL B 1 36 ? -23.672 -6.559 7.922 1 97.19 36 VAL B C 1
ATOM 4941 O O . VAL B 1 36 ? -23.656 -6.332 6.711 1 97.19 36 VAL B O 1
ATOM 4944 N N . PHE B 1 37 ? -24.141 -7.695 8.406 1 97.12 37 PHE B N 1
ATOM 4945 C CA . PHE B 1 37 ? -24.672 -8.734 7.535 1 97.12 37 PHE B CA 1
ATOM 4946 C C . PHE B 1 37 ? -25.875 -8.227 6.758 1 97.12 37 PHE B C 1
ATOM 4948 O O . PHE B 1 37 ? -26 -8.484 5.559 1 97.12 37 PHE B O 1
ATOM 4955 N N . ASN B 1 38 ? -26.734 -7.508 7.43 1 96.19 38 ASN B N 1
ATOM 4956 C CA . ASN B 1 38 ? -27.922 -6.977 6.773 1 96.19 38 ASN B CA 1
ATOM 4957 C C . ASN B 1 38 ? -27.562 -5.934 5.719 1 96.19 38 ASN B C 1
ATOM 4959 O O . ASN B 1 38 ? -28.203 -5.855 4.672 1 96.19 38 ASN B O 1
ATOM 4963 N N . ALA B 1 39 ? -26.578 -5.105 6.094 1 96.38 39 ALA B N 1
ATOM 4964 C CA . ALA B 1 39 ? -26.109 -4.141 5.098 1 96.38 39 ALA B CA 1
ATOM 4965 C C . ALA B 1 39 ? -25.547 -4.852 3.875 1 96.38 39 ALA B C 1
ATOM 4967 O O . ALA B 1 39 ? -25.766 -4.422 2.74 1 96.38 39 ALA B O 1
ATOM 4968 N N . TYR B 1 40 ? -24.812 -5.93 4.105 1 96.12 40 TYR B N 1
ATOM 4969 C CA . TYR B 1 40 ? -24.281 -6.754 3.031 1 96.12 40 TYR B CA 1
ATOM 4970 C C . TYR B 1 40 ? -25.391 -7.348 2.184 1 96.12 40 TYR B C 1
ATOM 4972 O O . TYR B 1 40 ? -25.359 -7.273 0.954 1 96.12 40 TYR B O 1
ATOM 4980 N N . LEU B 1 41 ? -26.406 -7.875 2.811 1 94.81 41 LEU B N 1
ATOM 4981 C CA . LEU B 1 41 ? -27.531 -8.5 2.123 1 94.81 41 LEU B CA 1
ATOM 4982 C C . LEU B 1 41 ? -28.266 -7.488 1.242 1 94.81 41 LEU B C 1
ATOM 4984 O O . LEU B 1 41 ? -28.672 -7.809 0.121 1 94.81 41 LEU B O 1
ATOM 4988 N N . LYS B 1 42 ? -28.438 -6.344 1.782 1 94.06 42 LYS B N 1
ATOM 4989 C CA . LYS B 1 42 ? -29.094 -5.289 1.013 1 94.06 42 LYS B CA 1
ATOM 4990 C C . LYS B 1 42 ? -28.297 -4.949 -0.242 1 94.06 42 LYS B C 1
ATOM 4992 O O . LYS B 1 42 ? -28.875 -4.742 -1.313 1 94.06 42 LYS B O 1
ATOM 4997 N N . LYS B 1 43 ? -27.047 -4.898 -0.074 1 93.25 43 LYS B N 1
ATOM 4998 C CA . LYS B 1 43 ? -26.172 -4.551 -1.191 1 93.25 43 LYS B CA 1
ATOM 4999 C C . LYS B 1 43 ? -26.234 -5.613 -2.283 1 93.25 43 LYS B C 1
ATOM 5001 O O . LYS B 1 43 ? -26.375 -5.293 -3.463 1 93.25 43 LYS B O 1
ATOM 5006 N N . ILE B 1 44 ? -26.094 -6.875 -1.904 1 91.38 44 ILE B N 1
ATOM 5007 C CA . ILE B 1 44 ? -26.047 -7.941 -2.9 1 91.38 44 ILE B CA 1
ATOM 5008 C C . ILE B 1 44 ? -27.438 -8.141 -3.508 1 91.38 44 ILE B C 1
ATOM 5010 O O . ILE B 1 44 ? -27.547 -8.57 -4.66 1 91.38 44 ILE B O 1
ATOM 5014 N N . LYS B 1 45 ? -28.469 -7.82 -2.77 1 89.75 45 LYS B N 1
ATOM 5015 C CA . LYS B 1 45 ? -29.828 -7.859 -3.305 1 89.75 45 LYS B CA 1
ATOM 5016 C C . LYS B 1 45 ? -30.031 -6.812 -4.398 1 89.75 45 LYS B C 1
ATOM 5018 O O . LYS B 1 45 ? -30.578 -7.109 -5.457 1 89.75 45 LYS B O 1
ATOM 5023 N N . LYS B 1 46 ? -29.562 -5.648 -4.094 1 89.94 46 LYS B N 1
ATOM 5024 C CA . LYS B 1 46 ? -29.688 -4.551 -5.051 1 89.94 46 LYS B CA 1
ATOM 5025 C C . LYS B 1 46 ? -28.984 -4.887 -6.363 1 89.94 46 LYS B C 1
ATOM 5027 O O . LYS B 1 46 ? -29.469 -4.543 -7.441 1 89.94 46 LYS B O 1
ATOM 5032 N N . LYS B 1 47 ? -27.953 -5.598 -6.285 1 82 47 LYS B N 1
ATOM 5033 C CA . LYS B 1 47 ? -27.156 -5.949 -7.465 1 82 47 LYS B CA 1
ATOM 5034 C C . LYS B 1 47 ? -27.609 -7.285 -8.047 1 82 47 LYS B C 1
ATOM 5036 O O . LYS B 1 47 ? -27.156 -7.691 -9.117 1 82 47 LYS B O 1
ATOM 5041 N N . ASN B 1 48 ? -28.484 -7.93 -7.383 1 81.88 48 ASN B N 1
ATOM 5042 C CA . ASN B 1 48 ? -28.891 -9.281 -7.754 1 81.88 48 ASN B CA 1
ATOM 5043 C C . ASN B 1 48 ? -27.688 -10.164 -8.055 1 81.88 48 ASN B C 1
ATOM 5045 O O . ASN B 1 48 ? -27.609 -10.758 -9.133 1 81.88 48 ASN B O 1
ATOM 5049 N N . SER B 1 49 ? -26.797 -10.156 -7.098 1 83.25 49 SER B N 1
ATOM 5050 C CA . SER B 1 49 ? -25.531 -10.852 -7.273 1 83.25 49 SER B CA 1
ATOM 5051 C C . SER B 1 49 ? -25.703 -12.367 -7.199 1 83.25 49 SER B C 1
ATOM 5053 O O . SER B 1 49 ? -26.766 -12.852 -6.797 1 83.25 49 SER B O 1
ATOM 5055 N N . ASN B 1 50 ? -24.688 -13.164 -7.586 1 80.5 50 ASN B N 1
ATOM 5056 C CA . ASN B 1 50 ? -24.688 -14.617 -7.488 1 80.5 50 ASN B CA 1
ATOM 5057 C C . ASN B 1 50 ? -24.766 -15.078 -6.035 1 80.5 50 ASN B C 1
ATOM 5059 O O . ASN B 1 50 ? -25.406 -16.094 -5.738 1 80.5 50 ASN B O 1
ATOM 5063 N N . SER B 1 51 ? -24.172 -14.312 -5.203 1 88.19 51 SER B N 1
ATOM 5064 C CA . SER B 1 51 ? -24.219 -14.641 -3.779 1 88.19 51 SER B CA 1
ATOM 5065 C C . SER B 1 51 ? -25.641 -14.523 -3.24 1 88.19 51 SER B C 1
ATOM 5067 O O . SER B 1 51 ? -26.062 -15.336 -2.42 1 88.19 51 SER B O 1
ATOM 5069 N N . TYR B 1 52 ? -26.328 -13.445 -3.742 1 88.94 52 TYR B N 1
ATOM 5070 C CA . TYR B 1 52 ? -27.703 -13.266 -3.293 1 88.94 52 TYR B CA 1
ATOM 5071 C C . TYR B 1 52 ? -28.594 -14.406 -3.781 1 88.94 52 TYR B C 1
ATOM 5073 O O . TYR B 1 52 ? -29.344 -15 -3 1 88.94 52 TYR B O 1
ATOM 5081 N N . LYS B 1 53 ? -28.469 -14.773 -5.059 1 86.31 53 LYS B N 1
ATOM 5082 C CA . LYS B 1 53 ? -29.234 -15.867 -5.637 1 86.31 53 LYS B CA 1
ATOM 5083 C C . LYS B 1 53 ? -28.953 -17.188 -4.918 1 86.31 53 LYS B C 1
ATOM 5085 O O . LYS B 1 53 ? -29.875 -17.953 -4.629 1 86.31 53 LYS B O 1
ATOM 5090 N N . TYR B 1 54 ? -27.703 -17.359 -4.641 1 89.75 54 TYR B N 1
ATOM 5091 C CA . TYR B 1 54 ? -27.266 -18.562 -3.951 1 89.75 54 TYR B CA 1
ATOM 5092 C C . TYR B 1 54 ? -27.922 -18.672 -2.576 1 89.75 54 TYR B C 1
ATOM 5094 O O . TYR B 1 54 ? -28.453 -19.719 -2.217 1 89.75 54 TYR B O 1
ATOM 5102 N N . LEU B 1 55 ? -27.938 -17.594 -1.826 1 91.44 55 LEU B N 1
ATOM 5103 C CA . LEU B 1 55 ? -28.469 -17.594 -0.463 1 91.44 55 LEU B CA 1
ATOM 5104 C C . LEU B 1 55 ? -29.969 -17.797 -0.458 1 91.44 55 LEU B C 1
ATOM 5106 O O . LEU B 1 55 ? -30.484 -18.594 0.338 1 91.44 55 LEU B O 1
ATOM 5110 N N . ILE B 1 56 ? -30.656 -17.141 -1.359 1 89.12 56 ILE B N 1
ATOM 5111 C CA . ILE B 1 56 ? -32.125 -17.219 -1.385 1 89.12 56 ILE B CA 1
ATOM 5112 C C . ILE B 1 56 ? -32.531 -18.609 -1.864 1 89.12 56 ILE B C 1
ATOM 5114 O O . ILE B 1 56 ? -33.5 -19.172 -1.346 1 89.12 56 ILE B O 1
ATOM 5118 N N . GLN B 1 57 ? -31.875 -19.141 -2.785 1 88.25 57 GLN B N 1
ATOM 5119 C CA . GLN B 1 57 ? -32.25 -20.422 -3.357 1 88.25 57 GLN B CA 1
ATOM 5120 C C . GLN B 1 57 ? -31.984 -21.562 -2.363 1 88.25 57 GLN B C 1
ATOM 5122 O O . GLN B 1 57 ? -32.719 -22.547 -2.344 1 88.25 57 GLN B O 1
ATOM 5127 N N . ASN B 1 58 ? -30.969 -21.406 -1.515 1 89.88 58 ASN B N 1
ATOM 5128 C CA . ASN B 1 58 ? -30.531 -22.562 -0.732 1 89.88 58 ASN B CA 1
ATOM 5129 C C . ASN B 1 58 ? -30.891 -22.406 0.742 1 89.88 58 ASN B C 1
ATOM 5131 O O . ASN B 1 58 ? -30.922 -23.391 1.484 1 89.88 58 ASN B O 1
ATOM 5135 N N . ALA B 1 59 ? -31.047 -21.219 1.267 1 86.31 59 ALA B N 1
ATOM 5136 C CA . ALA B 1 59 ? -31.375 -21.047 2.68 1 86.31 59 ALA B CA 1
ATOM 5137 C C . ALA B 1 59 ? -32.844 -21.391 2.959 1 86.31 59 ALA B C 1
ATOM 5139 O O . ALA B 1 59 ? -33.188 -21.781 4.07 1 86.31 59 ALA B O 1
ATOM 5140 N N . HIS B 1 60 ? -33.781 -21.359 1.995 1 81.19 60 HIS B N 1
ATOM 5141 C CA . HIS B 1 60 ? -35.219 -21.641 2.127 1 81.19 60 HIS B CA 1
ATOM 5142 C C . HIS B 1 60 ? -35.812 -20.891 3.309 1 81.19 60 HIS B C 1
ATOM 5144 O O . HIS B 1 60 ? -36.562 -21.469 4.098 1 81.19 60 HIS B O 1
ATOM 5150 N N . THR B 1 61 ? -35.281 -19.75 3.67 1 79.25 61 THR B N 1
ATOM 5151 C CA . THR B 1 61 ? -35.781 -18.891 4.73 1 79.25 61 THR B CA 1
ATOM 5152 C C . THR B 1 61 ? -36.188 -17.531 4.168 1 79.25 61 THR B C 1
ATOM 5154 O O . THR B 1 61 ? -35.75 -17.125 3.096 1 79.25 61 THR B O 1
ATOM 5157 N N . GLU B 1 62 ? -37.156 -17.031 4.934 1 77.44 62 GLU B N 1
ATOM 5158 C CA . GLU B 1 62 ? -37.562 -15.68 4.535 1 77.44 62 GLU B CA 1
ATOM 5159 C C . GLU B 1 62 ? -36.406 -14.688 4.695 1 77.44 62 GLU B C 1
ATOM 5161 O O . GLU B 1 62 ? -35.562 -14.844 5.57 1 77.44 62 GLU B O 1
ATOM 5166 N N . ASN B 1 63 ? -36.375 -13.758 3.928 1 76.12 63 ASN B N 1
ATOM 5167 C CA . ASN B 1 63 ? -35.344 -12.758 3.885 1 76.12 63 ASN B CA 1
ATOM 5168 C C . ASN B 1 63 ? -35.125 -12.086 5.242 1 76.12 63 ASN B C 1
ATOM 5170 O O . ASN B 1 63 ? -34 -11.781 5.633 1 76.12 63 ASN B O 1
ATOM 5174 N N . GLU B 1 64 ? -36.188 -12 5.992 1 80 64 GLU B N 1
ATOM 5175 C CA . GLU B 1 64 ? -36.125 -11.266 7.25 1 80 64 GLU B CA 1
ATOM 5176 C C . GLU B 1 64 ? -35.438 -12.078 8.336 1 80 64 GLU B C 1
ATOM 5178 O O . GLU B 1 64 ? -34.906 -11.516 9.305 1 80 64 GLU B O 1
ATOM 5183 N N . ASP B 1 65 ? -35.312 -13.352 8.117 1 88.75 65 ASP B N 1
ATOM 5184 C CA . ASP B 1 65 ? -34.719 -14.203 9.148 1 88.75 65 ASP B CA 1
ATOM 5185 C C . ASP B 1 65 ? -33.375 -14.766 8.703 1 88.75 65 ASP B C 1
ATOM 5187 O O . ASP B 1 65 ? -32.781 -15.617 9.375 1 88.75 65 ASP B O 1
ATOM 5191 N N . LEU B 1 66 ? -32.938 -14.273 7.652 1 92.06 66 LEU B N 1
ATOM 5192 C CA . LEU B 1 66 ? -31.688 -14.812 7.082 1 92.06 66 LEU B CA 1
ATOM 5193 C C . LEU B 1 66 ? -30.5 -14.5 7.977 1 92.06 66 LEU B C 1
ATOM 5195 O O . LEU B 1 66 ? -29.547 -15.281 8.047 1 92.06 66 LEU B O 1
ATOM 5199 N N . ASP B 1 67 ? -30.547 -13.32 8.656 1 93.38 67 ASP B N 1
ATOM 5200 C CA . ASP B 1 67 ? -29.438 -12.945 9.523 1 93.38 67 ASP B CA 1
ATOM 5201 C C . ASP B 1 67 ? -29.312 -13.906 10.703 1 93.38 67 ASP B C 1
ATOM 5203 O O . ASP B 1 67 ? -28.234 -14.414 10.984 1 93.38 67 ASP B O 1
ATOM 5207 N N . VAL B 1 68 ? -30.469 -14.242 11.297 1 93.38 68 VAL B N 1
ATOM 5208 C CA . VAL B 1 68 ? -30.469 -15.172 12.422 1 93.38 68 VAL B CA 1
ATOM 5209 C C . VAL B 1 68 ? -30.031 -16.562 11.953 1 93.38 68 VAL B C 1
ATOM 5211 O O . VAL B 1 68 ? -29.25 -17.234 12.625 1 93.38 68 VAL B O 1
ATOM 5214 N N . PHE B 1 69 ? -30.547 -16.906 10.82 1 93.88 69 PHE B N 1
ATOM 5215 C CA . PHE B 1 69 ? -30.219 -18.203 10.203 1 93.88 69 PHE B CA 1
ATOM 5216 C C . PHE B 1 69 ? -28.719 -18.328 9.977 1 93.88 69 PHE B C 1
ATOM 5218 O O . PHE B 1 69 ? -28.109 -19.328 10.352 1 93.88 69 PHE B O 1
ATOM 5225 N N . MET B 1 70 ? -28.109 -17.344 9.414 1 94.69 70 MET B N 1
ATOM 5226 C CA . MET B 1 70 ? -26.688 -17.359 9.055 1 94.69 70 MET B CA 1
ATOM 5227 C C . MET B 1 70 ? -25.812 -17.281 10.305 1 94.69 70 MET B C 1
ATOM 5229 O O . MET B 1 70 ? -24.766 -17.922 10.367 1 94.69 70 MET B O 1
ATOM 5233 N N . ILE B 1 71 ? -26.219 -16.5 11.273 1 95.69 71 ILE B N 1
ATOM 5234 C CA . ILE B 1 71 ? -25.469 -16.359 12.516 1 95.69 71 ILE B CA 1
ATOM 5235 C C . ILE B 1 71 ? -25.375 -17.719 13.219 1 95.69 71 ILE B C 1
ATOM 5237 O O . ILE B 1 71 ? -24.312 -18.109 13.695 1 95.69 71 ILE B O 1
ATOM 5241 N N . HIS B 1 72 ? -26.469 -18.391 13.203 1 94.38 72 HIS B N 1
ATOM 5242 C CA . HIS B 1 72 ? -26.484 -19.719 13.82 1 94.38 72 HIS B CA 1
ATOM 5243 C C . HIS B 1 72 ? -25.578 -20.688 13.062 1 94.38 72 HIS B C 1
ATOM 5245 O O . HIS B 1 72 ? -24.859 -21.484 13.68 1 94.38 72 HIS B O 1
ATOM 5251 N N . LEU B 1 73 ? -25.672 -20.625 11.812 1 95.19 73 LEU B N 1
ATOM 5252 C CA . LEU B 1 73 ? -24.812 -21.484 11 1 95.19 73 LEU B CA 1
ATOM 5253 C C . LEU B 1 73 ? -23.344 -21.172 11.258 1 95.19 73 LEU B C 1
ATOM 5255 O O . LEU B 1 73 ? -22.531 -22.078 11.391 1 95.19 73 LEU B O 1
ATOM 5259 N N . PHE B 1 74 ? -22.984 -19.859 11.32 1 96.94 74 PHE B N 1
ATOM 5260 C CA . PHE B 1 74 ? -21.609 -19.453 11.57 1 96.94 74 PHE B CA 1
ATOM 5261 C C . PHE B 1 74 ? -21.141 -19.922 12.945 1 96.94 74 PHE B C 1
ATOM 5263 O O . PHE B 1 74 ? -19.984 -20.312 13.117 1 96.94 74 PHE B O 1
ATOM 5270 N N . LYS B 1 75 ? -22.062 -19.906 13.891 1 95.81 75 LYS B N 1
ATOM 5271 C CA . LYS B 1 75 ? -21.734 -20.422 15.219 1 95.81 75 LYS B CA 1
ATOM 5272 C C . LYS B 1 75 ? -21.391 -21.906 15.164 1 95.81 75 LYS B C 1
ATOM 5274 O O . LYS B 1 75 ? -20.422 -22.344 15.789 1 95.81 75 LYS B O 1
ATOM 5279 N N . LEU B 1 76 ? -22.141 -22.641 14.414 1 95.44 76 LEU B N 1
ATOM 5280 C CA . LEU B 1 76 ? -21.891 -24.062 14.258 1 95.44 76 LEU B CA 1
ATOM 5281 C C . LEU B 1 76 ? -20.562 -24.297 13.547 1 95.44 76 LEU B C 1
ATOM 5283 O O . LEU B 1 76 ? -19.75 -25.141 13.977 1 95.44 76 LEU B O 1
ATOM 5287 N N . LEU B 1 77 ? -20.328 -23.5 12.492 1 95.94 77 LEU B N 1
ATOM 5288 C CA . LEU B 1 77 ? -19.141 -23.672 11.664 1 95.94 77 LEU B CA 1
ATOM 5289 C C . LEU B 1 77 ? -17.891 -23.234 12.414 1 95.94 77 LEU B C 1
ATOM 5291 O O . LEU B 1 77 ? -16.766 -23.531 11.992 1 95.94 77 LEU B O 1
ATOM 5295 N N . SER B 1 78 ? -18.078 -22.484 13.516 1 95.06 78 SER B N 1
ATOM 5296 C CA . SER B 1 78 ? -16.922 -22.094 14.328 1 95.06 78 SER B CA 1
ATOM 5297 C C . SER B 1 78 ? -16.391 -23.266 15.141 1 95.06 78 SER B C 1
ATOM 5299 O O . SER B 1 78 ? -15.273 -23.234 15.633 1 95.06 78 SER B O 1
ATOM 5301 N N . ILE B 1 79 ? -17.281 -24.328 15.164 1 93.12 79 ILE B N 1
ATOM 5302 C CA . ILE B 1 79 ? -16.906 -25.438 16.031 1 93.12 79 ILE B CA 1
ATOM 5303 C C . ILE B 1 79 ? -16.938 -26.75 15.227 1 93.12 79 ILE B C 1
ATOM 5305 O O . ILE B 1 79 ? -16.094 -27.609 15.391 1 93.12 79 ILE B O 1
ATOM 5309 N N . LEU B 1 80 ? -17.953 -26.859 14.289 1 94.5 80 LEU B N 1
ATOM 5310 C CA . LEU B 1 80 ? -18.188 -28.109 13.57 1 94.5 80 LEU B CA 1
ATOM 5311 C C . LEU B 1 80 ? -17.797 -27.984 12.102 1 94.5 80 LEU B C 1
ATOM 5313 O O . LEU B 1 80 ? -17.875 -26.891 11.531 1 94.5 80 LEU B O 1
ATOM 5317 N N . ASN B 1 81 ? -17.359 -29.047 11.492 1 94.31 81 ASN B N 1
ATOM 5318 C CA . ASN B 1 81 ? -17.125 -29.047 10.055 1 94.31 81 ASN B CA 1
ATOM 5319 C C . ASN B 1 81 ? -18.391 -29.328 9.273 1 94.31 81 ASN B C 1
ATOM 5321 O O . ASN B 1 81 ? -19.406 -29.719 9.852 1 94.31 81 ASN B O 1
ATOM 5325 N N . VAL B 1 82 ? -18.328 -29.125 8.062 1 93.88 82 VAL B N 1
ATOM 5326 C CA . VAL B 1 82 ? -19.484 -29.203 7.18 1 93.88 82 VAL B CA 1
ATOM 5327 C C . VAL B 1 82 ? -20.094 -30.609 7.254 1 93.88 82 VAL B C 1
ATOM 5329 O O . VAL B 1 82 ? -21.328 -30.75 7.316 1 93.88 82 VAL B O 1
ATOM 5332 N N . ASN B 1 83 ? -19.297 -31.656 7.234 1 92.44 83 ASN B N 1
ATOM 5333 C CA . ASN B 1 83 ? -19.797 -33.031 7.25 1 92.44 83 ASN B CA 1
ATOM 5334 C C . ASN B 1 83 ? -20.562 -33.312 8.539 1 92.44 83 ASN B C 1
ATOM 5336 O O . ASN B 1 83 ? -21.594 -34 8.508 1 92.44 83 ASN B O 1
ATOM 5340 N N . GLU B 1 84 ? -20.078 -32.812 9.602 1 94 84 GLU B N 1
ATOM 5341 C CA . GLU B 1 84 ? -20.75 -32.969 10.883 1 94 84 GLU B CA 1
ATOM 5342 C C . GLU B 1 84 ? -22.109 -32.312 10.883 1 94 84 GLU B C 1
ATOM 5344 O O . GLU B 1 84 ? -23.094 -32.844 11.383 1 94 84 GLU B O 1
ATOM 5349 N N . ILE B 1 85 ? -22.203 -31.141 10.328 1 94.25 85 ILE B N 1
ATOM 5350 C CA . ILE B 1 85 ? -23.438 -30.375 10.297 1 94.25 85 ILE B CA 1
ATOM 5351 C C . ILE B 1 85 ? -24.453 -31.078 9.383 1 94.25 85 ILE B C 1
ATOM 5353 O O . ILE B 1 85 ? -25.641 -31.156 9.719 1 94.25 85 ILE B O 1
ATOM 5357 N N . ILE B 1 86 ? -24 -31.547 8.305 1 90.69 86 ILE B N 1
ATOM 5358 C CA . ILE B 1 86 ? -24.859 -32.25 7.359 1 90.69 86 ILE B CA 1
ATOM 5359 C C . ILE B 1 86 ? -25.375 -33.531 8 1 90.69 86 ILE B C 1
ATOM 5361 O O . ILE B 1 86 ? -26.547 -33.875 7.863 1 90.69 86 ILE B O 1
ATOM 5365 N N . ASN B 1 87 ? -24.516 -34.281 8.656 1 92 87 ASN B N 1
ATOM 5366 C CA . ASN B 1 87 ? -24.906 -35.531 9.297 1 92 87 ASN B CA 1
ATOM 5367 C C . ASN B 1 87 ? -25.969 -35.312 10.375 1 92 87 ASN B C 1
ATOM 5369 O O . ASN B 1 87 ? -26.734 -36.219 10.672 1 92 87 ASN B O 1
ATOM 5373 N N . LEU B 1 88 ? -25.969 -34.094 10.836 1 91.62 88 LEU B N 1
ATOM 5374 C CA . LEU B 1 88 ? -26.953 -33.781 11.852 1 91.62 88 LEU B CA 1
ATOM 5375 C C . LEU B 1 88 ? -28.297 -33.406 11.203 1 91.62 88 LEU B C 1
ATOM 5377 O O . LEU B 1 88 ? -29.281 -33.125 11.898 1 91.62 88 LEU B O 1
ATOM 5381 N N . ASN B 1 89 ? -28.312 -33.531 9.836 1 82.19 89 ASN B N 1
ATOM 5382 C CA . ASN B 1 89 ? -29.5 -33.25 9.055 1 82.19 89 ASN B CA 1
ATOM 5383 C C . ASN B 1 89 ? -30.125 -31.922 9.469 1 82.19 89 ASN B C 1
ATOM 5385 O O . ASN B 1 89 ? -31.312 -31.859 9.805 1 82.19 89 ASN B O 1
ATOM 5389 N N . THR B 1 90 ? -29.344 -30.969 9.352 1 80.69 90 THR B N 1
ATOM 5390 C CA . THR B 1 90 ? -29.781 -29.641 9.758 1 80.69 90 THR B CA 1
ATOM 5391 C C . THR B 1 90 ? -30.391 -28.891 8.578 1 80.69 90 THR B C 1
ATOM 5393 O O . THR B 1 90 ? -30.234 -29.297 7.422 1 80.69 90 THR B O 1
ATOM 5396 N N . LYS B 1 91 ? -31.109 -27.875 8.844 1 88 91 LYS B N 1
ATOM 5397 C CA . LYS B 1 91 ? -31.734 -27 7.848 1 88 91 LYS B CA 1
ATOM 5398 C C . LYS B 1 91 ? -30.672 -26.281 7.023 1 88 91 LYS B C 1
ATOM 5400 O O . LYS B 1 91 ? -30.984 -25.703 5.977 1 88 91 LYS B O 1
ATOM 5405 N N . TYR B 1 92 ? -29.453 -26.438 7.41 1 91.5 92 TYR B N 1
ATOM 5406 C CA . TYR B 1 92 ? -28.375 -25.703 6.762 1 91.5 92 TYR B CA 1
ATOM 5407 C C . TYR B 1 92 ? -27.75 -26.516 5.637 1 91.5 92 TYR B C 1
ATOM 5409 O O . TYR B 1 92 ? -26.922 -26.016 4.875 1 91.5 92 TYR B O 1
ATOM 5417 N N . SER B 1 93 ? -28.125 -27.766 5.461 1 90.56 93 SER B N 1
ATOM 5418 C CA . SER B 1 93 ? -27.453 -28.703 4.555 1 90.56 93 SER B CA 1
ATOM 5419 C C . SER B 1 93 ? -27.531 -28.219 3.111 1 90.56 93 SER B C 1
ATOM 5421 O O . SER B 1 93 ? -26.547 -28.328 2.363 1 90.56 93 SER B O 1
ATOM 5423 N N . SER B 1 94 ? -28.594 -27.672 2.766 1 89.5 94 SER B N 1
ATOM 5424 C CA . SER B 1 94 ? -28.781 -27.203 1.393 1 89.5 94 SER B CA 1
ATOM 5425 C C . SER B 1 94 ? -27.781 -26.094 1.053 1 89.5 94 SER B C 1
ATOM 5427 O O . SER B 1 94 ? -27.359 -25.969 -0.099 1 89.5 94 SER B O 1
ATOM 5429 N N . LEU B 1 95 ? -27.391 -25.344 2.043 1 91.38 95 LEU B N 1
ATOM 5430 C CA . LEU B 1 95 ? -26.5 -24.203 1.836 1 91.38 95 LEU B CA 1
ATOM 5431 C C . LEU B 1 95 ? -25.047 -24.656 1.804 1 91.38 95 LEU B C 1
ATOM 5433 O O . LEU B 1 95 ? -24.25 -24.109 1.028 1 91.38 95 LEU B O 1
ATOM 5437 N N . ILE B 1 96 ? -24.703 -25.594 2.629 1 92.25 96 ILE B N 1
ATOM 5438 C CA . ILE B 1 96 ? -23.281 -25.875 2.818 1 92.25 96 ILE B CA 1
ATOM 5439 C C . ILE B 1 96 ? -22.891 -27.094 1.986 1 92.25 96 ILE B C 1
ATOM 5441 O O . ILE B 1 96 ? -21.719 -27.469 1.941 1 92.25 96 ILE B O 1
ATOM 5445 N N . ASN B 1 97 ? -23.906 -27.703 1.267 1 87.38 97 ASN B N 1
ATOM 5446 C CA . ASN B 1 97 ? -23.609 -28.828 0.388 1 87.38 97 ASN B CA 1
ATOM 5447 C C . ASN B 1 97 ? -22.734 -28.406 -0.786 1 87.38 97 ASN B C 1
ATOM 5449 O O . ASN B 1 97 ? -21.875 -29.172 -1.227 1 87.38 97 ASN B O 1
ATOM 5453 N N . ASN B 1 98 ? -22.984 -27.297 -1.266 1 88.81 98 ASN B N 1
ATOM 5454 C CA . ASN B 1 98 ? -22.109 -26.719 -2.275 1 88.81 98 ASN B CA 1
ATOM 5455 C C . ASN B 1 98 ? -21 -25.891 -1.641 1 88.81 98 ASN B C 1
ATOM 5457 O O . ASN B 1 98 ? -21.109 -24.656 -1.567 1 88.81 98 ASN B O 1
ATOM 5461 N N . LYS B 1 99 ? -19.938 -26.531 -1.341 1 91.06 99 LYS B N 1
ATOM 5462 C CA . LYS B 1 99 ? -18.844 -25.922 -0.576 1 91.06 99 LYS B CA 1
ATOM 5463 C C . LYS B 1 99 ? -18.25 -24.734 -1.312 1 91.06 99 LYS B C 1
ATOM 5465 O O . LYS B 1 99 ? -17.969 -23.688 -0.702 1 91.06 99 LYS B O 1
ATOM 5470 N N . ASP B 1 100 ? -18.109 -24.844 -2.625 1 87.06 100 ASP B N 1
ATOM 5471 C CA . ASP B 1 100 ? -17.469 -23.797 -3.41 1 87.06 100 ASP B CA 1
ATOM 5472 C C . ASP B 1 100 ? -18.297 -22.516 -3.393 1 87.06 100 ASP B C 1
ATOM 5474 O O . ASP B 1 100 ? -17.766 -21.422 -3.176 1 87.06 100 ASP B O 1
ATOM 5478 N N . SER B 1 101 ? -19.547 -22.672 -3.639 1 88.38 101 SER B N 1
ATOM 5479 C CA . SER B 1 101 ? -20.438 -21.516 -3.633 1 88.38 101 SER B CA 1
ATOM 5480 C C . SER B 1 101 ? -20.5 -20.875 -2.252 1 88.38 101 SER B C 1
ATOM 5482 O O . SER B 1 101 ? -20.578 -19.641 -2.135 1 88.38 101 SER B O 1
ATOM 5484 N N . PHE B 1 102 ? -20.5 -21.703 -1.243 1 94.31 102 PHE B N 1
ATOM 5485 C CA . PHE B 1 102 ? -20.547 -21.188 0.115 1 94.31 102 PHE B CA 1
ATOM 5486 C C . PHE B 1 102 ? -19.266 -20.391 0.424 1 94.31 102 PHE B C 1
ATOM 5488 O O . PHE B 1 102 ? -19.328 -19.344 1.054 1 94.31 102 PHE B O 1
ATOM 5495 N N . ILE B 1 103 ? -18.156 -20.922 -0.024 1 92.56 103 ILE B N 1
ATOM 5496 C CA . ILE B 1 103 ? -16.891 -20.25 0.192 1 92.56 103 ILE B CA 1
ATOM 5497 C C . ILE B 1 103 ? -16.875 -18.922 -0.547 1 92.56 103 ILE B C 1
ATOM 5499 O O . ILE B 1 103 ? -16.375 -17.922 -0.03 1 92.56 103 ILE B O 1
ATOM 5503 N N . ASP B 1 104 ? -17.391 -18.906 -1.719 1 89.19 104 ASP B N 1
ATOM 5504 C CA . ASP B 1 104 ? -17.484 -17.656 -2.479 1 89.19 104 ASP B CA 1
ATOM 5505 C C . ASP B 1 104 ? -18.297 -16.609 -1.718 1 89.19 104 ASP B C 1
ATOM 5507 O O . ASP B 1 104 ? -17.953 -15.43 -1.7 1 89.19 104 ASP B O 1
ATOM 5511 N N . PHE B 1 105 ? -19.406 -17.109 -1.146 1 93.75 105 PHE B N 1
ATOM 5512 C CA . PHE B 1 105 ? -20.25 -16.234 -0.343 1 93.75 105 PHE B CA 1
ATOM 5513 C C . PHE B 1 105 ? -19.484 -15.68 0.854 1 93.75 105 PHE B C 1
ATOM 5515 O O . PHE B 1 105 ? -19.547 -14.484 1.141 1 93.75 105 PHE B O 1
ATOM 5522 N N . ILE B 1 106 ? -18.75 -16.547 1.561 1 95.69 106 ILE B N 1
ATOM 5523 C CA . ILE B 1 106 ? -18 -16.125 2.746 1 95.69 106 ILE B CA 1
ATOM 5524 C C . ILE B 1 106 ? -16.938 -15.109 2.359 1 95.69 106 ILE B C 1
ATOM 5526 O O . ILE B 1 106 ? -16.75 -14.109 3.055 1 95.69 106 ILE B O 1
ATOM 5530 N N . GLU B 1 107 ? -16.234 -15.328 1.29 1 92.44 107 GLU B N 1
ATOM 5531 C CA . GLU B 1 107 ? -15.211 -14.406 0.815 1 92.44 107 GLU B CA 1
ATOM 5532 C C . GLU B 1 107 ? -15.805 -13.055 0.443 1 92.44 107 GLU B C 1
ATOM 5534 O O . GLU B 1 107 ? -15.219 -12.008 0.729 1 92.44 107 GLU B O 1
ATOM 5539 N N . ASP B 1 108 ? -16.922 -13.109 -0.189 1 93.44 108 ASP B N 1
ATOM 5540 C CA .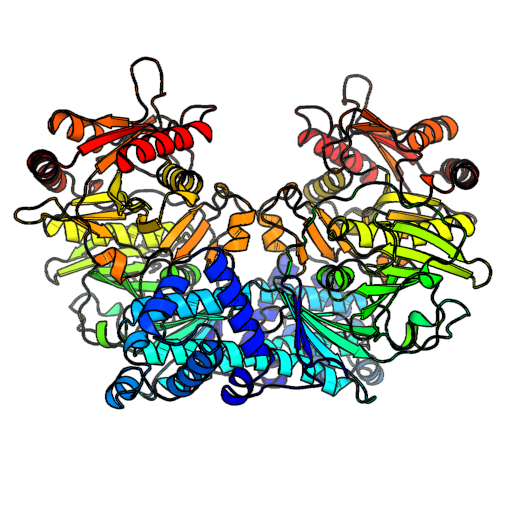 ASP B 1 108 ? -17.609 -11.891 -0.584 1 93.44 108 ASP B CA 1
ATOM 5541 C C . ASP B 1 108 ? -18.031 -11.078 0.639 1 93.44 108 ASP B C 1
ATOM 5543 O O . ASP B 1 108 ? -17.875 -9.852 0.663 1 93.44 108 ASP B O 1
ATOM 5547 N N . PHE B 1 109 ? -18.594 -11.789 1.601 1 96.75 109 PHE B N 1
ATOM 5548 C CA . PHE B 1 109 ? -19.031 -11.133 2.826 1 96.75 109 PHE B CA 1
ATOM 5549 C C . PHE B 1 109 ? -17.844 -10.539 3.574 1 96.75 109 PHE B C 1
ATOM 5551 O O . PHE B 1 109 ? -17.891 -9.398 4.031 1 96.75 109 PHE B O 1
ATOM 5558 N N . TYR B 1 110 ? -16.75 -11.352 3.721 1 95.56 110 TYR B N 1
ATOM 5559 C CA . TYR B 1 110 ? -15.531 -10.875 4.359 1 95.56 110 TYR B CA 1
ATOM 5560 C C . TYR B 1 110 ? -14.969 -9.664 3.623 1 95.56 110 TYR B C 1
ATOM 5562 O O . TYR B 1 110 ? -14.531 -8.695 4.25 1 95.56 110 TYR B O 1
ATOM 5570 N N . GLY B 1 111 ? -15.023 -9.727 2.309 1 93.31 111 GLY B N 1
ATOM 5571 C CA . GLY B 1 111 ? -14.57 -8.602 1.499 1 93.31 111 GLY B CA 1
ATOM 5572 C C . GLY B 1 111 ? -15.398 -7.348 1.712 1 93.31 111 GLY B C 1
ATOM 5573 O O . GLY B 1 111 ? -14.852 -6.242 1.758 1 93.31 111 GLY B O 1
ATOM 5574 N N . PHE B 1 112 ? -16.719 -7.504 1.858 1 94.88 112 PHE B N 1
ATOM 5575 C CA . PHE B 1 112 ? -17.609 -6.379 2.141 1 94.88 112 PHE B CA 1
ATOM 5576 C C . PHE B 1 112 ? -17.203 -5.684 3.436 1 94.88 112 PHE B C 1
ATOM 5578 O O . PHE B 1 112 ? -17.094 -4.457 3.48 1 94.88 112 PHE B O 1
ATOM 5585 N N . TRP B 1 113 ? -16.953 -6.484 4.457 1 96.81 113 TRP B N 1
ATOM 5586 C CA . TRP B 1 113 ? -16.547 -5.953 5.75 1 96.81 113 TRP B CA 1
ATOM 5587 C C . TRP B 1 113 ? -15.25 -5.164 5.629 1 96.81 113 TRP B C 1
ATOM 5589 O O . TRP B 1 113 ? -15.133 -4.051 6.148 1 96.81 113 TRP B O 1
ATOM 5599 N N . ARG B 1 114 ? -14.305 -5.66 4.934 1 93.44 114 ARG B N 1
ATOM 5600 C CA . ARG B 1 114 ? -12.977 -5.07 4.852 1 93.44 114 ARG B CA 1
ATOM 5601 C C . ARG B 1 114 ? -12.992 -3.799 4.008 1 93.44 114 ARG B C 1
ATOM 5603 O O . ARG B 1 114 ? -12.062 -2.99 4.082 1 93.44 114 ARG B O 1
ATOM 5610 N N . LYS B 1 115 ? -13.984 -3.656 3.23 1 91 115 LYS B N 1
ATOM 5611 C CA . LYS B 1 115 ? -14.078 -2.473 2.379 1 91 115 LYS B CA 1
ATOM 5612 C C . LYS B 1 115 ? -14.672 -1.291 3.141 1 91 115 LYS B C 1
ATOM 5614 O O . LYS B 1 115 ? -14.539 -0.142 2.715 1 91 115 LYS B O 1
ATOM 5619 N N . LEU B 1 116 ? -15.352 -1.602 4.203 1 94.5 116 LEU B N 1
ATOM 5620 C CA . LEU B 1 116 ? -15.914 -0.537 5.027 1 94.5 116 LEU B CA 1
ATOM 5621 C C . LEU B 1 116 ? -14.805 0.235 5.742 1 94.5 116 LEU B C 1
ATOM 5623 O O . LEU B 1 116 ? -13.719 -0.3 5.98 1 94.5 116 LEU B O 1
ATOM 5627 N N . GLU B 1 117 ? -15.008 1.513 5.969 1 94.44 117 GLU B N 1
ATOM 5628 C CA . GLU B 1 117 ? -14.141 2.268 6.871 1 94.44 117 GLU B CA 1
ATOM 5629 C C . GLU B 1 117 ? -14.477 1.982 8.328 1 94.44 117 GLU B C 1
ATOM 5631 O O . GLU B 1 117 ? -15.586 2.283 8.789 1 94.44 117 GLU B O 1
ATOM 5636 N N . ARG B 1 118 ? -13.578 1.449 9.055 1 96.75 118 ARG B N 1
ATOM 5637 C CA . ARG B 1 118 ? -13.859 0.919 10.383 1 96.75 118 ARG B CA 1
ATOM 5638 C C . ARG B 1 118 ? -13.086 1.685 11.453 1 96.75 118 ARG B C 1
ATOM 5640 O O . ARG B 1 118 ? -11.852 1.673 11.461 1 96.75 118 ARG B O 1
ATOM 5647 N N . TYR B 1 119 ? -13.844 2.297 12.336 1 96.44 119 TYR B N 1
ATOM 5648 C CA . TYR B 1 119 ? -13.273 3.1 13.414 1 96.44 119 TYR B CA 1
ATOM 5649 C C . TYR B 1 119 ? -13.594 2.496 14.773 1 96.44 119 TYR B C 1
ATOM 5651 O O . TYR B 1 119 ? -14.75 2.182 15.062 1 96.44 119 TYR B O 1
ATOM 5659 N N . THR B 1 120 ? -12.586 2.27 15.586 1 95.62 120 THR B N 1
ATOM 5660 C CA . THR B 1 120 ? -12.781 1.846 16.969 1 95.62 120 THR B CA 1
ATOM 5661 C C . THR B 1 120 ? -12.562 3.014 17.922 1 95.62 120 THR B C 1
ATOM 5663 O O . THR B 1 120 ? -11.711 3.869 17.688 1 95.62 120 THR B O 1
ATOM 5666 N N . VAL B 1 121 ? -13.367 3.08 18.969 1 93.88 121 VAL B N 1
ATOM 5667 C CA . VAL B 1 121 ? -13.289 4.203 19.891 1 93.88 121 VAL B CA 1
ATOM 5668 C C . VAL B 1 121 ? -13.258 3.691 21.328 1 93.88 121 VAL B C 1
ATOM 5670 O O . VAL B 1 121 ? -13.953 2.73 21.672 1 93.88 121 VAL B O 1
ATOM 5673 N N . ILE B 1 122 ? -12.422 4.254 22.109 1 91.88 122 ILE B N 1
ATOM 5674 C CA . ILE B 1 122 ? -12.422 3.984 23.547 1 91.88 122 ILE B CA 1
ATOM 5675 C C . ILE B 1 122 ? -12.414 5.301 24.312 1 91.88 122 ILE B C 1
ATOM 5677 O O . ILE B 1 122 ? -11.781 6.273 23.891 1 91.88 122 ILE B O 1
ATOM 5681 N N . GLN B 1 123 ? -13.188 5.371 25.328 1 88.62 123 GLN B N 1
ATOM 5682 C CA . GLN B 1 123 ? -13.234 6.551 26.188 1 88.62 123 GLN B CA 1
ATOM 5683 C C . GLN B 1 123 ? -12.25 6.426 27.344 1 88.62 123 GLN B C 1
ATOM 5685 O O . GLN B 1 123 ? -12.273 5.434 28.078 1 88.62 123 GLN B O 1
ATOM 5690 N N . ASN B 1 124 ? -11.375 7.281 27.375 1 80.31 124 ASN B N 1
ATOM 5691 C CA . ASN B 1 124 ? -10.422 7.328 28.484 1 80.31 124 ASN B CA 1
ATOM 5692 C C . ASN B 1 124 ? -10.992 8.078 29.688 1 80.31 124 ASN B C 1
ATOM 5694 O O . ASN B 1 124 ? -11.047 9.312 29.688 1 80.31 124 ASN B O 1
ATOM 5698 N N . ASN B 1 125 ? -11.781 7.477 30.609 1 64.94 125 ASN B N 1
ATOM 5699 C CA . ASN B 1 125 ? -12.352 8.148 31.781 1 64.94 125 ASN B CA 1
ATOM 5700 C C . ASN B 1 125 ? -11.297 8.383 32.844 1 64.94 125 ASN B C 1
ATOM 5702 O O . ASN B 1 125 ? -11.438 9.289 33.688 1 64.94 125 ASN B O 1
ATOM 5706 N N . LYS B 1 126 ? -10.461 7.281 33.219 1 56.03 126 LYS B N 1
ATOM 5707 C CA . LYS B 1 126 ? -9.586 7.391 34.406 1 56.03 126 LYS B CA 1
ATOM 5708 C C . LYS B 1 126 ? -8.195 7.883 34 1 56.03 126 LYS B C 1
ATOM 5710 O O . LYS B 1 126 ? -7.758 7.66 32.875 1 56.03 126 LYS B O 1
ATOM 5715 N N . ILE B 1 127 ? -7.57 8.688 34.75 1 44.91 127 ILE B N 1
ATOM 5716 C CA . ILE B 1 127 ? -6.238 9.281 34.781 1 44.91 127 ILE B CA 1
ATOM 5717 C C . ILE B 1 127 ? -5.188 8.219 34.5 1 44.91 127 ILE B C 1
ATOM 5719 O O . ILE B 1 127 ? -3.994 8.516 34.406 1 44.91 127 ILE B O 1
ATOM 5723 N N . ASN B 1 128 ? -5.473 7.043 34.562 1 43.31 128 ASN B N 1
ATOM 5724 C CA . ASN B 1 128 ? -4.332 6.137 34.469 1 43.31 128 ASN B CA 1
ATOM 5725 C C . ASN B 1 128 ? -3.891 5.938 33.031 1 43.31 128 ASN B C 1
ATOM 5727 O O . ASN B 1 128 ? -4.426 5.082 32.312 1 43.31 128 ASN B O 1
ATOM 5731 N N . ASP B 1 129 ? -3.168 6.828 32.5 1 50.59 129 ASP B N 1
ATOM 5732 C CA . ASP B 1 129 ? -2.723 7.281 31.172 1 50.59 129 ASP B CA 1
ATOM 5733 C C . ASP B 1 129 ? -2.137 6.129 30.375 1 50.59 129 ASP B C 1
ATOM 5735 O O . ASP B 1 129 ? -2.463 5.961 29.188 1 50.59 129 ASP B O 1
ATOM 5739 N N . GLY B 1 130 ? -1.104 5.387 30.969 1 46 130 GLY B N 1
ATOM 5740 C CA . GLY B 1 130 ? -0.158 4.547 30.25 1 46 130 GLY B CA 1
ATOM 5741 C C . GLY B 1 130 ? -0.75 3.217 29.812 1 46 130 GLY B C 1
ATOM 5742 O O . GLY B 1 130 ? -0.588 2.807 28.656 1 46 130 GLY B O 1
ATOM 5743 N N . LEU B 1 131 ? -1.553 2.668 30.703 1 45.31 131 LEU B N 1
ATOM 5744 C CA . LEU B 1 131 ? -2.062 1.313 30.531 1 45.31 131 LEU B CA 1
ATOM 5745 C C . LEU B 1 131 ? -3.205 1.297 29.516 1 45.31 131 LEU B C 1
ATOM 5747 O O . LEU B 1 131 ? -3.334 0.35 28.734 1 45.31 131 LEU B O 1
ATOM 5751 N N . GLU B 1 132 ? -3.791 2.49 29.375 1 62.88 132 GLU B N 1
ATOM 5752 C CA . GLU B 1 132 ? -5.012 2.49 28.578 1 62.88 132 GLU B CA 1
ATOM 5753 C C . GLU B 1 132 ? -4.695 2.512 27.078 1 62.88 132 GLU B C 1
ATOM 5755 O O . GLU B 1 132 ? -5.336 1.812 26.297 1 62.88 132 GLU B O 1
ATOM 5760 N N . LYS B 1 133 ? -3.596 3.221 26.891 1 71.81 133 LYS B N 1
ATOM 5761 C CA . LYS B 1 133 ? -3.316 3.295 25.453 1 71.81 133 LYS B CA 1
ATOM 5762 C C . LYS B 1 133 ? -2.746 1.979 24.938 1 71.81 133 LYS B C 1
ATOM 5764 O O . LYS B 1 133 ? -3.146 1.497 23.875 1 71.81 133 LYS B O 1
ATOM 5769 N N . THR B 1 134 ? -1.841 1.476 25.734 1 71.06 134 THR B N 1
ATOM 5770 C CA . THR B 1 134 ? -1.273 0.188 25.359 1 71.06 134 THR B CA 1
ATOM 5771 C C . THR B 1 134 ? -2.354 -0.89 25.328 1 71.06 134 THR B C 1
ATOM 5773 O O . THR B 1 134 ? -2.373 -1.726 24.422 1 71.06 134 THR B O 1
ATOM 5776 N N . SER B 1 135 ? -3.154 -0.647 26.219 1 79.75 135 SER B N 1
ATOM 5777 C CA . SER B 1 135 ? -4.25 -1.609 26.281 1 79.75 135 SER B CA 1
ATOM 5778 C C . SER B 1 135 ? -5.188 -1.466 25.094 1 79.75 135 SER B C 1
ATOM 5780 O O . SER B 1 135 ? -5.703 -2.461 24.578 1 79.75 135 SER B O 1
ATOM 5782 N N . PHE B 1 136 ? -5.266 -0.226 24.734 1 86.5 136 PHE B N 1
ATOM 5783 C CA . PHE B 1 136 ? -6.152 -0.007 23.594 1 86.5 136 PHE B CA 1
ATOM 5784 C C . PHE B 1 136 ? -5.547 -0.581 22.312 1 86.5 136 PHE B C 1
ATOM 5786 O O . PHE B 1 136 ? -6.25 -1.191 21.516 1 86.5 136 PHE B O 1
ATOM 5793 N N . ILE B 1 137 ? -4.285 -0.405 22.156 1 88.06 137 ILE B N 1
ATOM 5794 C CA . ILE B 1 137 ? -3.584 -0.94 21 1 88.06 137 ILE B CA 1
ATOM 5795 C C . ILE B 1 137 ? -3.697 -2.463 20.984 1 88.06 137 ILE B C 1
ATOM 5797 O O . ILE B 1 137 ? -4.004 -3.059 19.938 1 88.06 137 ILE B O 1
ATOM 5801 N N . GLU B 1 138 ? -3.527 -3.012 22.078 1 88.44 138 GLU B N 1
ATOM 5802 C CA . GLU B 1 138 ? -3.639 -4.465 22.188 1 88.44 138 GLU B CA 1
ATOM 5803 C C . GLU B 1 138 ? -5.062 -4.934 21.906 1 88.44 138 GLU B C 1
ATOM 5805 O O . GLU B 1 138 ? -5.262 -5.953 21.25 1 88.44 138 GLU B O 1
ATOM 5810 N N . ALA B 1 139 ? -6.004 -4.176 22.438 1 90.75 139 ALA B N 1
ATOM 5811 C CA . ALA B 1 139 ? -7.402 -4.523 22.219 1 90.75 139 ALA B CA 1
ATOM 5812 C C . ALA B 1 139 ? -7.738 -4.508 20.719 1 90.75 139 ALA B C 1
ATOM 5814 O O . ALA B 1 139 ? -8.477 -5.367 20.234 1 90.75 139 ALA B O 1
ATOM 5815 N N . ASN B 1 140 ? -7.246 -3.535 20.094 1 92.19 140 ASN B N 1
ATOM 5816 C CA . ASN B 1 140 ? -7.48 -3.443 18.656 1 92.19 140 ASN B CA 1
ATOM 5817 C C . ASN B 1 140 ? -6.852 -4.617 17.906 1 92.19 140 ASN B C 1
ATOM 5819 O O . ASN B 1 140 ? -7.453 -5.16 16.984 1 92.19 140 ASN B O 1
ATOM 5823 N N . ASN B 1 141 ? -5.664 -4.941 18.266 1 90.06 141 ASN B N 1
ATOM 5824 C CA . ASN B 1 141 ? -4.98 -6.074 17.656 1 90.06 141 ASN B CA 1
ATOM 5825 C C . ASN B 1 141 ? -5.73 -7.383 17.891 1 90.06 141 ASN B C 1
ATOM 5827 O O . ASN B 1 141 ? -5.875 -8.203 16.984 1 90.06 141 ASN B O 1
ATOM 5831 N N . ASP B 1 142 ? -6.141 -7.543 19.078 1 91.69 142 ASP B N 1
ATOM 5832 C CA . ASP B 1 142 ? -6.883 -8.75 19.422 1 91.69 142 ASP B CA 1
ATOM 5833 C C . ASP B 1 142 ? -8.195 -8.836 18.656 1 91.69 142 ASP B C 1
ATOM 5835 O O . ASP B 1 142 ? -8.625 -9.922 18.25 1 91.69 142 ASP B O 1
ATOM 5839 N N . PHE B 1 143 ? -8.844 -7.738 18.609 1 94.12 143 PHE B N 1
ATOM 5840 C CA . PHE B 1 143 ? -10.094 -7.691 17.875 1 94.12 143 PHE B CA 1
ATOM 5841 C C . PHE B 1 143 ? -9.867 -8.086 16.406 1 94.12 143 PHE B C 1
ATOM 5843 O O . PHE B 1 143 ? -10.648 -8.852 15.844 1 94.12 143 PHE B O 1
ATOM 5850 N N . SER B 1 144 ? -8.812 -7.582 15.812 1 93.31 144 SER B N 1
ATOM 5851 C CA . SER B 1 144 ? -8.461 -7.934 14.438 1 93.31 144 SER B CA 1
ATOM 5852 C C . SER B 1 144 ? -8.203 -9.43 14.305 1 93.31 144 SER B C 1
ATOM 5854 O O . SER B 1 144 ? -8.688 -10.07 13.367 1 93.31 144 SER B O 1
ATOM 5856 N N . MET B 1 145 ? -7.457 -9.992 15.203 1 91.81 145 MET B N 1
ATOM 5857 C CA . MET B 1 145 ? -7.133 -11.414 15.18 1 91.81 145 MET B CA 1
ATOM 5858 C C . MET B 1 145 ? -8.383 -12.266 15.367 1 91.81 145 MET B C 1
ATOM 5860 O O . MET B 1 145 ? -8.508 -13.336 14.781 1 91.81 145 MET B O 1
ATOM 5864 N N . LEU B 1 146 ? -9.273 -11.758 16.203 1 94.31 146 LEU B N 1
ATOM 5865 C CA . LEU B 1 146 ? -10.531 -12.469 16.438 1 94.31 146 LEU B CA 1
ATOM 5866 C C . LEU B 1 146 ? -11.305 -12.633 15.125 1 94.31 146 LEU B C 1
ATOM 5868 O O . LEU B 1 146 ? -11.781 -13.727 14.812 1 94.31 146 LEU B O 1
ATOM 5872 N N . ILE B 1 147 ? -11.445 -11.578 14.43 1 96 147 ILE B N 1
ATOM 5873 C CA . ILE B 1 147 ? -12.188 -11.594 13.172 1 96 147 ILE B CA 1
ATOM 5874 C C . ILE B 1 147 ? -11.484 -12.5 12.172 1 96 147 ILE B C 1
ATOM 5876 O O . ILE B 1 147 ? -12.117 -13.336 11.531 1 96 147 ILE B O 1
ATOM 5880 N N . LEU B 1 148 ? -10.164 -12.383 12.039 1 92.81 148 LEU B N 1
ATOM 5881 C CA . LEU B 1 148 ? -9.383 -13.172 11.094 1 92.81 148 LEU B CA 1
ATOM 5882 C C . LEU B 1 148 ? -9.477 -14.664 11.422 1 92.81 148 LEU B C 1
ATOM 5884 O O . LEU B 1 148 ? -9.664 -15.484 10.523 1 92.81 148 LEU B O 1
ATOM 5888 N N . ASN B 1 149 ? -9.367 -14.953 12.641 1 92.94 149 ASN B N 1
ATOM 5889 C CA . ASN B 1 149 ? -9.414 -16.359 13.062 1 92.94 149 ASN B CA 1
ATOM 5890 C C . ASN B 1 149 ? -10.789 -16.969 12.82 1 92.94 149 ASN B C 1
ATOM 5892 O O . ASN B 1 149 ? -10.891 -18.125 12.422 1 92.94 149 ASN B O 1
ATOM 5896 N N . LEU B 1 150 ? -11.781 -16.219 13.156 1 95.69 150 LEU B N 1
ATOM 5897 C CA . LEU B 1 150 ? -13.133 -16.703 12.906 1 95.69 150 LEU B CA 1
ATOM 5898 C C . LEU B 1 150 ? -13.359 -16.969 11.422 1 95.69 150 LEU B C 1
ATOM 5900 O O . LEU B 1 150 ? -13.883 -18.016 11.047 1 95.69 150 LEU B O 1
ATOM 5904 N N . TYR B 1 151 ? -13.008 -16.031 10.602 1 95.5 151 TYR B N 1
ATOM 5905 C CA . TYR B 1 151 ? -13.109 -16.156 9.156 1 95.5 151 TYR B CA 1
ATOM 5906 C C . TYR B 1 151 ? -12.391 -17.406 8.664 1 95.5 151 TYR B C 1
ATOM 5908 O O . TYR B 1 151 ? -12.961 -18.219 7.922 1 95.5 151 TYR B O 1
ATOM 5916 N N . ARG B 1 152 ? -11.188 -17.625 9.109 1 93.06 152 ARG B N 1
ATOM 5917 C CA . ARG B 1 152 ? -10.375 -18.75 8.688 1 93.06 152 ARG B CA 1
ATOM 5918 C C . ARG B 1 152 ? -10.953 -20.078 9.195 1 93.06 152 ARG B C 1
ATOM 5920 O O . ARG B 1 152 ? -10.938 -21.078 8.477 1 93.06 152 ARG B O 1
ATOM 5927 N N . LYS B 1 153 ? -11.422 -20.016 10.406 1 94.69 153 LYS B N 1
ATOM 5928 C CA . LYS B 1 153 ? -11.992 -21.219 10.992 1 94.69 153 LYS B CA 1
ATOM 5929 C C . LYS B 1 153 ? -13.234 -21.672 10.227 1 94.69 153 LYS B C 1
ATOM 5931 O O . LYS B 1 153 ? -13.406 -22.859 9.969 1 94.69 153 LYS B O 1
ATOM 5936 N N . ILE B 1 154 ? -14.062 -20.734 9.898 1 96 154 ILE B N 1
ATOM 5937 C CA . ILE B 1 154 ? -15.266 -21.047 9.133 1 96 154 ILE B CA 1
ATOM 5938 C C . ILE B 1 154 ? -14.867 -21.641 7.777 1 96 154 ILE B C 1
ATOM 5940 O O . ILE B 1 154 ? -15.398 -22.672 7.367 1 96 154 ILE B O 1
ATOM 5944 N N . GLU B 1 155 ? -13.969 -21.031 7.098 1 94.25 155 GLU B N 1
ATOM 5945 C CA . GLU B 1 155 ? -13.516 -21.531 5.805 1 94.25 155 GLU B CA 1
ATOM 5946 C C . GLU B 1 155 ? -12.906 -22.922 5.93 1 94.25 155 GLU B C 1
ATOM 5948 O O . GLU B 1 155 ? -13.172 -23.797 5.109 1 94.25 155 GLU B O 1
ATOM 5953 N N . GLU B 1 156 ? -12.109 -23.094 6.926 1 93.62 156 GLU B N 1
ATOM 5954 C CA . GLU B 1 156 ? -11.453 -24.375 7.172 1 93.62 156 GLU B CA 1
ATOM 5955 C C . GLU B 1 156 ? -12.477 -25.484 7.402 1 93.62 156 GLU B C 1
ATOM 5957 O O . GLU B 1 156 ? -12.328 -26.578 6.875 1 93.62 156 GLU B O 1
ATOM 5962 N N . ASN B 1 157 ? -13.484 -25.156 8.164 1 95.19 157 ASN B N 1
ATOM 5963 C CA . ASN B 1 157 ? -14.5 -26.156 8.5 1 95.19 157 ASN B CA 1
ATOM 5964 C C . ASN B 1 157 ? -15.398 -26.469 7.309 1 95.19 157 ASN B C 1
ATOM 5966 O O . ASN B 1 157 ? -16.047 -27.516 7.277 1 95.19 157 ASN B O 1
ATOM 5970 N N . VAL B 1 158 ? -15.359 -25.578 6.363 1 94.25 158 VAL B N 1
ATOM 5971 C CA . VAL B 1 158 ? -16.125 -25.844 5.152 1 94.25 158 VAL B CA 1
ATOM 5972 C C . VAL B 1 158 ? -15.281 -26.609 4.148 1 94.25 158 VAL B C 1
ATOM 5974 O O . VAL B 1 158 ? -15.711 -27.641 3.627 1 94.25 158 VAL B O 1
ATOM 5977 N N . VAL B 1 159 ? -14.094 -26.188 3.891 1 90.56 159 VAL B N 1
ATOM 5978 C CA . VAL B 1 159 ? -13.242 -26.781 2.869 1 90.56 159 VAL B CA 1
ATOM 5979 C C . VAL B 1 159 ? -12.633 -28.078 3.393 1 90.56 159 VAL B C 1
ATOM 5981 O O . VAL B 1 159 ? -12.391 -29.016 2.623 1 90.56 159 VAL B O 1
ATOM 5984 N N . GLY B 1 160 ? -12.32 -28.188 4.727 1 89.25 160 GLY B N 1
ATOM 5985 C CA . GLY B 1 160 ? -11.828 -29.406 5.336 1 89.25 160 GLY B CA 1
ATOM 5986 C C . GLY B 1 160 ? -10.32 -29.406 5.527 1 89.25 160 GLY B C 1
ATOM 5987 O O . GLY B 1 160 ? -9.734 -30.422 5.898 1 89.25 160 GLY B O 1
ATOM 5988 N N . HIS B 1 161 ? -9.633 -28.297 5.168 1 88.75 161 HIS B N 1
ATOM 5989 C CA . HIS B 1 161 ? -8.195 -28.203 5.395 1 88.75 161 HIS B CA 1
ATOM 5990 C C . HIS B 1 161 ? -7.77 -26.781 5.707 1 88.75 161 HIS B C 1
ATOM 5992 O O . HIS B 1 161 ? -8.461 -25.828 5.34 1 88.75 161 HIS B O 1
ATOM 5998 N N . LYS B 1 162 ? -6.637 -26.641 6.387 1 88.62 162 LYS B N 1
ATOM 5999 C CA . LYS B 1 162 ? -6.074 -25.328 6.719 1 88.62 162 LYS B CA 1
ATOM 6000 C C . LYS B 1 162 ? -5.453 -24.672 5.492 1 88.62 162 LYS B C 1
ATOM 6002 O O . LYS B 1 162 ? -4.988 -25.359 4.582 1 88.62 162 LYS B O 1
ATOM 6007 N N . PRO B 1 163 ? -5.43 -23.406 5.512 1 89 163 PRO B N 1
ATOM 6008 C CA . PRO B 1 163 ? -4.77 -22.719 4.402 1 89 163 PRO B CA 1
ATOM 6009 C C . PRO B 1 163 ? -3.254 -22.891 4.414 1 89 163 PRO B C 1
ATOM 6011 O O . PRO B 1 163 ? -2.66 -23.094 5.477 1 89 163 PRO B O 1
ATOM 6014 N N . THR B 1 164 ? -2.684 -22.812 3.256 1 92.62 164 THR B N 1
ATOM 6015 C CA . THR B 1 164 ? -1.231 -22.875 3.133 1 92.62 164 THR B CA 1
ATOM 6016 C C . THR B 1 164 ? -0.631 -21.469 3.129 1 92.62 164 THR B C 1
ATOM 6018 O O . THR B 1 164 ? 0.561 -21.297 3.393 1 92.62 164 THR B O 1
ATOM 6021 N N . VAL B 1 165 ? -1.416 -20.531 2.793 1 92.75 165 VAL B N 1
ATOM 6022 C CA . VAL B 1 165 ? -0.963 -19.156 2.773 1 92.75 165 VAL B CA 1
ATOM 6023 C C . VAL B 1 165 ? -1.852 -18.297 3.682 1 92.75 165 VAL B C 1
ATOM 6025 O O . VAL B 1 165 ? -3.068 -18.25 3.49 1 92.75 165 VAL B O 1
ATOM 6028 N N . TYR B 1 166 ? -1.283 -17.766 4.676 1 92.62 166 TYR B N 1
ATOM 6029 C CA . TYR B 1 166 ? -1.983 -16.891 5.609 1 92.62 166 TYR B CA 1
ATOM 6030 C C . TYR B 1 166 ? -1.704 -15.422 5.297 1 92.62 166 TYR B C 1
ATOM 6032 O O . TYR B 1 166 ? -0.568 -14.961 5.422 1 92.62 166 TYR B O 1
ATOM 6040 N N . ARG B 1 167 ? -2.701 -14.727 4.949 1 89.94 167 ARG B N 1
ATOM 6041 C CA . ARG B 1 167 ? -2.564 -13.305 4.664 1 89.94 167 ARG B CA 1
ATOM 6042 C C . ARG B 1 167 ? -3.039 -12.461 5.844 1 89.94 167 ARG B C 1
ATOM 6044 O O . ARG B 1 167 ? -4.227 -12.453 6.168 1 89.94 167 ARG B O 1
ATOM 6051 N N . GLN B 1 168 ? -2.109 -11.773 6.414 1 87.44 168 GLN B N 1
ATOM 6052 C CA . GLN B 1 168 ? -2.416 -10.953 7.582 1 87.44 168 GLN B CA 1
ATOM 6053 C C . GLN B 1 168 ? -2.939 -9.586 7.168 1 87.44 168 GLN B C 1
ATOM 6055 O O . GLN B 1 168 ? -2.215 -8.586 7.242 1 87.44 168 GLN B O 1
ATOM 6060 N N . LEU B 1 169 ? -4.234 -9.562 6.891 1 85.81 169 LEU B N 1
ATOM 6061 C CA . LEU B 1 169 ? -4.891 -8.328 6.48 1 85.81 169 LEU B CA 1
ATOM 6062 C C . LEU B 1 169 ? -5.539 -7.629 7.672 1 85.81 169 LEU B C 1
ATOM 6064 O O . LEU B 1 169 ? -5.941 -8.281 8.633 1 85.81 169 LEU B O 1
ATOM 6068 N N . PRO B 1 170 ? -5.605 -6.352 7.551 1 85.12 170 PRO B N 1
ATOM 6069 C CA . PRO B 1 170 ? -6.355 -5.656 8.594 1 85.12 170 PRO B CA 1
ATOM 6070 C C . PRO B 1 170 ? -7.836 -6.02 8.602 1 85.12 170 PRO B C 1
ATOM 6072 O O . PRO B 1 170 ? -8.539 -5.77 7.621 1 85.12 170 PRO B O 1
ATOM 6075 N N . ALA B 1 171 ? -8.242 -6.668 9.648 1 91.69 171 ALA B N 1
ATOM 6076 C CA . ALA B 1 171 ? -9.633 -7.117 9.719 1 91.69 171 ALA B CA 1
ATOM 6077 C C . ALA B 1 171 ? -10.391 -6.379 10.82 1 91.69 171 ALA B C 1
ATOM 6079 O O . ALA B 1 171 ? -11.617 -6.379 10.844 1 91.69 171 ALA B O 1
ATOM 6080 N N . GLY B 1 172 ? -9.672 -5.742 11.688 1 93.38 172 GLY B N 1
ATOM 6081 C CA . GLY B 1 172 ? -10.305 -4.941 12.727 1 93.38 172 GLY B CA 1
ATOM 6082 C C . GLY B 1 172 ? -10.555 -3.508 12.297 1 93.38 172 GLY B C 1
ATOM 6083 O O . GLY B 1 172 ? -11.117 -3.26 11.234 1 93.38 172 GLY B O 1
ATOM 6084 N N . GLY B 1 173 ? -10.227 -2.58 13.148 1 93.38 173 GLY B N 1
ATOM 6085 C CA . GLY B 1 173 ? -10.359 -1.178 12.797 1 93.38 173 GLY B CA 1
ATOM 6086 C C . GLY B 1 173 ? -9.211 -0.667 11.945 1 93.38 173 GLY B C 1
ATOM 6087 O O . GLY B 1 173 ? -8.055 -1.055 12.148 1 93.38 173 GLY B O 1
ATOM 6088 N N . ASN B 1 174 ? -9.531 0.178 10.977 1 92.94 174 ASN B N 1
ATOM 6089 C CA . ASN B 1 174 ? -8.5 0.867 10.219 1 92.94 174 ASN B CA 1
ATOM 6090 C C . ASN B 1 174 ? -7.859 1.992 11.023 1 92.94 174 ASN B C 1
ATOM 6092 O O . ASN B 1 174 ? -6.715 2.369 10.781 1 92.94 174 ASN B O 1
ATOM 6096 N N . ALA B 1 175 ? -8.688 2.527 11.875 1 95.69 175 ALA B N 1
ATOM 6097 C CA . ALA B 1 175 ? -8.219 3.58 12.773 1 95.69 175 ALA B CA 1
ATOM 6098 C C . ALA B 1 175 ? -8.883 3.469 14.141 1 95.69 175 ALA B C 1
ATOM 6100 O O . ALA B 1 175 ? -10.062 3.117 14.234 1 95.69 175 ALA B O 1
ATOM 6101 N N . GLY B 1 176 ? -8.094 3.725 15.141 1 95.12 176 GLY B N 1
ATOM 6102 C CA . GLY B 1 176 ? -8.594 3.756 16.5 1 95.12 176 GLY B CA 1
ATOM 6103 C C . GLY B 1 176 ? -8.461 5.117 17.156 1 95.12 176 GLY B C 1
ATOM 6104 O O . GLY B 1 176 ? -7.473 5.824 16.938 1 95.12 176 GLY B O 1
ATOM 6105 N N . LEU B 1 177 ? -9.484 5.465 17.984 1 95.62 177 LEU B N 1
ATOM 6106 C CA . LEU B 1 177 ? -9.492 6.754 18.656 1 95.62 177 LEU B CA 1
ATOM 6107 C C . LEU B 1 177 ? -9.578 6.574 20.172 1 95.62 177 LEU B C 1
ATOM 6109 O O . LEU B 1 177 ? -10.406 5.809 20.672 1 95.62 177 LEU B O 1
ATOM 6113 N N . ILE B 1 178 ? -8.695 7.168 20.797 1 94.38 178 ILE B N 1
ATOM 6114 C CA . ILE B 1 178 ? -8.852 7.375 22.234 1 94.38 178 ILE B CA 1
ATOM 6115 C C . ILE B 1 178 ? -9.391 8.781 22.5 1 94.38 178 ILE B C 1
ATOM 6117 O O . ILE B 1 178 ? -8.797 9.773 22.078 1 94.38 178 ILE B O 1
ATOM 6121 N N . VAL B 1 179 ? -10.492 8.867 23.141 1 94.5 179 VAL B N 1
ATOM 6122 C CA . VAL B 1 179 ? -11.133 10.164 23.312 1 94.5 179 VAL B CA 1
ATOM 6123 C C . VAL B 1 179 ? -11.297 10.469 24.812 1 94.5 179 VAL B C 1
ATOM 6125 O O . VAL B 1 179 ? -11.242 9.562 25.641 1 94.5 179 VAL B O 1
ATOM 6128 N N . ASN B 1 180 ? -11.375 11.688 25.141 1 93.12 180 ASN B N 1
ATOM 6129 C CA . ASN B 1 180 ? -11.625 12.133 26.516 1 93.12 180 ASN B CA 1
ATOM 6130 C C . ASN B 1 180 ? -12.688 13.219 26.562 1 93.12 180 ASN B C 1
ATOM 6132 O O . ASN B 1 180 ? -13.141 13.703 25.516 1 93.12 180 ASN B O 1
ATOM 6136 N N . ASN B 1 181 ? -13.148 13.484 27.734 1 90.5 181 ASN B N 1
ATOM 6137 C CA . ASN B 1 181 ? -14.164 14.508 27.938 1 90.5 181 ASN B CA 1
ATOM 6138 C C . ASN B 1 181 ? -13.547 15.812 28.438 1 90.5 181 ASN B C 1
ATOM 6140 O O . ASN B 1 181 ? -13.867 16.281 29.531 1 90.5 181 ASN B O 1
ATOM 6144 N N . ALA B 1 182 ? -12.758 16.375 27.625 1 89.88 182 ALA B N 1
ATOM 6145 C CA . ALA B 1 182 ? -12.164 17.656 28 1 89.88 182 ALA B CA 1
ATOM 6146 C C . ALA B 1 182 ? -13.188 18.781 27.906 1 89.88 182 ALA B C 1
ATOM 6148 O O . ALA B 1 182 ? -14.117 18.719 27.094 1 89.88 182 ALA B O 1
ATOM 6149 N N . ASN B 1 183 ? -13.008 19.672 28.859 1 89.81 183 ASN B N 1
ATOM 6150 C CA . ASN B 1 183 ? -13.859 20.859 28.844 1 89.81 183 ASN B CA 1
ATOM 6151 C C . ASN B 1 183 ? -13.047 22.125 28.641 1 89.81 183 ASN B C 1
ATOM 6153 O O . ASN B 1 183 ? -11.852 22.156 28.953 1 89.81 183 ASN B O 1
ATOM 6157 N N . TRP B 1 184 ? -13.688 23.047 28.016 1 93.56 184 TRP B N 1
ATOM 6158 C CA . TRP B 1 184 ? -13.117 24.375 27.844 1 93.56 184 TRP B CA 1
ATOM 6159 C C . TRP B 1 184 ? -14.141 25.453 28.172 1 93.56 184 TRP B C 1
ATOM 6161 O O . TRP B 1 184 ? -15.344 25.188 28.219 1 93.56 184 TRP B O 1
ATOM 6171 N N . PRO B 1 185 ? -13.727 26.594 28.672 1 94.62 185 PRO B N 1
ATOM 6172 C CA . PRO B 1 185 ? -14.703 27.641 29 1 94.62 185 PRO B CA 1
ATOM 6173 C C . PRO B 1 185 ? -15.531 28.062 27.797 1 94.62 185 PRO B C 1
ATOM 6175 O O . PRO B 1 185 ? -15.125 28.953 27.031 1 94.62 185 PRO B O 1
ATOM 6178 N N . LEU B 1 186 ? -16.672 27.516 27.719 1 94.81 186 LEU B N 1
ATOM 6179 C CA . LEU B 1 186 ? -17.547 27.75 26.578 1 94.81 186 LEU B CA 1
ATOM 6180 C C . LEU B 1 186 ? -18.266 29.094 26.719 1 94.81 186 LEU B C 1
ATOM 6182 O O . LEU B 1 186 ? -19.047 29.281 27.656 1 94.81 186 LEU B O 1
ATOM 6186 N N . PRO B 1 187 ? -18.031 29.953 25.812 1 95.06 187 PRO B N 1
ATOM 6187 C CA . PRO B 1 187 ? -18.797 31.203 25.844 1 95.06 187 PRO B CA 1
ATOM 6188 C C . PRO B 1 187 ? -20.234 31.031 25.359 1 95.06 187 PRO B C 1
ATOM 6190 O O . PRO B 1 187 ? -20.594 29.953 24.859 1 95.06 187 PRO B O 1
ATOM 6193 N N . SER B 1 188 ? -20.984 32.125 25.562 1 92.12 188 SER B N 1
ATOM 6194 C CA . SER B 1 188 ? -22.359 32.094 25.078 1 92.12 188 SER B CA 1
ATOM 6195 C C . SER B 1 188 ? -22.406 31.875 23.562 1 92.12 188 SER B C 1
ATOM 6197 O O . SER B 1 188 ? -21.609 32.469 22.828 1 92.12 188 SER B O 1
ATOM 6199 N N . GLY B 1 189 ? -23.219 30.938 23.141 1 93.94 189 GLY B N 1
ATOM 6200 C CA . GLY B 1 189 ? -23.375 30.672 21.719 1 93.94 189 GLY B CA 1
ATOM 6201 C C . GLY B 1 189 ? -22.703 29.375 21.281 1 93.94 189 GLY B C 1
ATOM 6202 O O . GLY B 1 189 ? -22.938 28.906 20.172 1 93.94 189 GLY B O 1
ATOM 6203 N N . TYR B 1 190 ? -21.875 28.828 22.156 1 96.75 190 TYR B N 1
ATOM 6204 C CA . TYR B 1 190 ? -21.125 27.625 21.797 1 96.75 190 TYR B CA 1
ATOM 6205 C C . TYR B 1 190 ? -21.578 26.438 22.625 1 96.75 190 TYR B C 1
ATOM 6207 O O . TYR B 1 190 ? -20.891 25.406 22.672 1 96.75 190 TYR B O 1
ATOM 6215 N N . GLU B 1 191 ? -22.734 26.469 23.234 1 93.81 191 GLU B N 1
ATOM 6216 C CA . GLU B 1 191 ? -23.234 25.469 24.188 1 93.81 191 GLU B CA 1
ATOM 6217 C C . GLU B 1 191 ? -23.484 24.125 23.516 1 93.81 191 GLU B C 1
ATOM 6219 O O . GLU B 1 191 ? -23.328 23.078 24.141 1 93.81 191 GLU B O 1
ATOM 6224 N N . LYS B 1 192 ? -23.719 24.141 22.281 1 94.38 192 LYS B N 1
ATOM 6225 C CA . LYS B 1 192 ? -24.047 22.922 21.547 1 94.38 192 LYS B CA 1
ATOM 6226 C C . LYS B 1 192 ? -22.812 22.031 21.406 1 94.38 192 LYS B C 1
ATOM 6228 O O . LYS B 1 192 ? -22.938 20.844 21.094 1 94.38 192 LYS B O 1
ATOM 6233 N N . LEU B 1 193 ? -21.672 22.609 21.578 1 96.12 193 LEU B N 1
ATOM 6234 C CA . LEU B 1 193 ? -20.438 21.859 21.422 1 96.12 193 LEU B CA 1
ATOM 6235 C C . LEU B 1 193 ? -20.016 21.234 22.75 1 96.12 193 LEU B C 1
ATOM 6237 O O . LEU B 1 193 ? -19 20.531 22.812 1 96.12 193 LEU B O 1
ATOM 6241 N N . LYS B 1 194 ? -20.875 21.406 23.672 1 92.94 194 LYS B N 1
ATOM 6242 C CA . LYS B 1 194 ? -20.562 20.891 25 1 92.94 194 LYS B CA 1
ATOM 6243 C C . LYS B 1 194 ? -20.609 19.359 25.031 1 92.94 194 LYS B C 1
ATOM 6245 O O . LYS B 1 194 ? -21.453 18.75 24.359 1 92.94 194 LYS B O 1
ATOM 6250 N N . ASP B 1 195 ? -19.703 18.672 25.641 1 91.38 195 ASP B N 1
ATOM 6251 C CA . ASP B 1 195 ? -19.672 17.234 25.922 1 91.38 195 ASP B CA 1
ATOM 6252 C C . ASP B 1 195 ? -19.266 16.438 24.688 1 91.38 195 ASP B C 1
ATOM 6254 O O . ASP B 1 195 ? -19.453 15.219 24.641 1 91.38 195 ASP B O 1
ATOM 6258 N N . ILE B 1 196 ? -18.938 17.125 23.641 1 95.38 196 ILE B N 1
ATOM 6259 C CA . ILE B 1 196 ? -18.344 16.406 22.516 1 95.38 196 ILE B CA 1
ATOM 6260 C C . ILE B 1 196 ? -16.938 15.93 22.891 1 95.38 196 ILE B C 1
ATOM 6262 O O . ILE B 1 196 ? -16.109 16.703 23.375 1 95.38 196 ILE B O 1
ATOM 6266 N N . PRO B 1 197 ? -16.688 14.664 22.75 1 95.19 197 PRO B N 1
ATOM 6267 C CA . PRO B 1 197 ? -15.383 14.133 23.172 1 95.19 197 PRO B CA 1
ATOM 6268 C C . PRO B 1 197 ? -14.227 14.656 22.312 1 95.19 197 PRO B C 1
ATOM 6270 O O . PRO B 1 197 ? -14.391 14.867 21.109 1 95.19 197 PRO B O 1
ATOM 6273 N N . PHE B 1 198 ? -13.078 14.852 22.984 1 97.06 198 PHE B N 1
ATOM 6274 C CA . PHE B 1 198 ? -11.852 15.258 22.328 1 97.06 198 PHE B CA 1
ATOM 6275 C C . PHE B 1 198 ? -10.992 14.047 21.984 1 97.06 198 PHE B C 1
ATOM 6277 O O . PHE B 1 198 ? -10.844 13.133 22.797 1 97.06 198 PHE B O 1
ATOM 6284 N N . ILE B 1 199 ? -10.484 14.016 20.781 1 96.88 199 ILE B N 1
ATOM 6285 C CA . ILE B 1 199 ? -9.547 12.961 20.391 1 96.88 199 ILE B CA 1
ATOM 6286 C C . ILE B 1 199 ? -8.195 13.195 21.062 1 96.88 199 ILE B C 1
ATOM 6288 O O . ILE B 1 199 ? -7.566 14.234 20.844 1 96.88 199 ILE B O 1
ATOM 6292 N N . GLU B 1 200 ? -7.785 12.312 21.781 1 95.12 200 GLU B N 1
ATOM 6293 C CA . GLU B 1 200 ? -6.516 12.398 22.5 1 95.12 200 GLU B CA 1
ATOM 6294 C C . GLU B 1 200 ? -5.391 11.734 21.719 1 95.12 200 GLU B C 1
ATOM 6296 O O . GLU B 1 200 ? -4.254 12.211 21.719 1 95.12 200 GLU B O 1
ATOM 6301 N N . SER B 1 201 ? -5.727 10.586 21.172 1 94.81 201 SER B N 1
ATOM 6302 C CA . SER B 1 201 ? -4.758 9.82 20.391 1 94.81 201 SER B CA 1
ATOM 6303 C C . SER B 1 201 ? -5.434 9.078 19.234 1 94.81 201 SER B C 1
ATOM 6305 O O . SER B 1 201 ? -6.625 8.766 19.312 1 94.81 201 SER B O 1
ATOM 6307 N N . ILE B 1 202 ? -4.707 8.883 18.234 1 96.19 202 ILE B N 1
ATOM 6308 C CA . ILE B 1 202 ? -5.188 8.156 17.062 1 96.19 202 ILE B CA 1
ATOM 6309 C C . ILE B 1 202 ? -4.242 6.996 16.75 1 96.19 202 ILE B C 1
ATOM 6311 O O . ILE B 1 202 ? -3.02 7.148 16.828 1 96.19 202 ILE B O 1
ATOM 6315 N N . MET B 1 203 ? -4.773 5.875 16.547 1 94.88 203 MET B N 1
ATOM 6316 C CA . MET B 1 203 ? -4.031 4.711 16.078 1 94.88 203 MET B CA 1
ATOM 6317 C C . MET B 1 203 ? -4.375 4.398 14.625 1 94.88 203 MET B C 1
ATOM 6319 O O . MET B 1 203 ? -5.547 4.25 14.281 1 94.88 203 MET B O 1
ATOM 6323 N N . LEU B 1 204 ? -3.393 4.27 13.789 1 94.5 204 LEU B N 1
ATOM 6324 C CA . LEU B 1 204 ? -3.611 3.988 12.375 1 94.5 204 LEU B CA 1
ATOM 6325 C C . LEU B 1 204 ? -3.062 2.615 12 1 94.5 204 LEU B C 1
ATOM 6327 O O . LEU B 1 204 ? -1.92 2.287 12.336 1 94.5 204 LEU B O 1
ATOM 6331 N N . ASP B 1 205 ? -3.893 1.846 11.438 1 91.5 205 ASP B N 1
ATOM 6332 C CA . ASP B 1 205 ? -3.438 0.605 10.82 1 91.5 205 ASP B CA 1
ATOM 6333 C C . ASP B 1 205 ? -3.096 0.822 9.344 1 91.5 205 ASP B C 1
ATOM 6335 O O . ASP B 1 205 ? -3.979 0.792 8.484 1 91.5 205 ASP B O 1
ATOM 6339 N N . LEU B 1 206 ? -1.838 0.893 9.031 1 85.62 206 LEU B N 1
ATOM 6340 C CA . LEU B 1 206 ? -1.392 1.298 7.703 1 85.62 206 LEU B CA 1
ATOM 6341 C C . LEU B 1 206 ? -1.236 0.087 6.789 1 85.62 206 LEU B C 1
ATOM 6343 O O . LEU B 1 206 ? -0.929 -1.013 7.258 1 85.62 206 LEU B O 1
ATOM 6347 N N . PRO B 1 207 ? -1.527 0.268 5.559 1 86.88 207 PRO B N 1
ATOM 6348 C CA . PRO B 1 207 ? -1.86 1.522 4.879 1 86.88 207 PRO B CA 1
ATOM 6349 C C . PRO B 1 207 ? -3.303 1.959 5.121 1 86.88 207 PRO B C 1
ATOM 6351 O O . PRO B 1 207 ? -4.203 1.118 5.191 1 86.88 207 PRO B O 1
ATOM 6354 N N . TYR B 1 208 ? -3.475 3.25 5.266 1 92.25 208 TYR B N 1
ATOM 6355 C CA . TYR B 1 208 ? -4.805 3.816 5.457 1 92.25 208 TYR B CA 1
ATOM 6356 C C . TYR B 1 208 ? -5.324 4.434 4.164 1 92.25 208 TYR B C 1
ATOM 6358 O O . TYR B 1 208 ? -4.762 5.41 3.666 1 92.25 208 TYR B O 1
ATOM 6366 N N . ILE B 1 209 ? -6.348 3.848 3.625 1 91.19 209 ILE B N 1
ATOM 6367 C CA . ILE B 1 209 ? -6.953 4.297 2.375 1 91.19 209 ILE B CA 1
ATOM 6368 C C . ILE B 1 209 ? -8.43 4.633 2.607 1 91.19 209 ILE B C 1
ATOM 6370 O O . ILE B 1 209 ? -9.188 3.801 3.109 1 91.19 209 ILE B O 1
ATOM 6374 N N . SER B 1 210 ? -8.844 5.828 2.293 1 93.31 210 SER B N 1
ATOM 6375 C CA . SER B 1 210 ? -10.234 6.234 2.416 1 93.31 210 SER B CA 1
ATOM 6376 C C . SER B 1 210 ? -10.836 6.582 1.058 1 93.31 210 SER B C 1
ATOM 6378 O O . SER B 1 210 ? -10.102 6.84 0.1 1 93.31 210 SER B O 1
ATOM 6380 N N . TYR B 1 211 ? -12.141 6.578 0.991 1 90.94 211 TYR B N 1
ATOM 6381 C CA . TYR B 1 211 ? -12.844 6.812 -0.266 1 90.94 211 TYR B CA 1
ATOM 6382 C C . TYR B 1 211 ? -13.938 7.859 -0.093 1 90.94 211 TYR B C 1
ATOM 6384 O O . TYR B 1 211 ? -15.125 7.555 -0.248 1 90.94 211 TYR B O 1
ATOM 6392 N N . PRO B 1 212 ? -13.531 9.102 0.143 1 93.94 212 PRO B N 1
ATOM 6393 C CA . PRO B 1 212 ? -14.539 10.164 0.206 1 93.94 212 PRO B CA 1
ATOM 6394 C C . PRO B 1 212 ? -15.375 10.258 -1.068 1 93.94 212 PRO B C 1
ATOM 6396 O O . PRO B 1 212 ? -14.938 9.82 -2.133 1 93.94 212 PRO B O 1
ATOM 6399 N N . LYS B 1 213 ? -16.531 10.859 -0.979 1 93 213 LYS B N 1
ATOM 6400 C CA . LYS B 1 213 ? -17.484 10.891 -2.084 1 93 213 LYS B CA 1
ATOM 6401 C C . LYS B 1 213 ? -17.078 11.922 -3.133 1 93 213 LYS B C 1
ATOM 6403 O O . LYS B 1 213 ? -17.469 11.812 -4.301 1 93 213 LYS B O 1
ATOM 6408 N N . ARG B 1 214 ? -16.281 12.914 -2.697 1 91.44 214 ARG B N 1
ATOM 6409 C CA . ARG B 1 214 ? -15.828 13.969 -3.607 1 91.44 214 ARG B CA 1
ATOM 6410 C C . ARG B 1 214 ? -14.312 14.031 -3.664 1 91.44 214 ARG B C 1
ATOM 6412 O O . ARG B 1 214 ? -13.625 13.516 -2.775 1 91.44 214 ARG B O 1
ATOM 6419 N N . ASN B 1 215 ? -13.82 14.672 -4.742 1 88.38 215 ASN B N 1
ATOM 6420 C CA . ASN B 1 215 ? -12.375 14.781 -4.914 1 88.38 215 ASN B CA 1
ATOM 6421 C C . ASN B 1 215 ? -11.953 16.219 -5.215 1 88.38 215 ASN B C 1
ATOM 6423 O O . ASN B 1 215 ? -10.781 16.469 -5.488 1 88.38 215 ASN B O 1
ATOM 6427 N N . THR B 1 216 ? -12.875 17.078 -5.23 1 86.69 216 THR B N 1
ATOM 6428 C CA . THR B 1 216 ? -12.562 18.484 -5.465 1 86.69 216 THR B CA 1
ATOM 6429 C C . THR B 1 216 ? -13.398 19.375 -4.551 1 86.69 216 THR B C 1
ATOM 6431 O O . THR B 1 216 ? -14.375 18.922 -3.949 1 86.69 216 THR B O 1
ATOM 6434 N N . ARG B 1 217 ? -12.938 20.531 -4.387 1 87.38 217 ARG B N 1
ATOM 6435 C CA . ARG B 1 217 ? -13.648 21.562 -3.645 1 87.38 217 ARG B CA 1
ATOM 6436 C C . ARG B 1 217 ? -14.148 22.656 -4.582 1 87.38 217 ARG B C 1
ATOM 6438 O O . ARG B 1 217 ? -13.562 22.891 -5.641 1 87.38 217 ARG B O 1
ATOM 6445 N N . ASP B 1 218 ? -15.188 23.281 -4.125 1 84.12 218 ASP B N 1
ATOM 6446 C CA . ASP B 1 218 ? -15.727 24.391 -4.91 1 84.12 218 ASP B CA 1
ATOM 6447 C C . ASP B 1 218 ? -15.93 25.625 -4.047 1 84.12 218 ASP B C 1
ATOM 6449 O O . ASP B 1 218 ? -16.172 25.516 -2.84 1 84.12 218 ASP B O 1
ATOM 6453 N N . GLY B 1 219 ? -15.703 26.781 -4.648 1 80 219 GLY B N 1
ATOM 6454 C CA . GLY B 1 219 ? -16.125 28.047 -4.066 1 80 219 GLY B CA 1
ATOM 6455 C C . GLY B 1 219 ? -15.141 28.609 -3.072 1 80 219 GLY B C 1
ATOM 6456 O O . GLY B 1 219 ? -14 28.156 -2.988 1 80 219 GLY B O 1
ATOM 6457 N N . ILE B 1 220 ? -15.547 29.797 -2.504 1 87.5 220 ILE B N 1
ATOM 6458 C CA . ILE B 1 220 ? -14.797 30.516 -1.485 1 87.5 220 ILE B CA 1
ATOM 6459 C C . ILE B 1 220 ? -15.586 30.547 -0.181 1 87.5 220 ILE B C 1
ATOM 6461 O O . ILE B 1 220 ? -16.812 30.438 -0.191 1 87.5 220 ILE B O 1
ATOM 6465 N N . PHE B 1 221 ? -14.953 30.594 0.935 1 96.06 221 PHE B N 1
ATOM 6466 C CA . PHE B 1 221 ? -15.609 30.656 2.232 1 96.06 221 PHE B CA 1
ATOM 6467 C C . PHE B 1 221 ? -16.062 32.094 2.527 1 96.06 221 PHE B C 1
ATOM 6469 O O . PHE B 1 221 ? -15.258 33.031 2.502 1 96.06 221 PHE B O 1
ATOM 6476 N N . ASN B 1 222 ? -17.312 32.25 2.832 1 96.06 222 ASN B N 1
ATOM 6477 C CA . ASN B 1 222 ? -17.875 33.594 2.998 1 96.06 222 ASN B CA 1
ATOM 6478 C C . ASN B 1 222 ? -18.062 33.938 4.473 1 96.06 222 ASN B C 1
ATOM 6480 O O . ASN B 1 222 ? -18.312 33.062 5.297 1 96.06 222 ASN B O 1
ATOM 6484 N N . GLU B 1 223 ? -17.984 35.219 4.738 1 97.44 223 GLU B N 1
ATOM 6485 C CA . GLU B 1 223 ? -18.219 35.688 6.094 1 97.44 223 GLU B CA 1
ATOM 6486 C C . GLU B 1 223 ? -19.703 35.844 6.387 1 97.44 223 GLU B C 1
ATOM 6488 O O . GLU B 1 223 ? -20.484 36.25 5.523 1 97.44 223 GLU B O 1
ATOM 6493 N N . CYS B 1 224 ? -20.109 35.406 7.52 1 96.75 224 CYS B N 1
ATOM 6494 C CA . CYS B 1 224 ? -21.438 35.688 8.023 1 96.75 224 CYS B CA 1
ATOM 6495 C C . CYS B 1 224 ? -21.375 36.531 9.289 1 96.75 224 CYS B C 1
ATOM 6497 O O . CYS B 1 224 ? -20.328 36.594 9.938 1 96.75 224 CYS B O 1
ATOM 6499 N N . PHE B 1 225 ? -22.484 37.156 9.672 1 96.31 225 PHE B N 1
ATOM 6500 C CA . PHE B 1 225 ? -22.422 38.156 10.734 1 96.31 225 PHE B CA 1
ATOM 6501 C C . PHE B 1 225 ? -23.297 37.75 11.914 1 96.31 225 PHE B C 1
ATOM 6503 O O . PHE B 1 225 ? -23.562 38.531 12.812 1 96.31 225 PHE B O 1
ATOM 6510 N N . GLU B 1 226 ? -23.797 36.5 11.773 1 95.19 226 GLU B N 1
ATOM 6511 C CA . GLU B 1 226 ? -24.453 35.812 12.891 1 95.19 226 GLU B CA 1
ATOM 6512 C C . GLU B 1 226 ? -23.812 34.469 13.156 1 95.19 226 GLU B C 1
ATOM 6514 O O . GLU B 1 226 ? -23.328 33.812 12.234 1 95.19 226 GLU B O 1
ATOM 6519 N N . ASN B 1 227 ? -23.891 34.094 14.422 1 96.38 227 ASN B N 1
ATOM 6520 C CA . ASN B 1 227 ? -23.328 32.781 14.781 1 96.38 227 ASN B CA 1
ATOM 6521 C C . ASN B 1 227 ? -24.094 31.641 14.148 1 96.38 227 ASN B C 1
ATOM 6523 O O . ASN B 1 227 ? -25.266 31.406 14.492 1 96.38 227 ASN B O 1
ATOM 6527 N N . PRO B 1 228 ? -23.438 30.938 13.273 1 96 228 PRO B N 1
ATOM 6528 C CA . PRO B 1 228 ? -24.156 29.875 12.562 1 96 228 PRO B CA 1
ATOM 6529 C C . PRO B 1 228 ? -24.547 28.703 13.461 1 96 228 PRO B C 1
ATOM 6531 O O . PRO B 1 228 ? -25.391 27.891 13.094 1 96 228 PRO B O 1
ATOM 6534 N N . LEU B 1 229 ? -24.016 28.547 14.633 1 95.56 229 LEU B N 1
ATOM 6535 C CA . LEU B 1 229 ? -24.312 27.453 15.562 1 95.56 229 LEU B CA 1
ATOM 6536 C C . LEU B 1 229 ? -25.719 27.609 16.141 1 95.56 229 LEU B C 1
ATOM 6538 O O . LEU B 1 229 ? -26.281 26.656 16.688 1 95.56 229 LEU B O 1
ATOM 6542 N N . GLU B 1 230 ? -26.234 28.75 16.031 1 92.12 230 GLU B N 1
ATOM 6543 C CA . GLU B 1 230 ? -27.562 29.016 16.578 1 92.12 230 GLU B CA 1
ATOM 6544 C C . GLU B 1 230 ? -28.641 28.234 15.836 1 92.12 230 GLU B C 1
ATOM 6546 O O . GLU B 1 230 ? -29.656 27.875 16.422 1 92.12 230 GLU B O 1
ATOM 6551 N N . HIS B 1 231 ? -28.438 27.953 14.609 1 88.38 231 HIS B N 1
ATOM 6552 C CA . HIS B 1 231 ? -29.484 27.375 13.781 1 88.38 231 HIS B CA 1
ATOM 6553 C C . HIS B 1 231 ? -29.125 25.953 13.352 1 88.38 231 HIS B C 1
ATOM 6555 O O . HIS B 1 231 ? -29.75 25.406 12.438 1 88.38 231 HIS B O 1
ATOM 6561 N N . CYS B 1 232 ? -28.172 25.406 14 1 91.62 232 CYS B N 1
ATOM 6562 C CA . CYS B 1 232 ? -27.812 24.047 13.594 1 91.62 232 CYS B CA 1
ATOM 6563 C C . CYS B 1 232 ? -28.219 23.031 14.672 1 91.62 232 CYS B C 1
ATOM 6565 O O . CYS B 1 232 ? -28.641 23.422 15.766 1 91.62 232 CYS B O 1
ATOM 6567 N N . THR B 1 233 ? -28.281 21.781 14.297 1 89.56 233 THR B N 1
ATOM 6568 C CA . THR B 1 233 ? -28.531 20.672 15.211 1 89.56 233 THR B CA 1
ATOM 6569 C C . THR B 1 233 ? -27.312 19.766 15.305 1 89.56 233 THR B C 1
ATOM 6571 O O . THR B 1 233 ? -26.766 19.344 14.289 1 89.56 233 THR B O 1
ATOM 6574 N N . LEU B 1 234 ? -26.922 19.547 16.562 1 91.81 234 LEU B N 1
ATOM 6575 C CA . LEU B 1 234 ? -25.781 18.672 16.828 1 91.81 234 LEU B CA 1
ATOM 6576 C C . LEU B 1 234 ? -26.141 17.609 17.844 1 91.81 234 LEU B C 1
ATOM 6578 O O . LEU B 1 234 ? -26.594 17.922 18.953 1 91.81 234 LEU B O 1
ATOM 6582 N N . SER B 1 235 ? -26.078 16.359 17.422 1 89.12 235 SER B N 1
ATOM 6583 C CA . SER B 1 235 ? -26.156 15.25 18.375 1 89.12 235 SER B CA 1
ATOM 6584 C C . SER B 1 235 ? -24.766 14.859 18.875 1 89.12 235 SER B C 1
ATOM 6586 O O . SER B 1 235 ? -23.953 14.328 18.125 1 89.12 235 SER B O 1
ATOM 6588 N N . THR B 1 236 ? -24.562 15.016 20.109 1 87.81 236 THR B N 1
ATOM 6589 C CA . THR B 1 236 ? -23.234 14.891 20.703 1 87.81 236 THR B CA 1
ATOM 6590 C C . THR B 1 236 ? -22.641 13.516 20.391 1 87.81 236 THR B C 1
ATOM 6592 O O . THR B 1 236 ? -21.438 13.398 20.188 1 87.81 236 THR B O 1
ATOM 6595 N N . ASP B 1 237 ? -23.438 12.547 20.234 1 87.62 237 ASP B N 1
ATOM 6596 C CA . ASP B 1 237 ? -22.969 11.18 20.062 1 87.62 237 ASP B CA 1
ATOM 6597 C C . ASP B 1 237 ? -22.391 10.961 18.656 1 87.62 237 ASP B C 1
ATOM 6599 O O . ASP B 1 237 ? -21.703 9.977 18.406 1 87.62 237 ASP B O 1
ATOM 6603 N N . HIS B 1 238 ? -22.562 11.93 17.859 1 92.44 238 HIS B N 1
ATOM 6604 C CA . HIS B 1 238 ? -22.141 11.758 16.469 1 92.44 238 HIS B CA 1
ATOM 6605 C C . HIS B 1 238 ? -20.906 12.602 16.156 1 92.44 238 HIS B C 1
ATOM 6607 O O . HIS B 1 238 ? -20.516 12.727 14.992 1 92.44 238 HIS B O 1
ATOM 6613 N N . TRP B 1 239 ? -20.297 13.086 17.25 1 95.56 239 TRP B N 1
ATOM 6614 C CA . TRP B 1 239 ? -19.281 14.086 16.953 1 95.56 239 TRP B CA 1
ATOM 6615 C C . TRP B 1 239 ? -17.984 13.781 17.703 1 95.56 239 TRP B C 1
ATOM 6617 O O . TRP B 1 239 ? -18 13.125 18.75 1 95.56 239 TRP B O 1
ATOM 6627 N N . PHE B 1 240 ? -16.922 14.289 17.156 1 97.12 240 PHE B N 1
ATOM 6628 C CA . PHE B 1 240 ? -15.586 14.242 17.75 1 97.12 240 PHE B CA 1
ATOM 6629 C C . PHE B 1 240 ? -14.844 15.555 17.516 1 97.12 240 PHE B C 1
ATOM 6631 O O . PHE B 1 240 ? -15.062 16.234 16.516 1 97.12 240 PHE B O 1
ATOM 6638 N N . CYS B 1 241 ? -14.008 15.891 18.422 1 98.31 241 CYS B N 1
ATOM 6639 C CA . CYS B 1 241 ? -13.219 17.109 18.297 1 98.31 241 CYS B CA 1
ATOM 6640 C C . CYS B 1 241 ? -11.734 16.797 18.156 1 98.31 241 CYS B C 1
ATOM 6642 O O . CYS B 1 241 ? -11.164 16.094 18.984 1 98.31 241 CYS B O 1
ATOM 6644 N N . TYR B 1 242 ? -11.133 17.219 17.141 1 98.69 242 TYR B N 1
ATOM 6645 C CA . TYR B 1 242 ? -9.688 17.156 16.953 1 98.69 242 TYR B CA 1
ATOM 6646 C C . TYR B 1 242 ? -9.031 18.453 17.406 1 98.69 242 TYR B C 1
ATOM 6648 O O . TYR B 1 242 ? -9.195 19.5 16.781 1 98.69 242 TYR B O 1
ATOM 6656 N N . PRO B 1 243 ? -8.344 18.422 18.531 1 98.69 243 PRO B N 1
ATOM 6657 C CA . PRO B 1 243 ? -7.602 19.625 18.922 1 98.69 243 PRO B CA 1
ATOM 6658 C C . PRO B 1 243 ? -6.332 19.828 18.094 1 98.69 243 PRO B C 1
ATOM 6660 O O . PRO B 1 243 ? -5.332 19.141 18.312 1 98.69 243 PRO B O 1
ATOM 6663 N N . ALA B 1 244 ? -6.379 20.797 17.25 1 98.69 244 ALA B N 1
ATOM 6664 C CA . ALA B 1 244 ? -5.309 20.984 16.281 1 98.69 244 ALA B CA 1
ATOM 6665 C C . ALA B 1 244 ? -4.465 22.203 16.609 1 98.69 244 ALA B C 1
ATOM 6667 O O . ALA B 1 244 ? -4.969 23.172 17.172 1 98.69 244 ALA B O 1
ATOM 6668 N N . LYS B 1 245 ? -3.244 22.125 16.359 1 98.44 245 LYS B N 1
ATOM 6669 C CA . LYS B 1 245 ? -2.375 23.297 16.297 1 98.44 245 LYS B CA 1
ATOM 6670 C C . LYS B 1 245 ? -2.172 23.75 14.859 1 98.44 245 LYS B C 1
ATOM 6672 O O . LYS B 1 245 ? -1.37 23.172 14.117 1 98.44 245 LYS B O 1
ATOM 6677 N N . VAL B 1 246 ? -2.836 24.719 14.469 1 98.5 246 VAL B N 1
ATOM 6678 C CA . VAL B 1 246 ? -2.684 25.344 13.148 1 98.5 246 VAL B CA 1
ATOM 6679 C C . VAL B 1 246 ? -1.726 26.516 13.242 1 98.5 246 VAL B C 1
ATOM 6681 O O . VAL B 1 246 ? -2.109 27.609 13.695 1 98.5 246 VAL B O 1
ATOM 6684 N N . GLY B 1 247 ? -0.548 26.312 12.719 1 97.56 247 GLY B N 1
ATOM 6685 C CA . GLY B 1 247 ? 0.475 27.266 13.133 1 97.56 247 GLY B CA 1
ATOM 6686 C C . GLY B 1 247 ? 0.641 27.344 14.633 1 97.56 247 GLY B C 1
ATOM 6687 O O . GLY B 1 247 ? 0.799 26.328 15.305 1 97.56 247 GLY B O 1
ATOM 6688 N N . THR B 1 248 ? 0.599 28.516 15.133 1 97.12 248 THR B N 1
ATOM 6689 C CA . THR B 1 248 ? 0.754 28.688 16.578 1 97.12 248 THR B CA 1
ATOM 6690 C C . THR B 1 248 ? -0.606 28.797 17.266 1 97.12 248 THR B C 1
ATOM 6692 O O . THR B 1 248 ? -0.685 28.984 18.469 1 97.12 248 THR B O 1
ATOM 6695 N N . LEU B 1 249 ? -1.665 28.656 16.5 1 98.62 249 LEU B N 1
ATOM 6696 C CA . LEU B 1 249 ? -3.004 28.828 17.047 1 98.62 249 LEU B CA 1
ATOM 6697 C C . LEU B 1 249 ? -3.594 27.5 17.484 1 98.62 249 LEU B C 1
ATOM 6699 O O . LEU B 1 249 ? -3.322 26.469 16.859 1 98.62 249 LEU B O 1
ATOM 6703 N N . LEU B 1 250 ? -4.387 27.484 18.531 1 98.69 250 LEU B N 1
ATOM 6704 C CA . LEU B 1 250 ? -5.156 26.328 18.969 1 98.69 250 LEU B CA 1
ATOM 6705 C C . LEU B 1 250 ? -6.523 26.297 18.297 1 98.69 250 LEU B C 1
ATOM 6707 O O . LEU B 1 250 ? -7.281 27.266 18.375 1 98.69 250 LEU B O 1
ATOM 6711 N N . ALA B 1 251 ? -6.801 25.25 17.625 1 98.88 251 ALA B N 1
ATOM 6712 C CA . ALA B 1 251 ? -8.062 25.109 16.906 1 98.88 251 ALA B CA 1
ATOM 6713 C C . ALA B 1 251 ? -8.812 23.844 17.359 1 98.88 251 ALA B C 1
ATOM 6715 O O . ALA B 1 251 ? -8.227 22.766 17.453 1 98.88 251 ALA B O 1
ATOM 6716 N N . PHE B 1 252 ? -10.062 23.984 17.75 1 98.81 252 PHE B N 1
ATOM 6717 C CA . PHE B 1 252 ? -10.945 22.844 17.969 1 98.81 252 PHE B CA 1
ATOM 6718 C C . PHE B 1 252 ? -11.766 22.547 16.719 1 98.81 252 PHE B C 1
ATOM 6720 O O . PHE B 1 252 ? -12.688 23.297 16.375 1 98.81 252 PHE B O 1
ATOM 6727 N N . ILE B 1 253 ? -11.445 21.484 16.047 1 98.81 253 ILE B N 1
ATOM 6728 C CA . ILE B 1 253 ? -12.133 21.094 14.812 1 98.81 253 ILE B CA 1
ATOM 6729 C C . ILE B 1 253 ? -13.117 19.969 15.109 1 98.81 253 ILE B C 1
ATOM 6731 O O . ILE B 1 253 ? -12.711 18.828 15.375 1 98.81 253 ILE B O 1
ATOM 6735 N N . TYR B 1 254 ? -14.383 20.281 15.133 1 98.56 254 TYR B N 1
ATOM 6736 C CA . TYR B 1 254 ? -15.453 19.312 15.359 1 98.56 254 TYR B CA 1
ATOM 6737 C C . TYR B 1 254 ? -15.891 18.672 14.047 1 98.56 254 TYR B C 1
ATOM 6739 O O . TYR B 1 254 ? -16.219 19.375 13.086 1 98.56 254 TYR B O 1
ATOM 6747 N N . VAL B 1 255 ? -15.883 17.344 14.008 1 97.94 255 VAL B N 1
ATOM 6748 C CA . VAL B 1 255 ? -16.203 16.641 12.781 1 97.94 255 VAL B CA 1
ATOM 6749 C C . VAL B 1 255 ? -17.328 15.625 13.055 1 97.94 255 VAL B C 1
ATOM 6751 O O . VAL B 1 255 ? -17.266 14.875 14.023 1 97.94 255 VAL B O 1
ATOM 6754 N N . HIS B 1 256 ? -18.328 15.656 12.234 1 96.56 256 HIS B N 1
ATOM 6755 C CA . HIS B 1 256 ? -19.391 14.656 12.297 1 96.56 256 HIS B CA 1
ATOM 6756 C C . HIS B 1 256 ? -18.859 13.266 11.953 1 96.56 256 HIS B C 1
ATOM 6758 O O . HIS B 1 256 ? -18 13.125 11.086 1 96.56 256 HIS B O 1
ATOM 6764 N N . ARG B 1 257 ? -19.344 12.242 12.492 1 94.12 257 ARG B N 1
ATOM 6765 C CA . ARG B 1 257 ? -18.859 10.867 12.383 1 94.12 257 ARG B CA 1
ATOM 6766 C C . ARG B 1 257 ? -18.922 10.383 10.938 1 94.12 257 ARG B C 1
ATOM 6768 O O . ARG B 1 257 ? -18.125 9.547 10.523 1 94.12 257 ARG B O 1
ATOM 6775 N N . ASP B 1 258 ? -19.828 10.898 10.156 1 94.56 258 ASP B N 1
ATOM 6776 C CA . ASP B 1 258 ? -19.969 10.484 8.758 1 94.56 258 ASP B CA 1
ATOM 6777 C C . ASP B 1 258 ? -18.75 10.914 7.938 1 94.56 258 ASP B C 1
ATOM 6779 O O . ASP B 1 258 ? -18.547 10.422 6.824 1 94.56 258 ASP B O 1
ATOM 6783 N N . PHE B 1 259 ? -17.984 11.844 8.5 1 96.31 259 PHE B N 1
ATOM 6784 C CA . PHE B 1 259 ? -16.812 12.344 7.805 1 96.31 259 PHE B CA 1
ATOM 6785 C C . PHE B 1 259 ? -15.539 12.047 8.594 1 96.31 259 PHE B C 1
ATOM 6787 O O . PHE B 1 259 ? -14.594 12.836 8.594 1 96.31 259 PHE B O 1
ATOM 6794 N N . MET B 1 260 ? -15.531 10.898 9.234 1 95.88 260 MET B N 1
ATOM 6795 C CA . MET B 1 260 ? -14.453 10.57 10.164 1 95.88 260 MET B CA 1
ATOM 6796 C C . MET B 1 260 ? -13.125 10.43 9.438 1 95.88 260 MET B C 1
ATOM 6798 O O . MET B 1 260 ? -12.062 10.664 10.016 1 95.88 260 MET B O 1
ATOM 6802 N N . ALA B 1 261 ? -13.133 10.047 8.172 1 95.75 261 ALA B N 1
ATOM 6803 C CA . ALA B 1 261 ? -11.906 9.945 7.391 1 95.75 261 ALA B CA 1
ATOM 6804 C C . ALA B 1 261 ? -11.125 11.258 7.41 1 95.75 261 ALA B C 1
ATOM 6806 O O . ALA B 1 261 ? -9.891 11.258 7.43 1 95.75 261 ALA B O 1
ATOM 6807 N N . HIS B 1 262 ? -11.852 12.344 7.418 1 97.44 262 HIS B N 1
ATOM 6808 C CA . HIS B 1 262 ? -11.203 13.648 7.414 1 97.44 262 HIS B CA 1
ATOM 6809 C C . HIS B 1 262 ? -10.617 13.977 8.781 1 97.44 262 HIS B C 1
ATOM 6811 O O . HIS B 1 262 ? -9.539 14.578 8.875 1 97.44 262 HIS B O 1
ATOM 6817 N N . ALA B 1 263 ? -11.352 13.586 9.812 1 97 263 ALA B N 1
ATOM 6818 C CA . ALA B 1 263 ? -10.82 13.789 11.164 1 97 263 ALA B CA 1
ATOM 6819 C C . ALA B 1 263 ? -9.508 13.039 11.359 1 97 263 ALA B C 1
ATOM 6821 O O . ALA B 1 263 ? -8.555 13.578 11.922 1 97 263 ALA B O 1
ATOM 6822 N N . ILE B 1 264 ? -9.5 11.836 10.891 1 97.06 264 ILE B N 1
ATOM 6823 C CA . ILE B 1 264 ? -8.305 11.008 11 1 97.06 264 ILE B CA 1
ATOM 6824 C C . ILE B 1 264 ? -7.168 11.641 10.195 1 97.06 264 ILE B C 1
ATOM 6826 O O . ILE B 1 264 ? -6.027 11.695 10.664 1 97.06 264 ILE B O 1
ATOM 6830 N N . THR B 1 265 ? -7.492 12.109 9.07 1 97.69 265 THR B N 1
ATOM 6831 C CA . THR B 1 265 ? -6.492 12.648 8.156 1 97.69 265 THR B CA 1
ATOM 6832 C C . THR B 1 265 ? -5.836 13.891 8.758 1 97.69 265 THR B C 1
ATOM 6834 O O . THR B 1 265 ? -4.68 14.195 8.453 1 97.69 265 THR B O 1
ATOM 6837 N N . LEU B 1 266 ? -6.512 14.578 9.609 1 98.38 266 LEU B N 1
ATOM 6838 C CA . LEU B 1 266 ? -5.984 15.773 10.258 1 98.38 266 LEU B CA 1
ATOM 6839 C C . LEU B 1 266 ? -4.691 15.469 11 1 98.38 266 LEU B C 1
ATOM 6841 O O . LEU B 1 266 ? -3.822 16.328 11.133 1 98.38 266 LEU B O 1
ATOM 6845 N N . CYS B 1 267 ? -4.508 14.266 11.438 1 97.62 267 CYS B N 1
ATOM 6846 C CA . CYS B 1 267 ? -3.352 13.945 12.258 1 97.62 267 CYS B CA 1
ATOM 6847 C C . CYS B 1 267 ? -2.068 13.984 11.438 1 97.62 267 CYS B C 1
ATOM 6849 O O . CYS B 1 267 ? -0.978 14.148 11.984 1 97.62 267 CYS B O 1
ATOM 6851 N N . ASN B 1 268 ? -2.225 13.812 10.133 1 96.88 268 ASN B N 1
ATOM 6852 C CA . ASN B 1 268 ? -1.064 13.914 9.25 1 96.88 268 ASN B CA 1
ATOM 6853 C C . ASN B 1 268 ? -0.817 15.352 8.812 1 96.88 268 ASN B C 1
ATOM 6855 O O . ASN B 1 268 ? 0.251 15.672 8.289 1 96.88 268 ASN B O 1
ATOM 6859 N N . LEU B 1 269 ? -1.762 16.203 9.031 1 97.5 269 LEU B N 1
ATOM 6860 C CA . LEU B 1 269 ? -1.656 17.562 8.492 1 97.5 269 LEU B CA 1
ATOM 6861 C C . LEU B 1 269 ? -1.3 18.562 9.594 1 97.5 269 LEU B C 1
ATOM 6863 O O . LEU B 1 269 ? -0.531 19.5 9.359 1 97.5 269 LEU B O 1
ATOM 6867 N N . PHE B 1 270 ? -1.971 18.422 10.742 1 98.25 270 PHE B N 1
ATOM 6868 C CA . PHE B 1 270 ? -1.767 19.344 11.852 1 98.25 270 PHE B CA 1
ATOM 6869 C C . PHE B 1 270 ? -1.311 18.594 13.102 1 98.25 270 PHE B C 1
ATOM 6871 O O . PHE B 1 270 ? -1.817 17.5 13.398 1 98.25 270 PHE B O 1
ATOM 6878 N N . GLU B 1 271 ? -0.364 19.219 13.773 1 97.38 271 GLU B N 1
ATOM 6879 C CA . GLU B 1 271 ? 0.016 18.672 15.07 1 97.38 271 GLU B CA 1
ATOM 6880 C C . GLU B 1 271 ? -1.171 18.656 16.031 1 97.38 271 GLU B C 1
ATOM 6882 O O . GLU B 1 271 ? -1.928 19.625 16.109 1 97.38 271 GLU B O 1
ATOM 6887 N N . MET B 1 272 ? -1.394 17.531 16.641 1 97.75 272 MET B N 1
ATOM 6888 C CA . MET B 1 272 ? -2.451 17.406 17.641 1 97.75 272 MET B CA 1
ATOM 6889 C C . MET B 1 272 ? -2.004 18 18.984 1 97.75 272 MET B C 1
ATOM 6891 O O . MET B 1 272 ? -0.928 17.656 19.484 1 97.75 272 MET B O 1
ATOM 6895 N N . ALA B 1 273 ? -2.805 18.875 19.516 1 97.81 273 ALA B N 1
ATOM 6896 C CA . ALA B 1 273 ? -2.508 19.422 20.844 1 97.81 273 ALA B CA 1
ATOM 6897 C C . ALA B 1 273 ? -2.641 18.359 21.922 1 97.81 273 ALA B C 1
ATOM 6899 O O . ALA B 1 273 ? -3.512 17.5 21.844 1 97.81 273 ALA B O 1
ATOM 6900 N N . ARG B 1 274 ? -1.828 18.438 22.891 1 95 274 ARG B N 1
ATOM 6901 C CA . ARG B 1 274 ? -1.906 17.516 24.031 1 95 274 ARG B CA 1
ATOM 6902 C C . ARG B 1 274 ? -2.932 18 25.047 1 95 274 ARG B C 1
ATOM 6904 O O . ARG B 1 274 ? -3.289 19.188 25.062 1 95 274 ARG B O 1
ATOM 6911 N N . GLU B 1 275 ? -3.338 17.094 25.859 1 93.44 275 GLU B N 1
ATOM 6912 C CA . GLU B 1 275 ? -4.434 17.391 26.766 1 93.44 275 GLU B CA 1
ATOM 6913 C C . GLU B 1 275 ? -4.133 18.625 27.609 1 93.44 275 GLU B C 1
ATOM 6915 O O . GLU B 1 275 ? -5.012 19.469 27.828 1 93.44 275 GLU B O 1
ATOM 6920 N N . LYS B 1 276 ? -2.893 18.734 28.078 1 93.88 276 LYS B N 1
ATOM 6921 C CA . LYS B 1 276 ? -2.5 19.859 28.922 1 93.88 276 LYS B CA 1
ATOM 6922 C C . LYS B 1 276 ? -2.582 21.172 28.156 1 93.88 276 LYS B C 1
ATOM 6924 O O . LYS B 1 276 ? -2.668 22.25 28.75 1 93.88 276 LYS B O 1
ATOM 6929 N N . GLU B 1 277 ? -2.615 21.078 26.859 1 96.38 277 GLU B N 1
ATOM 6930 C CA . GLU B 1 277 ? -2.578 22.266 26.016 1 96.38 277 GLU B CA 1
ATOM 6931 C C . GLU B 1 277 ? -3.986 22.719 25.641 1 96.38 277 GLU B C 1
ATOM 6933 O O . GLU B 1 277 ? -4.168 23.812 25.109 1 96.38 277 GLU B O 1
ATOM 6938 N N . TYR B 1 278 ? -4.996 21.875 25.922 1 96.94 278 TYR B N 1
ATOM 6939 C CA . TYR B 1 278 ? -6.312 22.297 25.453 1 96.94 278 TYR B CA 1
ATOM 6940 C C . TYR B 1 278 ? -7.344 22.188 26.578 1 96.94 278 TYR B C 1
ATOM 6942 O O . TYR B 1 278 ? -8.422 22.781 26.484 1 96.94 278 TYR B O 1
ATOM 6950 N N . ARG B 1 279 ? -7.109 21.406 27.594 1 95.5 279 ARG B N 1
ATOM 6951 C CA . ARG B 1 279 ? -8.062 21.297 28.703 1 95.5 279 ARG B CA 1
ATOM 6952 C C . ARG B 1 279 ? -8.188 22.625 29.453 1 95.5 279 ARG B C 1
ATOM 6954 O O . ARG B 1 279 ? -7.184 23.188 29.891 1 95.5 279 ARG B O 1
ATOM 6961 N N . GLY B 1 280 ? -9.32 23.062 29.516 1 96.19 280 GLY B N 1
ATOM 6962 C CA . GLY B 1 280 ? -9.578 24.312 30.219 1 96.19 280 GLY B CA 1
ATOM 6963 C C . GLY B 1 280 ? -9.102 25.531 29.469 1 96.19 280 GLY B C 1
ATOM 6964 O O . GLY B 1 280 ? -9.039 26.625 30.031 1 96.19 280 GLY B O 1
ATOM 6965 N N . ILE B 1 281 ? -8.734 25.422 28.25 1 97 281 ILE B N 1
ATOM 6966 C CA . ILE B 1 281 ? -8.18 26.516 27.469 1 97 281 ILE B CA 1
ATOM 6967 C C . ILE B 1 281 ? -9.148 26.891 26.344 1 97 281 ILE B C 1
ATOM 6969 O O . ILE B 1 281 ? -9.656 26.016 25.641 1 97 281 ILE B O 1
ATOM 6973 N N . LYS B 1 282 ? -9.453 28.188 26.25 1 97.25 282 LYS B N 1
ATOM 6974 C CA . LYS B 1 282 ? -10.258 28.672 25.125 1 97.25 282 LYS B CA 1
ATOM 6975 C C . LYS B 1 282 ? -9.461 28.656 23.828 1 97.25 282 LYS B C 1
ATOM 6977 O O . LYS B 1 282 ? -8.336 29.172 23.781 1 97.25 282 LYS B O 1
ATOM 6982 N N . PRO B 1 283 ? -9.992 28.109 22.797 1 98.31 283 PRO B N 1
ATOM 6983 C CA . PRO B 1 283 ? -9.266 28.078 21.516 1 98.31 283 PRO B CA 1
ATOM 6984 C C . PRO B 1 283 ? -9.312 29.406 20.781 1 98.31 283 PRO B C 1
ATOM 6986 O O . PRO B 1 283 ? -10.125 30.281 21.109 1 98.31 283 PRO B O 1
ATOM 6989 N N . ASP B 1 284 ? -8.422 29.594 19.844 1 98.69 284 ASP B N 1
ATOM 6990 C CA . ASP B 1 284 ? -8.461 30.719 18.906 1 98.69 284 ASP B CA 1
ATOM 6991 C C . ASP B 1 284 ? -9.469 30.484 17.797 1 98.69 284 ASP B C 1
ATOM 6993 O O . ASP B 1 284 ? -10.109 31.422 17.297 1 98.69 284 ASP B O 1
ATOM 6997 N N . ILE B 1 285 ? -9.562 29.203 17.344 1 98.81 285 ILE B N 1
ATOM 6998 C CA . ILE B 1 285 ? -10.375 28.812 16.203 1 98.81 285 ILE B CA 1
ATOM 6999 C C . ILE B 1 285 ? -11.344 27.703 16.625 1 98.81 285 ILE B C 1
ATOM 7001 O O . ILE B 1 285 ? -10.961 26.781 17.359 1 98.81 285 ILE B O 1
ATOM 7005 N N . VAL B 1 286 ? -12.578 27.812 16.328 1 98.75 286 VAL B N 1
ATOM 7006 C CA . VAL B 1 286 ? -13.555 26.734 16.375 1 98.75 286 VAL B CA 1
ATOM 7007 C C . VAL B 1 286 ? -14.07 26.438 14.969 1 98.75 286 VAL B C 1
ATOM 7009 O O . VAL B 1 286 ? -14.461 27.344 14.234 1 98.75 286 VAL B O 1
ATOM 7012 N N . PHE B 1 287 ? -14.016 25.234 14.508 1 98.81 287 PHE B N 1
ATOM 7013 C CA . PHE B 1 287 ? -14.438 24.828 13.18 1 98.81 287 PHE B CA 1
ATOM 7014 C C . PHE B 1 287 ? -15.391 23.641 13.25 1 98.81 287 PHE B C 1
ATOM 7016 O O . PHE B 1 287 ? -15.023 22.578 13.75 1 98.81 287 PHE B O 1
ATOM 7023 N N . VAL B 1 288 ? -16.609 23.797 12.859 1 98.56 288 VAL B N 1
ATOM 7024 C CA . VAL B 1 288 ? -17.641 22.766 12.891 1 98.56 288 VAL B CA 1
ATOM 7025 C C . VAL B 1 288 ? -17.891 22.25 11.477 1 98.56 288 VAL B C 1
ATOM 7027 O O . VAL B 1 288 ? -18.359 23 10.609 1 98.56 288 VAL B O 1
ATOM 7030 N N . PHE B 1 289 ? -17.641 20.969 11.258 1 98.31 289 PHE B N 1
ATOM 7031 C CA . PHE B 1 289 ? -17.719 20.375 9.93 1 98.31 289 PHE B CA 1
ATOM 7032 C C . PHE B 1 289 ? -18.766 19.281 9.883 1 98.31 289 PHE B C 1
ATOM 7034 O O . PHE B 1 289 ? -18.562 18.188 10.414 1 98.31 289 PHE B O 1
ATOM 7041 N N . GLY B 1 290 ? -19.875 19.531 9.211 1 96.31 290 GLY B N 1
ATOM 7042 C CA . GLY B 1 290 ? -20.891 18.516 8.984 1 96.31 290 GLY B CA 1
ATOM 7043 C C . GLY B 1 290 ? -22.125 18.688 9.844 1 96.31 290 GLY B C 1
ATOM 7044 O O . GLY B 1 290 ? -22.812 17.719 10.164 1 96.31 290 GLY B O 1
ATOM 7045 N N . ALA B 1 291 ? -22.328 19.828 10.344 1 95.88 291 ALA B N 1
ATOM 7046 C CA . ALA B 1 291 ? -23.547 20.094 11.109 1 95.88 291 ALA B CA 1
ATOM 7047 C C . ALA B 1 291 ? -24.766 20.188 10.195 1 95.88 291 ALA B C 1
ATOM 7049 O O . ALA B 1 291 ? -24.672 20.719 9.086 1 95.88 291 ALA B O 1
ATOM 7050 N N . LYS B 1 292 ? -25.828 19.672 10.68 1 92.81 292 LYS B N 1
ATOM 7051 C CA . LYS B 1 292 ? -27.062 19.75 9.898 1 92.81 292 LYS B CA 1
ATOM 7052 C C . LYS B 1 292 ? -27.844 21.016 10.219 1 92.81 292 LYS B C 1
ATOM 7054 O O . LYS B 1 292 ? -27.891 21.438 11.375 1 92.81 292 LYS B O 1
ATOM 7059 N N . ASP B 1 293 ? -28.281 21.641 9.195 1 89.88 293 ASP B N 1
ATOM 7060 C CA . ASP B 1 293 ? -29.125 22.812 9.406 1 89.88 293 ASP B CA 1
ATOM 7061 C C . ASP B 1 293 ? -30.266 22.859 8.375 1 89.88 293 ASP B C 1
ATOM 7063 O O . ASP B 1 293 ? -30.453 21.906 7.613 1 89.88 293 ASP B O 1
ATOM 7067 N N . SER B 1 294 ? -31.125 23.844 8.43 1 84.88 294 SER B N 1
ATOM 7068 C CA . SER B 1 294 ? -32.375 23.891 7.668 1 84.88 294 SER B CA 1
ATOM 7069 C C . SER B 1 294 ? -32.125 24.359 6.238 1 84.88 294 SER B C 1
ATOM 7071 O O . SER B 1 294 ? -33 24.188 5.371 1 84.88 294 SER B O 1
ATOM 7073 N N . SER B 1 295 ? -31 24.719 5.949 1 87.31 295 SER B N 1
ATOM 7074 C CA . SER B 1 295 ? -30.719 25.234 4.609 1 87.31 295 SER B CA 1
ATOM 7075 C C . SER B 1 295 ? -30.547 24.094 3.609 1 87.31 295 SER B C 1
ATOM 7077 O O . SER B 1 295 ? -29.922 23.078 3.916 1 87.31 295 SER B O 1
ATOM 7079 N N . PRO B 1 296 ? -31.172 24.234 2.484 1 85.81 296 PRO B N 1
ATOM 7080 C CA . PRO B 1 296 ? -31.031 23.188 1.463 1 85.81 296 PRO B CA 1
ATOM 7081 C C . PRO B 1 296 ? -29.641 23.156 0.837 1 85.81 296 PRO B C 1
ATOM 7083 O O . PRO B 1 296 ? -29.203 22.125 0.312 1 85.81 296 PRO B O 1
ATOM 7086 N N . LYS B 1 297 ? -29.078 24.312 0.846 1 88.69 297 LYS B N 1
ATOM 7087 C CA . LYS B 1 297 ? -27.734 24.391 0.27 1 88.69 297 LYS B CA 1
ATOM 7088 C C . LYS B 1 297 ? -26.672 24.297 1.354 1 88.69 297 LYS B C 1
ATOM 7090 O O . LYS B 1 297 ? -26.844 24.844 2.445 1 88.69 297 LYS B O 1
ATOM 7095 N N . VAL B 1 298 ? -25.609 23.672 1.057 1 93.62 298 VAL B N 1
ATOM 7096 C CA . VAL B 1 298 ? -24.5 23.547 1.982 1 93.62 298 VAL B CA 1
ATOM 7097 C C . VAL B 1 298 ? -23.891 24.922 2.25 1 93.62 298 VAL B C 1
ATOM 7099 O O . VAL B 1 298 ? -23.641 25.688 1.319 1 93.62 298 VAL B O 1
ATOM 7102 N N . LYS B 1 299 ? -23.703 25.25 3.455 1 94.62 299 LYS B N 1
ATOM 7103 C CA . LYS B 1 299 ? -23.062 26.484 3.867 1 94.62 299 LYS B CA 1
ATOM 7104 C C . LYS B 1 299 ? -21.578 26.281 4.094 1 94.62 299 LYS B C 1
ATOM 7106 O O . LYS B 1 299 ? -21.156 25.297 4.707 1 94.62 299 LYS B O 1
ATOM 7111 N N . THR B 1 300 ? -20.797 27.078 3.561 1 96.5 300 THR B N 1
ATOM 7112 C CA . THR B 1 300 ? -19.375 27.172 3.812 1 96.5 300 THR B CA 1
ATOM 7113 C C . THR B 1 300 ? -18.984 28.594 4.234 1 96.5 300 THR B C 1
ATOM 7115 O O . THR B 1 300 ? -18.594 29.406 3.402 1 96.5 300 THR B O 1
ATOM 7118 N N . ILE B 1 301 ? -19.125 28.812 5.508 1 97.5 301 ILE B N 1
ATOM 7119 C CA . ILE B 1 301 ? -19.078 30.203 5.977 1 97.5 301 ILE B CA 1
ATOM 7120 C C . ILE B 1 301 ? -18.188 30.297 7.215 1 97.5 301 ILE B C 1
ATOM 7122 O O . ILE B 1 301 ? -17.828 29.266 7.801 1 97.5 301 ILE B O 1
ATOM 7126 N N . PHE B 1 302 ? -17.781 31.453 7.57 1 98.44 302 PHE B N 1
ATOM 7127 C CA . PHE B 1 302 ? -17.062 31.719 8.812 1 98.44 302 PHE B CA 1
ATOM 7128 C C . PHE B 1 302 ? -17.641 32.938 9.523 1 98.44 302 PHE B C 1
ATOM 7130 O O . PHE B 1 302 ? -18.297 33.781 8.898 1 98.44 302 PHE B O 1
ATOM 7137 N N . TYR B 1 303 ? -17.484 33 10.773 1 98.44 303 TYR B N 1
ATOM 7138 C CA . TYR B 1 303 ? -18 34.031 11.648 1 98.44 303 TYR B CA 1
ATOM 7139 C C . TYR B 1 303 ? -16.891 34.594 12.547 1 98.44 303 TYR B C 1
ATOM 7141 O O . TYR B 1 303 ? -16.312 33.844 13.359 1 98.44 303 TYR B O 1
ATOM 7149 N N . ASP B 1 304 ? -16.578 35.844 12.336 1 98.19 304 ASP B N 1
ATOM 7150 C CA . ASP B 1 304 ? -15.617 36.531 13.211 1 98.19 304 ASP B CA 1
ATOM 7151 C C . ASP B 1 304 ? -16.266 36.969 14.523 1 98.19 304 ASP B C 1
ATOM 7153 O O . ASP B 1 304 ? -16.828 38.062 14.617 1 98.19 304 ASP B O 1
ATOM 7157 N N . ASP B 1 305 ? -16.172 36.125 15.539 1 97.75 305 ASP B N 1
ATOM 7158 C CA . ASP B 1 305 ? -16.766 36.375 16.844 1 97.75 305 ASP B CA 1
ATOM 7159 C C . ASP B 1 305 ? -15.859 37.281 17.688 1 97.75 305 ASP B C 1
ATOM 7161 O O . ASP B 1 305 ? -15.211 36.812 18.625 1 97.75 305 ASP B O 1
ATOM 7165 N N . SER B 1 306 ? -15.93 38.531 17.484 1 95.38 306 SER B N 1
ATOM 7166 C CA . SER B 1 306 ? -15.062 39.5 18.156 1 95.38 306 SER B CA 1
ATOM 7167 C C . SER B 1 306 ? -15.359 39.594 19.641 1 95.38 306 SER B C 1
ATOM 7169 O O . SER B 1 306 ? -14.469 39.844 20.453 1 95.38 306 SER B O 1
ATOM 7171 N N . GLU B 1 307 ? -16.594 39.312 20 1 95.38 307 GLU B N 1
ATOM 7172 C CA . GLU B 1 307 ? -16.984 39.344 21.406 1 95.38 307 GLU B CA 1
ATOM 7173 C C . GLU B 1 307 ? -16.234 38.312 22.219 1 95.38 307 GLU B C 1
ATOM 7175 O O . GLU B 1 307 ? -15.789 38.594 23.344 1 95.38 307 GLU B O 1
ATOM 7180 N N . ASN B 1 308 ? -16.109 37.188 21.672 1 96.12 308 ASN B N 1
ATOM 7181 C CA . ASN B 1 308 ? -15.469 36.094 22.391 1 96.12 308 ASN B CA 1
ATOM 7182 C C . ASN B 1 308 ? -14.055 35.812 21.891 1 96.12 308 ASN B C 1
ATOM 7184 O O . ASN B 1 308 ? -13.352 34.969 22.422 1 96.12 308 ASN B O 1
ATOM 7188 N N . ASP B 1 309 ? -13.602 36.594 20.906 1 96.94 309 ASP B N 1
ATOM 7189 C CA . ASP B 1 309 ? -12.281 36.438 20.297 1 96.94 309 ASP B CA 1
ATOM 7190 C C . ASP B 1 309 ? -12.07 35.031 19.766 1 96.94 309 ASP B C 1
ATOM 7192 O O . ASP B 1 309 ? -11.086 34.375 20.109 1 96.94 309 ASP B O 1
ATOM 7196 N N . ILE B 1 310 ? -13.031 34.5 19.062 1 98.38 310 ILE B N 1
ATOM 7197 C CA . ILE B 1 310 ? -12.992 33.219 18.422 1 98.38 310 ILE B CA 1
ATOM 7198 C C . ILE B 1 310 ? -13.312 33.344 16.938 1 98.38 310 ILE B C 1
ATOM 7200 O O . ILE B 1 310 ? -14.258 34.031 16.562 1 98.38 310 ILE B O 1
ATOM 7204 N N . MET B 1 311 ? -12.469 32.875 16.062 1 98.75 311 MET B N 1
ATOM 7205 C CA . MET B 1 311 ? -12.805 32.75 14.641 1 98.75 311 MET B CA 1
ATOM 7206 C C . MET B 1 311 ? -13.531 31.422 14.383 1 98.75 311 MET B C 1
ATOM 7208 O O . MET B 1 311 ? -12.938 30.359 14.516 1 98.75 311 MET B O 1
ATOM 7212 N N . LEU B 1 312 ? -14.812 31.469 14.047 1 98.69 312 LEU B N 1
ATOM 7213 C CA . LEU B 1 312 ? -15.664 30.297 13.93 1 98.69 312 LEU B CA 1
ATOM 7214 C C . LEU B 1 312 ? -15.875 29.922 12.469 1 98.69 312 LEU B C 1
ATOM 7216 O O . LEU B 1 312 ? -16.312 30.75 11.664 1 98.69 312 LEU B O 1
ATOM 7220 N N . GLY B 1 313 ? -15.414 28.734 12.047 1 98.62 313 GLY B N 1
ATOM 7221 C CA . GLY B 1 313 ? -15.734 28.172 10.742 1 98.62 313 GLY B CA 1
ATOM 7222 C C . GLY B 1 313 ? -16.891 27.188 10.781 1 98.62 313 GLY B C 1
ATOM 7223 O O . GLY B 1 313 ? -17.047 26.438 11.75 1 98.62 313 GLY B O 1
ATOM 7224 N N . TYR B 1 314 ? -17.703 27.188 9.742 1 98.19 314 TYR B N 1
ATOM 7225 C CA . TYR B 1 314 ? -18.906 26.359 9.703 1 98.19 314 TYR B CA 1
ATOM 7226 C C . TYR B 1 314 ? -19.156 25.828 8.297 1 98.19 314 TYR B C 1
ATOM 7228 O O . TYR B 1 314 ? -19.344 26.609 7.352 1 98.19 314 TYR B O 1
ATOM 7236 N N . ILE B 1 315 ? -19.109 24.562 8.164 1 97.56 315 ILE B N 1
ATOM 7237 C CA . ILE B 1 315 ? -19.516 23.891 6.934 1 97.56 315 ILE B CA 1
ATOM 7238 C C . ILE B 1 315 ? -20.625 22.891 7.227 1 97.56 315 ILE B C 1
ATOM 7240 O O . ILE B 1 315 ? -20.422 21.938 7.98 1 97.56 315 ILE B O 1
ATOM 7244 N N . SER B 1 316 ? -21.797 23.078 6.672 1 96.75 316 SER B N 1
ATOM 7245 C CA . SER B 1 316 ? -22.953 22.25 6.98 1 96.75 316 SER B CA 1
ATOM 7246 C C . SER B 1 316 ? -22.875 20.891 6.273 1 96.75 316 SER B C 1
ATOM 7248 O O . SER B 1 316 ? -22.047 20.703 5.371 1 96.75 316 SER B O 1
ATOM 7250 N N . TYR B 1 317 ? -23.719 19.969 6.723 1 95.75 317 TYR B N 1
ATOM 7251 C CA . TYR B 1 317 ? -23.719 18.578 6.266 1 95.75 317 TYR B CA 1
ATOM 7252 C C . TYR B 1 317 ? -24.156 18.484 4.805 1 95.75 317 TYR B C 1
ATOM 7254 O O . TYR B 1 317 ? -25.109 19.156 4.387 1 95.75 317 TYR B O 1
ATOM 7262 N N . GLY B 1 318 ? -23.406 17.719 4.051 1 93.75 318 GLY B N 1
ATOM 7263 C CA . GLY B 1 318 ? -23.734 17.422 2.666 1 93.75 318 GLY B CA 1
ATOM 7264 C C . GLY B 1 318 ? -22.719 16.516 1.999 1 93.75 318 GLY B C 1
ATOM 7265 O O . GLY B 1 318 ? -21.547 16.516 2.369 1 93.75 318 GLY B O 1
ATOM 7266 N N . GLU B 1 319 ? -23.156 15.82 1.017 1 90.81 319 GLU B N 1
ATOM 7267 C CA . GLU B 1 319 ? -22.266 14.914 0.313 1 90.81 319 GLU B CA 1
ATOM 7268 C C . GLU B 1 319 ? -21.172 15.68 -0.437 1 90.81 319 GLU B C 1
ATOM 7270 O O . GLU B 1 319 ? -20.062 15.172 -0.622 1 90.81 319 GLU B O 1
ATOM 7275 N N . GLU B 1 320 ? -21.516 16.859 -0.784 1 91.56 320 GLU B N 1
ATOM 7276 C CA . GLU B 1 320 ? -20.609 17.656 -1.607 1 91.56 320 GLU B CA 1
ATOM 7277 C C . GLU B 1 320 ? -19.375 18.078 -0.822 1 91.56 320 GLU B C 1
ATOM 7279 O O . GLU B 1 320 ? -18.344 18.453 -1.411 1 91.56 320 GLU B O 1
ATOM 7284 N N . ILE B 1 321 ? -19.438 17.984 0.471 1 94.25 321 ILE B N 1
ATOM 7285 C CA . ILE B 1 321 ? -18.328 18.5 1.266 1 94.25 321 ILE B CA 1
ATOM 7286 C C . ILE B 1 321 ? -17.406 17.359 1.676 1 94.25 321 ILE B C 1
ATOM 7288 O O . ILE B 1 321 ? -16.438 17.562 2.402 1 94.25 321 ILE B O 1
ATOM 7292 N N . ASP B 1 322 ? -17.75 16.156 1.208 1 95.56 322 ASP B N 1
ATOM 7293 C CA . ASP B 1 322 ? -16.969 14.977 1.582 1 95.56 322 ASP B CA 1
ATOM 7294 C C . ASP B 1 322 ? -15.641 14.945 0.839 1 95.56 322 ASP B C 1
ATOM 7296 O O . ASP B 1 322 ? -15.383 14.031 0.051 1 95.56 322 ASP B O 1
ATOM 7300 N N . TYR B 1 323 ? -14.914 15.906 1.094 1 95.31 323 TYR B N 1
ATOM 7301 C CA . TYR B 1 323 ? -13.586 16.109 0.539 1 95.31 323 TYR B CA 1
ATOM 7302 C C . TYR B 1 323 ? -12.672 16.812 1.545 1 95.31 323 TYR B C 1
ATOM 7304 O O . TYR B 1 323 ? -13.039 17.844 2.098 1 95.31 323 TYR B O 1
ATOM 7312 N N . PHE B 1 324 ? -11.508 16.234 1.762 1 97.19 324 PHE B N 1
ATOM 7313 C CA . PHE B 1 324 ? -10.617 16.719 2.809 1 97.19 324 PHE B CA 1
ATOM 7314 C C . PHE B 1 324 ? -10.172 18.156 2.531 1 97.19 324 PHE B C 1
ATOM 7316 O O . PHE B 1 324 ? -9.836 18.891 3.457 1 97.19 324 PHE B O 1
ATOM 7323 N N . GLY B 1 325 ? -10.195 18.562 1.303 1 94.75 325 GLY B N 1
ATOM 7324 C CA . GLY B 1 325 ? -9.828 19.922 0.94 1 94.75 325 GLY B CA 1
ATOM 7325 C C . GLY B 1 325 ? -10.656 20.984 1.644 1 94.75 325 GLY B C 1
ATOM 7326 O O . GLY B 1 325 ? -10.172 22.062 1.943 1 94.75 325 GLY B O 1
ATOM 7327 N N . TYR B 1 326 ? -11.914 20.656 1.902 1 96.69 326 TYR B N 1
ATOM 7328 C CA . TYR B 1 326 ? -12.773 21.594 2.611 1 96.69 326 TYR B CA 1
ATOM 7329 C C . TYR B 1 326 ? -12.289 21.812 4.039 1 96.69 326 TYR B C 1
ATOM 7331 O O . TYR B 1 326 ? -12.297 22.938 4.547 1 96.69 326 TYR B O 1
ATOM 7339 N N . VAL B 1 327 ? -11.898 20.719 4.668 1 98.06 327 VAL B N 1
ATOM 7340 C CA . VAL B 1 327 ? -11.445 20.797 6.055 1 98.06 327 VAL B CA 1
ATOM 7341 C C . VAL B 1 327 ? -10.117 21.547 6.125 1 98.06 327 VAL B C 1
ATOM 7343 O O . VAL B 1 327 ? -9.961 22.469 6.926 1 98.06 327 VAL B O 1
ATOM 7346 N N . LYS B 1 328 ? -9.203 21.188 5.301 1 96.81 328 LYS B N 1
ATOM 7347 C CA . LYS B 1 328 ? -7.887 21.812 5.262 1 96.81 328 LYS B CA 1
ATOM 7348 C C . LYS B 1 328 ? -7.992 23.297 4.984 1 96.81 328 LYS B C 1
ATOM 7350 O O . LYS B 1 328 ? -7.48 24.125 5.75 1 96.81 328 LYS B O 1
ATOM 7355 N N . LYS B 1 329 ? -8.703 23.656 3.912 1 96.19 329 LYS B N 1
ATOM 7356 C CA . LYS B 1 329 ? -8.68 25.031 3.439 1 96.19 329 LYS B CA 1
ATOM 7357 C C . LYS B 1 329 ? -9.477 25.938 4.367 1 96.19 329 LYS B C 1
ATOM 7359 O O . LYS B 1 329 ? -9.133 27.109 4.547 1 96.19 329 LYS B O 1
ATOM 7364 N N . MET B 1 330 ? -10.531 25.406 4.969 1 98.19 330 MET B N 1
ATOM 7365 C CA . MET B 1 330 ? -11.25 26.219 5.953 1 98.19 330 MET B CA 1
ATOM 7366 C C . MET B 1 330 ? -10.359 26.5 7.164 1 98.19 330 MET B C 1
ATOM 7368 O O . MET B 1 330 ? -10.305 27.641 7.637 1 98.19 330 MET B O 1
ATOM 7372 N N . ALA B 1 331 ? -9.695 25.469 7.695 1 98.56 331 ALA B N 1
ATOM 7373 C CA . ALA B 1 331 ? -8.789 25.672 8.828 1 98.56 331 ALA B CA 1
ATOM 7374 C C . ALA B 1 331 ? -7.73 26.719 8.508 1 98.56 331 ALA B C 1
ATOM 7376 O O . ALA B 1 331 ? -7.438 27.594 9.328 1 98.56 331 ALA B O 1
ATOM 7377 N N . LEU B 1 332 ? -7.211 26.672 7.32 1 98 332 LEU B N 1
ATOM 7378 C CA . LEU B 1 332 ? -6.18 27.609 6.898 1 98 332 LEU B CA 1
ATOM 7379 C C . LEU B 1 332 ? -6.754 29 6.727 1 98 332 LEU B C 1
ATOM 7381 O O . LEU B 1 332 ? -6.086 30 7.027 1 98 332 LEU B O 1
ATOM 7385 N N . THR B 1 333 ? -7.961 29.078 6.199 1 98.38 333 THR B N 1
ATOM 7386 C CA . THR B 1 333 ? -8.625 30.375 6.047 1 98.38 333 THR B CA 1
ATOM 7387 C C . THR B 1 333 ? -8.82 31.047 7.406 1 98.38 333 THR B C 1
ATOM 7389 O O . THR B 1 333 ? -8.516 32.219 7.57 1 98.38 333 THR B O 1
ATOM 7392 N N . LEU B 1 334 ? -9.359 30.266 8.336 1 98.81 334 LEU B N 1
ATOM 7393 C CA . LEU B 1 334 ? -9.594 30.797 9.672 1 98.81 334 LEU B CA 1
ATOM 7394 C C . LEU B 1 334 ? -8.297 31.281 10.312 1 98.81 334 LEU B C 1
ATOM 7396 O O . LEU B 1 334 ? -8.258 32.344 10.938 1 98.81 334 LEU B O 1
ATOM 7400 N N . HIS B 1 335 ? -7.242 30.484 10.156 1 98.75 335 HIS B N 1
ATOM 7401 C CA . HIS B 1 335 ? -5.918 30.875 10.633 1 98.75 335 HIS B CA 1
ATOM 7402 C C . HIS B 1 335 ? -5.473 32.188 10 1 98.75 335 HIS B C 1
ATOM 7404 O O . HIS B 1 335 ? -5.043 33.125 10.695 1 98.75 335 HIS B O 1
ATOM 7410 N N . ASN B 1 336 ? -5.586 32.312 8.719 1 98.56 336 ASN B N 1
ATOM 7411 C CA . ASN B 1 336 ? -5.129 33.5 7.984 1 98.56 336 ASN B CA 1
ATOM 7412 C C . ASN B 1 336 ? -5.898 34.75 8.391 1 98.56 336 ASN B C 1
ATOM 7414 O O . ASN B 1 336 ? -5.328 35.844 8.469 1 98.56 336 ASN B O 1
ATOM 7418 N N . LEU B 1 337 ? -7.191 34.594 8.594 1 98.62 337 LEU B N 1
ATOM 7419 C CA . LEU B 1 337 ? -8.008 35.719 9 1 98.62 337 LEU B CA 1
ATOM 7420 C C . LEU B 1 337 ? -7.523 36.312 10.32 1 98.62 337 LEU B C 1
ATOM 7422 O O . LEU B 1 337 ? -7.465 37.531 10.484 1 98.62 337 LEU B O 1
ATOM 7426 N N . ILE B 1 338 ? -7.199 35.406 11.25 1 98.69 338 ILE B N 1
ATOM 7427 C CA . ILE B 1 338 ? -6.688 35.844 12.539 1 98.69 338 ILE B CA 1
ATOM 7428 C C . ILE B 1 338 ? -5.328 36.531 12.352 1 98.69 338 ILE B C 1
ATOM 7430 O O . ILE B 1 338 ? -5.059 37.562 12.953 1 98.69 338 ILE B O 1
ATOM 7434 N N . MET B 1 339 ? -4.453 36 11.539 1 98.44 339 MET B N 1
ATOM 7435 C CA . MET B 1 339 ? -3.137 36.594 11.289 1 98.44 339 MET B CA 1
ATOM 7436 C C . MET B 1 339 ? -3.26 37.969 10.664 1 98.44 339 MET B C 1
ATOM 7438 O O . MET B 1 339 ? -2.52 38.875 11.016 1 98.44 339 MET B O 1
ATOM 7442 N N . ILE B 1 340 ? -4.148 38.125 9.727 1 98.31 340 ILE B N 1
ATOM 7443 C CA . ILE B 1 340 ? -4.387 39.406 9.094 1 98.31 340 ILE B CA 1
ATOM 7444 C C . ILE B 1 340 ? -4.809 40.438 10.148 1 98.31 340 ILE B C 1
ATOM 7446 O O . ILE B 1 340 ? -4.289 41.562 10.172 1 98.31 340 ILE B O 1
ATOM 7450 N N . LYS B 1 341 ? -5.719 40.031 11.023 1 97.31 341 LYS B N 1
ATOM 7451 C CA . LYS B 1 341 ? -6.176 40.906 12.094 1 97.31 341 LYS B CA 1
ATOM 7452 C C . LYS B 1 341 ? -5.016 41.312 13 1 97.31 341 LYS B C 1
ATOM 7454 O O . LYS B 1 341 ? -5.008 42.406 13.539 1 97.31 341 LYS B O 1
ATOM 7459 N N . ARG B 1 342 ? -4.066 40.438 13.117 1 97.25 342 ARG B N 1
ATOM 7460 C CA . ARG B 1 342 ? -2.928 40.656 14 1 97.25 342 ARG B CA 1
ATOM 7461 C C . ARG B 1 342 ? -1.825 41.438 13.266 1 97.25 342 ARG B C 1
ATOM 7463 O O . ARG B 1 342 ? -0.762 41.688 13.828 1 97.25 342 ARG B O 1
ATOM 7470 N N . GLY B 1 343 ? -1.999 41.688 11.984 1 97.19 343 GLY B N 1
ATOM 7471 C CA . GLY B 1 343 ? -1.065 42.5 11.211 1 97.19 343 GLY B CA 1
ATOM 7472 C C . GLY B 1 343 ? 0.007 41.656 10.531 1 97.19 343 GLY B C 1
ATOM 7473 O O . GLY B 1 343 ? 1.056 42.188 10.148 1 97.19 343 GLY B O 1
ATOM 7474 N N . HIS B 1 344 ? -0.2 40.406 10.414 1 98.19 344 HIS B N 1
ATOM 7475 C CA . HIS B 1 344 ? 0.738 39.531 9.711 1 98.19 344 HIS B CA 1
ATOM 7476 C C . HIS B 1 344 ? 0.255 39.219 8.297 1 98.19 344 HIS B C 1
ATOM 7478 O O . HIS B 1 344 ? -0.91 39.469 7.969 1 98.19 344 HIS B O 1
ATOM 7484 N N . LEU B 1 345 ? 1.148 38.781 7.434 1 98.38 345 LEU B N 1
ATOM 7485 C CA . LEU B 1 345 ? 0.824 38.594 6.023 1 98.38 345 LEU B CA 1
ATOM 7486 C C . LEU B 1 345 ? 0.821 37.094 5.668 1 98.38 345 LEU B C 1
ATOM 7488 O O . LEU B 1 345 ? 1.881 36.469 5.586 1 98.38 345 LEU B O 1
ATOM 7492 N N . PRO B 1 346 ? -0.342 36.5 5.434 1 98.19 346 PRO B N 1
ATOM 7493 C CA . PRO B 1 346 ? -0.388 35.094 4.977 1 98.19 346 PRO B CA 1
ATOM 7494 C C . PRO B 1 346 ? 0.098 34.938 3.537 1 98.19 346 PRO B C 1
ATOM 7496 O O . PRO B 1 346 ? -0.212 35.75 2.68 1 98.19 346 PRO B O 1
ATOM 7499 N N . ILE B 1 347 ? 0.823 33.906 3.297 1 97.69 347 ILE B N 1
ATOM 7500 C CA . ILE B 1 347 ? 1.365 33.594 1.975 1 97.69 347 ILE B CA 1
ATOM 7501 C C . ILE B 1 347 ? 0.9 32.219 1.519 1 97.69 347 ILE B C 1
ATOM 7503 O O . ILE B 1 347 ? 1.068 31.234 2.238 1 97.69 347 ILE B O 1
ATOM 7507 N N . HIS B 1 348 ? 0.264 32.125 0.403 1 96.56 348 HIS B N 1
ATOM 7508 C CA . HIS B 1 348 ? -0.041 30.875 -0.257 1 96.56 348 HIS B CA 1
ATOM 7509 C C . HIS B 1 348 ? 1.136 30.391 -1.099 1 96.56 348 HIS B C 1
ATOM 7511 O O . HIS B 1 348 ? 1.497 31.031 -2.09 1 96.56 348 HIS B O 1
ATOM 7517 N N . GLY B 1 349 ? 1.725 29.391 -0.668 1 94.5 349 GLY B N 1
ATOM 7518 C CA . GLY B 1 349 ? 2.912 28.891 -1.345 1 94.5 349 GLY B CA 1
ATOM 7519 C C . GLY B 1 349 ? 3.717 27.922 -0.5 1 94.5 349 GLY B C 1
ATOM 7520 O O . GLY B 1 349 ? 3.162 27.203 0.338 1 94.5 349 GLY B O 1
ATOM 7521 N N . ALA B 1 350 ? 5.062 27.828 -0.856 1 93.25 350 ALA B N 1
ATOM 7522 C CA . ALA B 1 350 ? 5.98 26.938 -0.161 1 93.25 350 ALA B CA 1
ATOM 7523 C C . ALA B 1 350 ? 7.219 27.672 0.323 1 93.25 350 ALA B C 1
ATOM 7525 O O . ALA B 1 350 ? 7.586 28.719 -0.237 1 93.25 350 ALA B O 1
ATOM 7526 N N . MET B 1 351 ? 7.758 27.25 1.371 1 94.94 351 MET B N 1
ATOM 7527 C CA . MET B 1 351 ? 9.016 27.781 1.882 1 94.94 351 MET B CA 1
ATOM 7528 C C . MET B 1 351 ? 9.945 26.641 2.324 1 94.94 351 MET B C 1
ATOM 7530 O O . MET B 1 351 ? 9.5 25.688 2.945 1 94.94 351 MET B O 1
ATOM 7534 N N . VAL B 1 352 ? 11.164 26.75 1.956 1 93.25 352 VAL B N 1
ATOM 7535 C CA . VAL B 1 352 ? 12.141 25.734 2.33 1 93.25 352 VAL B CA 1
ATOM 7536 C C . VAL B 1 352 ? 13.406 26.391 2.877 1 93.25 352 VAL B C 1
ATOM 7538 O O . VAL B 1 352 ? 13.773 27.484 2.441 1 93.25 352 VAL B O 1
ATOM 7541 N N . ASN B 1 353 ? 13.93 25.844 3.859 1 93.56 353 ASN B N 1
ATOM 7542 C CA . ASN B 1 353 ? 15.289 26.141 4.316 1 93.56 353 ASN B CA 1
ATOM 7543 C C . ASN B 1 353 ? 16.297 25.156 3.723 1 93.56 353 ASN B C 1
ATOM 7545 O O . ASN B 1 353 ? 16.188 23.938 3.924 1 93.56 353 ASN B O 1
ATOM 7549 N N . VAL B 1 354 ? 17.188 25.625 2.967 1 90.06 354 VAL B N 1
ATOM 7550 C CA . VAL B 1 354 ? 18.172 24.781 2.281 1 90.06 354 VAL B CA 1
ATOM 7551 C C . VAL B 1 354 ? 19.562 25.047 2.836 1 90.06 354 VAL B C 1
ATOM 7553 O O . VAL B 1 354 ? 20 26.203 2.922 1 90.06 354 VAL B O 1
ATOM 7556 N N . VAL B 1 355 ? 20.156 24.016 3.234 1 85.69 355 VAL B N 1
ATOM 7557 C CA . VAL B 1 355 ? 21.547 24.078 3.648 1 85.69 355 VAL B CA 1
ATOM 7558 C C . VAL B 1 355 ? 22.406 23.25 2.695 1 85.69 355 VAL B C 1
ATOM 7560 O O . VAL B 1 355 ? 22.203 22.047 2.539 1 85.69 355 VAL B O 1
ATOM 7563 N N . MET B 1 356 ? 23.359 23.891 2.098 1 83.88 356 MET B N 1
ATOM 7564 C CA . MET B 1 356 ? 24.234 23.234 1.133 1 83.88 356 MET B CA 1
ATOM 7565 C C . MET B 1 356 ? 25.438 22.609 1.828 1 83.88 356 MET B C 1
ATOM 7567 O O . MET B 1 356 ? 25.766 22.984 2.957 1 83.88 356 MET B O 1
ATOM 7571 N N . ASN B 1 357 ? 26.094 21.688 1.169 1 79.31 357 ASN B N 1
ATOM 7572 C CA . ASN B 1 357 ? 27.281 21.016 1.707 1 79.31 357 ASN B CA 1
ATOM 7573 C C . ASN B 1 357 ? 28.406 22 1.974 1 79.31 357 ASN B C 1
ATOM 7575 O O . ASN B 1 357 ? 29.25 21.766 2.854 1 79.31 357 ASN B O 1
ATOM 7579 N N . ASN B 1 358 ? 28.484 23.047 1.218 1 82.06 358 ASN B N 1
ATOM 7580 C CA . ASN B 1 358 ? 29.562 24.016 1.368 1 82.06 358 ASN B CA 1
ATOM 7581 C C . ASN B 1 358 ? 29.281 25 2.5 1 82.06 358 ASN B C 1
ATOM 7583 O O . ASN B 1 358 ? 30.047 25.938 2.703 1 82.06 358 ASN B O 1
ATOM 7587 N N . GLY B 1 359 ? 28.125 24.766 3.193 1 80 359 GLY B N 1
ATOM 7588 C CA . GLY B 1 359 ? 27.828 25.578 4.363 1 80 359 GLY B CA 1
ATOM 7589 C C . GLY B 1 359 ? 26.859 26.703 4.07 1 80 359 GLY B C 1
ATOM 7590 O O . GLY B 1 359 ? 26.281 27.297 4.992 1 80 359 GLY B O 1
ATOM 7591 N N . LYS B 1 360 ? 26.703 27.031 2.789 1 87.88 360 LYS B N 1
ATOM 7592 C CA . LYS B 1 360 ? 25.75 28.062 2.432 1 87.88 360 LYS B CA 1
ATOM 7593 C C . LYS B 1 360 ? 24.312 27.609 2.678 1 87.88 360 LYS B C 1
ATOM 7595 O O . LYS B 1 360 ? 24.031 26.406 2.637 1 87.88 360 LYS B O 1
ATOM 7600 N N . SER B 1 361 ? 23.484 28.594 3.066 1 90.81 361 SER B N 1
ATOM 7601 C CA . SER B 1 361 ? 22.094 28.266 3.316 1 90.81 361 SER B CA 1
ATOM 7602 C C . SER B 1 361 ? 21.172 29.375 2.807 1 90.81 361 SER B C 1
ATOM 7604 O O . SER B 1 361 ? 21.609 30.516 2.627 1 90.81 361 SER B O 1
ATOM 7606 N N . ALA B 1 362 ? 20.031 29.078 2.457 1 94.06 362 ALA B N 1
ATOM 7607 C CA . ALA B 1 362 ? 19.047 30.047 2.004 1 94.06 362 ALA B CA 1
ATOM 7608 C C . ALA B 1 362 ? 17.641 29.625 2.41 1 94.06 362 ALA B C 1
ATOM 7610 O O . ALA B 1 362 ? 17.312 28.438 2.383 1 94.06 362 ALA B O 1
ATOM 7611 N N . ASN B 1 363 ? 16.906 30.594 2.803 1 96.44 363 ASN B N 1
ATOM 7612 C CA . ASN B 1 363 ? 15.477 30.438 3.018 1 96.44 363 ASN B CA 1
ATOM 7613 C C . ASN B 1 363 ? 14.664 31 1.852 1 96.44 363 ASN B C 1
ATOM 7615 O O . ASN B 1 363 ? 14.656 32.219 1.628 1 96.44 363 ASN B O 1
ATOM 7619 N N . VAL B 1 364 ? 14.016 30.141 1.156 1 95.5 364 VAL B N 1
ATOM 7620 C CA . VAL B 1 364 ? 13.383 30.5 -0.103 1 95.5 364 VAL B CA 1
ATOM 7621 C C . VAL B 1 364 ? 11.867 30.359 0.015 1 95.5 364 VAL B C 1
ATOM 7623 O O . VAL B 1 364 ? 11.375 29.297 0.394 1 95.5 364 VAL B O 1
ATOM 7626 N N . VAL B 1 365 ? 11.133 31.375 -0.31 1 96.56 365 VAL B N 1
ATOM 7627 C CA . VAL B 1 365 ? 9.68 31.344 -0.416 1 96.56 365 VAL B CA 1
ATOM 7628 C C . VAL B 1 365 ? 9.266 31.312 -1.886 1 96.56 365 VAL B C 1
ATOM 7630 O O . VAL B 1 365 ? 9.75 32.125 -2.686 1 96.56 365 VAL B O 1
ATOM 7633 N N . ILE B 1 366 ? 8.469 30.406 -2.238 1 95.31 366 ILE B N 1
ATOM 7634 C CA . ILE B 1 366 ? 7.848 30.359 -3.559 1 95.31 366 ILE B CA 1
ATOM 7635 C C . ILE B 1 366 ? 6.336 30.516 -3.424 1 95.31 366 ILE B C 1
ATOM 7637 O O . ILE B 1 366 ? 5.641 29.594 -3 1 95.31 366 ILE B O 1
ATOM 7641 N N . MET B 1 367 ? 5.867 31.641 -3.781 1 96.31 367 MET B N 1
ATOM 7642 C CA . MET B 1 367 ? 4.449 31.984 -3.682 1 96.31 367 MET B CA 1
ATOM 7643 C C . MET B 1 367 ? 3.709 31.594 -4.961 1 96.31 367 MET B C 1
ATOM 7645 O O . MET B 1 367 ? 4.25 31.734 -6.059 1 96.31 367 MET B O 1
ATOM 7649 N N . GLY B 1 368 ? 2.545 31.078 -4.797 1 92.69 368 GLY B N 1
ATOM 7650 C CA . GLY B 1 368 ? 1.739 30.75 -5.961 1 92.69 368 GLY B CA 1
ATOM 7651 C C . GLY B 1 368 ? 0.493 29.953 -5.617 1 92.69 368 GLY B C 1
ATOM 7652 O O . GLY B 1 368 ? 0.436 29.297 -4.578 1 92.69 368 GLY B O 1
ATOM 7653 N N . ASP B 1 369 ? -0.476 30.031 -6.516 1 87.19 369 ASP B N 1
ATOM 7654 C CA . ASP B 1 369 ? -1.722 29.297 -6.359 1 87.19 369 ASP B CA 1
ATOM 7655 C C . ASP B 1 369 ? -1.563 27.844 -6.828 1 87.19 369 ASP B C 1
ATOM 7657 O O . ASP B 1 369 ? -0.47 27.438 -7.215 1 87.19 369 ASP B O 1
ATOM 7661 N N . SER B 1 370 ? -2.662 27.078 -6.613 1 79.19 370 SER B N 1
ATOM 7662 C CA . SER B 1 370 ? -2.639 25.656 -6.965 1 79.19 370 SER B CA 1
ATOM 7663 C C . SER B 1 370 ? -2.301 25.469 -8.438 1 79.19 370 SER B C 1
ATOM 7665 O O . SER B 1 370 ? -2.861 26.141 -9.305 1 79.19 370 SER B O 1
ATOM 7667 N N . GLY B 1 371 ? -1.281 24.656 -8.734 1 76.44 371 GLY B N 1
ATOM 7668 C CA . GLY B 1 371 ? -0.939 24.328 -10.109 1 76.44 371 GLY B CA 1
ATOM 7669 C C . GLY B 1 371 ? 0.119 25.234 -10.703 1 76.44 371 GLY B C 1
ATOM 7670 O O . GLY B 1 371 ? 0.476 25.109 -11.875 1 76.44 371 GLY B O 1
ATOM 7671 N N . ALA B 1 372 ? 0.643 26.078 -9.859 1 81.69 372 ALA B N 1
ATOM 7672 C CA . ALA B 1 372 ? 1.622 27.047 -10.352 1 81.69 372 ALA B CA 1
ATOM 7673 C C . ALA B 1 372 ? 3.002 26.406 -10.492 1 81.69 372 ALA B C 1
ATOM 7675 O O . ALA B 1 372 ? 3.9 26.984 -11.109 1 81.69 372 ALA B O 1
ATOM 7676 N N . GLY B 1 373 ? 3.201 25.188 -9.898 1 77.81 373 GLY B N 1
ATOM 7677 C CA . GLY B 1 373 ? 4.461 24.484 -10.062 1 77.81 373 GLY B CA 1
ATOM 7678 C C . GLY B 1 373 ? 5.348 24.547 -8.836 1 77.81 373 GLY B C 1
ATOM 7679 O O . GLY B 1 373 ? 6.539 24.25 -8.906 1 77.81 373 GLY B O 1
ATOM 7680 N N . LYS B 1 374 ? 4.785 24.938 -7.711 1 83.12 374 LYS B N 1
ATOM 7681 C CA . LYS B 1 374 ? 5.562 25.062 -6.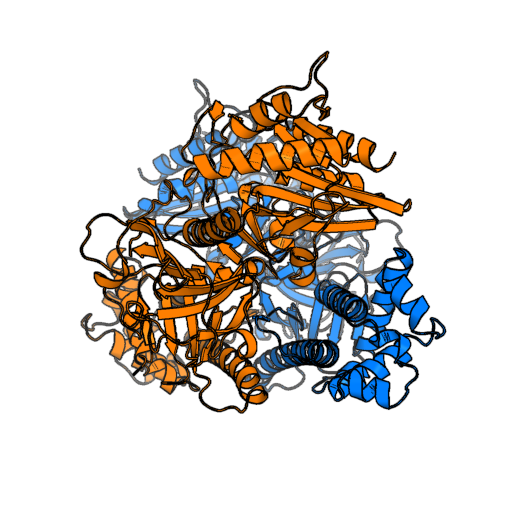48 1 83.12 374 LYS B CA 1
ATOM 7682 C C . LYS B 1 374 ? 6.148 23.734 -6.055 1 83.12 374 LYS B C 1
ATOM 7684 O O . LYS B 1 374 ? 7.363 23.594 -5.883 1 83.12 374 LYS B O 1
ATOM 7689 N N . SER B 1 375 ? 5.273 22.812 -5.902 1 73.69 375 SER B N 1
ATOM 7690 C CA . SER B 1 375 ? 5.684 21.5 -5.426 1 73.69 375 SER B CA 1
ATOM 7691 C C . SER B 1 375 ? 6.617 20.828 -6.422 1 73.69 375 SER B C 1
ATOM 7693 O O . SER B 1 375 ? 7.566 20.141 -6.027 1 73.69 375 SER B O 1
ATOM 7695 N N . GLU B 1 376 ? 6.355 20.984 -7.719 1 72.75 376 GLU B N 1
ATOM 7696 C CA . GLU B 1 376 ? 7.188 20.391 -8.758 1 72.75 376 GLU B CA 1
ATOM 7697 C C . GLU B 1 376 ? 8.602 20.969 -8.742 1 72.75 376 GLU B C 1
ATOM 7699 O O . GLU B 1 376 ? 9.578 20.25 -8.906 1 72.75 376 GLU B O 1
ATOM 7704 N N . CYS B 1 377 ? 8.609 22.219 -8.547 1 78.56 377 CYS B N 1
ATOM 7705 C CA . CYS B 1 377 ? 9.906 22.875 -8.492 1 78.56 377 CYS B CA 1
ATOM 7706 C C . CYS B 1 377 ? 10.719 22.422 -7.289 1 78.56 377 CYS B C 1
ATOM 7708 O O . CYS B 1 377 ? 11.914 22.156 -7.406 1 78.56 377 CYS B O 1
ATOM 7710 N N . LEU B 1 378 ? 10.07 22.297 -6.211 1 77.19 378 LEU B N 1
ATOM 7711 C CA . LEU B 1 378 ? 10.742 21.875 -4.984 1 77.19 378 LEU B CA 1
ATOM 7712 C C . LEU B 1 378 ? 11.195 20.422 -5.09 1 77.19 378 LEU B C 1
ATOM 7714 O O . LEU B 1 378 ? 12.266 20.062 -4.598 1 77.19 378 LEU B O 1
ATOM 7718 N N . GLU B 1 379 ? 10.391 19.641 -5.633 1 72.75 379 GLU B N 1
ATOM 7719 C CA . GLU B 1 379 ? 10.781 18.25 -5.84 1 72.75 379 GLU B CA 1
ATOM 7720 C C . GLU B 1 379 ? 11.969 18.141 -6.793 1 72.75 379 GLU B C 1
ATOM 7722 O O . GLU B 1 379 ? 12.867 17.328 -6.586 1 72.75 379 GLU B O 1
ATOM 7727 N N . ALA B 1 380 ? 11.945 18.875 -7.867 1 74.69 380 ALA B N 1
ATOM 7728 C CA . ALA B 1 380 ? 13.062 18.922 -8.812 1 74.69 380 ALA B CA 1
ATOM 7729 C C . ALA B 1 380 ? 14.336 19.406 -8.125 1 74.69 380 ALA B C 1
ATOM 7731 O O . ALA B 1 380 ? 15.422 18.891 -8.391 1 74.69 380 ALA B O 1
ATOM 7732 N N . PHE B 1 381 ? 14.102 20.375 -7.359 1 80.19 381 PHE B N 1
ATOM 7733 C CA . PHE B 1 381 ? 15.227 20.906 -6.609 1 80.19 381 PHE B CA 1
ATOM 7734 C C . PHE B 1 381 ? 15.836 19.828 -5.715 1 80.19 381 PHE B C 1
ATOM 7736 O O . PHE B 1 381 ? 17.062 19.688 -5.656 1 80.19 381 PHE B O 1
ATOM 7743 N N . ARG B 1 382 ? 15.039 19.062 -5.078 1 75.44 382 ARG B N 1
ATOM 7744 C CA . ARG B 1 382 ? 15.492 17.984 -4.207 1 75.44 382 ARG B CA 1
ATOM 7745 C C . ARG B 1 382 ? 16.234 16.922 -5.004 1 75.44 382 ARG B C 1
ATOM 7747 O O . ARG B 1 382 ? 17.266 16.406 -4.559 1 75.44 382 ARG B O 1
ATOM 7754 N N . SER B 1 383 ? 15.711 16.609 -6.082 1 71.81 383 SER B N 1
ATOM 7755 C CA . SER B 1 383 ? 16.297 15.562 -6.91 1 71.81 383 SER B CA 1
ATOM 7756 C C . SER B 1 383 ? 17.641 15.984 -7.473 1 71.81 383 SER B C 1
ATOM 7758 O O . SER B 1 383 ? 18.578 15.18 -7.527 1 71.81 383 SER B O 1
ATOM 7760 N N . LEU B 1 384 ? 17.703 17.172 -7.93 1 70.62 384 LEU B N 1
ATOM 7761 C CA . LEU B 1 384 ? 18.891 17.703 -8.578 1 70.62 384 LEU B CA 1
ATOM 7762 C C . LEU B 1 384 ? 20.016 17.922 -7.562 1 70.62 384 LEU B C 1
ATOM 7764 O O . LEU B 1 384 ? 21.188 17.766 -7.883 1 70.62 384 LEU B O 1
ATOM 7768 N N . SER B 1 385 ? 19.594 18.172 -6.453 1 67.06 385 SER B N 1
ATOM 7769 C CA . SER B 1 385 ? 20.562 18.688 -5.5 1 67.06 385 SER B CA 1
ATOM 7770 C C . SER B 1 385 ? 20.891 17.656 -4.422 1 67.06 385 SER B C 1
ATOM 7772 O O . SER B 1 385 ? 21.438 18 -3.371 1 67.06 385 SER B O 1
ATOM 7774 N N . GLY B 1 386 ? 20.453 16.5 -4.633 1 66.88 386 GLY B N 1
ATOM 7775 C CA . GLY B 1 386 ? 20.594 15.469 -3.611 1 66.88 386 GLY B CA 1
ATOM 7776 C C . GLY B 1 386 ? 22.031 15.328 -3.115 1 66.88 386 GLY B C 1
ATOM 7777 O O . GLY B 1 386 ? 22.266 15.25 -1.908 1 66.88 386 GLY B O 1
ATOM 7778 N N . ASP B 1 387 ? 22.969 15.555 -4.02 1 67.44 387 ASP B N 1
ATOM 7779 C CA . ASP B 1 387 ? 24.359 15.359 -3.648 1 67.44 387 ASP B CA 1
ATOM 7780 C C . ASP B 1 387 ? 24.969 16.641 -3.062 1 67.44 387 ASP B C 1
ATOM 7782 O O . ASP B 1 387 ? 26.016 16.594 -2.424 1 67.44 387 ASP B O 1
ATOM 7786 N N . TYR B 1 388 ? 24.219 17.734 -3.281 1 77.31 388 TYR B N 1
ATOM 7787 C CA . TYR B 1 388 ? 24.812 19 -2.887 1 77.31 388 TYR B CA 1
ATOM 7788 C C . TYR B 1 388 ? 24.094 19.578 -1.675 1 77.31 388 TYR B C 1
ATOM 7790 O O . TYR B 1 388 ? 24.547 20.578 -1.106 1 77.31 388 TYR B O 1
ATOM 7798 N N . ILE B 1 389 ? 22.984 19.078 -1.351 1 78.25 389 ILE B N 1
ATOM 7799 C CA . ILE B 1 389 ? 22.172 19.562 -0.24 1 78.25 389 ILE B CA 1
ATOM 7800 C C . ILE B 1 389 ? 22.453 18.719 1.007 1 78.25 389 ILE B C 1
ATOM 7802 O O . ILE B 1 389 ? 22.406 17.484 0.959 1 78.25 389 ILE B O 1
ATOM 7806 N N . SER B 1 390 ? 22.906 19.406 1.97 1 74.19 390 SER B N 1
ATOM 7807 C CA . SER B 1 390 ? 23.141 18.75 3.246 1 74.19 390 SER B CA 1
ATOM 7808 C C . SER B 1 390 ? 21.828 18.5 3.98 1 74.19 390 SER B C 1
ATOM 7810 O O . SER B 1 390 ? 21.625 17.422 4.559 1 74.19 390 SER B O 1
ATOM 7812 N N . ASP B 1 391 ? 20.969 19.609 3.92 1 77.38 391 ASP B N 1
ATOM 7813 C CA . ASP B 1 391 ? 19.703 19.5 4.625 1 77.38 391 ASP B CA 1
ATOM 7814 C C . ASP B 1 391 ? 18.641 20.391 3.98 1 77.38 391 ASP B C 1
ATOM 7816 O O . ASP B 1 391 ? 18.953 21.469 3.482 1 77.38 391 ASP B O 1
ATOM 7820 N N . MET B 1 392 ? 17.531 19.922 3.922 1 83.62 392 MET B N 1
ATOM 7821 C CA . MET B 1 392 ? 16.391 20.688 3.438 1 83.62 392 MET B CA 1
ATOM 7822 C C . MET B 1 392 ? 15.195 20.531 4.371 1 83.62 392 MET B C 1
ATOM 7824 O O . MET B 1 392 ? 14.75 19.422 4.625 1 83.62 392 MET B O 1
ATOM 7828 N N . THR B 1 393 ? 14.734 21.625 4.887 1 87.75 393 THR B N 1
ATOM 7829 C CA . THR B 1 393 ? 13.594 21.641 5.789 1 87.75 393 THR B CA 1
ATOM 7830 C C . THR B 1 393 ? 12.406 22.359 5.152 1 87.75 393 THR B C 1
ATOM 7832 O O . THR B 1 393 ? 12.547 23.5 4.699 1 87.75 393 THR B O 1
ATOM 7835 N N . ILE B 1 394 ? 11.359 21.719 5.098 1 89.81 394 ILE B N 1
ATOM 7836 C CA . ILE B 1 394 ? 10.141 22.359 4.617 1 89.81 394 ILE B CA 1
ATOM 7837 C C . ILE B 1 394 ? 9.516 23.188 5.738 1 89.81 394 ILE B C 1
ATOM 7839 O O . ILE B 1 394 ? 9.164 22.656 6.793 1 89.81 394 ILE B O 1
ATOM 7843 N N . VAL B 1 395 ? 9.43 24.422 5.508 1 94.12 395 VAL B N 1
ATOM 7844 C CA . VAL B 1 395 ? 8.852 25.312 6.504 1 94.12 395 VAL B CA 1
ATOM 7845 C C . VAL B 1 395 ? 7.332 25.359 6.332 1 94.12 395 VAL B C 1
ATOM 7847 O O . VAL B 1 395 ? 6.59 25.219 7.309 1 94.12 395 VAL B O 1
ATOM 7850 N N . PHE B 1 396 ? 6.883 25.547 5.176 1 93.75 396 PHE B N 1
ATOM 7851 C CA . PHE B 1 396 ? 5.469 25.359 4.867 1 93.75 396 PHE B CA 1
ATOM 7852 C C . PHE B 1 396 ? 5.289 24.922 3.416 1 93.75 396 PHE B C 1
ATOM 7854 O O . PHE B 1 396 ? 6.098 25.266 2.553 1 93.75 396 PHE B O 1
ATOM 7861 N N . ASP B 1 397 ? 4.32 24.078 3.285 1 88.94 397 ASP B N 1
ATOM 7862 C CA . ASP B 1 397 ? 3.885 23.562 1.989 1 88.94 397 ASP B CA 1
ATOM 7863 C C . ASP B 1 397 ? 2.418 23.891 1.732 1 88.94 397 ASP B C 1
ATOM 7865 O O . ASP B 1 397 ? 1.528 23.109 2.08 1 88.94 397 ASP B O 1
ATOM 7869 N N . ASP B 1 398 ? 2.074 24.938 1.107 1 91.56 398 ASP B N 1
ATOM 7870 C CA . ASP B 1 398 ? 0.74 25.406 0.742 1 91.56 398 ASP B CA 1
ATOM 7871 C C . ASP B 1 398 ? 0.432 26.766 1.39 1 91.56 398 ASP B C 1
ATOM 7873 O O . ASP B 1 398 ? 0.01 27.703 0.712 1 91.56 398 ASP B O 1
ATOM 7877 N N . MET B 1 399 ? 0.633 26.828 2.799 1 95.81 399 MET B N 1
ATOM 7878 C CA . MET B 1 399 ? 0.256 28.047 3.494 1 95.81 399 MET B CA 1
ATOM 7879 C C . MET B 1 399 ? 1.286 28.406 4.559 1 95.81 399 MET B C 1
ATOM 7881 O O . MET B 1 399 ? 1.727 27.547 5.32 1 95.81 399 MET B O 1
ATOM 7885 N N . GLY B 1 400 ? 1.759 29.625 4.559 1 97.19 400 GLY B N 1
ATOM 7886 C CA . GLY B 1 400 ? 2.615 30.188 5.598 1 97.19 400 GLY B CA 1
ATOM 7887 C C . GLY B 1 400 ? 2.25 31.609 5.977 1 97.19 400 GLY B C 1
ATOM 7888 O O . GLY B 1 400 ? 1.302 32.188 5.434 1 97.19 400 GLY B O 1
ATOM 7889 N N . VAL B 1 401 ? 2.926 32.094 7.012 1 98.25 401 VAL B N 1
ATOM 7890 C CA . VAL B 1 401 ? 2.703 33.469 7.453 1 98.25 401 VAL B CA 1
ATOM 7891 C C . VAL B 1 401 ? 4.043 34.156 7.602 1 98.25 401 VAL B C 1
ATOM 7893 O O . VAL B 1 401 ? 5.02 33.594 8.078 1 98.25 401 VAL B O 1
ATOM 7896 N N . VAL B 1 402 ? 4.074 35.406 7.117 1 98.25 402 VAL B N 1
ATOM 7897 C CA . VAL B 1 402 ? 5.262 36.25 7.262 1 98.25 402 VAL B CA 1
ATOM 7898 C C . VAL B 1 402 ? 5.031 37.281 8.352 1 98.25 402 VAL B C 1
ATOM 7900 O O . VAL B 1 402 ? 3.971 37.906 8.406 1 98.25 402 VAL B O 1
ATOM 7903 N N . THR B 1 403 ? 5.957 37.406 9.211 1 97.94 403 THR B N 1
ATOM 7904 C CA . THR B 1 403 ? 5.914 38.375 10.289 1 97.94 403 THR B CA 1
ATOM 7905 C C . THR B 1 403 ? 7.117 39.312 10.227 1 97.94 403 THR B C 1
ATOM 7907 O O . THR B 1 403 ? 8.156 38.969 9.672 1 97.94 403 THR B O 1
ATOM 7910 N N . MET B 1 404 ? 6.922 40.5 10.75 1 96.5 404 MET B N 1
ATOM 7911 C CA . MET B 1 404 ? 8.023 41.469 10.82 1 96.5 404 MET B CA 1
ATOM 7912 C C . MET B 1 404 ? 9.031 41.062 11.891 1 96.5 404 MET B C 1
ATOM 7914 O O . MET B 1 404 ? 8.672 40.438 12.883 1 96.5 404 MET B O 1
ATOM 7918 N N . ASN B 1 405 ? 10.156 41.25 11.562 1 90.44 405 ASN B N 1
ATOM 7919 C CA . ASN B 1 405 ? 11.273 41.031 12.484 1 90.44 405 ASN B CA 1
ATOM 7920 C C . ASN B 1 405 ? 12.055 42.344 12.727 1 90.44 405 ASN B C 1
ATOM 7922 O O . ASN B 1 405 ? 12.773 42.812 11.844 1 90.44 405 ASN B O 1
ATOM 7926 N N . GLU B 1 406 ? 11.883 42.875 13.922 1 86.44 406 GLU B N 1
ATOM 7927 C CA . GLU B 1 406 ? 12.547 44.156 14.195 1 86.44 406 GLU B CA 1
ATOM 7928 C C . GLU B 1 406 ? 14.039 44.062 13.906 1 86.44 406 GLU B C 1
ATOM 7930 O O . GLU B 1 406 ? 14.758 43.281 14.508 1 86.44 406 GLU B O 1
ATOM 7935 N N . GLY B 1 407 ? 14.438 44.875 13.008 1 83.62 407 GLY B N 1
ATOM 7936 C CA . GLY B 1 407 ? 15.844 45.031 12.68 1 83.62 407 GLY B CA 1
ATOM 7937 C C . GLY B 1 407 ? 16.391 43.938 11.789 1 83.62 407 GLY B C 1
ATOM 7938 O O . GLY B 1 407 ? 17.594 43.844 11.562 1 83.62 407 GLY B O 1
ATOM 7939 N N . GLY B 1 408 ? 15.516 43.094 11.383 1 91.69 408 GLY B N 1
ATOM 7940 C CA . GLY B 1 408 ? 15.977 42.031 10.523 1 91.69 408 GLY B CA 1
ATOM 7941 C C . GLY B 1 408 ? 15 41.688 9.406 1 91.69 408 GLY B C 1
ATOM 7942 O O . GLY B 1 408 ? 14 42.375 9.219 1 91.69 408 GLY B O 1
ATOM 7943 N N . LYS B 1 409 ? 15.422 40.688 8.609 1 96.44 409 LYS B N 1
ATOM 7944 C CA . LYS B 1 409 ? 14.539 40.188 7.539 1 96.44 409 LYS B CA 1
ATOM 7945 C C . LYS B 1 409 ? 13.258 39.594 8.109 1 96.44 409 LYS B C 1
ATOM 7947 O O . LYS B 1 409 ? 13.289 38.938 9.148 1 96.44 409 LYS B O 1
ATOM 7952 N N . PRO B 1 410 ? 12.141 39.875 7.477 1 97.81 410 PRO B N 1
ATOM 7953 C CA . PRO B 1 410 ? 10.906 39.25 7.918 1 97.81 410 PRO B CA 1
ATOM 7954 C C . PRO B 1 410 ? 11.039 37.719 8.039 1 97.81 410 PRO B C 1
ATOM 7956 O O . PRO B 1 410 ? 11.852 37.125 7.34 1 97.81 410 PRO B O 1
ATOM 7959 N N . LEU B 1 411 ? 10.258 37.156 8.953 1 98.19 411 LEU B N 1
ATOM 7960 C CA . LEU B 1 411 ? 10.328 35.719 9.25 1 98.19 411 LEU B CA 1
ATOM 7961 C C . LEU B 1 411 ? 9.148 35 8.641 1 98.19 411 LEU B C 1
ATOM 7963 O O . LEU B 1 411 ? 8.031 35.5 8.625 1 98.19 411 LEU B O 1
ATOM 7967 N N . GLY B 1 412 ? 9.445 33.875 8.055 1 98.06 412 GLY B N 1
ATOM 7968 C CA . GLY B 1 412 ? 8.406 32.969 7.586 1 98.06 412 GLY B CA 1
ATOM 7969 C C . GLY B 1 412 ? 8.102 31.844 8.555 1 98.06 412 GLY B C 1
ATOM 7970 O O . GLY B 1 412 ? 9.023 31.234 9.117 1 98.06 412 GLY B O 1
ATOM 7971 N N . PHE B 1 413 ? 6.816 31.578 8.836 1 98.19 413 PHE B N 1
ATOM 7972 C CA . PHE B 1 413 ? 6.328 30.516 9.695 1 98.19 413 PHE B CA 1
ATOM 7973 C C . PHE B 1 413 ? 5.375 29.594 8.938 1 98.19 413 PHE B C 1
ATOM 7975 O O . PHE B 1 413 ? 4.594 30.062 8.102 1 98.19 413 PHE B O 1
ATOM 7982 N N . GLY B 1 414 ? 5.469 28.312 9.234 1 97.5 414 GLY B N 1
ATOM 7983 C CA . GLY B 1 414 ? 4.531 27.375 8.625 1 97.5 414 GLY B CA 1
ATOM 7984 C C . GLY B 1 414 ? 3.238 27.234 9.406 1 97.5 414 GLY B C 1
ATOM 7985 O O . GLY B 1 414 ? 3.119 27.766 10.516 1 97.5 414 GLY B O 1
ATOM 7986 N N . THR B 1 415 ? 2.236 26.609 8.742 1 97.56 415 THR B N 1
ATOM 7987 C CA . THR B 1 415 ? 0.931 26.422 9.367 1 97.56 415 THR B CA 1
ATOM 7988 C C . THR B 1 415 ? 0.635 24.938 9.539 1 97.56 415 THR B C 1
ATOM 7990 O O . THR B 1 415 ? -0.139 24.547 10.422 1 97.56 415 THR B O 1
ATOM 7993 N N . GLU B 1 416 ? 1.234 24.094 8.734 1 97 416 GLU B N 1
ATOM 7994 C CA . GLU B 1 416 ? 0.94 22.672 8.664 1 97 416 GLU B CA 1
ATOM 7995 C C . GLU B 1 416 ? 2.213 21.828 8.773 1 97 416 GLU B C 1
ATOM 7997 O O . GLU B 1 416 ? 3.271 22.234 8.289 1 97 416 GLU B O 1
ATOM 8002 N N . ILE B 1 417 ? 2.076 20.672 9.367 1 96.19 417 ILE B N 1
ATOM 8003 C CA . ILE B 1 417 ? 3.234 19.781 9.461 1 96.19 417 ILE B CA 1
ATOM 8004 C C . ILE B 1 417 ? 3.234 18.797 8.297 1 96.19 417 ILE B C 1
ATOM 8006 O O . ILE B 1 417 ? 4.234 18.125 8.055 1 96.19 417 ILE B O 1
ATOM 8010 N N . GLY B 1 418 ? 2.078 18.719 7.66 1 94.38 418 GLY B N 1
ATOM 8011 C CA . GLY B 1 418 ? 1.962 17.734 6.602 1 94.38 418 GLY B CA 1
ATOM 8012 C C . GLY B 1 418 ? 1.762 18.344 5.227 1 94.38 418 GLY B C 1
ATOM 8013 O O . GLY B 1 418 ? 1.559 19.547 5.105 1 94.38 418 GLY B O 1
ATOM 8014 N N . ALA B 1 419 ? 1.895 17.516 4.203 1 90.56 419 ALA B N 1
ATOM 8015 C CA . ALA B 1 419 ? 1.671 17.906 2.812 1 90.56 419 ALA B CA 1
ATOM 8016 C C . ALA B 1 419 ? 0.449 17.203 2.234 1 90.56 419 ALA B C 1
ATOM 8018 O O . ALA B 1 419 ? 0.196 16.031 2.545 1 90.56 419 ALA B O 1
ATOM 8019 N N . PHE B 1 420 ? -0.347 17.875 1.616 1 91.69 420 PHE B N 1
ATOM 8020 C CA . PHE B 1 420 ? -1.498 17.391 0.858 1 91.69 420 PHE B CA 1
ATOM 8021 C C . PHE B 1 420 ? -1.175 17.328 -0.629 1 91.69 420 PHE B C 1
ATOM 8023 O O . PHE B 1 420 ? -1.332 18.312 -1.353 1 91.69 420 PHE B O 1
ATOM 8030 N N . VAL B 1 421 ? -0.837 16.125 -1.107 1 84.75 421 VAL B N 1
ATOM 8031 C CA . VAL B 1 421 ? -0.205 16 -2.418 1 84.75 421 VAL B CA 1
ATOM 8032 C C . VAL B 1 421 ? -1.133 15.25 -3.367 1 84.75 421 VAL B C 1
ATOM 8034 O O . VAL B 1 421 ? -1.85 14.336 -2.951 1 84.75 421 VAL B O 1
ATOM 8037 N N . ARG B 1 422 ? -1.101 15.609 -4.59 1 81.12 422 ARG B N 1
ATOM 8038 C CA . ARG B 1 422 ? -1.804 14.867 -5.629 1 81.12 422 ARG B CA 1
ATOM 8039 C C . ARG B 1 422 ? -1.038 13.602 -6.008 1 81.12 422 ARG B C 1
ATOM 8041 O O . ARG B 1 422 ? 0.117 13.672 -6.434 1 81.12 422 ARG B O 1
ATOM 8048 N N . LEU B 1 423 ? -1.66 12.508 -5.906 1 79.5 423 LEU B N 1
ATOM 8049 C CA . LEU B 1 423 ? -1.026 11.227 -6.188 1 79.5 423 LEU B CA 1
ATOM 8050 C C . LEU B 1 423 ? -0.682 11.102 -7.668 1 79.5 423 LEU B C 1
ATOM 8052 O O . LEU B 1 423 ? 0.336 10.508 -8.023 1 79.5 423 LEU B O 1
ATOM 8056 N N . ASP B 1 424 ? -1.483 11.641 -8.539 1 72.31 424 ASP B N 1
ATOM 8057 C CA . ASP B 1 424 ? -1.333 11.531 -9.984 1 72.31 424 ASP B CA 1
ATOM 8058 C C . ASP B 1 424 ? -0.054 12.219 -10.461 1 72.31 424 ASP B C 1
ATOM 8060 O O . ASP B 1 424 ? 0.437 11.938 -11.555 1 72.31 424 ASP B O 1
ATOM 8064 N N . ASP B 1 425 ? 0.457 13.117 -9.656 1 67.44 425 ASP B N 1
ATOM 8065 C CA . ASP B 1 425 ? 1.634 13.891 -10.039 1 67.44 425 ASP B CA 1
ATOM 8066 C C . ASP B 1 425 ? 2.918 13.195 -9.586 1 67.44 425 ASP B C 1
ATOM 8068 O O . ASP B 1 425 ? 4.02 13.641 -9.914 1 67.44 425 ASP B O 1
ATOM 8072 N N . LEU B 1 426 ? 2.709 12.141 -8.852 1 70.19 426 LEU B N 1
ATOM 8073 C CA . LEU B 1 426 ? 3.869 11.445 -8.305 1 70.19 426 LEU B CA 1
ATOM 8074 C C . LEU B 1 426 ? 4.18 10.18 -9.094 1 70.19 426 LEU B C 1
ATOM 8076 O O . LEU B 1 426 ? 3.287 9.594 -9.711 1 70.19 426 LEU B O 1
ATOM 8080 N N . ASP B 1 427 ? 5.414 9.898 -9.062 1 65.31 427 ASP B N 1
ATOM 8081 C CA . ASP B 1 427 ? 5.793 8.594 -9.586 1 65.31 427 ASP B CA 1
ATOM 8082 C C . ASP B 1 427 ? 5.207 7.469 -8.734 1 65.31 427 ASP B C 1
ATOM 8084 O O . ASP B 1 427 ? 5.047 7.621 -7.523 1 65.31 427 ASP B O 1
ATOM 8088 N N . ALA B 1 428 ? 4.84 6.41 -9.43 1 66.62 428 ALA B N 1
ATOM 8089 C CA . ALA B 1 428 ? 4.258 5.27 -8.727 1 66.62 428 ALA B CA 1
ATOM 8090 C C . ALA B 1 428 ? 5.16 4.805 -7.59 1 66.62 428 ALA B C 1
ATOM 8092 O O . ALA B 1 428 ? 4.676 4.473 -6.504 1 66.62 428 ALA B O 1
ATOM 8093 N N . GLY B 1 429 ? 6.375 4.855 -7.777 1 73.38 429 GLY B N 1
ATOM 8094 C CA . GLY B 1 429 ? 7.32 4.395 -6.77 1 73.38 429 GLY B CA 1
ATOM 8095 C C . GLY B 1 429 ? 7.305 5.238 -5.508 1 73.38 429 GLY B C 1
ATOM 8096 O O . GLY B 1 429 ? 7.566 4.734 -4.414 1 73.38 429 GLY B O 1
ATOM 8097 N N . TYR B 1 430 ? 6.922 6.453 -5.66 1 75.19 430 TYR B N 1
ATOM 8098 C CA . TYR B 1 430 ? 6.91 7.352 -4.516 1 75.19 430 TYR B CA 1
ATOM 8099 C C . TYR B 1 430 ? 5.805 6.977 -3.535 1 75.19 430 TYR B C 1
ATOM 8101 O O . TYR B 1 430 ? 6.02 6.969 -2.32 1 75.19 430 TYR B O 1
ATOM 8109 N N . ALA B 1 431 ? 4.645 6.656 -4.102 1 79.44 431 ALA B N 1
ATOM 8110 C CA . ALA B 1 431 ? 3.51 6.293 -3.254 1 79.44 431 ALA B CA 1
ATOM 8111 C C . ALA B 1 431 ? 3.824 5.059 -2.414 1 79.44 431 ALA B C 1
ATOM 8113 O O . ALA B 1 431 ? 3.463 4.992 -1.237 1 79.44 431 ALA B O 1
ATOM 8114 N N . PHE B 1 432 ? 4.527 4.203 -2.941 1 81.94 432 PHE B N 1
ATOM 8115 C CA . PHE B 1 432 ? 4.836 2.965 -2.236 1 81.94 432 PHE B CA 1
ATOM 8116 C C . PHE B 1 432 ? 5.938 3.188 -1.207 1 81.94 432 PHE B C 1
ATOM 8118 O O . PHE B 1 432 ? 5.957 2.537 -0.16 1 81.94 432 PHE B O 1
ATOM 8125 N N . LYS B 1 433 ? 6.77 4.137 -1.508 1 77.75 433 LYS B N 1
ATOM 8126 C CA . LYS B 1 433 ? 7.832 4.465 -0.559 1 77.75 433 LYS B CA 1
ATOM 8127 C C . LYS B 1 433 ? 7.266 5.141 0.687 1 77.75 433 LYS B C 1
ATOM 8129 O O . LYS B 1 433 ? 7.793 4.973 1.787 1 77.75 433 LYS B O 1
ATOM 8134 N N . GLU B 1 434 ? 6.168 5.832 0.481 1 81.12 434 GLU B N 1
ATOM 8135 C CA . GLU B 1 434 ? 5.594 6.621 1.568 1 81.12 434 GLU B CA 1
ATOM 8136 C C . GLU B 1 434 ? 4.363 5.934 2.158 1 81.12 434 GLU B C 1
ATOM 8138 O O . GLU B 1 434 ? 3.656 6.516 2.982 1 81.12 434 GLU B O 1
ATOM 8143 N N . ILE B 1 435 ? 4.145 4.73 1.757 1 84.44 435 ILE B N 1
ATOM 8144 C CA . ILE B 1 435 ? 2.898 4.047 2.078 1 84.44 435 ILE B CA 1
ATOM 8145 C C . ILE B 1 435 ? 2.766 3.896 3.592 1 84.44 435 ILE B C 1
ATOM 8147 O O . ILE B 1 435 ? 1.654 3.895 4.125 1 84.44 435 ILE B O 1
ATOM 8151 N N . ASP B 1 436 ? 3.873 3.947 4.332 1 85.5 436 ASP B N 1
ATOM 8152 C CA . ASP B 1 436 ? 3.867 3.664 5.762 1 85.5 436 ASP B CA 1
ATOM 8153 C C . ASP B 1 436 ? 3.545 4.918 6.57 1 85.5 436 ASP B C 1
ATOM 8155 O O . ASP B 1 436 ? 3.271 4.84 7.77 1 85.5 436 ASP B O 1
ATOM 8159 N N . ARG B 1 437 ? 3.479 6.031 5.934 1 88.31 437 ARG B N 1
ATOM 8160 C CA . ARG B 1 437 ? 3.246 7.258 6.684 1 88.31 437 ARG B CA 1
ATOM 8161 C C . ARG B 1 437 ? 2.131 8.086 6.051 1 88.31 437 ARG B C 1
ATOM 8163 O O . ARG B 1 437 ? 1.768 9.148 6.566 1 88.31 437 ARG B O 1
ATOM 8170 N N . SER B 1 438 ? 1.606 7.559 5.02 1 91.5 438 SER B N 1
ATOM 8171 C CA . SER B 1 438 ? 0.67 8.367 4.25 1 91.5 438 SER B CA 1
ATOM 8172 C C . SER B 1 438 ? -0.767 7.906 4.461 1 91.5 438 SER B C 1
ATOM 8174 O O . SER B 1 438 ? -1.004 6.762 4.855 1 91.5 438 SER B O 1
ATOM 8176 N N . ILE B 1 439 ? -1.672 8.789 4.34 1 95.31 439 ILE B N 1
ATOM 8177 C CA . ILE B 1 439 ? -3.102 8.523 4.211 1 95.31 439 ILE B CA 1
ATOM 8178 C C . ILE B 1 439 ? -3.549 8.797 2.777 1 95.31 439 ILE B C 1
ATOM 8180 O O . ILE B 1 439 ? -3.381 9.906 2.268 1 95.31 439 ILE B O 1
ATOM 8184 N N . PHE B 1 440 ? -4.082 7.762 2.117 1 92.88 440 PHE B N 1
ATOM 8185 C CA . PHE B 1 440 ? -4.488 7.867 0.72 1 92.88 440 PHE B CA 1
ATOM 8186 C C . PHE B 1 440 ? -5.984 8.133 0.608 1 92.88 440 PHE B C 1
ATOM 8188 O O . PHE B 1 440 ? -6.777 7.574 1.369 1 92.88 440 PHE B O 1
ATOM 8195 N N . MET B 1 441 ? -6.355 8.984 -0.305 1 94.06 441 MET B N 1
ATOM 8196 C CA . MET B 1 441 ? -7.762 9.273 -0.559 1 94.06 441 MET B CA 1
ATOM 8197 C C . MET B 1 441 ? -8.102 9.07 -2.031 1 94.06 441 MET B C 1
ATOM 8199 O O . MET B 1 441 ? -7.543 9.742 -2.9 1 94.06 441 MET B O 1
ATOM 8203 N N . ASN B 1 442 ? -8.953 8.172 -2.307 1 91.12 442 ASN B N 1
ATOM 8204 C CA . ASN B 1 442 ? -9.477 7.871 -3.637 1 91.12 442 ASN B CA 1
ATOM 8205 C C . ASN B 1 442 ? -8.352 7.574 -4.625 1 91.12 442 ASN B C 1
ATOM 8207 O O . ASN B 1 442 ? -8.289 8.172 -5.699 1 91.12 442 ASN B O 1
ATOM 8211 N N . PRO B 1 443 ? -7.508 6.684 -4.309 1 86.62 443 PRO B N 1
ATOM 8212 C CA . PRO B 1 443 ? -6.402 6.398 -5.227 1 86.62 443 PRO B CA 1
ATOM 8213 C C . PRO B 1 443 ? -6.879 5.891 -6.586 1 86.62 443 PRO B C 1
ATOM 8215 O O . PRO B 1 443 ? -6.109 5.883 -7.547 1 86.62 443 PRO B O 1
ATOM 8218 N N . ASP B 1 444 ? -8.109 5.547 -6.695 1 78.12 444 ASP B N 1
ATOM 8219 C CA . ASP B 1 444 ? -8.664 4.977 -7.918 1 78.12 444 ASP B CA 1
ATOM 8220 C C . ASP B 1 444 ? -9.281 6.059 -8.805 1 78.12 444 ASP B C 1
ATOM 8222 O O . ASP B 1 444 ? -9.734 5.777 -9.914 1 78.12 444 ASP B O 1
ATOM 8226 N N . LYS B 1 445 ? -9.328 7.184 -8.359 1 80.94 445 LYS B N 1
ATOM 8227 C CA . LYS B 1 445 ? -9.938 8.281 -9.109 1 80.94 445 LYS B CA 1
ATOM 8228 C C . LYS B 1 445 ? -8.883 9.281 -9.57 1 80.94 445 LYS B C 1
ATOM 8230 O O . LYS B 1 445 ? -7.734 9.234 -9.117 1 80.94 445 LYS B O 1
ATOM 8235 N N . ILE B 1 446 ? -9.398 10.062 -10.492 1 77.88 446 ILE B N 1
ATOM 8236 C CA . ILE B 1 446 ? -8.57 11.195 -10.898 1 77.88 446 ILE B CA 1
ATOM 8237 C C . ILE B 1 446 ? -8.5 12.219 -9.773 1 77.88 446 ILE B C 1
ATOM 8239 O O . ILE B 1 446 ? -9.484 12.422 -9.055 1 77.88 446 ILE B O 1
ATOM 8243 N N . ASN B 1 447 ? -7.32 12.812 -9.492 1 81 447 ASN B N 1
ATOM 8244 C CA . ASN B 1 447 ? -7.066 13.773 -8.43 1 81 447 ASN B CA 1
ATOM 8245 C C . ASN B 1 447 ? -6.98 13.094 -7.066 1 81 447 ASN B C 1
ATOM 8247 O O . ASN B 1 447 ? -7.477 13.625 -6.07 1 81 447 ASN B O 1
ATOM 8251 N N . ALA B 1 448 ? -6.539 11.883 -7.141 1 88.06 448 ALA B N 1
ATOM 8252 C CA . ALA B 1 448 ? -6.262 11.172 -5.891 1 88.06 448 ALA B CA 1
ATOM 8253 C C . ALA B 1 448 ? -5.289 11.969 -5.02 1 88.06 448 ALA B C 1
ATOM 8255 O O . ALA B 1 448 ? -4.43 12.688 -5.535 1 88.06 448 ALA B O 1
ATOM 8256 N N . ARG B 1 449 ? -5.449 11.859 -3.734 1 89.69 449 ARG B N 1
ATOM 8257 C CA . ARG B 1 449 ? -4.621 12.656 -2.83 1 89.69 449 ARG B CA 1
ATOM 8258 C C . ARG B 1 449 ? -3.883 11.758 -1.841 1 89.69 449 ARG B C 1
ATOM 8260 O O . ARG B 1 449 ? -4.328 10.648 -1.547 1 89.69 449 ARG B O 1
ATOM 8267 N N . LEU B 1 450 ? -2.84 12.25 -1.434 1 90.5 450 LEU B N 1
ATOM 8268 C CA . LEU B 1 450 ? -2.023 11.664 -0.376 1 90.5 450 LEU B CA 1
ATOM 8269 C C . LEU B 1 450 ? -1.646 12.711 0.663 1 90.5 450 LEU B C 1
ATOM 8271 O O . LEU B 1 450 ? -1.228 13.82 0.31 1 90.5 450 LEU B O 1
ATOM 8275 N N . VAL B 1 451 ? -1.911 12.422 1.968 1 94.25 451 VAL B N 1
ATOM 8276 C CA . VAL B 1 451 ? -1.521 13.328 3.047 1 94.25 451 VAL B CA 1
ATOM 8277 C C . VAL B 1 451 ? -0.429 12.672 3.895 1 94.25 451 VAL B C 1
ATOM 8279 O O . VAL B 1 451 ? -0.614 11.57 4.414 1 94.25 451 VAL B O 1
ATOM 8282 N N . MET B 1 452 ? 0.694 13.359 4.074 1 93.25 452 MET B N 1
ATOM 8283 C CA . MET B 1 452 ? 1.799 12.789 4.84 1 93.25 452 MET B CA 1
ATOM 8284 C C . MET B 1 452 ? 2.521 13.875 5.637 1 93.25 452 MET B C 1
ATOM 8286 O O . MET B 1 452 ? 2.625 15.016 5.188 1 93.25 452 MET B O 1
ATOM 8290 N N . PRO B 1 453 ? 3.014 13.484 6.777 1 92.5 453 PRO B N 1
ATOM 8291 C CA . PRO B 1 453 ? 3.848 14.43 7.516 1 92.5 453 PRO B CA 1
ATOM 8292 C C . PRO B 1 453 ? 5.18 14.711 6.824 1 92.5 453 PRO B C 1
ATOM 8294 O O . PRO B 1 453 ? 5.824 13.789 6.316 1 92.5 453 PRO B O 1
ATOM 8297 N N . VAL B 1 454 ? 5.59 15.984 6.797 1 88.75 454 VAL B N 1
ATOM 8298 C CA . VAL B 1 454 ? 6.812 16.328 6.074 1 88.75 454 VAL B CA 1
ATOM 8299 C C . VAL B 1 454 ? 7.715 17.188 6.953 1 88.75 454 VAL B C 1
ATOM 8301 O O . VAL B 1 454 ? 8.898 17.344 6.66 1 88.75 454 VAL B O 1
ATOM 8304 N N . ALA B 1 455 ? 7.176 17.734 8.039 1 90.38 455 ALA B N 1
ATOM 8305 C CA . ALA B 1 455 ? 7.945 18.609 8.938 1 90.38 455 ALA B CA 1
ATOM 8306 C C . ALA B 1 455 ? 7.52 18.406 10.383 1 90.38 455 ALA B C 1
ATOM 8308 O O . ALA B 1 455 ? 6.418 17.922 10.656 1 90.38 455 ALA B O 1
ATOM 8309 N N . SER B 1 456 ? 8.398 18.781 11.273 1 90.75 456 SER B N 1
ATOM 8310 C CA . SER B 1 456 ? 8.031 18.797 12.68 1 90.75 456 SER B CA 1
ATOM 8311 C C . SER B 1 456 ? 7.359 20.109 13.07 1 90.75 456 SER B C 1
ATOM 8313 O O . SER B 1 456 ? 7.547 21.125 12.398 1 90.75 456 SER B O 1
ATOM 8315 N N . TYR B 1 457 ? 6.578 20.016 14.094 1 94.56 457 TYR B N 1
ATOM 8316 C CA . TYR B 1 457 ? 5.934 21.234 14.578 1 94.56 457 TYR B CA 1
ATOM 8317 C C . TYR B 1 457 ? 6.969 22.266 15 1 94.56 457 TYR B C 1
ATOM 8319 O O . TYR B 1 457 ? 6.805 23.453 14.742 1 94.56 457 TYR B O 1
ATOM 8327 N N . LYS B 1 458 ? 8.039 21.797 15.602 1 91.88 458 LYS B N 1
ATOM 8328 C CA . LYS B 1 458 ? 9.109 22.688 16.031 1 91.88 458 LYS B CA 1
ATOM 8329 C C . LYS B 1 458 ? 9.703 23.453 14.852 1 91.88 458 LYS B C 1
ATOM 8331 O O . LYS B 1 458 ? 9.984 24.656 14.953 1 91.88 458 LYS B O 1
ATOM 8336 N N . ASP B 1 459 ? 9.812 22.812 13.75 1 91.94 459 ASP B N 1
ATOM 8337 C CA . ASP B 1 459 ? 10.43 23.422 12.57 1 91.94 459 ASP B CA 1
ATOM 8338 C C . ASP B 1 459 ? 9.516 24.469 11.945 1 91.94 459 ASP B C 1
ATOM 8340 O O . ASP B 1 459 ? 9.977 25.531 11.531 1 91.94 459 ASP B O 1
ATOM 8344 N N . ILE B 1 460 ? 8.25 24.203 11.953 1 95.94 460 ILE B N 1
ATOM 8345 C CA . ILE B 1 460 ? 7.375 25.094 11.195 1 95.94 460 ILE B CA 1
ATOM 8346 C C . ILE B 1 460 ? 7.098 26.359 12 1 95.94 460 ILE B C 1
ATOM 8348 O O . ILE B 1 460 ? 6.754 27.391 11.438 1 95.94 460 ILE B O 1
ATOM 8352 N N . ILE B 1 461 ? 7.281 26.312 13.352 1 96.62 461 ILE B N 1
ATOM 8353 C CA . ILE B 1 461 ? 6.965 27.484 14.156 1 96.62 461 ILE B CA 1
ATOM 8354 C C . ILE B 1 461 ? 8.25 28.188 14.57 1 96.62 461 ILE B C 1
ATOM 8356 O O . ILE B 1 461 ? 8.227 29.141 15.359 1 96.62 461 ILE B O 1
ATOM 8360 N N . LYS B 1 462 ? 9.398 27.828 14.172 1 94.75 462 LYS B N 1
ATOM 8361 C CA . LYS B 1 462 ? 10.695 28.375 14.523 1 94.75 462 LYS B CA 1
ATOM 8362 C C . LYS B 1 462 ? 10.859 29.797 13.969 1 94.75 462 LYS B C 1
ATOM 8364 O O . LYS B 1 462 ? 11.453 30.656 14.625 1 94.75 462 LYS B O 1
ATOM 8369 N N . GLY B 1 463 ? 10.352 30.062 12.836 1 95.88 463 GLY B N 1
ATOM 8370 C CA . GLY B 1 463 ? 10.57 31.328 12.156 1 95.88 463 GLY B CA 1
ATOM 8371 C C . GLY B 1 463 ? 11.906 31.375 11.422 1 95.88 463 GLY B C 1
ATOM 8372 O O . GLY B 1 463 ? 12.961 31.297 12.047 1 95.88 463 GLY B O 1
ATOM 8373 N N . TYR B 1 464 ? 11.844 31.484 10.141 1 96.81 464 TYR B N 1
ATOM 8374 C CA . TYR B 1 464 ? 13.031 31.547 9.305 1 96.81 464 TYR B CA 1
ATOM 8375 C C . TYR B 1 464 ? 13.117 32.875 8.57 1 96.81 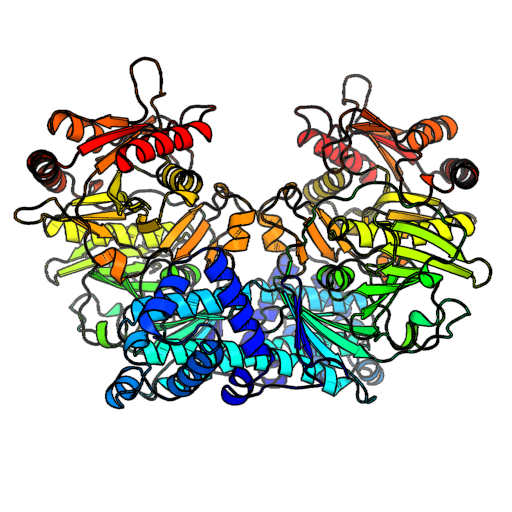464 TYR B C 1
ATOM 8377 O O . TYR B 1 464 ? 12.141 33.312 7.953 1 96.81 464 TYR B O 1
ATOM 8385 N N . PRO B 1 465 ? 14.258 33.531 8.656 1 97.62 465 PRO B N 1
ATOM 8386 C CA . PRO B 1 465 ? 14.398 34.75 7.871 1 97.62 465 PRO B CA 1
ATOM 8387 C C . PRO B 1 465 ? 14.328 34.5 6.367 1 97.62 465 PRO B C 1
ATOM 8389 O O . PRO B 1 465 ? 14.969 33.594 5.855 1 97.62 465 PRO B O 1
ATOM 8392 N N . ILE B 1 466 ? 13.578 35.312 5.668 1 98 466 ILE B N 1
ATOM 8393 C CA . ILE B 1 466 ? 13.367 35.094 4.238 1 98 466 ILE B CA 1
ATOM 8394 C C . ILE B 1 466 ? 14.516 35.719 3.451 1 98 466 ILE B C 1
ATOM 8396 O O . ILE B 1 466 ? 14.789 36.906 3.576 1 98 466 ILE B O 1
ATOM 8400 N N . ASP B 1 467 ? 15.156 34.875 2.623 1 97.31 467 ASP B N 1
ATOM 8401 C CA . ASP B 1 467 ? 16.234 35.375 1.773 1 97.31 467 ASP B CA 1
ATOM 8402 C C . ASP B 1 467 ? 15.734 35.656 0.362 1 97.31 467 ASP B C 1
ATOM 8404 O O . ASP B 1 467 ? 16.109 36.656 -0.242 1 97.31 467 ASP B O 1
ATOM 8408 N N . LEU B 1 468 ? 15.016 34.75 -0.146 1 96.81 468 LEU B N 1
ATOM 8409 C CA . LEU B 1 468 ? 14.453 34.844 -1.488 1 96.81 468 LEU B CA 1
ATOM 8410 C C . LEU B 1 468 ? 12.93 34.719 -1.449 1 96.81 468 LEU B C 1
ATOM 8412 O O . LEU B 1 468 ? 12.391 33.812 -0.803 1 96.81 468 LEU B O 1
ATOM 8416 N N . PHE B 1 469 ? 12.258 35.625 -2.041 1 97.81 469 PHE B N 1
ATOM 8417 C CA . PHE B 1 469 ? 10.812 35.594 -2.221 1 97.81 469 PHE B CA 1
ATOM 8418 C C . PHE B 1 469 ? 10.453 35.562 -3.703 1 97.81 469 PHE B C 1
ATOM 8420 O O . PHE B 1 469 ? 10.547 36.594 -4.379 1 97.81 469 PHE B O 1
ATOM 8427 N N . LEU B 1 470 ? 9.984 34.438 -4.172 1 96.69 470 LEU B N 1
ATOM 8428 C CA . LEU B 1 470 ? 9.781 34.25 -5.605 1 96.69 470 LEU B CA 1
ATOM 8429 C C . LEU B 1 470 ? 8.32 33.938 -5.918 1 96.69 470 LEU B C 1
ATOM 8431 O O . LEU B 1 470 ? 7.727 33.062 -5.289 1 96.69 470 LEU B O 1
ATOM 8435 N N . TYR B 1 471 ? 7.734 34.625 -6.82 1 96.5 471 TYR B N 1
ATOM 8436 C CA . TYR B 1 471 ? 6.414 34.281 -7.336 1 96.5 471 TYR B CA 1
ATOM 8437 C C . TYR B 1 471 ? 6.5 33.219 -8.406 1 96.5 471 TYR B C 1
ATOM 8439 O O . TYR B 1 471 ? 7.277 33.344 -9.359 1 96.5 471 TYR B O 1
ATOM 8447 N N . ALA B 1 472 ? 5.715 32.156 -8.273 1 94.25 472 ALA B N 1
ATOM 8448 C CA . ALA B 1 472 ? 5.723 31.062 -9.242 1 94.25 472 ALA B CA 1
ATOM 8449 C C . ALA B 1 472 ? 4.941 31.438 -10.5 1 94.25 472 ALA B C 1
ATOM 8451 O O . ALA B 1 472 ? 3.709 31.453 -10.492 1 94.25 472 ALA B O 1
ATOM 8452 N N . ASN B 1 473 ? 5.629 31.688 -11.57 1 91.62 473 ASN B N 1
ATOM 8453 C CA . ASN B 1 473 ? 5.074 32 -12.875 1 91.62 473 ASN B CA 1
ATOM 8454 C C . ASN B 1 473 ? 5.082 30.812 -13.812 1 91.62 473 ASN B C 1
ATOM 8456 O O . ASN B 1 473 ? 6.137 30.406 -14.305 1 91.62 473 ASN B O 1
ATOM 8460 N N . ASN B 1 474 ? 3.848 30.266 -14.055 1 89.62 474 ASN B N 1
ATOM 8461 C CA . ASN B 1 474 ? 3.811 29.062 -14.867 1 89.62 474 ASN B CA 1
ATOM 8462 C C . ASN B 1 474 ? 3.309 29.344 -16.281 1 89.62 474 ASN B C 1
ATOM 8464 O O . ASN B 1 474 ? 3.039 28.422 -17.047 1 89.62 474 ASN B O 1
ATOM 8468 N N . TYR B 1 475 ? 3.125 30.578 -16.703 1 89.88 475 TYR B N 1
ATOM 8469 C CA . TYR B 1 475 ? 2.447 30.891 -17.953 1 89.88 475 TYR B CA 1
ATOM 8470 C C . TYR B 1 475 ? 3.391 31.594 -18.922 1 89.88 475 TYR B C 1
ATOM 8472 O O . TYR B 1 475 ? 3.068 31.766 -20.094 1 89.88 475 TYR B O 1
ATOM 8480 N N . GLU B 1 476 ? 4.496 32.031 -18.5 1 88 476 GLU B N 1
ATOM 8481 C CA . GLU B 1 476 ? 5.488 32.625 -19.391 1 88 476 GLU B CA 1
ATOM 8482 C C . GLU B 1 476 ? 6.605 31.656 -19.719 1 88 476 GLU B C 1
ATOM 8484 O O . GLU B 1 476 ? 7.074 30.922 -18.859 1 88 476 GLU B O 1
ATOM 8489 N N . GLU B 1 477 ? 7.004 31.562 -20.875 1 84.88 477 GLU B N 1
ATOM 8490 C CA . GLU B 1 477 ? 8.094 30.688 -21.328 1 84.88 477 GLU B CA 1
ATOM 8491 C C . GLU B 1 477 ? 9.453 31.344 -21.094 1 84.88 477 GLU B C 1
ATOM 8493 O O . GLU B 1 477 ? 9.57 32.562 -21.156 1 84.88 477 GLU B O 1
ATOM 8498 N N . VAL B 1 478 ? 10.352 30.438 -20.828 1 85.5 478 VAL B N 1
ATOM 8499 C CA . VAL B 1 478 ? 11.727 30.922 -20.734 1 85.5 478 VAL B CA 1
ATOM 8500 C C . VAL B 1 478 ? 12.328 31.078 -22.125 1 85.5 478 VAL B C 1
ATOM 8502 O O . VAL B 1 478 ? 12.492 30.094 -22.859 1 85.5 478 VAL B O 1
ATOM 8505 N N . LYS B 1 479 ? 12.508 32.125 -22.75 1 74.75 479 LYS B N 1
ATOM 8506 C CA . LYS B 1 479 ? 13.109 32.438 -24.047 1 74.75 479 LYS B CA 1
ATOM 8507 C C . LYS B 1 479 ? 14.156 33.531 -23.906 1 74.75 479 LYS B C 1
ATOM 8509 O O . LYS B 1 479 ? 14.438 34 -22.797 1 74.75 479 LYS B O 1
ATOM 8514 N N . GLU B 1 480 ? 14.625 34 -25.188 1 67.69 480 GLU B N 1
ATOM 8515 C CA . GLU B 1 480 ? 15.633 35.062 -25.25 1 67.69 480 GLU B CA 1
ATOM 8516 C C . GLU B 1 480 ? 15.18 36.312 -24.5 1 67.69 480 GLU B C 1
ATOM 8518 O O . GLU B 1 480 ? 14.117 36.844 -24.797 1 67.69 480 GLU B O 1
ATOM 8523 N N . GLY B 1 481 ? 15.805 36.656 -23.266 1 66.12 481 GLY B N 1
ATOM 8524 C CA . GLY B 1 481 ? 15.547 37.812 -22.453 1 66.12 481 GLY B CA 1
ATOM 8525 C C . GLY B 1 481 ? 14.789 37.5 -21.172 1 66.12 481 GLY B C 1
ATOM 8526 O O . GLY B 1 481 ? 14.789 38.312 -20.234 1 66.12 481 GLY B O 1
ATOM 8527 N N . ASN B 1 482 ? 14.047 36.344 -21.125 1 77.94 482 ASN B N 1
ATOM 8528 C CA . ASN B 1 482 ? 13.336 35.938 -19.922 1 77.94 482 ASN B CA 1
ATOM 8529 C C . ASN B 1 482 ? 14 34.75 -19.266 1 77.94 482 ASN B C 1
ATOM 8531 O O . ASN B 1 482 ? 13.883 33.594 -19.75 1 77.94 482 ASN B O 1
ATOM 8535 N N . GLU B 1 483 ? 14.578 35.031 -18.188 1 89 483 GLU B N 1
ATOM 8536 C CA . GLU B 1 483 ? 15.32 34 -17.469 1 89 483 GLU B CA 1
ATOM 8537 C C . GLU B 1 483 ? 14.406 33.188 -16.547 1 89 483 GLU B C 1
ATOM 8539 O O . GLU B 1 483 ? 13.25 33.594 -16.328 1 89 483 GLU B O 1
ATOM 8544 N N . GLU B 1 484 ? 14.922 32.125 -16.141 1 92.69 484 GLU B N 1
ATOM 8545 C CA . GLU B 1 484 ? 14.164 31.25 -15.25 1 92.69 484 GLU B CA 1
ATOM 8546 C C . GLU B 1 484 ? 13.781 31.984 -13.961 1 92.69 484 GLU B C 1
ATOM 8548 O O . GLU B 1 484 ? 12.672 31.812 -13.453 1 92.69 484 GLU B O 1
ATOM 8553 N N . ILE B 1 485 ? 14.68 32.781 -13.484 1 94.62 485 ILE B N 1
ATOM 8554 C CA . ILE B 1 485 ? 14.414 33.625 -12.312 1 94.62 485 ILE B CA 1
ATOM 8555 C C . ILE B 1 485 ? 14.781 35.062 -12.609 1 94.62 485 ILE B C 1
ATOM 8557 O O . ILE B 1 485 ? 15.883 35.344 -13.086 1 94.62 485 ILE B O 1
ATOM 8561 N N . THR B 1 486 ? 13.867 36.031 -12.445 1 94.88 486 THR B N 1
ATOM 8562 C CA . THR B 1 486 ? 14.094 37.469 -12.586 1 94.88 486 THR B CA 1
ATOM 8563 C C . THR B 1 486 ? 13.734 38.188 -11.297 1 94.88 486 THR B C 1
ATOM 8565 O O . THR B 1 486 ? 12.734 37.875 -10.648 1 94.88 486 THR B O 1
ATOM 8568 N N . PHE B 1 487 ? 14.516 39.125 -10.93 1 96.75 487 PHE B N 1
ATOM 8569 C CA . PHE B 1 487 ? 14.289 39.875 -9.695 1 96.75 487 PHE B CA 1
ATOM 8570 C C . PHE B 1 487 ? 13.711 41.25 -9.992 1 96.75 487 PHE B C 1
ATOM 8572 O O . PHE B 1 487 ? 14.102 41.906 -10.961 1 96.75 487 PHE B O 1
ATOM 8579 N N . PHE B 1 488 ? 12.781 41.625 -9.195 1 97.44 488 PHE B N 1
ATOM 8580 C CA . PHE B 1 488 ? 12.234 43 -9.289 1 97.44 488 PHE B CA 1
ATOM 8581 C C . PHE B 1 488 ? 13.203 44 -8.711 1 97.44 488 PHE B C 1
ATOM 8583 O O . PHE B 1 488 ? 13.969 43.688 -7.793 1 97.44 488 PHE B O 1
ATOM 8590 N N . THR B 1 489 ? 13.086 45.281 -9.18 1 95.31 489 THR B N 1
ATOM 8591 C CA . THR B 1 489 ? 13.992 46.312 -8.719 1 95.31 489 THR B CA 1
ATOM 8592 C C . THR B 1 489 ? 13.289 47.25 -7.727 1 95.31 489 THR B C 1
ATOM 8594 O O . THR B 1 489 ? 13.945 48.031 -7.039 1 95.31 489 THR B O 1
ATOM 8597 N N . ASN B 1 490 ? 11.984 47.125 -7.719 1 95.88 490 ASN B N 1
ATOM 8598 C CA . ASN B 1 490 ? 11.234 47.938 -6.77 1 95.88 490 ASN B CA 1
ATOM 8599 C C . ASN B 1 490 ? 10 47.188 -6.254 1 95.88 490 ASN B C 1
ATOM 8601 O O . ASN B 1 490 ? 9.484 46.312 -6.93 1 95.88 490 ASN B O 1
ATOM 8605 N N . PRO B 1 491 ? 9.5 47.625 -5.109 1 97.12 491 PRO B N 1
ATOM 8606 C CA . PRO B 1 491 ? 8.391 46.906 -4.484 1 97.12 491 PRO B CA 1
ATOM 8607 C C . PRO B 1 491 ? 7.09 47 -5.277 1 97.12 491 PRO B C 1
ATOM 8609 O O . PRO B 1 491 ? 6.293 46.062 -5.312 1 97.12 491 PRO B O 1
ATOM 8612 N N . MET B 1 492 ? 6.879 48.062 -5.949 1 97 492 MET B N 1
ATOM 8613 C CA . MET B 1 492 ? 5.625 48.312 -6.66 1 97 492 MET B CA 1
ATOM 8614 C C . MET B 1 492 ? 5.43 47.281 -7.773 1 97 492 MET B C 1
ATOM 8616 O O . MET B 1 492 ? 4.328 46.75 -7.957 1 97 492 MET B O 1
ATOM 8620 N N . ASP B 1 493 ? 6.461 47.062 -8.477 1 96.81 493 ASP B N 1
ATOM 8621 C CA . ASP B 1 493 ? 6.387 46.062 -9.555 1 96.81 493 ASP B CA 1
ATOM 8622 C C . ASP B 1 493 ? 6.121 44.656 -9 1 96.81 493 ASP B C 1
ATOM 8624 O O . ASP B 1 493 ? 5.359 43.906 -9.586 1 96.81 493 ASP B O 1
ATOM 8628 N N . ALA B 1 494 ? 6.781 44.375 -7.93 1 97.44 494 ALA B N 1
ATOM 8629 C CA . ALA B 1 494 ? 6.59 43.094 -7.281 1 97.44 494 ALA B CA 1
ATOM 8630 C C . ALA B 1 494 ? 5.152 42.938 -6.793 1 97.44 494 ALA B C 1
ATOM 8632 O O . ALA B 1 494 ? 4.539 41.875 -6.988 1 97.44 494 ALA B O 1
ATOM 8633 N N . ILE B 1 495 ? 4.676 43.969 -6.168 1 97.75 495 ILE B N 1
ATOM 8634 C CA . ILE B 1 495 ? 3.32 43.969 -5.621 1 97.75 495 ILE B CA 1
ATOM 8635 C C . ILE B 1 495 ? 2.312 43.75 -6.75 1 97.75 495 ILE B C 1
ATOM 8637 O O . ILE B 1 495 ? 1.362 42.969 -6.598 1 97.75 495 ILE B O 1
ATOM 8641 N N . ASP B 1 496 ? 2.523 44.375 -7.852 1 96.5 496 ASP B N 1
ATOM 8642 C CA . ASP B 1 496 ? 1.604 44.25 -8.977 1 96.5 496 ASP B CA 1
ATOM 8643 C C . ASP B 1 496 ? 1.486 42.812 -9.445 1 96.5 496 ASP B C 1
ATOM 8645 O O . ASP B 1 496 ? 0.38 42.312 -9.664 1 96.5 496 ASP B O 1
ATOM 8649 N N . VAL B 1 497 ? 2.557 42.188 -9.555 1 95 497 VAL B N 1
ATOM 8650 C CA . VAL B 1 497 ? 2.584 40.812 -10.039 1 95 497 VAL B CA 1
ATOM 8651 C C . VAL B 1 497 ? 1.962 39.875 -8.992 1 95 497 VAL B C 1
ATOM 8653 O O . VAL B 1 497 ? 1.11 39.062 -9.32 1 95 497 VAL B O 1
ATOM 8656 N N . CYS B 1 498 ? 2.387 40.031 -7.777 1 96.31 498 CYS B N 1
ATOM 8657 C CA . CYS B 1 498 ? 1.933 39.125 -6.711 1 96.31 498 CYS B CA 1
ATOM 8658 C C . CYS B 1 498 ? 0.452 39.344 -6.418 1 96.31 498 CYS B C 1
ATOM 8660 O O . CYS B 1 498 ? -0.267 38.406 -6.109 1 96.31 498 CYS B O 1
ATOM 8662 N N . LYS B 1 499 ? 0.034 40.562 -6.43 1 96 499 LYS B N 1
ATOM 8663 C CA . LYS B 1 499 ? -1.368 40.875 -6.164 1 96 499 LYS B CA 1
ATOM 8664 C C . LYS B 1 499 ? -2.27 40.344 -7.27 1 96 499 LYS B C 1
ATOM 8666 O O . LYS B 1 499 ? -3.379 39.875 -7 1 96 499 LYS B O 1
ATOM 8671 N N . LYS B 1 500 ? -1.817 40.469 -8.531 1 93.81 500 LYS B N 1
ATOM 8672 C CA . LYS B 1 500 ? -2.584 39.938 -9.656 1 93.81 500 LYS B CA 1
ATOM 8673 C C . LYS B 1 500 ? -2.779 38.406 -9.516 1 93.81 500 LYS B C 1
ATOM 8675 O O . LYS B 1 500 ? -3.842 37.906 -9.852 1 93.81 500 LYS B O 1
ATOM 8680 N N . GLY B 1 501 ? -1.773 37.75 -9.055 1 93.94 501 GLY B N 1
ATOM 8681 C CA . GLY B 1 501 ? -1.843 36.312 -8.828 1 93.94 501 GLY B CA 1
ATOM 8682 C C . GLY B 1 501 ? -2.203 35.5 -10.07 1 93.94 501 GLY B C 1
ATOM 8683 O O . GLY B 1 501 ? -3.045 34.625 -10.016 1 93.94 501 GLY B O 1
ATOM 8684 N N . ALA B 1 502 ? -1.553 35.781 -11.172 1 90.12 502 ALA B N 1
ATOM 8685 C CA . ALA B 1 502 ? -1.862 35.125 -12.445 1 90.12 502 ALA B CA 1
ATOM 8686 C C . ALA B 1 502 ? -1.249 33.75 -12.516 1 90.12 502 ALA B C 1
ATOM 8688 O O . ALA B 1 502 ? -0.154 33.5 -12 1 90.12 502 ALA B O 1
ATOM 8689 N N . ARG B 1 503 ? -2.002 32.781 -13.133 1 88.62 503 ARG B N 1
ATOM 8690 C CA . ARG B 1 503 ? -1.49 31.438 -13.367 1 88.62 503 ARG B CA 1
ATOM 8691 C C . ARG B 1 503 ? -2.283 30.734 -14.469 1 88.62 503 ARG B C 1
ATOM 8693 O O . ARG B 1 503 ? -3.449 31.062 -14.703 1 88.62 503 ARG B O 1
ATOM 8700 N N . MET B 1 504 ? -1.637 29.844 -15.086 1 85.44 504 MET B N 1
ATOM 8701 C CA . MET B 1 504 ? -2.334 28.938 -15.992 1 85.44 504 MET B CA 1
ATOM 8702 C C . MET B 1 504 ? -2.963 27.781 -15.227 1 85.44 504 MET B C 1
ATOM 8704 O O . MET B 1 504 ? -2.256 26.922 -14.695 1 85.44 504 MET B O 1
ATOM 8708 N N . ALA B 1 505 ? -4.266 27.656 -15.148 1 78 505 ALA B N 1
ATOM 8709 C CA . ALA B 1 505 ? -4.965 26.625 -14.383 1 78 505 ALA B CA 1
ATOM 8710 C C . ALA B 1 505 ? -4.766 25.25 -15 1 78 505 ALA B C 1
ATOM 8712 O O . ALA B 1 505 ? -4.844 25.094 -16.219 1 78 505 ALA B O 1
ATOM 8713 N N . LYS B 1 506 ? -4.406 24.109 -14.164 1 69.31 506 LYS B N 1
ATOM 8714 C CA . LYS B 1 506 ? -4.137 22.766 -14.664 1 69.31 506 LYS B CA 1
ATOM 8715 C C . LYS B 1 506 ? -5.188 21.766 -14.172 1 69.31 506 LYS B C 1
ATOM 8717 O O . LYS B 1 506 ? -4.902 20.578 -14.023 1 69.31 506 LYS B O 1
ATOM 8722 N N . GLY B 1 507 ? -6.34 22.25 -13.836 1 61.47 507 GLY B N 1
ATOM 8723 C CA . GLY B 1 507 ? -7.445 21.344 -13.555 1 61.47 507 GLY B CA 1
ATOM 8724 C C . GLY B 1 507 ? -7.539 20.953 -12.094 1 61.47 507 GLY B C 1
ATOM 8725 O O . GLY B 1 507 ? -8.195 19.969 -11.75 1 61.47 507 GLY B O 1
ATOM 8726 N N . THR B 1 508 ? -6.77 21.5 -11.258 1 58.03 508 THR B N 1
ATOM 8727 C CA . THR B 1 508 ? -6.902 21.203 -9.836 1 58.03 508 THR B CA 1
ATOM 8728 C C . THR B 1 508 ? -8.188 21.812 -9.273 1 58.03 508 THR B C 1
ATOM 8730 O O . THR B 1 508 ? -8.742 21.312 -8.297 1 58.03 508 THR B O 1
ATOM 8733 N N . THR B 1 509 ? -8.547 22.922 -9.805 1 59.22 509 THR B N 1
ATOM 8734 C CA . THR B 1 509 ? -9.82 23.578 -9.531 1 59.22 509 THR B CA 1
ATOM 8735 C C . THR B 1 509 ? -10.711 23.578 -10.766 1 59.22 509 THR B C 1
ATOM 8737 O O . THR B 1 509 ? -10.367 22.984 -11.789 1 59.22 509 THR B O 1
ATOM 8740 N N . THR B 1 510 ? -11.828 23.938 -10.633 1 61.78 510 THR B N 1
ATOM 8741 C CA . THR B 1 510 ? -12.766 23.953 -11.75 1 61.78 510 THR B CA 1
ATOM 8742 C C . THR B 1 510 ? -12.359 25.016 -12.773 1 61.78 510 THR B C 1
ATOM 8744 O O . THR B 1 510 ? -12.953 25.094 -13.852 1 61.78 510 THR B O 1
ATOM 8747 N N . GLU B 1 511 ? -11.211 25.766 -12.531 1 68.38 511 GLU B N 1
ATOM 8748 C CA . GLU B 1 511 ? -10.797 26.859 -13.398 1 68.38 511 GLU B CA 1
ATOM 8749 C C . GLU B 1 511 ? -10.016 26.344 -14.602 1 68.38 511 GLU B C 1
ATOM 8751 O O . GLU B 1 511 ? -9.328 25.328 -14.516 1 68.38 511 GLU B O 1
ATOM 8756 N N . LEU B 1 512 ? -10.195 27.016 -15.82 1 72.62 512 LEU B N 1
ATOM 8757 C CA . LEU B 1 512 ? -9.461 26.656 -17.031 1 72.62 512 LEU B CA 1
ATOM 8758 C C . LEU B 1 512 ? -8.797 27.875 -17.656 1 72.62 512 LEU B C 1
ATOM 8760 O O . LEU B 1 512 ? -9.375 28.969 -17.656 1 72.62 512 LEU B O 1
ATOM 8764 N N . GLY B 1 513 ? -7.516 27.781 -18.156 1 79.88 513 GLY B N 1
ATOM 8765 C CA . GLY B 1 513 ? -6.824 28.859 -18.859 1 79.88 513 GLY B CA 1
ATOM 8766 C C . GLY B 1 513 ? -6.078 29.781 -17.922 1 79.88 513 GLY B C 1
ATOM 8767 O O . GLY B 1 513 ? -5.711 29.391 -16.812 1 79.88 513 GLY B O 1
ATOM 8768 N N . LEU B 1 514 ? -5.703 30.938 -18.453 1 86.44 514 LEU B N 1
ATOM 8769 C CA . LEU B 1 514 ? -5.023 31.953 -17.656 1 86.44 514 LEU B CA 1
ATOM 8770 C C . LEU B 1 514 ? -5.996 32.656 -16.703 1 86.44 514 LEU B C 1
ATOM 8772 O O . LEU B 1 514 ? -6.922 33.344 -17.156 1 86.44 514 LEU B O 1
ATOM 8776 N N . VAL B 1 515 ? -5.883 32.469 -15.461 1 87.25 515 VAL B N 1
ATOM 8777 C CA . VAL B 1 515 ? -6.781 33.031 -14.453 1 87.25 515 VAL B CA 1
ATOM 8778 C C . VAL B 1 515 ? -5.988 33.875 -13.461 1 87.25 515 VAL B C 1
ATOM 8780 O O . VAL B 1 515 ? -4.758 33.781 -13.398 1 87.25 515 VAL B O 1
ATOM 8783 N N . THR B 1 516 ? -6.699 34.75 -12.828 1 89.81 516 THR B N 1
ATOM 8784 C CA . THR B 1 516 ? -6.098 35.562 -11.781 1 89.81 516 THR B CA 1
ATOM 8785 C C . THR B 1 516 ? -6.797 35.344 -10.445 1 89.81 516 THR B C 1
ATOM 8787 O O . THR B 1 516 ? -7.984 35 -10.414 1 89.81 516 THR B O 1
ATOM 8790 N N . SER B 1 517 ? -6.102 35.406 -9.375 1 89.81 517 SER B N 1
ATOM 8791 C CA . SER B 1 517 ? -6.59 35.344 -8.008 1 89.81 517 SER B CA 1
ATOM 8792 C C . SER B 1 517 ? -5.875 36.344 -7.105 1 89.81 517 SER B C 1
ATOM 8794 O O . SER B 1 517 ? -4.645 36.344 -7.012 1 89.81 517 SER B O 1
ATOM 8796 N N . TYR B 1 518 ? -6.633 37.219 -6.473 1 94.31 518 TYR B N 1
ATOM 8797 C CA . TYR B 1 518 ? -6.051 38.25 -5.637 1 94.31 518 TYR B CA 1
ATOM 8798 C C . TYR B 1 518 ? -4.965 37.688 -4.73 1 94.31 518 TYR B C 1
ATOM 8800 O O . TYR B 1 518 ? -5.234 36.844 -3.885 1 94.31 518 TYR B O 1
ATOM 8808 N N . PHE B 1 519 ? -3.693 38.188 -4.934 1 96.5 519 PHE B N 1
ATOM 8809 C CA . PHE B 1 519 ? -2.5 37.844 -4.164 1 96.5 519 PHE B CA 1
ATOM 8810 C C . PHE B 1 519 ? -2.264 36.344 -4.152 1 96.5 519 PHE B C 1
ATOM 8812 O O . PHE B 1 519 ? -1.66 35.812 -3.219 1 96.5 519 PHE B O 1
ATOM 8819 N N . ALA B 1 520 ? -2.885 35.625 -5.09 1 93.56 520 ALA B N 1
ATOM 8820 C CA . ALA B 1 520 ? -2.773 34.156 -5.277 1 93.56 520 ALA B CA 1
ATOM 8821 C C . ALA B 1 520 ? -3.174 33.406 -4.012 1 93.56 520 ALA B C 1
ATOM 8823 O O . ALA B 1 520 ? -2.592 32.375 -3.686 1 93.56 520 ALA B O 1
ATOM 8824 N N . ASN B 1 521 ? -4.098 33.938 -3.246 1 94.44 521 ASN B N 1
ATOM 8825 C CA . ASN B 1 521 ? -4.48 33.344 -1.967 1 94.44 521 ASN B CA 1
ATOM 8826 C C . ASN B 1 521 ? -5.977 33.5 -1.708 1 94.44 521 ASN B C 1
ATOM 8828 O O . ASN B 1 521 ? -6.406 34.406 -1.016 1 94.44 521 ASN B O 1
ATOM 8832 N N . PRO B 1 522 ? -6.711 32.562 -2.141 1 92.38 522 PRO B N 1
ATOM 8833 C CA . PRO B 1 522 ? -8.164 32.625 -1.947 1 92.38 522 PRO B CA 1
ATOM 8834 C C . PRO B 1 522 ? -8.578 32.344 -0.503 1 92.38 522 PRO B C 1
ATOM 8836 O O . PRO B 1 522 ? -9.766 32.438 -0.172 1 92.38 522 PRO B O 1
ATOM 8839 N N . PHE B 1 523 ? -7.645 32.219 0.436 1 95.88 523 PHE B N 1
ATOM 8840 C CA . PHE B 1 523 ? -7.934 31.781 1.796 1 95.88 523 PHE B CA 1
ATOM 8841 C C . PHE B 1 523 ? -7.57 32.875 2.803 1 95.88 523 PHE B C 1
ATOM 8843 O O . PHE B 1 523 ? -6.555 32.781 3.494 1 95.88 523 PHE B O 1
ATOM 8850 N N . GLY B 1 524 ? -8.484 33.781 3.012 1 96.19 524 GLY B N 1
ATOM 8851 C CA . GLY B 1 524 ? -8.242 34.875 3.938 1 96.19 524 GLY B CA 1
ATOM 8852 C C . GLY B 1 524 ? -8.062 36.219 3.244 1 96.19 524 GLY B C 1
ATOM 8853 O O . GLY B 1 524 ? -8.914 37.094 3.371 1 96.19 524 GLY B O 1
ATOM 8854 N N . PRO B 1 525 ? -7.035 36.375 2.459 1 94.19 525 PRO B N 1
ATOM 8855 C CA . PRO B 1 525 ? -6.758 37.625 1.765 1 94.19 525 PRO B CA 1
ATOM 8856 C C . PRO B 1 525 ? -7.906 38.094 0.859 1 94.19 525 PRO B C 1
ATOM 8858 O O . PRO B 1 525 ? -8.273 39.25 0.851 1 94.19 525 PRO B O 1
ATOM 8861 N N . VAL B 1 526 ? -8.461 37.156 0.148 1 94 526 VAL B N 1
ATOM 8862 C CA . VAL B 1 526 ? -9.562 37.531 -0.739 1 94 526 VAL B CA 1
ATOM 8863 C C . VAL B 1 526 ? -10.734 38.062 0.08 1 94 526 VAL B C 1
ATOM 8865 O O . VAL B 1 526 ? -11.453 38.969 -0.367 1 94 526 VAL B O 1
ATOM 8868 N N . GLN B 1 527 ? -10.945 37.562 1.289 1 95.19 527 GLN B N 1
ATOM 8869 C CA . GLN B 1 527 ? -12.062 37.938 2.146 1 95.19 527 GLN B CA 1
ATOM 8870 C C . GLN B 1 527 ? -11.812 39.281 2.811 1 95.19 527 GLN B C 1
ATOM 8872 O O . GLN B 1 527 ? -12.75 39.969 3.207 1 95.19 527 GLN B O 1
ATOM 8877 N N . LYS B 1 528 ? -10.57 39.625 2.965 1 96.88 528 LYS B N 1
ATOM 8878 C CA . LYS B 1 528 ? -10.203 40.875 3.643 1 96.88 528 LYS B CA 1
ATOM 8879 C C . LYS B 1 528 ? -9.227 41.688 2.801 1 96.88 528 LYS B C 1
ATOM 8881 O O . LYS B 1 528 ? -8.164 42.094 3.281 1 96.88 528 LYS B O 1
ATOM 8886 N N . GLN B 1 529 ? -9.562 42.031 1.613 1 96.19 529 GLN B N 1
ATOM 8887 C CA . GLN B 1 529 ? -8.672 42.625 0.63 1 96.19 529 GLN B CA 1
ATOM 8888 C C . GLN B 1 529 ? -8.172 44 1.104 1 96.19 529 GLN B C 1
ATOM 8890 O O . GLN B 1 529 ? -6.988 44.312 0.959 1 96.19 529 GLN B O 1
ATOM 8895 N N . GLU B 1 530 ? -9.07 44.75 1.688 1 96.5 530 GLU B N 1
ATOM 8896 C CA . GLU B 1 530 ? -8.703 46.094 2.121 1 96.5 530 GLU B CA 1
ATOM 8897 C C . GLU B 1 530 ? -7.598 46.062 3.17 1 96.5 530 GLU B C 1
ATOM 8899 O O . GLU B 1 530 ? -6.641 46.844 3.1 1 96.5 530 GLU B O 1
ATOM 8904 N N . LEU B 1 531 ? -7.758 45.188 4.074 1 96.88 531 LEU B N 1
ATOM 8905 C CA . LEU B 1 531 ? -6.75 45.031 5.121 1 96.88 531 LEU B CA 1
ATOM 8906 C C . LEU B 1 531 ? -5.453 44.469 4.551 1 96.88 531 LEU B C 1
ATOM 8908 O O . LEU B 1 531 ? -4.363 44.906 4.938 1 96.88 531 LEU B O 1
ATOM 8912 N N . VAL B 1 532 ? -5.543 43.594 3.66 1 97.88 532 VAL B N 1
ATOM 8913 C CA . VAL B 1 532 ? -4.387 42.906 3.111 1 97.88 532 VAL B CA 1
ATOM 8914 C C . VAL B 1 532 ? -3.6 43.844 2.203 1 97.88 532 VAL B C 1
ATOM 8916 O O . VAL B 1 532 ? -2.369 43.781 2.143 1 97.88 532 VAL B O 1
ATOM 8919 N N . ASP B 1 533 ? -4.277 44.75 1.516 1 97.5 533 ASP B N 1
ATOM 8920 C CA . ASP B 1 533 ? -3.602 45.75 0.682 1 97.5 533 ASP B CA 1
ATOM 8921 C C . ASP B 1 533 ? -2.584 46.531 1.493 1 97.5 533 ASP B C 1
ATOM 8923 O O . ASP B 1 533 ? -1.468 46.781 1.03 1 97.5 533 ASP B O 1
ATOM 8927 N N . VAL B 1 534 ? -3.031 46.875 2.627 1 97.81 534 VAL B N 1
ATOM 8928 C CA . VAL B 1 534 ? -2.162 47.656 3.512 1 97.81 534 VAL B CA 1
ATOM 8929 C C . VAL B 1 534 ? -0.971 46.781 3.939 1 97.81 534 VAL B C 1
ATOM 8931 O O . VAL B 1 534 ? 0.166 47.281 3.971 1 97.81 534 VAL B O 1
ATOM 8934 N N . LEU B 1 535 ? -1.22 45.594 4.285 1 98 535 LEU B N 1
ATOM 8935 C CA . LEU B 1 535 ? -0.166 44.688 4.723 1 98 535 LEU B CA 1
ATOM 8936 C C . LEU B 1 535 ? 0.822 44.438 3.592 1 98 535 LEU B C 1
ATOM 8938 O O . LEU B 1 535 ? 2.033 44.375 3.82 1 98 535 LEU B O 1
ATOM 8942 N N . ILE B 1 536 ? 0.33 44.219 2.369 1 98.12 536 ILE B N 1
ATOM 8943 C CA . ILE B 1 536 ? 1.175 43.938 1.215 1 98.12 536 ILE B CA 1
ATOM 8944 C C . ILE B 1 536 ? 2.186 45.062 1.025 1 98.12 536 ILE B C 1
ATOM 8946 O O . ILE B 1 536 ? 3.383 44.812 0.871 1 98.12 536 ILE B O 1
ATOM 8950 N N . GLU B 1 537 ? 1.72 46.281 1.038 1 97.56 537 GLU B N 1
ATOM 8951 C CA . GLU B 1 537 ? 2.604 47.438 0.871 1 97.56 537 GLU B CA 1
ATOM 8952 C C . GLU B 1 537 ? 3.666 47.469 1.964 1 97.56 537 GLU B C 1
ATOM 8954 O O . GLU B 1 537 ? 4.852 47.656 1.679 1 97.56 537 GLU B O 1
ATOM 8959 N N . LYS B 1 538 ? 3.207 47.25 3.137 1 96.94 538 LYS B N 1
ATOM 8960 C CA . LYS B 1 538 ? 4.102 47.312 4.289 1 96.94 538 LYS B CA 1
ATOM 8961 C C . LYS B 1 538 ? 5.168 46.219 4.211 1 96.94 538 LYS B C 1
ATOM 8963 O O . LYS B 1 538 ? 6.355 46.5 4.402 1 96.94 538 LYS B O 1
ATOM 8968 N N . TYR B 1 539 ? 4.809 45.031 3.973 1 97.75 539 TYR B N 1
ATOM 8969 C CA . TYR B 1 539 ? 5.719 43.906 3.992 1 97.75 539 TYR B CA 1
ATOM 8970 C C . TYR B 1 539 ? 6.652 43.938 2.789 1 97.75 539 TYR B C 1
ATOM 8972 O O . TYR B 1 539 ? 7.836 43.625 2.908 1 97.75 539 TYR B O 1
ATOM 8980 N N . PHE B 1 540 ? 6.176 44.281 1.577 1 97.94 540 PHE B N 1
ATOM 8981 C CA . PHE B 1 540 ? 7.031 44.312 0.396 1 97.94 540 PHE B CA 1
ATOM 8982 C C . PHE B 1 540 ? 8.062 45.438 0.504 1 97.94 540 PHE B C 1
ATOM 8984 O O . PHE B 1 540 ? 9.195 45.281 0.057 1 97.94 540 PHE B O 1
ATOM 8991 N N . GLU B 1 541 ? 7.641 46.531 1.077 1 96.88 541 GLU B N 1
ATOM 8992 C CA . GLU B 1 541 ? 8.625 47.562 1.357 1 96.88 541 GLU B CA 1
ATOM 8993 C C . GLU B 1 541 ? 9.711 47.062 2.295 1 96.88 541 GLU B C 1
ATOM 8995 O O . GLU B 1 541 ? 10.898 47.344 2.094 1 96.88 541 GLU B O 1
ATOM 9000 N N . GLU B 1 542 ? 9.273 46.375 3.305 1 96.88 542 GLU B N 1
ATOM 9001 C CA . GLU B 1 542 ? 10.227 45.844 4.266 1 96.88 542 GLU B CA 1
ATOM 9002 C C . GLU B 1 542 ? 11.141 44.781 3.615 1 96.88 542 GLU B C 1
ATOM 9004 O O . GLU B 1 542 ? 12.32 44.688 3.961 1 96.88 542 GLU B O 1
ATOM 9009 N N . PHE B 1 543 ? 10.609 43.969 2.693 1 97.69 543 PHE B N 1
ATOM 9010 C CA . PHE B 1 543 ? 11.438 43.031 1.963 1 97.69 543 PHE B CA 1
ATOM 9011 C C . PHE B 1 543 ? 12.609 43.719 1.296 1 97.69 543 PHE B C 1
ATOM 9013 O O . PHE B 1 543 ? 13.766 43.344 1.485 1 97.69 543 PHE B O 1
ATOM 9020 N N . PHE B 1 544 ? 12.32 44.75 0.578 1 96.88 544 PHE B N 1
ATOM 9021 C CA . PHE B 1 544 ? 13.352 45.469 -0.177 1 96.88 544 PHE B CA 1
ATOM 9022 C C . PHE B 1 544 ? 14.305 46.188 0.76 1 96.88 544 PHE B C 1
ATOM 9024 O O . PHE B 1 544 ? 15.508 46.25 0.524 1 96.88 544 PHE B O 1
ATOM 9031 N N . LYS B 1 545 ? 13.773 46.719 1.807 1 96.12 545 LYS B N 1
ATOM 9032 C CA . LYS B 1 545 ? 14.57 47.469 2.779 1 96.12 545 LYS B CA 1
ATOM 9033 C C . LYS B 1 545 ? 15.586 46.562 3.467 1 96.12 545 LYS B C 1
ATOM 9035 O O . LYS B 1 545 ? 16.703 46.969 3.758 1 96.12 545 LYS B O 1
ATOM 9040 N N . THR B 1 546 ? 15.25 45.344 3.754 1 96.56 546 THR B N 1
ATOM 9041 C CA . THR B 1 546 ? 16.078 44.438 4.555 1 96.56 546 THR B CA 1
ATOM 9042 C C . THR B 1 546 ? 16.938 43.562 3.66 1 96.56 546 THR B C 1
ATOM 9044 O O . THR B 1 546 ? 17.703 42.719 4.152 1 96.56 546 THR B O 1
ATOM 9047 N N . GLY B 1 547 ? 16.734 43.625 2.357 1 95.19 547 GLY B N 1
ATOM 9048 C CA . GLY B 1 547 ? 17.625 42.938 1.437 1 95.19 547 GLY B CA 1
ATOM 9049 C C . GLY B 1 547 ? 17.078 41.594 0.972 1 95.19 547 GLY B C 1
ATOM 9050 O O . GLY B 1 547 ? 17.797 40.781 0.407 1 95.19 547 GLY B O 1
ATOM 9051 N N . VAL B 1 548 ? 15.805 41.312 1.245 1 97.19 548 VAL B N 1
ATOM 9052 C CA . VAL B 1 548 ? 15.172 40.125 0.649 1 97.19 548 VAL B CA 1
ATOM 9053 C C . VAL B 1 548 ? 15.133 40.281 -0.87 1 97.19 548 VAL B C 1
ATOM 9055 O O . VAL B 1 548 ? 14.727 41.312 -1.388 1 97.19 548 VAL B O 1
ATOM 9058 N N . LYS B 1 549 ? 15.617 39.281 -1.628 1 96.88 549 LYS B N 1
ATOM 9059 C CA . LYS B 1 549 ? 15.516 39.312 -3.084 1 96.88 549 LYS B CA 1
ATOM 9060 C C . LYS B 1 549 ? 14.141 38.844 -3.549 1 96.88 549 LYS B C 1
ATOM 9062 O O . LYS B 1 549 ? 13.797 37.656 -3.408 1 96.88 549 LYS B O 1
ATOM 9067 N N . VAL B 1 550 ? 13.391 39.812 -4.109 1 97.88 550 VAL B N 1
ATOM 9068 C CA . VAL B 1 550 ? 12.031 39.5 -4.551 1 97.88 550 VAL B CA 1
ATOM 9069 C C . VAL B 1 550 ? 12 39.344 -6.07 1 97.88 550 VAL B C 1
ATOM 9071 O O . VAL B 1 550 ? 12.516 40.219 -6.793 1 97.88 550 VAL B O 1
ATOM 9074 N N . GLY B 1 551 ? 11.453 38.219 -6.523 1 97 551 GLY B N 1
ATOM 9075 C CA . GLY B 1 551 ? 11.438 38 -7.965 1 97 551 GLY B CA 1
ATOM 9076 C C . GLY B 1 551 ? 10.359 37.031 -8.406 1 97 551 GLY B C 1
ATOM 9077 O O . GLY B 1 551 ? 9.367 36.844 -7.703 1 97 551 GLY B O 1
ATOM 9078 N N . GLN B 1 552 ? 10.484 36.594 -9.641 1 95.06 552 GLN B N 1
ATOM 9079 C CA . GLN B 1 552 ? 9.625 35.594 -10.234 1 95.06 552 GLN B CA 1
ATOM 9080 C C . GLN B 1 552 ? 10.43 34.375 -10.695 1 95.06 552 GLN B C 1
ATOM 9082 O O . GLN B 1 552 ? 11.539 34.531 -11.203 1 95.06 552 GLN B O 1
ATOM 9087 N N . ILE B 1 553 ? 9.867 33.25 -10.383 1 94.38 553 ILE B N 1
ATOM 9088 C CA . ILE B 1 553 ? 10.453 32 -10.883 1 94.38 553 ILE B CA 1
ATOM 9089 C C . ILE B 1 553 ? 9.531 31.391 -11.938 1 94.38 553 ILE B C 1
ATOM 9091 O O . ILE B 1 553 ? 8.391 31.031 -11.641 1 94.38 553 ILE B O 1
ATOM 9095 N N . ARG B 1 554 ? 10.031 31.25 -13.094 1 93.06 554 ARG B N 1
ATOM 9096 C CA . ARG B 1 554 ? 9.242 30.75 -14.211 1 93.06 554 ARG B CA 1
ATOM 9097 C C . ARG B 1 554 ? 9.312 29.234 -14.297 1 93.06 554 ARG B C 1
ATOM 9099 O O . ARG B 1 554 ? 10.266 28.672 -14.852 1 93.06 554 ARG B O 1
ATOM 9106 N N . THR B 1 555 ? 8.266 28.578 -13.789 1 87.88 555 THR B N 1
ATOM 9107 C CA . THR B 1 555 ? 8.211 27.125 -13.758 1 87.88 555 THR B CA 1
ATOM 9108 C C . THR B 1 555 ? 7.797 26.562 -15.117 1 87.88 555 THR B C 1
ATOM 9110 O O . THR B 1 555 ? 8.07 25.406 -15.43 1 87.88 555 THR B O 1
ATOM 9113 N N . SER B 1 556 ? 7.066 27.328 -15.945 1 83.44 556 SER B N 1
ATOM 9114 C CA . SER B 1 556 ? 6.613 26.984 -17.297 1 83.44 556 SER B CA 1
ATOM 9115 C C . SER B 1 556 ? 5.727 25.75 -17.281 1 83.44 556 SER B C 1
ATOM 9117 O O . SER B 1 556 ? 5.625 25.047 -18.281 1 83.44 556 SER B O 1
ATOM 9119 N N . LEU B 1 557 ? 5.176 25.438 -16.172 1 82 557 LEU B N 1
ATOM 9120 C CA . LEU B 1 557 ? 4.359 24.25 -16.016 1 82 557 LEU B CA 1
ATOM 9121 C C . LEU B 1 557 ? 3.109 24.328 -16.891 1 82 557 LEU B C 1
ATOM 9123 O O . LEU B 1 557 ? 2.602 23.297 -17.344 1 82 557 LEU B O 1
ATOM 9127 N N . GLY B 1 558 ? 2.607 25.516 -17.109 1 80.31 558 GLY B N 1
ATOM 9128 C CA . GLY B 1 558 ? 1.398 25.703 -17.906 1 80.31 558 GLY B CA 1
ATOM 9129 C C . GLY B 1 558 ? 1.662 25.781 -19.391 1 80.31 558 GLY B C 1
ATOM 9130 O O . GLY B 1 558 ? 0.73 25.922 -20.188 1 80.31 558 GLY B O 1
ATOM 9131 N N . ILE B 1 559 ? 2.877 25.719 -19.75 1 80.75 559 ILE B N 1
ATOM 9132 C CA . ILE B 1 559 ? 3.266 25.781 -21.156 1 80.75 559 ILE B CA 1
ATOM 9133 C C . ILE B 1 559 ? 3.344 24.375 -21.719 1 80.75 559 ILE B C 1
ATOM 9135 O O . ILE B 1 559 ? 4.02 23.5 -21.172 1 80.75 559 ILE B O 1
ATOM 9139 N N . LYS B 1 560 ? 2.635 24.172 -22.781 1 78.62 560 LYS B N 1
ATOM 9140 C CA . LYS B 1 560 ? 2.545 22.859 -23.391 1 78.62 560 LYS B CA 1
ATOM 9141 C C . LYS B 1 560 ? 3.932 22.312 -23.734 1 78.62 560 LYS B C 1
ATOM 9143 O O . LYS B 1 560 ? 4.73 22.984 -24.391 1 78.62 560 LYS B O 1
ATOM 9148 N N . GLY B 1 561 ? 4.297 21.203 -23.281 1 76.62 561 GLY B N 1
ATOM 9149 C CA . GLY B 1 561 ? 5.559 20.547 -23.594 1 76.62 561 GLY B CA 1
ATOM 9150 C C . GLY B 1 561 ? 6.633 20.797 -22.562 1 76.62 561 GLY B C 1
ATOM 9151 O O . GLY B 1 561 ? 7.691 20.156 -22.594 1 76.62 561 GLY B O 1
ATOM 9152 N N . GLN B 1 562 ? 6.371 21.672 -21.672 1 78.06 562 GLN B N 1
ATOM 9153 C CA . GLN B 1 562 ? 7.395 22.047 -20.703 1 78.06 562 GLN B CA 1
ATOM 9154 C C . GLN B 1 562 ? 7.039 21.547 -19.312 1 78.06 562 GLN B C 1
ATOM 9156 O O . GLN B 1 562 ? 7.637 21.984 -18.328 1 78.06 562 GLN B O 1
ATOM 9161 N N . GLU B 1 563 ? 6.129 20.688 -19.219 1 75.81 563 GLU B N 1
ATOM 9162 C CA . GLU B 1 563 ? 5.594 20.266 -17.922 1 75.81 563 GLU B CA 1
ATOM 9163 C C . GLU B 1 563 ? 6.668 19.594 -17.078 1 75.81 563 GLU B C 1
ATOM 9165 O O . GLU B 1 563 ? 6.637 19.688 -15.844 1 75.81 563 GLU B O 1
ATOM 9170 N N . LYS B 1 564 ? 7.645 18.984 -17.672 1 76.38 564 LYS B N 1
ATOM 9171 C CA . LYS B 1 564 ? 8.719 18.344 -16.922 1 76.38 564 LYS B CA 1
ATOM 9172 C C . LYS B 1 564 ? 9.984 19.188 -16.938 1 76.38 564 LYS B C 1
ATOM 9174 O O . LYS B 1 564 ? 10.578 19.438 -15.875 1 76.38 564 LYS B O 1
ATOM 9179 N N . ASN B 1 565 ? 10.328 19.781 -18.016 1 80.81 565 ASN B N 1
ATOM 9180 C CA . ASN B 1 565 ? 11.586 20.5 -18.156 1 80.81 565 ASN B CA 1
ATOM 9181 C C . ASN B 1 565 ? 11.531 21.875 -17.516 1 80.81 565 ASN B C 1
ATOM 9183 O O . ASN B 1 565 ? 12.547 22.391 -17.047 1 80.81 565 ASN B O 1
ATOM 9187 N N . GLY B 1 566 ? 10.414 22.453 -17.594 1 84.56 566 GLY B N 1
ATOM 9188 C CA . GLY B 1 566 ? 10.266 23.781 -17.016 1 84.56 566 GLY B CA 1
ATOM 9189 C C . GLY B 1 566 ? 10.656 23.844 -15.555 1 84.56 566 GLY B C 1
ATOM 9190 O O . GLY B 1 566 ? 11.609 24.547 -15.195 1 84.56 566 GLY B O 1
ATOM 9191 N N . PRO B 1 567 ? 9.984 23.062 -14.703 1 83.81 567 PRO B N 1
ATOM 9192 C CA . PRO B 1 567 ? 10.312 23.062 -13.281 1 83.81 567 PRO B CA 1
ATOM 9193 C C . PRO B 1 567 ? 11.758 22.641 -13.008 1 83.81 567 PRO B C 1
ATOM 9195 O O . PRO B 1 567 ? 12.383 23.156 -12.086 1 83.81 567 PRO B O 1
ATOM 9198 N N . LYS B 1 568 ? 12.305 21.844 -13.836 1 85.44 568 LYS B N 1
ATOM 9199 C CA . LYS B 1 568 ? 13.688 21.406 -13.672 1 85.44 568 LYS B CA 1
ATOM 9200 C C . LYS B 1 568 ? 14.664 22.547 -13.914 1 85.44 568 LYS B C 1
ATOM 9202 O O . LYS B 1 568 ? 15.633 22.719 -13.172 1 85.44 568 LYS B O 1
ATOM 9207 N N . LYS B 1 569 ? 14.422 23.25 -14.984 1 87.31 569 LYS B N 1
ATOM 9208 C CA . LYS B 1 569 ? 15.273 24.391 -15.297 1 87.31 569 LYS B CA 1
ATOM 9209 C C . LYS B 1 569 ? 15.188 25.453 -14.203 1 87.31 569 LYS B C 1
ATOM 9211 O O . LYS B 1 569 ? 16.203 26.047 -13.828 1 87.31 569 LYS B O 1
ATOM 9216 N N . ALA B 1 570 ? 13.977 25.688 -13.797 1 89.38 570 ALA B N 1
ATOM 9217 C CA . ALA B 1 570 ? 13.766 26.641 -12.711 1 89.38 570 ALA B CA 1
ATOM 9218 C C . ALA B 1 570 ? 14.516 26.219 -11.453 1 89.38 570 ALA B C 1
ATOM 9220 O O . ALA B 1 570 ? 15.156 27.031 -10.789 1 89.38 570 ALA B O 1
ATOM 9221 N N . ALA B 1 571 ? 14.43 24.984 -11.125 1 86.88 571 ALA B N 1
ATOM 9222 C CA . ALA B 1 571 ? 15.094 24.422 -9.953 1 86.88 571 ALA B CA 1
ATOM 9223 C C . ALA B 1 571 ? 16.609 24.547 -10.078 1 86.88 571 ALA B C 1
ATOM 9225 O O . ALA B 1 571 ? 17.297 24.828 -9.094 1 86.88 571 ALA B O 1
ATOM 9226 N N . LYS B 1 572 ? 17.125 24.312 -11.266 1 87.94 572 LYS B N 1
ATOM 9227 C CA . LYS B 1 572 ? 18.562 24.438 -11.508 1 87.94 572 LYS B CA 1
ATOM 9228 C C . LYS B 1 572 ? 19.031 25.875 -11.266 1 87.94 572 LYS B C 1
ATOM 9230 O O . LYS B 1 572 ? 20.094 26.094 -10.672 1 87.94 572 LYS B O 1
ATOM 9235 N N . LYS B 1 573 ? 18.328 26.734 -11.82 1 90.19 573 LYS B N 1
ATOM 9236 C CA . LYS B 1 573 ? 18.672 28.141 -11.625 1 90.19 573 LYS B CA 1
ATOM 9237 C C . LYS B 1 573 ? 18.656 28.516 -10.141 1 90.19 573 LYS B C 1
ATOM 9239 O O . LYS B 1 573 ? 19.5 29.266 -9.672 1 90.19 573 LYS B O 1
ATOM 9244 N N . LEU B 1 574 ? 17.656 28.078 -9.453 1 90.25 574 LEU B N 1
ATOM 9245 C CA . LEU B 1 574 ? 17.562 28.312 -8.016 1 90.25 574 LEU B CA 1
ATOM 9246 C C . LEU B 1 574 ? 18.781 27.75 -7.285 1 90.25 574 LEU B C 1
ATOM 9248 O O . LEU B 1 574 ? 19.312 28.391 -6.379 1 90.25 574 LEU B O 1
ATOM 9252 N N . PHE B 1 575 ? 19.125 26.609 -7.699 1 88.25 575 PHE B N 1
ATOM 9253 C CA . PHE B 1 575 ? 20.312 25.969 -7.137 1 88.25 575 PHE B CA 1
ATOM 9254 C C . PHE B 1 575 ? 21.547 26.844 -7.336 1 88.25 575 PHE B C 1
ATOM 9256 O O . PHE B 1 575 ? 22.328 27.031 -6.406 1 88.25 575 PHE B O 1
ATOM 9263 N N . GLU B 1 576 ? 21.688 27.297 -8.531 1 88.56 576 GLU B N 1
ATOM 9264 C CA . GLU B 1 576 ? 22.844 28.156 -8.852 1 88.56 576 GLU B CA 1
ATOM 9265 C C . GLU B 1 576 ? 22.844 29.422 -8.008 1 88.56 576 GLU B C 1
ATOM 9267 O O . GLU B 1 576 ? 23.906 29.906 -7.621 1 88.56 576 GLU B O 1
ATOM 9272 N N . LEU B 1 577 ? 21.734 29.891 -7.797 1 89.62 577 LEU B N 1
ATOM 9273 C CA . LEU B 1 577 ? 21.609 31.125 -7.02 1 89.62 577 LEU B CA 1
ATOM 9274 C C . LEU B 1 577 ? 22.016 30.891 -5.566 1 89.62 577 LEU B C 1
ATOM 9276 O O . LEU B 1 577 ? 22.594 31.781 -4.93 1 89.62 577 LEU B O 1
ATOM 9280 N N . ILE B 1 578 ? 21.719 29.75 -4.992 1 89.19 578 ILE B N 1
ATOM 9281 C CA . ILE B 1 578 ? 21.938 29.469 -3.574 1 89.19 578 ILE B CA 1
ATOM 9282 C C . ILE B 1 578 ? 23.391 29.062 -3.352 1 89.19 578 ILE B C 1
ATOM 9284 O O . ILE B 1 578 ? 24.016 29.438 -2.352 1 89.19 578 ILE B O 1
ATOM 9288 N N . ILE B 1 579 ? 23.922 28.219 -4.281 1 85.62 579 ILE B N 1
ATOM 9289 C CA . ILE B 1 579 ? 25.266 27.656 -4.082 1 85.62 579 ILE B CA 1
ATOM 9290 C C . ILE B 1 579 ? 26.312 28.75 -4.215 1 85.62 579 ILE B C 1
ATOM 9292 O O . ILE B 1 579 ? 27.422 28.625 -3.711 1 85.62 579 ILE B O 1
ATOM 9296 N N . LYS B 1 580 ? 26.156 29.828 -4.934 1 76.94 580 LYS B N 1
ATOM 9297 C CA . LYS B 1 580 ? 27.109 30.922 -5.113 1 76.94 580 LYS B CA 1
ATOM 9298 C C . LYS B 1 580 ? 27.203 31.766 -3.855 1 76.94 580 LYS B C 1
ATOM 9300 O O . LYS B 1 580 ? 28.281 32.219 -3.498 1 76.94 580 LYS B O 1
#

Nearest PDB structures (foldseek):
  3mof-assembly1_A  TM=7.379E-01  e=4.288E-14  Rattus norvegicus
  5fh4-assembly1_A  TM=7.271E-01  e=1.667E-13  Rattus norvegicus
  5v9h-assembly2_B  TM=7.317E-01  e=1.667E-13  Rattus norvegicus
  4gmu-assembly1_A  TM=7.203E-01  e=4.363E-13  Rattus norvegicus
  4yw9-assembly1_A  TM=7.220E-01  e=5.790E-13  Rattus norvegicus

pLDDT: mean 90.4, std 9.11, range [41.97, 98.88]

Radius of gyration: 32.14 Å; Cα contacts (8 Å, |Δi|>4): 2385; chains: 2; bounding box: 73×91×82 Å

Solvent-accessible surface area (backbone atoms only — not comparable to full-atom values): 59801 Å² total; per-residue (Å²): 128,69,60,45,49,47,78,48,91,61,31,34,40,39,20,48,69,68,51,70,58,89,44,69,67,52,41,57,69,28,69,54,43,50,50,51,52,51,53,49,49,52,52,32,51,75,64,63,32,72,55,38,53,50,47,56,72,29,54,78,56,59,79,89,48,42,62,63,54,49,43,51,50,51,56,45,27,66,76,38,36,48,70,59,46,40,73,64,66,42,82,57,35,63,43,57,67,45,45,68,62,41,49,52,38,51,52,50,53,55,49,53,60,59,68,39,46,30,34,33,36,36,69,55,84,67,84,66,65,69,64,50,52,55,44,45,53,48,50,47,52,49,40,16,50,50,51,49,49,48,54,50,40,34,51,24,23,54,74,70,54,77,78,48,65,45,73,54,63,84,58,40,51,45,30,34,37,37,25,31,80,60,51,47,72,70,53,94,77,46,68,76,64,56,82,32,31,30,50,60,30,40,35,38,40,53,67,40,75,45,70,60,82,33,70,54,66,82,87,72,72,40,80,44,94,56,71,68,62,74,64,43,57,75,62,50,82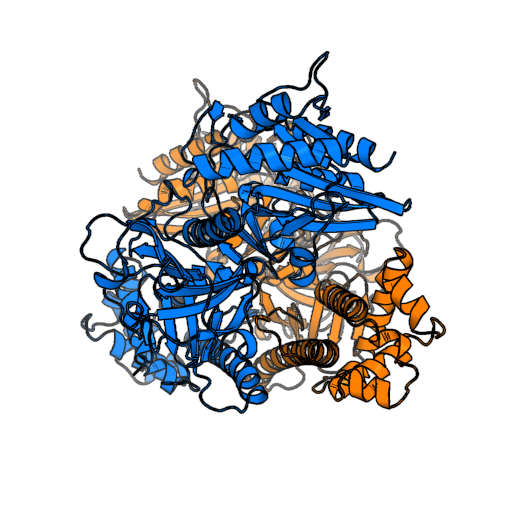,43,39,37,25,44,39,29,28,52,40,92,39,42,26,42,38,34,33,26,58,83,49,42,68,47,60,58,49,39,64,32,33,26,50,67,50,51,66,89,71,44,51,63,39,71,50,46,28,40,33,42,42,43,40,42,54,87,59,89,63,70,45,50,34,30,25,80,37,71,90,76,56,29,38,35,38,40,29,36,47,53,68,76,58,33,23,59,60,52,60,53,48,48,55,48,18,50,49,30,45,54,36,46,76,72,71,32,46,68,41,28,17,35,29,38,40,38,30,32,67,88,68,43,64,45,26,39,34,36,33,33,43,86,60,15,36,58,68,54,20,52,50,36,33,51,66,72,30,54,90,50,45,68,44,74,44,54,28,14,63,53,40,28,36,37,37,86,32,93,95,48,45,42,24,42,27,14,35,40,23,19,37,83,39,55,46,78,80,46,57,69,24,53,57,65,71,40,35,84,62,30,39,37,33,34,57,66,44,83,67,11,35,34,33,26,63,71,40,51,67,69,59,13,66,62,52,41,55,45,43,34,41,25,37,32,31,5,65,52,72,72,50,98,91,39,59,40,64,47,70,54,91,48,49,67,65,45,47,52,52,46,40,45,22,57,33,28,42,75,59,80,48,93,51,75,48,80,44,68,34,58,51,20,23,78,48,29,47,58,78,39,45,75,65,40,54,56,46,49,56,54,52,41,48,48,34,59,71,56,63,31,47,42,30,36,32,30,16,15,39,52,36,90,88,23,60,66,56,22,18,41,52,27,21,49,52,51,47,55,64,57,76,106,128,71,61,45,51,47,78,47,89,62,31,33,41,38,20,50,69,68,51,71,58,89,45,70,64,53,41,57,68,29,68,54,43,49,52,51,52,52,52,49,50,52,52,32,51,75,65,64,31,70,55,40,52,50,47,54,71,30,54,78,55,58,78,88,49,42,62,62,53,48,43,52,48,51,58,45,26,66,77,38,36,47,67,60,49,41,73,64,67,42,82,55,35,65,42,58,67,46,46,67,62,40,49,52,39,52,51,50,53,54,49,53,60,60,67,39,46,30,35,34,35,37,69,55,84,67,84,65,65,71,61,49,51,56,44,44,54,49,49,48,51,50,40,16,49,50,49,49,50,48,55,49,41,34,50,23,25,53,76,70,54,77,76,48,65,43,74,52,64,84,54,40,52,45,32,34,37,37,26,31,79,60,52,49,74,70,52,92,78,46,66,77,62,55,82,31,30,30,49,60,32,39,34,37,40,52,67,38,74,44,71,60,82,34,69,57,68,80,88,72,74,41,81,44,96,57,72,70,63,73,65,43,55,73,62,50,85,42,39,38,24,44,41,29,28,53,40,92,39,42,27,42,38,34,32,27,59,83,48,43,68,47,62,60,50,39,64,33,32,26,51,67,51,51,66,89,72,43,52,64,38,73,52,48,29,39,32,42,41,44,40,41,54,86,60,91,62,70,47,51,35,32,26,79,37,71,89,76,58,29,36,34,38,39,29,39,45,53,68,75,58,34,22,58,60,52,59,53,48,48,55,47,18,48,50,30,45,52,36,45,75,73,72,32,45,70,41,28,17,36,28,36,40,38,31,33,68,87,69,44,66,45,26,40,34,36,34,32,42,87,60,16,34,60,69,54,21,52,50,35,33,50,65,74,31,54,89,48,44,68,44,75,43,55,27,14,63,52,41,29,36,38,38,86,32,93,95,46,44,41,24,42,26,15,35,42,22,18,36,83,40,55,46,80,80,44,56,70,24,52,57,65,71,40,35,84,62,31,41,37,34,34,57,67,45,86,66,10,34,34,34,25,61,70,38,51,67,70,59,14,68,63,53,41,56,44,42,33,42,26,36,32,32,6,65,51,71,74,48,98,91,39,58,40,63,47,69,54,92,47,50,65,64,45,48,54,51,45,39,46,22,57,33,27,42,74,60,81,48,93,53,76,48,81,43,68,33,57,51,19,24,79,48,28,46,57,79,39,47,74,64,40,53,56,46,50,56,54,51,41,47,48,33,58,72,55,63,29,46,43,31,36,33,30,16,14,39,52,35,90,89,23,60,66,57,22,17,41,52,26,20,50,52,51,48,56,64,57,74,106

Foldseek 3Di:
DQDQWDDDLLEIEHEVAVPADLALLCVLPDPRNLVLVVVLLVVCVVVVHPLNVLQCVQLVDDPVCSSVSVSVVLVCLLPAALVVCVVVVDSCVSNLVPLVSNLVNLVSSLVSQQSGQYEYEYEDEDPPPPCVVVVVVVSQVSQQVNQLSSSQSSNCSSVVHHDPDDDSDRRGHQKYFYWYQFDAPDDPPRCQQHRQTETADMDGDFPAEAAALDQADDDFAAADADRPSVFWDDDSSQKYWFFFQFQPFTETAIEGNSLVLLVNLVVFKTPTDHSVRPHHHDTQEYEYAAIAGDDPDWHFYWYCPVVVNYIYTYTHHDSNCRYNCSVVLQVQLSVLQVCLVVLKAKFFAWWKWWAWPVGFIAIATEGAAPQLCRVVLVVLLCVVCVVTTPDMATLEGGMWIWADDVPAAIWIAYGIQKDKDFPVPDDPVVCVVCRGFWHWYPPVDHRTIIIGGRHDSCRRNVIDGHAEYAYREQADDQDDPRAQKDFDPALVVLQVVQQQRWYADPPSHPDHGIHGDGSNRSRHCVNVVVSNVVSSVVNSVSCVVNNRTYIYGHQNCNPPPCVNVSSNRSSVVVVVVRVD/DQDQWDDDLLEIEHEVAVPADLALLCVLPDPRNLVLVLVLLVVCVVVVHPLNVLQCVQLVDDPVCSSVSVSVVLVCLLPAALVVCVVVVDSCVSNLVPLVSNLVNLVSSLVSQLSGQYEYEYEDEDPPPPCVVVVVVVSQVSQQVNQLSSSQSSNCSRVVHHDPDDDSDRRGHQKYFYWYQFDAPDDPPRCQQHRQTETADMDGDFPAEAAALDQADDDFAAADADRPSVFWDDDSSQKYWFFFQFQPFTETAIEGNSLVLLVNLVVFKTPTDHSVRPHHHDTQEYEYAAIAGDDPDWHFYWYCPVVVNYIYTYTHHDSNCSYNCSVVLQVQLSVLQVCLVVLKAKFFAWWKWWAWPVGFIAIATEGAAPQLCRVVLVVLLCVVCVVTTPDMATLEGGMWIWADDVPAAIWIAYGIQKDKDFPVPDDPVVCVVCRGFWHWYPPVDHRTIIIGGRHDSCRRNVIDGHAEYAYREQADDQDDPRAQKDFDPDLVVLQVPQQQRWYADPPSHPDHGIHGDGSNRSRHCVNVVVSNVVSSVVNSVSCVVNNRTYIYGHQNCNPPPCVNVSSNRSSVVVVVVRVD

Sequence (1160 aa):
MKKEFSLSNDNVMINFTAKYCNSPEKLLESNGFKRVFNAYLKKIKKKNSNSYKYLIQNAHTENEDLDVFMIHLFKLLSILNVNEIINLNTKYSSLINNKDSFIDFIEDFYGFWRKLERYTVIQNNKINDGLEKTSFIEANNDFSMLILNLYRKIEENVVGHKPTVYRQLPAGGNAGLIVNNANWPLPSGYEKLKDIPFIESIMLDLPYISYPKRNTRDGIFNECFENPLEHCTLSTDHWFCYPAKVGTLLAFIYVHRDFMAHAITLCNLFEMAREKEYRGIKPDIVFVFGAKDSSPKVKTIFYDDSENDIMLGYISYGEEIDYFGYVKKMALTLHNLIMIKRGHLPIHGAMVNVVMNNGKSANVVIMGDSGAGKSECLEAFRSLSGDYISDMTIVFDDMGVVTMNEGGKPLGFGTEIGAFVRLDDLDAGYAFKEIDRSIFMNPDKINARLVMPVASYKDIIKGYPIDLFLYANNYEEVKEGNEEITFFTNPMDAIDVCKKGARMAKGTTTELGLVTSYFANPFGPVQKQELVDVLIEKYFEEFFKTGVKVGQIRTSLGIKGQEKNGPKKAAKKLFELIIKMKKEFSLSNDNVMINFTAKYCNSPEKLLESNGFKRVFNAYLKKIKKKNSNSYKYLIQNAHTENEDLDVFMIHLFKLLSILNVNEIINLNTKYSSLINNKDSFIDFIEDFYGFWRKLERYTVIQNNKINDGLEKTSFIEANNDFSMLILNLYRKIEENVVGHKPTVYRQLPAGGNAGLIVNNANWPLPSGYEKLKDIPFIESIMLDLPYISYPKRNTRDGIFNECFENPLEHCTLSTDHWFCYPAKVGTLLAFIYVHRDFMAHAITLCNLFEMAREKEYRGIKPDIVFVFGAKDSSPKVKTIFYDDSENDIMLGYISYGEEIDYFGYVKKMALTLHNLIMIKRGHLPIHGAMVNVVMNNGKSANVVIMGDSGAGKSECLEAFRSLSGDYISDMTIVFDDMGVVTMNEGGKPLGFGTEIGAFVRLDDLDAGYAFKEIDRSIFMNPDKINARLVMPVASYKDIIKGYPIDLFLYANNYEEVKEGNEEITFFTNPMDAIDVCKKGARMAKGTTTELGLVTSYFANPFGPVQKQELVDVLIEKYFEEFFKTGVKVGQIRTSLGIKGQEKNGPKKAAKKLFELIIK

Organism: NCBI:txid360422